Protein AF-A0A2W4RFL5-F1 (afdb_monomer)

Nearest PDB structures (foldseek):
  7nsu-assembly1_F  TM=1.219E-01  e=2.371E+00  Escherichia coli K-12

Secondary structure (DSSP, 8-state):
---HHHHHHHHHHHHHTTT-----TTSS-HHHHHHHIIIIITT--EEEEEEEE-TTS-EEEEEEEEETTEEEEEEEEEEEETTTEEEEEEEEEESS-EEHHHHHHHHSTT-TTS-TT---PEEEEEEEEEEEETTT--EEEEEEEEETTEEEEEEEEEETTEEEEEEEEEE-TT--HHHH-GGGGGGTTSEEEEEEEEEESS-EEEEEETTEEEE-BEEEEEEEEE-------SHHHHHHHHHHHHHTT-EEEEEEEEETTTTEEEEEEEE-S-EEPTT--GGG--EEEEEEEEEEETTEEEEEEEEEEE---B--SS-B--EEEEEEEEE--SSS-EEE---------EESGGG-TTEEEEEEEEEEEEE-SSS-EEEEEEEEEEEETTEEEEEEEEEEEEESSSS-EEEEEEEEES-EEHHHHHHHHT-TT----HHHHT-EEEEEEEEEESS-EE--SSTTTT-EE-SEEEEEEEEEETTEEEEEEEEEETTTEEEEEEEEPPEEEGGGTEEEE-----BTTBPTTS-EEEEETTTTEEEEE-EEEETTB-EEEEEEEETTEEEEEEE--SS-B-S-EEEEEEETTEEEEEEEEEEEEEE-PEEEETTEEEEEE-EEEEEEEEEEEEEETTEEEEEEEEEEEETTEEEEEEEE-TTT-SSGGGHHHHHHHHHHHTHHHHHHHHHTSHHHHHHHHHTT-EESPPPHHHIIIIIS---HHHHHHHHTTSPTT--------------S---TT-----TT----------------------------------------TT---------------------------------------------------------------------------------------------

Foldseek 3Di:
DDDPLSVQLVQVQVQLVVPHRDGPCPQDPPPQVVVCCCQVQNPWDWRFPDWDQDPVRWIWTWTWTQAQNDTWTKIWIWDADPPQGIKIKIKTWDQDKHWVLSVCVRNPVPAPPQPNPPPRKIWGGWIKMWMARPRVRWTKIWIWTATPQGIKIKIWTQPPNDIKIKIKGQGDQVDAPCSRPVLCVLCNQWHWARKMKMAMQDWDQQDAGPNDGTDHHHIKIKTWTAQDQDPDPDPSNLVSNQQCVFQVPFTKIWMWGQDVVVSKIKIKIWGAAWTFGPQQDDPQTFIWHRWIWIAMVVVTWIWIATKTKGQDQFDAVVTPRTDIHHFTFTFGPDDQFTFTATWDQDQDKGACGVVQFQKIFGRWTWGWGFGSDPQTKIKIKIWGAMGGHPDRFRKIWIWIWIPSHNDTHTFKTKIWHQKDAPLSNCCRRPNVPDDDDLLRRQKMWGTKIKMAGQAWDARPDDPRGRHTDHHFIWIWTFIQRLAKTKIKIWGAHPVFGIKMKIFIAWQAAQNRQWTKFFQAPADNPHDGTHWMWIDGVNVRDTDITIFTRHQNQTAWDDWDDDSQWTWTFTDDPQPFFPGTWIWIDRHSQKIKTKTWTKAFDFAWAFEDQPPFTLFTFTDGWIWTFMWIWMGGHNFIWIWTWTWIDDPNDIWIDTDTQRVPRSHVNCVNVSVRVSCNVCVCVGCVVQVLDVLSSLVCQLVVRGHDGDQPVCCCCPRNVDDPVRVVVSNVPRDQPRDRDDDDPDPDPDPPPDDPPDDPPPPVDPPPDRPPDDDDDDDDDDDDDDPDDDDDDDDDDDPDDPDDPPDDDDDDDDDDDDDDDDDDDDDDDDDDDDDDDDDDDDDDDDDDDDDDDDDDDDDDDDDDDDDDDDDDDDDDDDDDDDDDDDDYDDDDDDDDDDD

Solvent-accessible surface area (backbone atoms only — not comparable to full-atom values): 51675 Å² total; per-residue (Å²): 130,80,52,76,60,59,52,49,50,56,51,49,53,54,16,65,78,67,78,60,79,78,77,70,73,88,82,49,73,68,77,56,58,56,50,44,43,54,69,76,60,42,95,47,63,72,45,72,76,47,70,46,75,45,98,88,67,30,40,35,37,33,28,38,35,47,54,55,90,28,74,25,49,33,44,35,38,37,43,75,42,98,85,65,39,50,38,37,39,38,42,30,47,31,82,61,65,32,42,47,60,47,51,42,56,69,66,43,62,86,43,84,57,65,66,97,63,56,68,85,40,47,29,30,59,38,33,38,39,33,40,40,31,70,64,85,52,50,38,42,32,42,34,41,27,40,38,91,54,29,45,32,27,34,45,35,37,48,56,98,91,43,84,35,34,37,38,17,34,29,43,42,90,84,65,51,66,44,75,66,36,72,84,40,51,79,55,67,76,59,47,70,36,85,28,31,44,37,43,17,68,37,69,42,74,78,49,72,44,59,91,40,73,38,45,53,61,42,51,41,36,40,28,38,35,41,48,54,78,53,97,53,87,47,74,57,29,50,52,38,30,55,48,16,74,47,39,60,89,47,74,23,57,30,37,38,42,57,41,58,91,74,66,33,40,38,40,35,31,49,44,82,57,68,34,43,48,82,90,41,67,72,95,54,27,43,28,37,28,68,30,39,36,40,33,36,60,66,71,62,32,43,29,45,31,29,32,40,37,43,55,37,77,48,71,35,91,76,63,40,68,55,52,78,43,78,44,59,31,53,34,53,60,80,80,60,48,32,58,28,68,37,78,42,93,35,92,53,68,42,50,22,58,97,75,40,51,36,35,30,40,29,52,43,26,42,36,37,42,39,41,65,54,102,65,62,35,44,33,41,34,40,28,30,35,34,27,53,50,89,48,85,47,97,22,40,38,40,37,31,31,34,34,83,56,104,51,84,40,77,40,32,40,37,39,42,34,74,69,47,39,51,44,54,54,43,32,18,56,75,42,70,85,64,76,61,58,74,47,54,44,58,32,37,28,38,43,30,41,41,35,38,22,70,53,72,46,53,40,82,65,64,100,59,42,70,44,77,42,58,43,25,39,41,39,39,28,10,33,39,59,60,68,34,46,23,21,39,38,39,36,43,22,94,88,66,39,41,39,35,40,38,23,30,40,49,38,66,33,64,94,60,39,31,32,36,25,32,74,13,77,40,40,71,89,25,46,57,41,0,29,24,39,38,37,29,58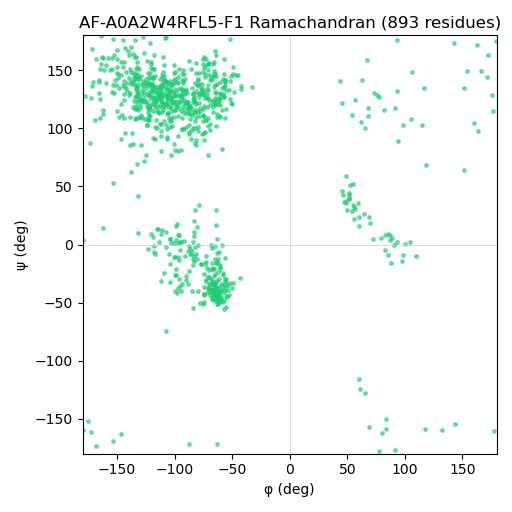,72,75,74,41,74,50,74,34,74,48,48,31,58,29,78,38,63,48,7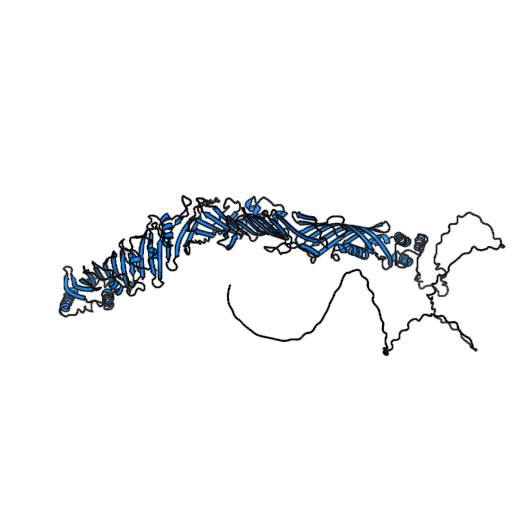4,77,50,79,48,78,57,69,58,32,49,34,36,35,28,44,66,86,78,82,33,50,78,52,69,36,53,36,37,28,61,27,65,50,30,40,36,35,60,41,50,34,47,39,76,42,80,40,68,32,60,35,54,47,90,94,36,41,70,14,30,35,76,42,79,38,53,35,44,35,36,39,39,40,39,34,56,59,81,46,54,43,32,35,39,42,33,37,34,59,56,95,94,38,82,42,68,48,79,47,74,42,26,94,76,58,71,33,60,83,48,44,59,60,52,52,41,52,48,50,39,75,44,23,44,72,63,43,36,74,58,56,68,36,66,68,53,42,47,50,38,49,52,70,65,51,44,43,91,41,51,48,64,67,58,40,41,45,67,56,69,62,45,52,72,74,53,47,55,61,56,61,70,68,47,56,88,86,64,82,86,78,76,82,86,83,79,82,78,82,76,67,99,80,72,69,99,82,76,78,81,76,81,76,85,69,81,69,81,81,77,81,77,84,78,91,74,89,88,79,91,79,91,80,83,94,77,94,82,74,91,77,81,75,77,89,78,86,75,88,78,76,91,72,65,96,88,69,87,89,88,84,90,79,90,89,86,83,92,84,86,88,81,86,88,81,88,81,81,85,88,89,85,84,89,82,93,81,86,84,79,87,80,84,90,77,93,76,93,75,92,83,80,92,81,90,78,85,87,89,83,89,83,88,88,85,86,83,86,84,90,88,87,86,88,85,93,91,87,91,89,87,89,88,86,90,83,84,88,83,92,86,82,91,83,88,83,89,89,134

Sequence (895 aa):
MSTPLEILESQLQSAITGGSITLPNSLVTEANLTGFINKVIGNQDLTVTGVSLSGDGALVLNGNINLFSVSLALAWTFNYDSTDGITWTFEASTGQSGVLGNVITHYLSSITGVPSVIPNLTLTNIQLSASLDLHSKNYNLSLTADSDWGDVTLLVDFDNGAWGAALGIALNSSVNLTDIWSGLQPFAVLTFSNSVVVIANFTDPTVQIAGVTGVIKGVMFLSTLTLTETTGSSSVAQIANALAEGLSGTEIDATIDINTAQNDITLTATIPGPFAFPGSTGPKALTFSDVDFTFETNPVSASLAGNLIIPTTIPGNPGVSQITVTGATSFSYNDGTGNIEATLSSTTQIAEPFKITGFTLLDIGFGMDISFGALTGVGLLFAGGFMLGQNTLTEQFALAIDFDDDFPNPSLLYLNSSSLSLQVIFNAVIDPSIHLPRGLSGLLFSPLVLYWCDKSQTVPVGPLSGSACQPGVGFNAGINLWGFDAYAALMINQGSGITGNLDIDPISLWNGNITVTGNGTGGNGVQPGGASFDFDTSSESFTGSLNANILGLTTQNSVAFSSGSLALTMSDNTGFLLESVNVSFSGKDNMSFTSTLNVNLNVSPTITIGNYKLGTIQIKDSLDGSLSVSVNGTSLSAKVNGTFSWNNHGFSVSVDLGGNLNNLKDLPEAIAAAIVKDANTIFGNYFSDVTKYLQALGAGLLSDGDFVLDVLAHAYNEEVDSIISLLAQLQAGVHIDGNPDFHIDVSQCIPAHSFHADLGQIINYHFDHHIFTHEDAHGDVDAGTNFSTPQFTVSLLDINPNQHFDLAMPPQVHADASSPHLDISPHIDIGIAGGSVEVGGNAGVNAKISLSNPSFTAQLSVNEHADAHADVSIRKLHIINKHGDTGQRHQDIPF

Mean predicted aligned error: 19.66 Å

Structure (mmCIF, N/CA/C/O backbone):
data_AF-A0A2W4RFL5-F1
#
_entry.id   AF-A0A2W4RFL5-F1
#
loop_
_atom_site.group_PDB
_atom_site.id
_atom_site.type_symbol
_atom_site.label_atom_id
_atom_site.label_alt_id
_atom_site.label_comp_id
_atom_site.label_asym_id
_atom_site.label_entity_id
_atom_site.label_seq_id
_atom_site.pdbx_PDB_ins_code
_atom_site.Cartn_x
_atom_site.Cartn_y
_atom_site.Cartn_z
_atom_site.occupancy
_atom_site.B_iso_or_equiv
_atom_site.auth_seq_id
_atom_site.auth_comp_id
_atom_site.auth_asym_id
_atom_site.auth_atom_id
_atom_site.pdbx_PDB_model_num
ATOM 1 N N . MET A 1 1 ? -36.877 -41.957 86.905 1.00 54.47 1 MET A N 1
ATOM 2 C CA . MET A 1 1 ? -35.506 -41.596 86.499 1.00 54.47 1 MET A CA 1
ATOM 3 C C . MET A 1 1 ? -35.614 -40.188 85.984 1.00 54.47 1 MET A C 1
ATOM 5 O O . MET A 1 1 ? -36.496 -39.971 85.165 1.00 54.47 1 MET A O 1
ATOM 9 N N . SER A 1 2 ? -34.835 -39.260 86.529 1.00 57.72 2 SER A N 1
ATOM 10 C CA . SER A 1 2 ? -34.845 -37.883 86.043 1.00 57.72 2 SER A CA 1
ATOM 11 C C . SER A 1 2 ? -34.423 -37.859 84.579 1.00 57.72 2 SER A C 1
ATOM 13 O O . SER A 1 2 ? -33.532 -38.626 84.196 1.00 57.72 2 SER A O 1
ATOM 15 N N . THR A 1 3 ? -35.068 -37.039 83.756 1.00 69.62 3 THR A N 1
ATOM 16 C CA . THR A 1 3 ? -34.612 -36.858 82.372 1.00 69.62 3 THR A CA 1
ATOM 17 C C . THR A 1 3 ? -33.241 -36.159 82.371 1.00 69.62 3 THR A C 1
ATOM 19 O O . THR A 1 3 ? -32.906 -35.462 83.334 1.00 69.62 3 THR A O 1
ATOM 22 N N . PRO A 1 4 ? -32.406 -36.323 81.326 1.00 68.06 4 PRO A N 1
ATOM 23 C CA . PRO A 1 4 ? -31.134 -35.601 81.221 1.00 68.06 4 PRO A CA 1
ATOM 24 C C . PRO A 1 4 ? -31.272 -34.077 81.404 1.00 68.06 4 PRO A C 1
ATOM 26 O O . PRO A 1 4 ? -30.398 -33.454 82.003 1.00 68.06 4 PRO A O 1
ATOM 29 N N . LEU A 1 5 ? -32.396 -33.497 80.965 1.00 69.00 5 LEU A N 1
ATOM 30 C CA . LEU A 1 5 ? -32.732 -32.079 81.131 1.00 69.00 5 LEU A CA 1
ATOM 31 C C . LEU A 1 5 ? -33.050 -31.696 82.581 1.00 69.00 5 LEU A C 1
ATOM 33 O O . LEU A 1 5 ? -32.577 -30.662 83.035 1.00 69.00 5 LEU A O 1
ATOM 37 N N . GLU A 1 6 ? -33.777 -32.527 83.332 1.00 72.56 6 GLU A N 1
ATOM 38 C CA . GLU A 1 6 ? -34.048 -32.287 84.762 1.00 72.56 6 GLU A CA 1
ATOM 39 C C . GLU A 1 6 ? -32.758 -32.326 85.604 1.00 72.56 6 GLU A C 1
ATOM 41 O O . GLU A 1 6 ? -32.603 -31.578 86.571 1.00 72.56 6 GLU A O 1
ATOM 46 N N . ILE A 1 7 ? -31.800 -33.186 85.232 1.00 72.56 7 ILE A N 1
ATOM 47 C CA . ILE A 1 7 ? -30.473 -33.231 85.869 1.00 72.56 7 ILE A CA 1
ATOM 48 C C . ILE A 1 7 ? -29.694 -31.948 85.554 1.00 72.56 7 ILE A C 1
ATOM 50 O O . ILE A 1 7 ? -29.104 -31.350 86.456 1.00 72.56 7 ILE A O 1
ATOM 54 N N . LEU A 1 8 ? -29.715 -31.517 84.290 1.00 69.81 8 LEU A N 1
ATOM 55 C CA . LEU A 1 8 ? -29.043 -30.305 83.832 1.00 69.81 8 LEU A CA 1
ATOM 56 C C . LEU A 1 8 ? -29.646 -29.039 84.468 1.00 69.81 8 LEU A C 1
ATOM 58 O O . LEU A 1 8 ? -28.894 -28.181 84.927 1.00 69.81 8 LEU A O 1
ATOM 62 N N . GLU A 1 9 ? -30.976 -28.948 84.572 1.00 72.94 9 GLU A N 1
ATOM 63 C CA . GLU A 1 9 ? -31.689 -27.863 85.260 1.00 72.94 9 GLU A CA 1
ATOM 64 C C . GLU A 1 9 ? -31.212 -27.725 86.705 1.00 72.94 9 GLU A C 1
ATOM 66 O O . GLU A 1 9 ? -30.764 -26.654 87.116 1.00 72.94 9 GLU A O 1
ATOM 71 N N . SER A 1 10 ? -31.240 -28.827 87.461 1.00 71.25 10 SER A N 1
ATOM 72 C CA . SER A 1 10 ? -30.831 -28.846 88.866 1.00 71.25 10 SER A CA 1
ATOM 73 C C . SER A 1 10 ? -29.367 -28.429 89.051 1.00 71.25 10 SER A C 1
ATOM 75 O O . SER A 1 10 ? -29.044 -27.673 89.974 1.00 71.25 10 SER A O 1
ATOM 77 N N . GLN A 1 11 ? -28.480 -28.876 88.158 1.00 69.38 11 GLN A N 1
ATOM 78 C CA . GLN A 1 11 ? -27.064 -28.508 88.177 1.00 69.38 11 GLN A CA 1
ATOM 79 C C . GLN A 1 11 ? -26.850 -27.022 87.872 1.00 69.38 11 GLN A C 1
ATOM 81 O O . GLN A 1 11 ? -26.095 -26.354 88.582 1.00 69.38 11 GLN A O 1
ATOM 86 N N . LEU A 1 12 ? -27.540 -26.483 86.866 1.00 67.62 12 LEU A N 1
ATOM 87 C CA . LEU A 1 12 ? -27.429 -25.076 86.485 1.00 67.62 12 LEU A CA 1
ATOM 88 C C . LEU A 1 12 ? -28.022 -24.148 87.546 1.00 67.62 12 LEU A C 1
ATOM 90 O O . LEU A 1 12 ? -27.420 -23.129 87.877 1.00 67.62 12 LEU A O 1
ATOM 94 N N . GLN A 1 13 ? -29.145 -24.525 88.154 1.00 70.88 13 GLN A N 1
ATOM 95 C CA . GLN A 1 13 ? -29.773 -23.744 89.217 1.00 70.88 13 GLN A CA 1
ATOM 96 C C . GLN A 1 13 ? -28.887 -23.677 90.473 1.00 70.88 13 GLN A C 1
ATOM 98 O O . GLN A 1 13 ? -28.761 -22.613 91.080 1.00 70.88 13 GLN A O 1
ATOM 103 N N . SER A 1 14 ? -28.188 -24.770 90.810 1.00 66.88 14 SER A N 1
ATOM 104 C CA . SER A 1 14 ? -27.175 -24.783 91.877 1.00 66.88 14 SER A CA 1
ATOM 105 C C . SER A 1 14 ? -25.939 -23.939 91.536 1.00 66.88 14 SER A C 1
ATOM 107 O O . SER A 1 14 ? -25.328 -23.344 92.428 1.00 66.88 14 SER A O 1
ATOM 109 N N . ALA A 1 15 ? -25.553 -23.889 90.262 1.00 63.31 15 ALA A N 1
ATOM 110 C CA . ALA A 1 15 ? -24.391 -23.145 89.790 1.00 63.31 15 ALA A CA 1
ATOM 111 C C . ALA A 1 15 ? -24.618 -21.622 89.761 1.00 63.31 15 ALA A C 1
ATOM 113 O O . ALA A 1 15 ? -23.717 -20.871 90.143 1.00 63.31 15 ALA A O 1
ATOM 114 N N . ILE A 1 16 ? -25.830 -21.157 89.423 1.00 64.00 16 ILE A N 1
ATOM 115 C CA . ILE A 1 16 ? -26.214 -19.733 89.513 1.00 64.00 16 ILE A CA 1
ATOM 116 C C . ILE A 1 16 ? -26.014 -19.195 90.935 1.00 64.00 16 ILE A C 1
ATOM 118 O O . ILE A 1 16 ? -25.523 -18.085 91.121 1.00 64.00 16 ILE A O 1
ATOM 122 N N . THR A 1 17 ? -26.331 -19.993 91.957 1.00 60.12 17 THR A N 1
ATOM 123 C CA . THR A 1 17 ? -26.128 -19.613 93.364 1.00 60.12 17 THR A CA 1
ATOM 124 C C . THR A 1 17 ? -24.673 -19.713 93.842 1.00 60.12 17 THR A C 1
ATOM 126 O O . THR A 1 17 ? -24.342 -19.150 94.884 1.00 60.12 17 THR A O 1
ATOM 129 N N . GLY A 1 18 ? -23.807 -20.429 93.111 1.00 54.47 18 GLY A N 1
ATOM 130 C CA . GLY A 1 18 ? -22.428 -20.755 93.506 1.00 54.47 18 GLY A CA 1
ATOM 131 C C . GLY A 1 18 ? -21.325 -19.958 92.799 1.00 54.47 18 GLY A C 1
ATOM 132 O O . GLY A 1 18 ? -20.169 -20.050 93.205 1.00 54.47 18 GLY A O 1
ATOM 133 N N . GLY A 1 19 ? -21.658 -19.166 91.775 1.00 46.31 19 GLY A N 1
ATOM 134 C CA . GLY A 1 19 ? -20.723 -18.249 91.111 1.00 46.31 19 GLY A CA 1
ATOM 135 C C . GLY A 1 19 ? -19.890 -18.835 89.962 1.00 46.31 19 GLY A C 1
ATOM 136 O O . GLY A 1 19 ? -19.073 -18.111 89.400 1.00 46.31 19 GLY A O 1
ATOM 137 N N . SER A 1 20 ? -20.090 -20.095 89.558 1.00 49.06 20 SER A N 1
ATOM 138 C CA . SER A 1 20 ? -19.606 -20.589 88.261 1.00 49.06 20 SER A CA 1
ATOM 139 C C . SER A 1 20 ? -20.449 -21.754 87.743 1.00 49.06 20 SER A C 1
ATOM 141 O O . SER A 1 20 ? -20.825 -22.658 88.489 1.00 49.06 20 SER A O 1
ATOM 143 N N . ILE A 1 21 ? -20.748 -21.722 86.444 1.00 48.09 21 ILE A N 1
ATOM 144 C CA . ILE A 1 21 ? -21.430 -22.793 85.718 1.00 48.09 21 ILE A CA 1
ATOM 145 C C . ILE A 1 21 ? -20.370 -23.601 84.967 1.00 48.09 21 ILE A C 1
ATOM 147 O O . ILE A 1 21 ? -19.739 -23.086 84.049 1.00 48.09 21 ILE A O 1
ATOM 151 N N . THR A 1 22 ? -20.199 -24.872 85.331 1.00 48.03 22 THR A N 1
ATOM 152 C CA . THR A 1 22 ? -19.463 -25.850 84.517 1.00 48.03 22 THR A CA 1
ATOM 153 C C . THR A 1 22 ? -20.487 -26.782 83.884 1.00 48.03 22 THR A C 1
ATOM 155 O O . THR A 1 22 ? -21.178 -27.514 84.594 1.00 48.03 22 THR A O 1
ATOM 158 N N . LEU A 1 23 ? -20.622 -26.735 82.558 1.00 50.88 23 LEU A N 1
ATOM 159 C CA . LEU A 1 23 ? -21.527 -27.621 81.827 1.00 50.88 23 LEU A CA 1
ATOM 160 C C . LEU A 1 23 ? -21.068 -29.086 81.975 1.00 50.88 23 LEU A C 1
ATOM 162 O O . LEU A 1 23 ? -19.863 -29.340 82.024 1.00 50.88 23 LEU A O 1
ATOM 166 N N . PRO A 1 24 ? -21.977 -30.074 82.048 1.00 49.31 24 PRO A N 1
ATOM 167 C CA . PRO A 1 24 ? -21.587 -31.477 82.168 1.00 49.31 24 PRO A CA 1
ATOM 168 C C . PRO A 1 24 ? -20.799 -31.945 80.934 1.00 49.31 24 PRO A C 1
ATOM 170 O O . PRO A 1 24 ? -21.367 -32.137 79.859 1.00 49.31 24 PRO A O 1
ATOM 173 N N . ASN A 1 25 ? -19.494 -32.190 81.105 1.00 44.53 25 ASN A N 1
ATOM 174 C CA . ASN A 1 25 ? -18.560 -32.624 80.050 1.00 44.53 25 ASN A CA 1
ATOM 175 C C . ASN A 1 25 ? -18.968 -33.913 79.302 1.00 44.53 25 ASN A C 1
ATOM 177 O O . ASN A 1 25 ? -18.361 -34.252 78.291 1.00 44.53 25 ASN A O 1
ATOM 181 N N . SER A 1 26 ? -19.963 -34.668 79.778 1.00 48.19 26 SER A N 1
ATOM 182 C CA . SER A 1 26 ? -20.354 -35.951 79.182 1.00 48.19 26 SER A CA 1
ATOM 183 C C . SER A 1 26 ? -21.315 -35.848 77.992 1.00 48.19 26 SER A C 1
ATOM 185 O O . SER A 1 26 ? -21.520 -36.857 77.323 1.00 48.19 26 SER A O 1
ATOM 187 N N . LEU A 1 27 ? -21.928 -34.685 77.737 1.00 48.56 27 LEU A N 1
ATOM 188 C CA . LEU A 1 27 ? -22.949 -34.519 76.684 1.00 48.56 27 LEU A CA 1
ATOM 189 C C . LEU A 1 27 ? -22.560 -33.528 75.579 1.00 48.56 27 LEU A C 1
ATOM 191 O O . LEU A 1 27 ? -23.264 -33.422 74.580 1.00 48.56 27 LEU A O 1
ATOM 195 N N . VAL A 1 28 ? -21.433 -32.832 75.728 1.00 48.91 28 VAL A N 1
ATOM 196 C CA . VAL A 1 28 ? -20.937 -31.862 74.750 1.00 48.91 28 VAL A CA 1
ATOM 197 C C . VAL A 1 28 ? -19.466 -32.162 74.506 1.00 48.91 28 VAL A C 1
ATOM 199 O O . VAL A 1 28 ? -18.649 -32.054 75.416 1.00 48.91 28 VAL A O 1
ATOM 202 N N . THR A 1 29 ? -19.099 -32.561 73.289 1.00 49.47 29 THR A N 1
ATOM 203 C CA . THR A 1 29 ? -17.681 -32.666 72.931 1.00 49.47 29 THR A CA 1
ATOM 204 C C . THR A 1 29 ? -17.074 -31.259 72.927 1.00 49.47 29 THR A C 1
ATOM 206 O O . THR A 1 29 ? -17.453 -30.437 72.091 1.00 49.47 29 THR A O 1
ATOM 209 N N . GLU A 1 30 ? -16.144 -30.998 73.854 1.00 49.22 30 GLU A N 1
ATOM 210 C CA . GLU A 1 30 ? -15.487 -29.704 74.157 1.00 49.22 30 GLU A CA 1
ATOM 211 C C . GLU A 1 30 ? -15.048 -28.882 72.927 1.00 49.22 30 GLU A C 1
ATOM 213 O O . GLU A 1 30 ? -15.031 -27.655 72.976 1.00 49.22 30 GLU A O 1
ATOM 218 N N . ALA A 1 31 ? -14.720 -29.527 71.806 1.00 49.59 31 ALA A N 1
ATOM 219 C CA . ALA A 1 31 ? -14.096 -28.864 70.663 1.00 49.59 31 ALA A CA 1
ATOM 220 C C . ALA A 1 31 ? -14.994 -27.845 69.921 1.00 49.59 31 ALA A C 1
ATOM 222 O O . ALA A 1 31 ? -14.467 -26.855 69.419 1.00 49.59 31 ALA A O 1
ATOM 223 N N . ASN A 1 32 ? -16.321 -28.036 69.864 1.00 55.41 32 ASN A N 1
ATOM 224 C CA . ASN A 1 32 ? -17.202 -27.173 69.052 1.00 55.41 32 ASN A CA 1
ATOM 225 C C . ASN A 1 32 ? -17.886 -26.057 69.855 1.00 55.41 32 ASN A C 1
ATOM 227 O O . ASN A 1 32 ? -17.980 -24.931 69.371 1.00 55.41 32 ASN A O 1
ATOM 231 N N . LEU A 1 33 ? -18.304 -26.323 71.098 1.00 57.50 33 LEU A N 1
ATOM 232 C CA . LEU A 1 33 ? -18.988 -25.323 71.928 1.00 57.50 33 LEU A CA 1
ATOM 233 C C . LEU A 1 33 ? -18.036 -24.211 72.391 1.00 57.50 33 LEU A C 1
ATOM 235 O O . LEU A 1 33 ? -18.393 -23.039 72.358 1.00 57.50 33 LEU A O 1
ATOM 239 N N . THR A 1 34 ? -16.805 -24.551 72.780 1.00 59.53 34 THR A N 1
ATOM 240 C CA . THR A 1 34 ? -15.796 -23.544 73.138 1.00 59.53 34 THR A CA 1
ATOM 241 C C . THR A 1 34 ? -15.408 -22.692 71.929 1.00 59.53 34 THR A C 1
ATOM 243 O O . THR A 1 34 ? -15.200 -21.490 72.072 1.00 59.53 34 THR A O 1
ATOM 246 N N . GLY A 1 35 ? -15.367 -23.285 70.729 1.00 60.66 35 GLY A N 1
ATOM 247 C CA . GLY A 1 35 ? -15.189 -22.554 69.474 1.00 60.66 35 GLY A CA 1
ATOM 248 C C . GLY A 1 35 ? -16.332 -21.572 69.209 1.00 60.66 35 GLY A C 1
ATOM 249 O O . GLY A 1 35 ? -16.062 -20.401 68.958 1.00 60.66 35 GLY A O 1
ATOM 250 N N . PHE A 1 36 ? -17.581 -22.030 69.348 1.00 63.78 36 PHE A N 1
ATOM 251 C CA . PHE A 1 36 ? -18.783 -21.200 69.242 1.00 63.78 36 PHE A CA 1
ATOM 252 C C . PHE A 1 36 ? -18.753 -20.043 70.242 1.00 63.78 36 PHE A C 1
ATOM 254 O O . PHE A 1 36 ? -18.783 -18.891 69.842 1.00 63.78 36 PHE A O 1
ATOM 261 N N . ILE A 1 37 ? -18.597 -20.314 71.539 1.00 66.75 37 ILE A N 1
ATOM 262 C CA . ILE A 1 37 ? -18.599 -19.272 72.576 1.00 66.75 37 ILE A CA 1
ATOM 263 C C . ILE A 1 37 ? -17.477 -18.256 72.326 1.00 66.75 37 ILE A C 1
ATOM 265 O O . ILE A 1 37 ? -17.734 -17.057 72.301 1.00 66.75 37 ILE A O 1
ATOM 269 N N . ASN A 1 38 ? -16.252 -18.705 72.046 1.00 66.94 38 ASN A N 1
ATOM 270 C CA . ASN A 1 38 ? -15.127 -17.790 71.842 1.00 66.94 38 ASN A CA 1
ATOM 271 C C . ASN A 1 38 ? -15.238 -16.950 70.559 1.00 66.94 38 ASN A C 1
ATOM 273 O O . ASN A 1 38 ? -14.686 -15.852 70.519 1.00 66.94 38 ASN A O 1
ATOM 277 N N . LYS A 1 39 ? -15.896 -17.455 69.506 1.00 66.69 39 LYS A N 1
ATOM 278 C CA . LYS A 1 39 ? -16.044 -16.747 68.221 1.00 66.69 39 LYS A CA 1
ATOM 279 C C . LYS A 1 39 ? -17.323 -15.932 68.105 1.00 66.69 39 LYS A C 1
ATOM 281 O O . LYS A 1 39 ? -17.302 -14.891 67.461 1.00 66.69 39 LYS A O 1
ATOM 286 N N . VAL A 1 40 ? -18.406 -16.410 68.703 1.00 66.06 40 VAL A N 1
ATOM 287 C CA . VAL A 1 40 ? -19.751 -15.843 68.587 1.00 66.06 40 VAL A CA 1
ATOM 288 C C . VAL A 1 40 ? -20.038 -14.882 69.737 1.00 66.06 40 VAL A C 1
ATOM 290 O O . VAL A 1 40 ? -20.605 -13.822 69.514 1.00 66.06 40 VAL A O 1
ATOM 293 N N . ILE A 1 41 ? -19.618 -15.219 70.957 1.00 68.38 41 ILE A N 1
ATOM 294 C CA . ILE A 1 41 ? -19.854 -14.408 72.162 1.00 68.38 41 ILE A CA 1
ATOM 295 C C . ILE A 1 41 ? -18.582 -13.654 72.586 1.00 68.38 41 ILE A C 1
ATOM 297 O O . ILE A 1 41 ? -18.653 -12.543 73.112 1.00 68.38 41 ILE A O 1
ATOM 301 N N . GLY A 1 42 ? -17.404 -14.232 72.344 1.00 68.56 42 GLY A N 1
ATOM 302 C CA . GLY A 1 42 ? -16.126 -13.705 72.818 1.00 68.56 42 GLY A CA 1
ATOM 303 C C . GLY A 1 42 ? -15.973 -13.804 74.340 1.00 68.56 42 GLY A C 1
ATOM 304 O O . GLY A 1 42 ? -16.634 -14.600 75.000 1.00 68.56 42 GLY A O 1
ATOM 305 N N . ASN A 1 43 ? -15.103 -12.969 74.919 1.00 64.81 43 ASN A N 1
ATOM 306 C CA . ASN A 1 43 ? -14.877 -12.892 76.373 1.00 64.81 43 ASN A CA 1
ATOM 307 C C . ASN A 1 43 ? -15.919 -12.013 77.099 1.00 64.81 43 ASN A C 1
ATOM 309 O O . ASN A 1 43 ? -15.579 -11.340 78.069 1.00 64.81 43 ASN A O 1
ATOM 313 N N . GLN A 1 44 ? -17.144 -11.922 76.586 1.00 68.25 44 GLN A N 1
ATOM 314 C CA . GLN A 1 44 ? -18.141 -10.993 77.116 1.00 68.25 44 GLN A CA 1
ATOM 315 C C . GLN A 1 44 ? -18.795 -11.521 78.395 1.00 68.25 44 GLN A C 1
ATOM 317 O O . GLN A 1 44 ? -18.994 -12.726 78.561 1.00 68.25 44 GLN A O 1
ATOM 322 N N . ASP A 1 45 ? -19.159 -10.601 79.292 1.00 67.50 45 ASP A N 1
ATOM 323 C CA . ASP A 1 45 ? -19.791 -10.931 80.568 1.00 67.50 45 ASP A CA 1
ATOM 324 C C . ASP A 1 45 ? -21.217 -11.457 80.342 1.00 67.50 45 ASP A C 1
ATOM 326 O O . ASP A 1 45 ? -22.157 -10.697 80.083 1.00 67.50 45 ASP A O 1
ATOM 330 N N . LEU A 1 46 ? -21.380 -12.774 80.462 1.00 68.50 46 LEU A N 1
ATOM 331 C CA . LEU A 1 46 ? -22.676 -13.436 80.544 1.00 68.50 46 LEU A CA 1
ATOM 332 C C . LEU A 1 46 ? -23.126 -13.497 82.006 1.00 68.50 46 LEU A C 1
ATOM 334 O O . LEU A 1 46 ? -22.508 -14.170 82.830 1.00 68.50 46 LEU A O 1
ATOM 338 N N . THR A 1 47 ? -24.246 -12.854 82.324 1.00 73.94 47 THR A N 1
ATOM 339 C CA . THR A 1 47 ? -24.876 -12.944 83.646 1.00 73.94 47 THR A CA 1
ATOM 340 C C . THR A 1 47 ? -26.162 -13.752 83.547 1.00 73.94 47 THR A C 1
ATOM 342 O O . THR A 1 47 ? -27.168 -13.252 83.053 1.00 73.94 47 THR A O 1
ATOM 345 N N . VAL A 1 48 ? -26.164 -14.992 84.036 1.00 73.44 48 VAL A N 1
ATOM 346 C CA . VAL A 1 48 ? -27.385 -15.811 84.100 1.00 73.44 48 VAL A CA 1
ATOM 347 C C . VAL A 1 48 ? -28.182 -15.427 85.349 1.00 73.44 48 VAL A C 1
ATOM 349 O O . VAL A 1 48 ? -27.666 -15.478 86.463 1.00 73.44 48 VAL A O 1
ATOM 352 N N . THR A 1 49 ? -29.436 -15.020 85.169 1.00 78.44 49 THR A N 1
ATOM 353 C CA . THR A 1 49 ? -30.326 -14.527 86.231 1.00 78.44 49 THR A CA 1
ATOM 354 C C . THR A 1 49 ? -31.382 -15.551 86.647 1.00 78.44 49 THR A C 1
ATOM 356 O O . THR A 1 49 ? -31.942 -15.428 87.736 1.00 78.44 49 THR A O 1
ATOM 359 N N . GLY A 1 50 ? -31.632 -16.588 85.839 1.00 79.56 50 GLY A N 1
ATOM 360 C CA . GLY A 1 50 ? -32.546 -17.673 86.195 1.00 79.56 50 GLY A CA 1
ATOM 361 C C . GLY A 1 50 ? -32.479 -18.886 85.266 1.00 79.56 50 GLY A C 1
ATOM 362 O O . GLY A 1 50 ? -32.038 -18.782 84.127 1.00 79.56 50 GLY A O 1
ATOM 363 N N . VAL A 1 51 ? -32.946 -20.032 85.768 1.00 79.19 51 VAL A N 1
ATOM 364 C CA . VAL A 1 51 ? -33.131 -21.294 85.028 1.00 79.19 51 VAL A CA 1
ATOM 365 C C . VAL A 1 51 ? -34.556 -21.787 85.268 1.00 79.19 51 VAL A C 1
ATOM 367 O O . VAL A 1 51 ? -35.018 -21.739 86.412 1.00 79.19 51 VAL A O 1
ATOM 370 N N . SER A 1 52 ? -35.228 -22.275 84.228 1.00 82.31 52 SER A N 1
ATOM 371 C CA . SER A 1 52 ? -36.547 -22.910 84.327 1.00 82.31 52 SER A CA 1
ATOM 372 C C . SER A 1 52 ? -36.771 -23.947 83.230 1.00 82.31 52 SER A C 1
ATOM 374 O O . SER A 1 52 ? -36.444 -23.671 82.081 1.00 82.31 52 SER A O 1
ATOM 376 N N . LEU A 1 53 ? -37.412 -25.075 83.531 1.00 81.19 53 LEU A N 1
ATOM 377 C CA . LEU A 1 53 ? -38.000 -25.953 82.514 1.00 81.19 53 LEU A CA 1
ATOM 378 C C . LEU A 1 53 ? -39.323 -25.380 81.965 1.00 81.19 53 LEU A C 1
ATOM 380 O O . LEU A 1 53 ? -40.220 -25.002 82.722 1.00 81.19 53 LEU A O 1
ATOM 384 N N . SER A 1 54 ? -39.456 -25.326 80.640 1.00 81.62 54 SER A N 1
ATOM 385 C CA . SER A 1 54 ? -40.688 -24.970 79.937 1.00 81.62 54 SER A CA 1
ATOM 386 C C . SER A 1 54 ? -41.691 -26.129 79.974 1.00 81.62 54 SER A C 1
ATOM 388 O O . SER A 1 54 ? -41.329 -27.290 80.180 1.00 81.62 54 SER A O 1
ATOM 390 N N . GLY A 1 55 ? -42.973 -25.824 79.748 1.00 75.88 55 GLY A N 1
ATOM 391 C CA . GLY A 1 55 ? -44.044 -26.830 79.721 1.00 75.88 55 GLY A CA 1
ATOM 392 C C . GLY A 1 55 ? -43.870 -27.913 78.649 1.00 75.88 55 GLY A C 1
ATOM 393 O O . GLY A 1 55 ? -44.425 -28.999 78.802 1.00 75.88 55 GLY A O 1
ATOM 394 N N . ASP A 1 56 ? -43.054 -27.642 77.627 1.00 77.62 56 ASP A N 1
ATOM 395 C CA . ASP A 1 56 ? -42.775 -28.547 76.507 1.00 77.62 56 ASP A CA 1
ATOM 396 C C . ASP A 1 56 ? -41.479 -29.353 76.708 1.00 77.62 56 ASP A C 1
ATOM 398 O O . ASP A 1 56 ? -41.029 -30.062 75.812 1.00 77.62 56 ASP A O 1
ATOM 402 N N . GLY A 1 57 ? -40.870 -29.266 77.896 1.00 78.75 57 GLY A N 1
ATOM 403 C CA . GLY A 1 57 ? -39.654 -30.003 78.238 1.00 78.75 57 GLY A CA 1
ATOM 404 C C . GLY A 1 57 ? -38.356 -29.318 77.811 1.00 78.75 57 GLY A C 1
ATOM 405 O O . GLY A 1 57 ? -37.300 -29.927 77.937 1.00 78.75 57 GLY A O 1
ATOM 406 N N . ALA A 1 58 ? -38.395 -28.069 77.344 1.00 81.50 58 ALA A N 1
ATOM 407 C CA . ALA A 1 58 ? -37.189 -27.309 77.028 1.00 81.50 58 ALA A CA 1
ATOM 408 C C . ALA A 1 58 ? -36.605 -26.671 78.291 1.00 81.50 58 ALA A C 1
ATOM 410 O O . ALA A 1 58 ? -37.339 -26.123 79.108 1.00 81.50 58 ALA A O 1
ATOM 411 N N . LEU A 1 59 ? -35.290 -26.672 78.459 1.00 81.62 59 LEU A N 1
ATOM 412 C CA . LEU A 1 59 ? -34.661 -25.903 79.530 1.00 81.62 59 LEU A CA 1
ATOM 413 C C . LEU A 1 59 ? -34.464 -24.459 79.060 1.00 81.62 59 LEU A C 1
ATOM 415 O O . LEU A 1 59 ? -33.904 -24.254 77.996 1.00 81.62 59 LEU A O 1
ATOM 419 N N . VAL A 1 60 ? -34.876 -23.461 79.835 1.00 82.81 60 VAL A N 1
ATOM 420 C CA . VAL A 1 60 ? -34.725 -22.035 79.506 1.00 82.81 60 VAL A CA 1
ATOM 421 C C . VAL A 1 60 ? -33.828 -21.352 80.538 1.00 82.81 60 VAL A C 1
ATOM 423 O O . VAL A 1 60 ? -34.113 -21.390 81.737 1.00 82.81 60 VAL A O 1
ATOM 426 N N . LEU A 1 61 ? -32.752 -20.706 80.089 1.00 82.44 61 LEU A N 1
ATOM 427 C CA . LEU A 1 61 ? -31.905 -19.829 80.896 1.00 82.44 61 LEU A CA 1
ATOM 428 C C . LEU A 1 61 ? -32.227 -18.379 80.568 1.00 82.44 61 LEU A C 1
ATOM 430 O O . LEU A 1 61 ? -32.133 -17.963 79.419 1.00 82.44 61 LEU A O 1
ATOM 434 N N . ASN A 1 62 ? -32.558 -17.602 81.590 1.00 81.69 62 ASN A N 1
ATOM 435 C CA . ASN A 1 62 ? -32.725 -16.163 81.466 1.00 81.69 62 ASN A CA 1
ATOM 436 C C . ASN A 1 62 ? -31.466 -15.470 81.980 1.00 81.69 62 ASN A C 1
ATOM 438 O O . ASN A 1 62 ? -30.876 -15.901 82.975 1.00 81.69 62 ASN A O 1
ATOM 442 N N . GLY A 1 63 ? -31.046 -14.400 81.318 1.00 83.31 63 GLY A N 1
ATOM 443 C CA . GLY A 1 63 ? -29.833 -13.683 81.686 1.00 83.31 63 GLY A CA 1
ATOM 444 C C . GLY A 1 63 ? -29.697 -12.341 80.994 1.00 83.31 63 GLY A C 1
ATOM 445 O O . GLY A 1 63 ? -30.605 -11.895 80.304 1.00 83.31 63 GLY A O 1
ATOM 446 N N . ASN A 1 64 ? -28.545 -11.709 81.178 1.00 79.25 64 ASN A N 1
ATOM 447 C CA . ASN A 1 64 ? -28.105 -10.584 80.372 1.00 79.25 64 ASN A CA 1
ATOM 448 C C . ASN A 1 64 ? -26.733 -10.903 79.782 1.00 79.25 64 ASN A C 1
ATOM 450 O O . ASN A 1 64 ? -25.888 -11.487 80.464 1.00 79.25 64 ASN A O 1
ATOM 454 N N . ILE A 1 65 ? -26.498 -10.493 78.541 1.00 80.00 65 ILE A N 1
ATOM 455 C CA . ILE A 1 65 ? -25.166 -10.485 77.936 1.00 80.00 65 ILE A CA 1
ATOM 456 C C . ILE A 1 65 ? -24.807 -9.061 77.556 1.00 80.00 65 ILE A C 1
ATOM 458 O O . ILE A 1 65 ? -25.645 -8.318 77.048 1.00 80.00 65 ILE A O 1
ATOM 462 N N . ASN A 1 66 ? -23.560 -8.678 77.792 1.00 78.62 66 ASN A N 1
ATOM 463 C CA . ASN A 1 66 ? -23.053 -7.408 77.302 1.00 78.62 66 ASN A CA 1
ATOM 464 C C . ASN A 1 66 ? -22.373 -7.636 75.950 1.00 78.62 66 ASN A C 1
ATOM 466 O O . ASN A 1 66 ? -21.230 -8.072 75.901 1.00 78.62 66 ASN A O 1
ATOM 470 N N . LEU A 1 67 ? -23.064 -7.354 74.846 1.00 75.06 67 LEU A N 1
ATOM 471 C CA . LEU A 1 67 ? -22.477 -7.407 73.504 1.00 75.06 67 LEU A CA 1
ATOM 472 C C . LEU A 1 67 ? -22.416 -6.001 72.920 1.00 75.06 67 LEU A C 1
ATOM 474 O O . LEU A 1 67 ? -23.354 -5.222 73.041 1.00 75.06 67 LEU A O 1
ATOM 478 N N . PHE A 1 68 ? -21.286 -5.664 72.296 1.00 76.12 68 PHE A N 1
ATOM 479 C CA . PHE A 1 68 ? -21.080 -4.381 71.602 1.00 76.12 68 PHE A CA 1
ATOM 480 C C . PHE A 1 68 ? -21.322 -3.141 72.479 1.00 76.12 68 PHE A C 1
ATOM 482 O O . PHE A 1 68 ? -21.731 -2.095 71.976 1.00 76.12 68 PHE A O 1
ATOM 489 N N . SER A 1 69 ? -21.029 -3.261 73.781 1.00 78.00 69 SER A N 1
ATOM 490 C CA . SER A 1 69 ? -21.291 -2.246 74.817 1.00 78.00 69 SER A CA 1
ATOM 491 C C . SER A 1 69 ? -22.773 -2.028 75.148 1.00 78.00 69 SER A C 1
ATOM 493 O O . SER A 1 69 ? -23.116 -1.021 75.762 1.00 78.00 69 SER A O 1
ATOM 495 N N . VAL A 1 70 ? -23.634 -2.986 74.798 1.00 78.62 70 VAL A N 1
ATOM 496 C CA . VAL A 1 70 ? -25.070 -2.973 75.088 1.00 78.62 70 VAL A CA 1
ATOM 497 C C . VAL A 1 70 ? -25.443 -4.184 75.930 1.00 78.62 70 VAL A C 1
ATOM 499 O O . VAL A 1 70 ? -24.984 -5.293 75.661 1.00 78.62 70 VAL A O 1
ATOM 502 N N . SER A 1 71 ? -26.290 -3.981 76.940 1.00 82.19 71 SER A N 1
ATOM 503 C CA . SER A 1 71 ? -26.847 -5.086 77.718 1.00 82.19 71 SER A CA 1
ATOM 504 C C . SER A 1 71 ? -28.104 -5.622 77.030 1.00 82.19 71 SER A C 1
ATOM 506 O O . SER A 1 71 ? -29.077 -4.891 76.826 1.00 82.19 71 SER A O 1
ATOM 508 N N . LEU A 1 72 ? -28.063 -6.894 76.646 1.00 82.00 72 LEU A N 1
ATOM 509 C CA . LEU A 1 72 ? -29.138 -7.621 75.979 1.00 82.00 72 LEU A CA 1
ATOM 510 C C . LEU A 1 72 ? -29.774 -8.590 76.972 1.00 82.00 72 LEU A C 1
ATOM 512 O O . LEU A 1 72 ? -29.068 -9.426 77.538 1.00 82.00 72 LEU A O 1
ATOM 516 N N . ALA A 1 73 ? -31.092 -8.500 77.153 1.00 81.81 73 ALA A N 1
ATOM 517 C CA . ALA A 1 73 ? -31.839 -9.505 77.899 1.00 81.81 73 ALA A CA 1
ATOM 518 C C . ALA A 1 73 ? -31.906 -10.791 77.068 1.00 81.81 73 ALA A C 1
ATOM 520 O O . ALA A 1 73 ? -32.303 -10.760 75.904 1.00 81.81 73 ALA A O 1
ATOM 521 N N . LEU A 1 74 ? -31.491 -11.901 77.668 1.00 78.62 74 LEU A N 1
ATOM 522 C CA . LEU A 1 74 ? -31.332 -13.199 77.028 1.00 78.62 74 LEU A CA 1
ATOM 523 C C . LEU A 1 74 ? -32.393 -14.188 77.486 1.00 78.62 74 LEU A C 1
ATOM 525 O O . LEU A 1 74 ? -32.624 -14.317 78.691 1.00 78.62 74 LEU A O 1
ATOM 529 N N . ALA A 1 75 ? -32.890 -14.976 76.537 1.00 83.62 75 ALA A N 1
ATOM 530 C CA . ALA A 1 75 ? -33.511 -16.270 76.781 1.00 83.62 75 ALA A CA 1
ATOM 531 C C . ALA A 1 75 ? -32.759 -17.343 75.975 1.00 83.62 75 ALA A C 1
ATOM 533 O O . ALA A 1 75 ? -32.692 -17.284 74.748 1.00 83.62 75 ALA A O 1
ATOM 534 N N . TRP A 1 76 ? -32.150 -18.314 76.656 1.00 81.25 76 TRP A N 1
ATOM 535 C CA . TRP A 1 76 ? -31.476 -19.453 76.026 1.00 81.25 76 TRP A CA 1
ATOM 536 C C . TRP A 1 76 ? -32.296 -20.702 76.246 1.00 81.25 76 TRP A C 1
ATOM 538 O O . TRP A 1 76 ? -32.471 -21.122 77.384 1.00 81.25 76 TRP A O 1
ATOM 548 N N . THR A 1 77 ? -32.762 -21.313 75.172 1.00 84.56 77 THR A N 1
ATOM 549 C CA . THR A 1 77 ? -33.570 -22.523 75.223 1.00 84.56 77 THR A CA 1
ATOM 550 C C . THR A 1 77 ? -32.735 -23.722 74.790 1.00 84.56 77 THR A C 1
ATOM 552 O O . THR A 1 77 ? -32.044 -23.687 73.775 1.00 84.56 77 THR A O 1
ATOM 555 N N . PHE A 1 78 ? -32.801 -24.801 75.560 1.00 82.38 78 PHE A N 1
ATOM 556 C CA . PHE A 1 78 ? -32.158 -26.073 75.272 1.00 82.38 78 PHE A CA 1
ATOM 557 C C . PHE A 1 78 ? -33.248 -27.104 75.044 1.00 82.38 78 PHE A C 1
ATOM 559 O O . PHE A 1 78 ? -34.023 -27.419 75.951 1.00 82.38 78 PHE A O 1
ATOM 566 N N . ASN A 1 79 ? -33.263 -27.656 73.841 1.00 81.75 79 ASN A N 1
ATOM 567 C CA . ASN A 1 79 ? -34.124 -28.764 73.477 1.00 81.75 79 ASN A CA 1
ATOM 568 C C . ASN A 1 79 ? -33.262 -30.018 73.365 1.00 81.75 79 ASN A C 1
ATOM 570 O O . ASN A 1 79 ? -32.227 -30.010 72.699 1.00 81.75 79 ASN A O 1
ATOM 574 N N . TYR A 1 80 ? -33.673 -31.085 74.045 1.00 79.31 80 TYR A N 1
ATOM 575 C CA . TYR A 1 80 ? -33.049 -32.394 73.906 1.00 79.31 80 TYR A CA 1
ATOM 576 C C . TYR A 1 80 ? -34.014 -33.326 73.193 1.00 79.31 80 TYR A C 1
ATOM 578 O O . TYR A 1 80 ? -35.067 -33.660 73.738 1.00 79.31 80 TYR A O 1
ATOM 586 N N . ASP A 1 81 ? -33.619 -33.770 72.007 1.00 75.00 81 ASP A N 1
ATOM 587 C CA . ASP A 1 81 ? -34.250 -34.889 71.334 1.00 75.00 81 ASP A CA 1
ATOM 588 C C . ASP A 1 81 ? -33.360 -36.131 71.476 1.00 75.00 81 ASP A C 1
ATOM 590 O O . ASP A 1 81 ? -32.150 -36.121 71.245 1.00 75.00 81 ASP A O 1
ATOM 594 N N . SER A 1 82 ? -33.988 -37.238 71.860 1.00 71.56 82 SER A N 1
ATOM 595 C CA . SER A 1 82 ? -33.367 -38.556 71.905 1.00 71.56 82 SER A CA 1
ATOM 596 C C . SER A 1 82 ? -32.791 -39.027 70.562 1.00 71.56 82 SER A C 1
ATOM 598 O O . SER A 1 82 ? -31.864 -39.839 70.576 1.00 71.56 82 SER A O 1
ATOM 600 N N . THR A 1 83 ? -33.319 -38.546 69.429 1.00 69.75 83 THR A N 1
ATOM 601 C CA . THR A 1 83 ? -32.846 -38.886 68.075 1.00 69.75 83 THR A CA 1
ATOM 602 C C . THR A 1 83 ? -31.899 -37.846 67.485 1.00 69.75 83 THR A C 1
ATOM 604 O O . THR A 1 83 ? -30.862 -38.230 66.943 1.00 69.75 83 THR A O 1
ATOM 607 N N . ASP A 1 84 ? -32.204 -36.560 67.664 1.00 62.75 84 ASP A N 1
ATOM 608 C CA . ASP A 1 84 ? -31.532 -35.459 66.956 1.00 62.75 84 ASP A CA 1
ATOM 609 C C . ASP A 1 84 ? -30.518 -34.695 67.830 1.00 62.75 84 ASP A C 1
ATOM 611 O O . ASP A 1 84 ? -29.885 -33.741 67.390 1.00 62.75 84 ASP A O 1
ATOM 615 N N . GLY A 1 85 ? -30.285 -35.141 69.069 1.00 72.94 85 GLY A N 1
ATOM 616 C CA . GLY A 1 85 ? -29.272 -34.564 69.951 1.00 72.94 85 GLY A CA 1
ATOM 617 C C . GLY A 1 85 ? -29.756 -33.322 70.705 1.00 72.94 85 GLY A C 1
ATOM 618 O O . GLY A 1 85 ? -30.915 -33.228 71.100 1.00 72.94 85 GLY A O 1
ATOM 619 N N . ILE A 1 86 ? -28.835 -32.401 71.011 1.00 72.19 86 ILE A N 1
ATOM 620 C CA . ILE A 1 86 ? -29.148 -31.169 71.751 1.00 72.19 86 ILE A CA 1
ATOM 621 C C . ILE A 1 86 ? -29.109 -29.992 70.776 1.00 72.19 86 ILE A C 1
ATOM 623 O O . ILE A 1 86 ? -28.047 -29.695 70.220 1.00 72.19 86 ILE A O 1
ATOM 627 N N . THR A 1 87 ? -30.234 -29.292 70.643 1.00 78.31 87 THR A N 1
ATOM 628 C CA . THR A 1 87 ? -30.334 -28.018 69.924 1.00 78.31 87 THR A CA 1
ATOM 629 C C . THR A 1 87 ? -30.416 -26.876 70.923 1.00 78.31 87 THR A C 1
ATOM 631 O O . THR A 1 87 ? -31.190 -26.924 71.884 1.00 78.31 87 THR A O 1
ATOM 634 N N . TRP A 1 88 ? -29.604 -25.850 70.703 1.00 79.25 88 TRP A N 1
ATOM 635 C CA . TRP A 1 88 ? -29.563 -24.661 71.539 1.00 79.25 88 TRP A CA 1
ATOM 636 C C . TRP A 1 88 ? -30.092 -23.514 70.707 1.00 79.25 88 TRP A C 1
ATOM 638 O O . TRP A 1 88 ? -29.579 -23.278 69.617 1.00 79.25 88 TRP A O 1
ATOM 648 N N . THR A 1 89 ? -31.077 -22.794 71.221 1.00 82.81 89 THR A N 1
ATOM 649 C CA . THR A 1 89 ? -31.523 -21.542 70.622 1.00 82.81 89 THR A CA 1
ATOM 650 C C . THR A 1 89 ? -31.311 -20.404 71.604 1.00 82.81 89 THR A C 1
ATOM 652 O O . THR A 1 89 ? -31.585 -20.496 72.798 1.00 82.81 89 THR A O 1
ATOM 655 N N . PHE A 1 90 ? -30.755 -19.327 71.089 1.00 78.62 90 PHE A N 1
ATOM 656 C CA . PHE A 1 90 ? -30.446 -18.095 71.779 1.00 78.62 90 PHE A CA 1
ATOM 657 C C . PHE A 1 90 ? -31.347 -17.037 71.165 1.00 78.62 90 PHE A C 1
ATOM 659 O O . PHE A 1 90 ? -31.342 -16.886 69.947 1.00 78.62 90 PHE A O 1
ATOM 666 N N . GLU A 1 91 ? -32.077 -16.292 71.984 1.00 84.06 91 GLU A N 1
ATOM 667 C CA . GLU A 1 91 ? -32.780 -15.094 71.537 1.00 84.06 91 GLU A CA 1
ATOM 668 C C . GLU A 1 91 ? -32.530 -13.955 72.520 1.00 84.06 91 GLU A C 1
ATOM 670 O O . GLU A 1 91 ? -32.577 -14.128 73.743 1.00 84.06 91 GLU A O 1
ATOM 675 N N . ALA A 1 92 ? -32.243 -12.777 71.980 1.00 82.44 92 ALA A N 1
ATOM 676 C CA . ALA A 1 92 ? -32.035 -11.571 72.751 1.00 82.44 92 ALA A CA 1
ATOM 677 C C . ALA A 1 92 ? -32.529 -10.347 71.998 1.00 82.44 92 ALA A C 1
ATOM 679 O O . ALA A 1 92 ? -32.402 -10.260 70.780 1.00 82.44 92 ALA A O 1
ATOM 680 N N . SER A 1 93 ? -33.049 -9.368 72.729 1.00 82.06 93 SER A N 1
ATOM 681 C CA . SER A 1 93 ? -33.375 -8.068 72.151 1.00 82.06 93 SER A CA 1
ATOM 682 C C . SER A 1 93 ? -33.127 -6.936 73.138 1.00 82.06 93 SER A C 1
ATOM 684 O O . SER A 1 93 ? -33.156 -7.124 74.358 1.00 82.06 93 SER A O 1
ATOM 686 N N . THR A 1 94 ? -32.842 -5.745 72.617 1.00 81.94 94 THR A N 1
ATOM 687 C CA . THR A 1 94 ? -32.701 -4.528 73.421 1.00 81.94 94 THR A CA 1
ATOM 688 C C . THR A 1 94 ? -33.122 -3.297 72.629 1.00 81.94 94 THR A C 1
ATOM 690 O O . THR A 1 94 ? -32.873 -3.186 71.431 1.00 81.94 94 THR A O 1
ATOM 693 N N . GLY A 1 95 ? -33.752 -2.347 73.323 1.00 79.62 95 GLY A N 1
ATOM 694 C CA . GLY A 1 95 ? -34.010 -1.005 72.794 1.00 79.62 95 GLY A CA 1
ATOM 695 C C . GLY A 1 95 ? -32.852 -0.031 73.035 1.00 79.62 95 GLY A C 1
ATOM 696 O O . GLY A 1 95 ? -32.954 1.138 72.675 1.00 79.62 95 GLY A O 1
ATOM 697 N N . GLN A 1 96 ? -31.777 -0.471 73.696 1.00 82.50 96 GLN A N 1
ATOM 698 C CA . GLN A 1 96 ? -30.589 0.354 73.897 1.00 82.50 96 GLN A CA 1
ATOM 699 C C . GLN A 1 96 ? -29.781 0.479 72.607 1.00 82.50 96 GLN A C 1
ATOM 701 O O . GLN A 1 96 ? -29.790 -0.417 71.763 1.00 82.50 96 GLN A O 1
ATOM 706 N N . SER A 1 97 ? -29.065 1.595 72.474 1.00 82.62 97 SER A N 1
ATOM 707 C CA . SER A 1 97 ? -28.230 1.842 71.312 1.00 82.62 97 SER A CA 1
ATOM 708 C C . SER A 1 97 ? -26.843 1.213 71.441 1.00 82.62 97 SER A C 1
ATOM 710 O O . SER A 1 97 ? -26.181 1.341 72.470 1.00 82.62 97 SER A O 1
ATOM 712 N N . GLY A 1 98 ? -26.398 0.558 70.372 1.00 80.25 98 GLY A N 1
ATOM 713 C CA . GLY A 1 98 ? -25.035 0.059 70.199 1.00 80.25 98 GLY A CA 1
ATOM 714 C C . GLY A 1 98 ? -24.255 0.856 69.160 1.00 80.25 98 GLY A C 1
ATOM 715 O O . GLY A 1 98 ? -24.787 1.762 68.523 1.00 80.25 98 GLY A O 1
ATOM 716 N N . VAL A 1 99 ? -22.984 0.498 68.969 1.00 81.75 99 VAL A N 1
ATOM 717 C CA . VAL A 1 99 ? -22.119 1.096 67.939 1.00 81.75 99 VAL A CA 1
ATOM 718 C C . VAL A 1 99 ? -21.711 0.016 66.941 1.00 81.75 99 VAL A C 1
ATOM 720 O O . VAL A 1 99 ? -21.061 -0.958 67.324 1.00 81.75 99 VAL A O 1
ATOM 723 N N . LEU A 1 100 ? -22.046 0.192 65.659 1.00 80.50 100 LEU A N 1
ATOM 724 C CA . LEU A 1 100 ? -21.751 -0.791 64.606 1.00 80.50 100 LEU A CA 1
ATOM 725 C C . LEU A 1 100 ? -20.251 -1.082 64.468 1.00 80.50 100 LEU A C 1
ATOM 727 O O . LEU A 1 100 ? -19.856 -2.223 64.237 1.00 80.50 100 LEU A O 1
ATOM 731 N N . GLY A 1 101 ? -19.398 -0.077 64.688 1.00 76.06 101 GLY A N 1
ATOM 732 C CA . GLY A 1 101 ? -17.944 -0.254 64.673 1.00 76.06 101 GLY A CA 1
ATOM 733 C C . GLY A 1 101 ? -17.454 -1.333 65.648 1.00 76.06 101 GLY A C 1
ATOM 734 O O . GLY A 1 101 ? -16.486 -2.031 65.345 1.00 76.06 101 GLY A O 1
ATOM 735 N N . ASN A 1 102 ? -18.155 -1.563 66.765 1.00 80.38 102 ASN A N 1
ATOM 736 C CA . ASN A 1 102 ? -17.823 -2.650 67.689 1.00 80.38 102 ASN A CA 1
ATOM 737 C C . ASN A 1 102 ? -18.158 -4.027 67.097 1.00 80.38 102 ASN A C 1
ATOM 739 O O . ASN A 1 102 ? -17.393 -4.967 67.295 1.00 80.38 102 ASN A O 1
ATOM 743 N N . VAL A 1 103 ? -19.264 -4.147 66.355 1.00 78.88 103 VAL A N 1
ATOM 744 C CA . VAL A 1 103 ? -19.677 -5.386 65.669 1.00 78.88 103 VAL A CA 1
ATOM 745 C C . VAL A 1 103 ? -18.659 -5.761 64.594 1.00 78.88 103 VAL A C 1
ATOM 747 O O . VAL A 1 103 ? -18.167 -6.888 64.563 1.00 78.88 103 VAL A O 1
ATOM 750 N N . ILE A 1 104 ? -18.283 -4.786 63.762 1.00 79.25 104 ILE A N 1
ATOM 751 C CA . ILE A 1 104 ? -17.271 -4.949 62.712 1.00 79.25 104 ILE A CA 1
ATOM 752 C C . ILE A 1 104 ? -15.926 -5.348 63.322 1.00 79.25 104 ILE A C 1
ATOM 754 O O . ILE A 1 104 ? -15.323 -6.332 62.899 1.00 79.25 104 ILE A O 1
ATOM 758 N N . THR A 1 105 ? -15.477 -4.638 64.361 1.00 79.88 105 THR A N 1
ATOM 759 C CA . THR A 1 105 ? -14.227 -4.968 65.065 1.00 79.88 105 THR A CA 1
ATOM 760 C C . THR A 1 105 ? -14.253 -6.390 65.633 1.00 79.88 105 THR A C 1
ATOM 762 O O . THR A 1 105 ? -13.237 -7.087 65.621 1.00 79.88 105 THR A O 1
ATOM 765 N N . HIS A 1 106 ? -15.410 -6.847 66.114 1.00 80.00 106 HIS A N 1
ATOM 766 C CA . HIS A 1 106 ? -15.534 -8.155 66.740 1.00 80.00 106 HIS A CA 1
ATOM 767 C C . HIS A 1 106 ? -15.517 -9.311 65.727 1.00 80.00 106 HIS A C 1
ATOM 769 O O . HIS A 1 106 ? -14.718 -10.233 65.882 1.00 80.00 106 HIS A O 1
ATOM 775 N N . TYR A 1 107 ? -16.347 -9.257 64.680 1.00 81.75 107 TYR A N 1
ATOM 776 C CA . TYR A 1 107 ? -16.525 -10.388 63.754 1.00 81.75 107 TYR A CA 1
ATOM 777 C C . TYR A 1 107 ? -15.737 -10.277 62.447 1.00 81.75 107 TYR A C 1
ATOM 779 O O . TYR A 1 107 ? -15.414 -11.291 61.828 1.00 81.75 107 TYR A O 1
ATOM 787 N N . LEU A 1 108 ? -15.421 -9.057 62.015 1.00 81.50 108 LEU A N 1
ATOM 788 C CA . LEU A 1 108 ? -14.931 -8.765 60.664 1.00 81.50 108 LEU A CA 1
ATOM 789 C C . LEU A 1 108 ? -13.542 -8.108 60.664 1.00 81.50 108 LEU A C 1
ATOM 791 O O . LEU A 1 108 ? -13.048 -7.720 59.609 1.00 81.50 108 LEU A O 1
ATOM 795 N N . SER A 1 109 ? -12.859 -8.047 61.814 1.00 76.69 109 SER A N 1
ATOM 796 C CA . SER A 1 109 ? -11.518 -7.445 61.950 1.00 76.69 109 SER A CA 1
ATOM 797 C C . SER A 1 109 ? -10.429 -8.095 61.096 1.00 76.69 109 SER A C 1
ATOM 799 O O . SER A 1 109 ? -9.381 -7.491 60.878 1.00 76.69 109 SER A O 1
ATOM 801 N N . SER A 1 110 ? -10.651 -9.315 60.599 1.00 71.75 110 SER A N 1
ATOM 802 C CA . SER A 1 110 ? -9.732 -10.001 59.687 1.00 71.75 110 SER A CA 1
ATOM 803 C C . SER A 1 110 ? -9.859 -9.564 58.224 1.00 71.75 110 SER A C 1
ATOM 805 O O . SER A 1 110 ? -9.059 -10.009 57.401 1.00 71.75 110 SER A O 1
ATOM 807 N N . ILE A 1 111 ? -10.865 -8.761 57.869 1.00 70.00 111 ILE A N 1
ATOM 808 C CA . ILE A 1 111 ? -11.040 -8.267 56.501 1.00 70.00 111 ILE A CA 1
ATOM 809 C C . ILE A 1 111 ? -10.188 -7.015 56.325 1.00 70.00 111 ILE A C 1
ATOM 811 O O . ILE A 1 111 ? -10.462 -5.954 56.884 1.00 70.00 111 ILE A O 1
ATOM 815 N N . THR A 1 112 ? -9.145 -7.139 55.514 1.00 61.25 112 THR A N 1
ATOM 816 C CA . THR A 1 112 ? -8.386 -5.993 55.020 1.00 61.25 112 THR A CA 1
ATOM 817 C C . THR A 1 112 ? -9.270 -5.177 54.085 1.00 61.25 112 THR A C 1
ATOM 819 O O . THR A 1 112 ? -9.763 -5.719 53.100 1.00 61.25 112 THR A O 1
ATOM 822 N N . GLY A 1 113 ? -9.454 -3.893 54.387 1.00 57.38 113 GLY A N 1
ATOM 823 C CA . GLY A 1 113 ? -10.171 -2.961 53.516 1.00 57.38 113 GLY A CA 1
ATOM 824 C C . GLY A 1 113 ? -11.576 -2.570 53.934 1.00 57.38 113 GLY A C 1
ATOM 825 O O . GLY A 1 113 ? -12.199 -1.743 53.276 1.00 57.38 113 GLY A O 1
ATOM 826 N N . VAL A 1 114 ? -12.050 -3.058 55.081 1.00 62.44 114 VAL A N 1
ATOM 827 C CA . VAL A 1 114 ? -13.147 -2.368 55.763 1.00 62.44 114 VAL A CA 1
ATOM 828 C C . VAL A 1 114 ? -12.644 -0.968 56.122 1.00 62.44 114 VAL A C 1
ATOM 830 O O . VAL A 1 114 ? -11.603 -0.875 56.786 1.00 62.44 114 VAL A O 1
ATOM 833 N N . PRO A 1 115 ? -13.311 0.119 55.687 1.00 58.28 115 PRO A N 1
ATOM 834 C CA . PRO A 1 115 ? -12.882 1.463 56.033 1.00 58.28 115 PRO A CA 1
ATOM 835 C C . PRO A 1 115 ? -12.724 1.548 57.549 1.00 58.28 115 PRO A C 1
ATOM 837 O O . PRO A 1 115 ? -13.658 1.263 58.297 1.00 58.28 115 PRO A O 1
ATOM 840 N N . SER A 1 116 ? -11.546 1.958 58.027 1.00 52.72 116 SER A N 1
ATOM 841 C CA . SER A 1 116 ? -11.286 2.120 59.467 1.00 52.72 116 SER A CA 1
ATOM 842 C C . SER A 1 116 ? -12.193 3.172 60.122 1.00 52.72 116 SER A C 1
ATOM 844 O O . SER A 1 116 ? -12.150 3.365 61.334 1.00 52.72 116 SER A O 1
ATOM 846 N N . VAL A 1 117 ? -12.978 3.876 59.303 1.00 52.59 117 VAL A N 1
ATOM 847 C CA . VAL A 1 117 ? -13.944 4.905 59.659 1.00 52.59 117 VAL A CA 1
ATOM 848 C C . VAL A 1 117 ? -15.210 4.695 58.818 1.00 52.59 117 VAL A C 1
ATOM 850 O O . VAL A 1 117 ? -15.580 5.557 58.030 1.00 52.59 117 VAL A O 1
ATOM 853 N N . ILE A 1 118 ? -15.897 3.556 58.956 1.00 64.31 118 ILE A N 1
ATOM 854 C CA . ILE A 1 118 ? -17.358 3.635 58.799 1.00 64.31 118 ILE A CA 1
ATOM 855 C C . ILE A 1 118 ? -17.797 4.572 59.935 1.00 64.31 118 ILE A C 1
ATOM 857 O O . ILE A 1 118 ? -17.436 4.292 61.086 1.00 64.31 118 ILE A O 1
ATOM 861 N N . PRO A 1 119 ? -18.448 5.719 59.651 1.00 64.50 119 PRO A N 1
ATOM 862 C CA . PRO A 1 119 ? -18.877 6.661 60.684 1.00 64.50 119 PRO A CA 1
ATOM 863 C C . PRO A 1 119 ? -19.570 5.906 61.820 1.00 64.50 119 PRO A C 1
ATOM 865 O O . PRO A 1 119 ? -20.199 4.890 61.551 1.00 64.50 119 PRO A O 1
ATOM 868 N N . ASN A 1 120 ? -19.427 6.345 63.077 1.00 65.31 120 ASN A N 1
ATOM 869 C CA . ASN A 1 120 ? -19.979 5.651 64.252 1.00 65.31 120 ASN A CA 1
ATOM 870 C C . ASN A 1 120 ? -21.510 5.511 64.158 1.00 65.31 120 ASN A C 1
ATOM 872 O O . ASN A 1 120 ? -22.245 6.307 64.738 1.00 65.31 120 ASN A O 1
ATOM 876 N N . LEU A 1 121 ? -21.971 4.500 63.425 1.00 77.56 121 LEU A N 1
ATOM 877 C CA . LEU A 1 121 ? -23.375 4.241 63.182 1.00 77.56 121 LEU A CA 1
ATOM 878 C C . LEU A 1 121 ? -23.983 3.692 64.452 1.00 77.56 121 LEU A C 1
ATOM 880 O O . LEU A 1 121 ? -23.493 2.715 65.037 1.00 77.56 121 LEU A O 1
ATOM 884 N N . THR A 1 122 ? -25.049 4.358 64.870 1.00 84.12 122 THR A N 1
ATOM 885 C CA . THR A 1 122 ? -25.821 3.952 66.029 1.00 84.12 122 THR A CA 1
ATOM 886 C C . THR A 1 122 ? -26.717 2.798 65.609 1.00 84.12 122 THR A C 1
ATOM 888 O O . THR A 1 122 ? -27.510 2.940 64.685 1.00 84.12 122 THR A O 1
ATOM 891 N N . LEU A 1 123 ? -26.583 1.657 66.281 1.00 86.19 123 LEU A N 1
ATOM 892 C CA . LEU A 1 123 ? -27.503 0.534 66.134 1.00 86.19 123 LEU A CA 1
ATOM 893 C C . LEU A 1 123 ? -28.622 0.683 67.151 1.00 86.19 123 LEU A C 1
ATOM 895 O O . LEU A 1 123 ? -28.343 0.893 68.326 1.00 86.19 123 LEU A O 1
ATOM 899 N N . THR A 1 124 ? -29.867 0.540 66.729 1.00 87.44 124 THR A N 1
ATOM 900 C CA . THR A 1 124 ? -31.046 0.522 67.601 1.00 87.44 124 THR A CA 1
ATOM 901 C C . THR A 1 124 ? -31.866 -0.734 67.330 1.00 87.44 124 THR A C 1
ATOM 903 O O . THR A 1 124 ? -31.621 -1.426 66.347 1.00 87.44 124 THR A O 1
ATOM 906 N N . ASN A 1 125 ? -32.791 -1.077 68.231 1.00 88.06 125 ASN A N 1
ATOM 907 C CA . ASN A 1 125 ? -33.651 -2.260 68.093 1.00 88.06 125 ASN A CA 1
ATOM 908 C C . ASN A 1 125 ? -32.873 -3.558 67.813 1.00 88.06 125 ASN A C 1
ATOM 910 O O . ASN A 1 125 ? -33.300 -4.388 67.015 1.00 88.06 125 ASN A O 1
ATOM 914 N N . ILE A 1 126 ? -31.721 -3.731 68.470 1.00 86.81 126 ILE A N 1
ATOM 915 C CA . ILE A 1 126 ? -30.842 -4.880 68.242 1.00 86.81 126 ILE A CA 1
ATOM 916 C C . ILE A 1 126 ? -31.578 -6.146 68.680 1.00 86.81 126 ILE A C 1
ATOM 918 O O . ILE A 1 126 ? -31.930 -6.293 69.853 1.00 86.81 126 ILE A O 1
ATOM 922 N N . GLN A 1 127 ? -31.771 -7.061 67.739 1.00 87.88 127 GLN A N 1
ATOM 923 C CA . GLN A 1 127 ? -32.273 -8.411 67.934 1.00 87.88 127 GLN A CA 1
ATOM 924 C C . GLN A 1 127 ? -31.172 -9.389 67.548 1.00 87.88 127 GLN A C 1
ATOM 926 O O . GLN A 1 127 ? -30.493 -9.221 66.539 1.00 87.88 127 GLN A O 1
ATOM 931 N N . LEU A 1 128 ? -30.976 -10.406 68.369 1.00 86.75 128 LEU A N 1
ATOM 932 C CA . LEU A 1 128 ? -29.934 -11.397 68.198 1.00 86.75 128 LEU A CA 1
ATOM 933 C C . LEU A 1 128 ? -30.561 -12.771 68.383 1.00 86.75 128 LEU A C 1
ATOM 935 O O . LEU A 1 128 ? -31.133 -13.054 69.433 1.00 86.75 128 LEU A O 1
ATOM 939 N N . SER A 1 129 ? -30.437 -13.616 67.375 1.00 87.06 129 SER A N 1
ATOM 940 C CA . SER A 1 129 ? -30.828 -15.015 67.413 1.00 87.06 129 SER A CA 1
ATOM 941 C C . SER A 1 129 ? -29.606 -15.871 67.110 1.00 87.06 129 SER A C 1
ATOM 943 O O . SER A 1 129 ? -28.815 -15.524 66.241 1.00 87.06 129 SER A O 1
ATOM 945 N N . ALA A 1 130 ? -29.408 -16.973 67.816 1.00 83.62 130 ALA A N 1
ATOM 946 C CA . ALA A 1 130 ? -28.391 -17.945 67.439 1.00 83.62 130 ALA A CA 1
ATOM 947 C C . ALA A 1 130 ? -28.922 -19.358 67.632 1.00 83.62 130 ALA A C 1
ATOM 949 O O . ALA A 1 130 ? -29.650 -19.621 68.586 1.00 83.62 130 ALA A O 1
ATOM 950 N N . SER A 1 131 ? -28.556 -20.268 66.740 1.00 84.00 131 SER A N 1
ATOM 951 C CA . SER A 1 131 ? -28.916 -21.675 66.829 1.00 84.00 131 SER A CA 1
ATOM 952 C C . SER A 1 131 ? -27.667 -22.538 66.739 1.00 84.00 131 SER A C 1
ATOM 954 O O . SER A 1 131 ? -26.842 -22.375 65.842 1.00 84.00 131 SER A O 1
ATOM 956 N N . LEU A 1 132 ? -27.540 -23.484 67.664 1.00 80.69 132 LEU A N 1
ATOM 957 C CA . LEU A 1 132 ? -26.475 -24.477 67.694 1.00 80.69 132 LEU A CA 1
ATOM 958 C C . LEU A 1 132 ? -27.110 -25.866 67.675 1.00 80.69 132 LEU A C 1
ATOM 960 O O . LEU A 1 132 ? -27.650 -26.317 68.686 1.00 80.69 132 LEU A O 1
ATOM 964 N N . ASP A 1 133 ? -27.022 -26.561 66.548 1.00 81.44 133 ASP A N 1
ATOM 965 C CA . ASP A 1 133 ? -27.393 -27.970 66.456 1.00 81.44 133 ASP A CA 1
ATOM 966 C C . ASP A 1 133 ? -26.126 -28.829 66.435 1.00 81.44 133 ASP A C 1
ATOM 968 O O . ASP A 1 133 ? -25.360 -28.848 65.470 1.00 81.44 133 ASP A O 1
ATOM 972 N N . LEU A 1 134 ? -25.889 -29.544 67.535 1.00 74.50 134 LEU A N 1
ATOM 973 C CA . LEU A 1 134 ? -24.701 -30.379 67.698 1.00 74.50 134 LEU A CA 1
ATOM 974 C C . LEU A 1 134 ? -24.702 -31.625 66.798 1.00 74.50 134 LEU A C 1
ATOM 976 O O . LEU A 1 134 ? -23.629 -32.190 66.566 1.00 74.50 134 LEU A O 1
ATOM 980 N N . HIS A 1 135 ? -25.865 -32.075 66.320 1.00 76.81 135 HIS A N 1
ATOM 981 C CA . HIS A 1 135 ? -25.984 -33.261 65.477 1.00 76.81 135 HIS A CA 1
ATOM 982 C C . HIS A 1 135 ? -25.714 -32.925 64.012 1.00 76.81 135 HIS A C 1
ATOM 984 O O . HIS A 1 135 ? -24.818 -33.516 63.401 1.00 76.81 135 HIS A O 1
ATOM 990 N N . SER A 1 136 ? -26.445 -31.947 63.468 1.00 79.00 136 SER A N 1
ATOM 991 C CA . SER A 1 136 ? -26.252 -31.489 62.085 1.00 79.00 136 SER A CA 1
ATOM 992 C C . SER A 1 136 ? -24.985 -30.651 61.907 1.00 79.00 136 SER A C 1
ATOM 994 O O . SER A 1 136 ? -24.495 -30.521 60.789 1.00 79.00 136 SER A O 1
ATOM 996 N N . LYS A 1 137 ? -24.413 -30.149 63.014 1.00 77.88 137 LYS A N 1
ATOM 997 C CA . LYS A 1 137 ? -23.312 -29.174 63.051 1.00 77.88 137 LYS A CA 1
ATOM 998 C C . LYS A 1 137 ? -23.660 -27.846 62.378 1.00 77.88 137 LYS A C 1
ATOM 1000 O O . LYS A 1 137 ? -22.755 -27.119 61.980 1.00 77.88 137 LYS A O 1
ATOM 1005 N N . ASN A 1 138 ? -24.949 -27.532 62.284 1.00 78.88 138 ASN A N 1
ATOM 1006 C CA . ASN A 1 138 ? -25.422 -26.243 61.806 1.00 78.88 138 ASN A CA 1
ATOM 1007 C C . ASN A 1 138 ? -25.338 -25.243 62.964 1.00 78.88 138 ASN A C 1
ATOM 1009 O O . ASN A 1 138 ? -26.075 -25.361 63.952 1.00 78.88 138 ASN A O 1
ATOM 1013 N N . TYR A 1 139 ? -24.411 -24.290 62.864 1.00 84.25 139 TYR A N 1
ATOM 1014 C CA . TYR A 1 139 ? -24.162 -23.297 63.905 1.00 84.25 139 TYR A CA 1
ATOM 1015 C C . TYR A 1 139 ? -24.286 -21.896 63.324 1.00 84.25 139 TYR A C 1
ATOM 1017 O O . TYR A 1 139 ? -23.348 -21.404 62.707 1.00 84.25 139 TYR A O 1
ATOM 1025 N N . ASN A 1 140 ? -25.407 -21.234 63.585 1.00 84.50 140 ASN A N 1
ATOM 1026 C CA . ASN A 1 140 ? -25.663 -19.900 63.065 1.00 84.50 140 ASN A CA 1
ATOM 1027 C C . ASN A 1 140 ? -25.894 -18.886 64.187 1.00 84.50 140 ASN A C 1
ATOM 1029 O O . ASN A 1 140 ? -26.367 -19.206 65.277 1.00 84.50 140 ASN A O 1
ATOM 1033 N N . LEU A 1 141 ? -25.555 -17.638 63.902 1.00 86.38 141 LEU A N 1
ATOM 1034 C CA . LEU A 1 141 ? -25.969 -16.459 64.637 1.00 86.38 141 LEU A CA 1
ATOM 1035 C C . LEU A 1 141 ? -26.444 -15.423 63.625 1.00 86.38 141 LEU A C 1
ATOM 1037 O O . LEU A 1 141 ? -25.735 -15.097 62.681 1.00 86.38 141 LEU A O 1
ATOM 1041 N N . SER A 1 142 ? -27.640 -14.902 63.846 1.00 88.81 142 SER A N 1
ATOM 1042 C CA . SER A 1 142 ? -28.245 -13.816 63.096 1.00 88.81 142 SER A CA 1
ATOM 1043 C C . SER A 1 142 ? -28.487 -12.640 64.033 1.00 88.81 142 SER A C 1
ATOM 1045 O O . SER A 1 142 ? -29.133 -12.777 65.068 1.00 88.81 142 SER A O 1
ATOM 1047 N N . LEU A 1 143 ? -28.003 -11.466 63.665 1.00 89.75 143 LEU A N 1
ATOM 1048 C CA . LEU A 1 143 ? -28.313 -10.201 64.315 1.00 89.75 143 LEU A CA 1
ATOM 1049 C C . LEU A 1 143 ? -29.077 -9.336 63.322 1.00 89.75 143 LEU A C 1
ATOM 1051 O O . LEU A 1 143 ? -28.634 -9.178 62.190 1.00 89.75 143 LEU A O 1
ATOM 1055 N N . THR A 1 144 ? -30.179 -8.738 63.754 1.00 90.44 144 THR A N 1
ATOM 1056 C CA . THR A 1 144 ? -30.884 -7.689 63.011 1.00 90.44 144 THR A CA 1
ATOM 1057 C C . THR A 1 144 ? -30.972 -6.432 63.867 1.00 90.44 144 THR A C 1
ATOM 1059 O O . THR A 1 144 ? -31.208 -6.520 65.070 1.00 90.44 144 THR A O 1
ATOM 1062 N N . ALA A 1 145 ? -30.752 -5.259 63.289 1.00 90.38 145 ALA A N 1
ATOM 1063 C CA . ALA A 1 145 ? -30.825 -3.979 63.988 1.00 90.38 145 ALA A CA 1
ATOM 1064 C C . ALA A 1 145 ? -31.188 -2.861 63.006 1.00 90.38 145 ALA A C 1
ATOM 1066 O O . ALA A 1 145 ? -30.983 -3.012 61.809 1.00 90.38 145 ALA A O 1
ATOM 1067 N N . ASP A 1 146 ? -31.636 -1.720 63.514 1.00 89.38 146 ASP A N 1
ATOM 1068 C CA . ASP A 1 146 ? -31.859 -0.519 62.708 1.00 89.38 146 ASP A CA 1
ATOM 1069 C C . ASP A 1 146 ? -30.672 0.437 62.868 1.00 89.38 146 ASP A C 1
ATOM 1071 O O . ASP A 1 146 ? -30.072 0.521 63.945 1.00 89.38 146 ASP A O 1
ATOM 1075 N N . SER A 1 147 ? -30.347 1.204 61.830 1.00 89.44 147 SER A N 1
ATOM 1076 C CA . SER A 1 147 ? -29.324 2.253 61.883 1.00 89.44 147 SER A CA 1
ATOM 1077 C C . SER A 1 147 ? -29.757 3.521 61.152 1.00 89.44 147 SER A C 1
ATOM 1079 O O . SER A 1 147 ? -30.721 3.514 60.388 1.00 89.44 147 SER A O 1
ATOM 1081 N N . ASP A 1 148 ? -28.994 4.602 61.324 1.00 84.94 148 ASP A N 1
ATOM 1082 C CA . ASP A 1 148 ? -29.195 5.849 60.569 1.00 84.94 148 ASP A CA 1
ATOM 1083 C C . ASP A 1 148 ? -29.043 5.651 59.048 1.00 84.94 148 ASP A C 1
ATOM 1085 O O . ASP A 1 148 ? -29.553 6.445 58.255 1.00 84.94 148 ASP A O 1
ATOM 1089 N N . TRP A 1 149 ? -28.354 4.586 58.627 1.00 87.06 149 TRP A N 1
ATOM 1090 C CA . TRP A 1 149 ? -28.237 4.209 57.222 1.00 87.06 149 TRP A CA 1
ATOM 1091 C C . TRP A 1 149 ? -29.369 3.305 56.748 1.00 87.06 149 TRP A C 1
ATOM 1093 O O . TRP A 1 149 ? -29.660 3.320 55.562 1.00 87.06 149 TRP A O 1
ATOM 1103 N N . GLY A 1 150 ? -30.039 2.582 57.641 1.00 90.00 150 GLY A N 1
ATOM 1104 C CA . GLY A 1 150 ? -31.095 1.617 57.333 1.00 90.00 150 GLY A CA 1
ATOM 1105 C C . GLY A 1 150 ? -30.890 0.286 58.059 1.00 90.00 150 GLY A C 1
ATOM 1106 O O . GLY A 1 150 ? -30.192 0.240 59.079 1.00 90.00 150 GLY A O 1
ATOM 1107 N N . ASP A 1 151 ? -31.517 -0.776 57.561 1.00 90.88 151 ASP A N 1
ATOM 1108 C CA . ASP A 1 151 ? -31.615 -2.055 58.266 1.00 90.88 151 ASP A CA 1
ATOM 1109 C C . ASP A 1 151 ? -30.288 -2.819 58.200 1.00 90.88 151 ASP A C 1
ATOM 1111 O O . ASP A 1 151 ? -29.697 -3.022 57.139 1.00 90.88 151 ASP A O 1
ATOM 1115 N N . VAL A 1 152 ? -29.814 -3.274 59.353 1.00 91.38 152 VAL A N 1
ATOM 1116 C CA . VAL A 1 152 ? -28.556 -3.995 59.531 1.00 91.38 152 VAL A CA 1
ATOM 1117 C C . VAL A 1 152 ? -28.860 -5.460 59.795 1.00 91.38 152 VAL A C 1
ATOM 1119 O O . VAL A 1 152 ? -29.611 -5.790 60.706 1.00 91.38 152 VAL A O 1
ATOM 1122 N N . THR A 1 153 ? -28.230 -6.349 59.034 1.00 92.81 153 THR A N 1
ATOM 1123 C CA . THR A 1 153 ? -28.251 -7.797 59.254 1.00 92.81 153 THR A CA 1
ATOM 1124 C C . THR A 1 153 ? -26.819 -8.295 59.394 1.00 92.81 153 THR A C 1
ATOM 1126 O O . THR A 1 153 ? -25.990 -7.994 58.549 1.00 92.81 153 THR A O 1
ATOM 1129 N N . LEU A 1 154 ? -26.498 -9.076 60.416 1.00 91.00 154 LEU A N 1
ATOM 1130 C CA . LEU A 1 154 ? -25.233 -9.801 60.521 1.00 91.00 154 LEU A CA 1
ATOM 1131 C C . LEU A 1 154 ? -25.540 -11.289 60.627 1.00 91.00 154 LEU A C 1
ATOM 1133 O O . LEU A 1 154 ? -26.298 -11.699 61.495 1.00 91.00 154 LEU A O 1
ATOM 1137 N N . LEU A 1 155 ? -24.896 -12.084 59.784 1.00 91.12 155 LEU A N 1
ATOM 1138 C CA . LEU A 1 155 ? -24.887 -13.533 59.847 1.00 91.12 155 LEU A CA 1
ATOM 1139 C C . LEU A 1 155 ? -23.484 -14.007 60.230 1.00 91.12 155 LEU A C 1
ATOM 1141 O O . LEU A 1 155 ? -22.500 -13.601 59.619 1.00 91.12 155 LEU A O 1
ATOM 1145 N N . VAL A 1 156 ? -23.388 -14.886 61.217 1.00 88.25 156 VAL A N 1
ATOM 1146 C CA . VAL A 1 156 ? -22.175 -15.633 61.552 1.00 88.25 156 VAL A CA 1
ATOM 1147 C C . VAL A 1 156 ? -22.531 -17.105 61.461 1.00 88.25 156 VAL A C 1
ATOM 1149 O O . VAL A 1 156 ? -23.419 -17.557 62.175 1.00 88.25 156 VAL A O 1
ATOM 1152 N N . ASP A 1 157 ? -21.867 -17.843 60.585 1.00 85.88 157 ASP A N 1
ATOM 1153 C CA . ASP A 1 157 ? -22.186 -19.245 60.318 1.00 85.88 157 ASP A CA 1
ATOM 1154 C C . ASP A 1 157 ? -20.917 -20.099 60.323 1.00 85.88 157 ASP A C 1
ATOM 1156 O O . ASP A 1 157 ? -19.809 -19.612 60.067 1.00 85.88 157 ASP A O 1
ATOM 1160 N N . PHE A 1 158 ? -21.069 -21.375 60.652 1.00 81.69 158 PHE A N 1
ATOM 1161 C CA . PHE A 1 158 ? -20.000 -22.359 60.578 1.00 81.69 158 PHE A CA 1
ATOM 1162 C C . PHE A 1 158 ? -20.240 -23.287 59.395 1.00 81.69 158 PHE A C 1
ATOM 1164 O O . PHE A 1 158 ? -20.881 -24.330 59.525 1.00 81.69 158 PHE A O 1
ATOM 1171 N N . ASP A 1 159 ? -19.660 -22.930 58.255 1.00 73.88 159 ASP A N 1
ATOM 1172 C CA . ASP A 1 159 ? -19.735 -23.729 57.038 1.00 73.88 159 ASP A CA 1
ATOM 1173 C C . ASP A 1 159 ? -18.369 -24.344 56.690 1.00 73.88 159 ASP A C 1
ATOM 1175 O O . ASP A 1 159 ? -17.304 -23.761 56.917 1.00 73.88 159 ASP A O 1
ATOM 1179 N N . ASN A 1 160 ? -18.388 -25.574 56.172 1.00 74.00 160 ASN A N 1
ATOM 1180 C CA . ASN A 1 160 ? -17.211 -26.299 55.676 1.00 74.00 160 ASN A CA 1
ATOM 1181 C C . ASN A 1 160 ? -15.994 -26.346 56.630 1.00 74.00 160 ASN A C 1
ATOM 1183 O O . ASN A 1 160 ? -14.842 -26.458 56.205 1.00 74.00 160 ASN A O 1
ATOM 1187 N N . GLY A 1 161 ? -16.236 -26.320 57.944 1.00 76.62 161 GLY A N 1
ATOM 1188 C CA . GLY A 1 161 ? -15.190 -26.429 58.964 1.00 76.62 161 GLY A CA 1
ATOM 1189 C C . GLY A 1 161 ? -14.535 -25.104 59.370 1.00 76.62 161 GLY A C 1
ATOM 1190 O O . GLY A 1 161 ? -13.559 -25.133 60.126 1.00 76.62 161 GLY A O 1
ATOM 1191 N N . ALA A 1 162 ? -15.050 -23.961 58.912 1.00 81.19 162 ALA A N 1
ATOM 1192 C CA . ALA A 1 162 ? -14.562 -22.636 59.277 1.00 81.19 162 ALA A CA 1
ATOM 1193 C C . ALA A 1 162 ? -15.707 -21.703 59.698 1.00 81.19 162 ALA A C 1
ATOM 1195 O O . ALA A 1 162 ? -16.836 -21.820 59.244 1.00 81.19 162 ALA A O 1
ATOM 1196 N N . TRP A 1 163 ? -15.393 -20.753 60.580 1.00 82.56 163 TRP A N 1
ATOM 1197 C CA . TRP A 1 163 ? -16.320 -19.687 60.958 1.00 82.56 163 TRP A CA 1
ATOM 1198 C C . TRP A 1 163 ? -16.279 -18.562 59.924 1.00 82.56 163 TRP A C 1
ATOM 1200 O O . TRP A 1 163 ? -15.214 -17.976 59.708 1.00 82.56 163 TRP A O 1
ATOM 1210 N N . GLY A 1 164 ? -17.434 -18.251 59.345 1.00 87.81 164 GLY A N 1
ATOM 1211 C CA . GLY A 1 164 ? -17.674 -17.108 58.474 1.00 87.81 164 GLY A CA 1
ATOM 1212 C C . GLY A 1 164 ? -18.562 -16.068 59.157 1.00 87.81 164 GLY A C 1
ATOM 1213 O O . GLY A 1 164 ? -19.399 -16.403 59.987 1.00 87.81 164 GLY A O 1
ATOM 1214 N N . ALA A 1 165 ? -18.368 -14.795 58.832 1.00 90.69 165 ALA A N 1
ATOM 1215 C CA . ALA A 1 165 ? -19.243 -13.698 59.220 1.00 90.69 165 ALA A CA 1
ATOM 1216 C C . ALA A 1 165 ? -19.500 -12.790 58.014 1.00 90.69 165 ALA A C 1
ATOM 1218 O O . ALA A 1 165 ? -18.570 -12.487 57.263 1.00 90.69 165 ALA A O 1
ATOM 1219 N N . ALA A 1 166 ? -20.751 -12.374 57.840 1.00 91.75 166 ALA A N 1
ATOM 1220 C CA . ALA A 1 166 ? -21.226 -11.452 56.822 1.00 91.75 166 ALA A CA 1
ATOM 1221 C C . ALA A 1 166 ? -22.128 -10.407 57.485 1.00 91.75 166 ALA A C 1
ATOM 1223 O O . ALA A 1 166 ? -22.978 -10.752 58.296 1.00 91.75 166 ALA A O 1
ATOM 1224 N N . LEU A 1 167 ? -21.950 -9.136 57.151 1.00 92.06 167 LEU A N 1
ATOM 1225 C CA . LEU A 1 167 ? -22.740 -8.002 57.625 1.00 92.06 167 LEU A CA 1
ATOM 1226 C C . LEU A 1 167 ? -23.329 -7.288 56.410 1.00 92.06 167 LEU A C 1
ATOM 1228 O O . LEU A 1 167 ? -22.573 -6.784 55.592 1.00 92.06 167 LEU A O 1
ATOM 1232 N N . GLY A 1 168 ? -24.649 -7.234 56.302 1.00 92.00 168 GLY A N 1
ATOM 1233 C CA . GLY A 1 168 ? -25.395 -6.482 55.302 1.00 92.00 168 GLY A CA 1
ATOM 1234 C C . GLY A 1 168 ? -26.036 -5.240 55.916 1.00 92.00 168 GLY A C 1
ATOM 1235 O O . GLY A 1 168 ? -26.578 -5.307 57.017 1.00 92.00 168 GLY A O 1
ATOM 1236 N N . ILE A 1 169 ? -25.998 -4.118 55.206 1.00 91.81 169 ILE A N 1
ATOM 1237 C CA . ILE A 1 169 ? -26.687 -2.876 55.565 1.00 91.81 169 ILE A CA 1
ATOM 1238 C C . ILE A 1 169 ? -27.543 -2.475 54.369 1.00 91.81 169 ILE A C 1
ATOM 1240 O O . ILE A 1 169 ? -26.996 -2.053 53.351 1.00 91.81 169 ILE A O 1
ATOM 1244 N N . ALA A 1 170 ? -28.862 -2.616 54.480 1.00 91.44 170 ALA A N 1
ATOM 1245 C CA . ALA A 1 170 ? -29.805 -2.104 53.495 1.00 91.44 170 ALA A CA 1
ATOM 1246 C C . ALA A 1 170 ? -29.919 -0.588 53.669 1.00 91.44 170 ALA A C 1
ATOM 1248 O O . ALA A 1 170 ? -30.416 -0.107 54.686 1.00 91.44 170 ALA A O 1
ATOM 1249 N N . LEU A 1 171 ? -29.413 0.168 52.701 1.00 89.31 171 LEU A N 1
ATOM 1250 C CA . LEU A 1 171 ? -29.344 1.618 52.775 1.00 89.31 171 LEU A CA 1
ATOM 1251 C C . LEU A 1 171 ? -30.693 2.251 52.434 1.00 89.31 171 LEU A C 1
ATOM 1253 O O . LEU A 1 171 ? -31.351 1.901 51.453 1.00 89.31 171 LEU A O 1
ATOM 1257 N N . ASN A 1 172 ? -31.078 3.253 53.213 1.00 86.19 172 ASN A N 1
ATOM 1258 C CA . ASN A 1 172 ? -32.199 4.119 52.903 1.00 86.19 172 ASN A CA 1
ATOM 1259 C C . ASN A 1 172 ? -31.841 5.073 51.747 1.00 86.19 172 ASN A C 1
ATOM 1261 O O . ASN A 1 172 ? -30.676 5.370 51.484 1.00 86.19 172 ASN A O 1
ATOM 1265 N N . SER A 1 173 ? -32.860 5.616 51.079 1.00 79.50 173 SER A N 1
ATOM 1266 C CA . SER A 1 173 ? -32.687 6.491 49.909 1.00 79.50 173 SER A CA 1
ATOM 1267 C C . SER A 1 173 ? -32.035 7.850 50.208 1.00 79.50 173 SER A C 1
ATOM 1269 O O . SER A 1 173 ? -31.873 8.651 49.294 1.00 79.50 173 SER A O 1
ATOM 1271 N N . SER A 1 174 ? -31.743 8.163 51.476 1.00 78.88 174 SER A N 1
ATOM 1272 C CA . SER A 1 174 ? -31.104 9.424 51.877 1.00 78.88 174 SER A CA 1
ATOM 1273 C C . SER A 1 174 ? -29.589 9.315 52.062 1.00 78.88 174 SER A C 1
ATOM 1275 O O . SER A 1 174 ? -28.931 10.346 52.183 1.00 78.88 174 SER A O 1
ATOM 1277 N N . VAL A 1 175 ? -29.037 8.095 52.061 1.00 81.31 175 VAL A N 1
ATOM 1278 C CA . VAL A 1 175 ? -27.591 7.852 52.139 1.00 81.31 175 VAL A CA 1
ATOM 1279 C C . VAL A 1 175 ? -26.967 8.021 50.757 1.00 81.31 175 VAL A C 1
ATOM 1281 O O . VAL A 1 175 ? -27.299 7.290 49.824 1.00 81.31 175 VAL A O 1
ATOM 1284 N N . ASN A 1 176 ? -26.020 8.948 50.626 1.00 78.69 176 ASN A N 1
ATOM 1285 C CA . ASN A 1 176 ? -25.206 9.076 49.420 1.00 78.69 176 ASN A CA 1
ATOM 1286 C C . ASN A 1 176 ? -24.000 8.133 49.503 1.00 78.69 176 ASN A C 1
ATOM 1288 O O . ASN A 1 176 ? -23.457 7.895 50.581 1.00 78.69 176 ASN A O 1
ATOM 1292 N N . LEU A 1 177 ? -23.488 7.662 48.362 1.00 77.56 177 LEU A N 1
ATOM 1293 C CA . LEU A 1 177 ? -22.262 6.845 48.324 1.00 77.56 177 LEU A CA 1
ATOM 1294 C C . LEU A 1 177 ? -21.076 7.505 49.038 1.00 77.56 177 LEU A C 1
ATOM 1296 O O . LEU A 1 177 ? -20.264 6.844 49.682 1.00 77.56 177 LEU A O 1
ATOM 1300 N N . THR A 1 178 ? -20.991 8.829 48.951 1.00 76.38 178 THR A N 1
ATOM 1301 C CA . THR A 1 178 ? -19.935 9.612 49.591 1.00 76.38 178 THR A CA 1
ATOM 1302 C C . THR A 1 178 ? -20.016 9.608 51.115 1.00 76.38 178 THR A C 1
ATOM 1304 O O . THR A 1 178 ? -19.003 9.870 51.762 1.00 76.38 178 THR A O 1
ATOM 1307 N N . ASP A 1 179 ? -21.190 9.305 51.679 1.00 77.19 179 ASP A N 1
ATOM 1308 C CA . ASP A 1 179 ? -21.390 9.141 53.122 1.00 77.19 179 ASP A CA 1
ATOM 1309 C C . ASP A 1 179 ? -20.800 7.808 53.616 1.00 77.19 179 ASP A C 1
ATOM 1311 O O . ASP A 1 179 ? -20.396 7.701 54.774 1.00 77.19 179 ASP A O 1
ATOM 1315 N N . ILE A 1 180 ? -20.691 6.813 52.724 1.00 74.69 180 ILE A N 1
ATOM 1316 C CA . ILE A 1 180 ? -20.070 5.509 52.989 1.00 74.69 180 ILE A CA 1
ATOM 1317 C C . ILE A 1 180 ? -18.547 5.637 52.943 1.00 74.69 180 ILE A C 1
ATOM 1319 O O . ILE A 1 180 ? -17.846 5.207 53.861 1.00 74.69 180 ILE A O 1
ATOM 1323 N N . TRP A 1 181 ? -18.028 6.247 51.875 1.00 75.06 181 TRP A N 1
ATOM 1324 C CA . TRP A 1 181 ? -16.602 6.496 51.713 1.00 75.06 181 TRP A CA 1
ATOM 1325 C C . TRP A 1 181 ? -16.341 7.694 50.797 1.00 75.06 181 TRP A C 1
ATOM 1327 O O . TRP A 1 181 ? -16.837 7.771 49.674 1.00 75.06 181 TRP A O 1
ATOM 1337 N N . SER A 1 182 ? -15.479 8.611 51.240 1.00 73.94 182 SER A N 1
ATOM 1338 C CA . SER A 1 182 ? -15.096 9.791 50.457 1.00 73.94 182 SER A CA 1
ATOM 1339 C C . SER A 1 182 ? -14.346 9.463 49.160 1.00 73.94 182 SER A C 1
ATOM 1341 O O . SER A 1 182 ? -14.271 10.319 48.284 1.00 73.94 182 SER A O 1
ATOM 1343 N N . GLY A 1 183 ? -13.816 8.246 48.997 1.00 70.12 183 GLY A N 1
ATOM 1344 C CA . GLY A 1 183 ? -13.244 7.785 47.727 1.00 70.12 183 GLY A CA 1
ATOM 1345 C C . GLY A 1 183 ? -14.282 7.623 46.610 1.00 70.12 183 GLY A C 1
ATOM 1346 O O . GLY A 1 183 ? -13.926 7.705 45.442 1.00 70.12 183 GLY A O 1
ATOM 1347 N N . LEU A 1 184 ? -15.571 7.489 46.950 1.00 75.69 184 LEU A N 1
ATOM 1348 C CA . LEU A 1 184 ? -16.674 7.315 45.993 1.00 75.69 184 LEU A CA 1
ATOM 1349 C C . LEU A 1 184 ? -17.190 8.635 45.394 1.00 75.69 184 LEU A C 1
ATOM 1351 O O . LEU A 1 184 ? -18.181 8.635 44.668 1.00 75.69 184 LEU A O 1
ATOM 1355 N N . GLN A 1 185 ? -16.520 9.763 45.656 1.00 78.81 185 GLN A N 1
ATOM 1356 C CA . GLN A 1 185 ? -16.854 11.075 45.079 1.00 78.81 185 GLN A CA 1
ATOM 1357 C C . GLN A 1 185 ? -17.026 11.082 43.549 1.00 78.81 185 GLN A C 1
ATOM 1359 O O . GLN A 1 185 ? -17.941 11.764 43.087 1.00 78.81 185 GLN A O 1
ATOM 1364 N N . PRO A 1 186 ? -16.247 10.325 42.744 1.00 74.44 186 PRO A N 1
ATOM 1365 C CA . PRO A 1 186 ? -16.480 10.251 41.301 1.00 74.44 186 PRO A CA 1
ATOM 1366 C C . PRO A 1 186 ? -17.899 9.800 40.922 1.00 74.44 186 PRO A C 1
ATOM 1368 O O . PRO A 1 186 ? -18.420 10.245 39.903 1.00 74.44 186 PRO A O 1
ATOM 1371 N N . PHE A 1 187 ? -18.550 8.987 41.759 1.00 76.31 187 PHE A N 1
ATOM 1372 C CA . PHE A 1 187 ? -19.901 8.467 41.536 1.00 76.31 187 PHE A CA 1
ATOM 1373 C C . PHE A 1 187 ? -21.009 9.336 42.144 1.00 76.31 187 PHE A C 1
ATOM 1375 O O . PHE A 1 187 ? -22.176 8.978 42.043 1.00 76.31 187 PHE A O 1
ATOM 1382 N N . ALA A 1 188 ? -20.686 10.485 42.753 1.00 78.38 188 ALA A N 1
ATOM 1383 C CA . ALA A 1 188 ? -21.674 11.351 43.412 1.00 78.38 188 ALA A CA 1
ATOM 1384 C C . ALA A 1 188 ? -22.728 11.940 42.454 1.00 78.38 188 ALA A C 1
ATOM 1386 O O . ALA A 1 188 ? -23.752 12.451 42.896 1.00 78.38 188 ALA A O 1
ATOM 1387 N N . VAL A 1 189 ? -22.466 11.891 41.146 1.00 75.00 189 VAL A N 1
ATOM 1388 C CA . VAL A 1 189 ? -23.398 12.321 40.094 1.00 75.00 189 VAL A CA 1
ATOM 1389 C C . VAL A 1 189 ? -24.425 11.243 39.727 1.00 75.00 189 VAL A C 1
ATOM 1391 O O . VAL A 1 189 ? -25.407 11.548 39.063 1.00 75.00 189 VAL A O 1
ATOM 1394 N N . LEU A 1 190 ? -24.215 9.992 40.143 1.00 78.69 190 LEU A N 1
ATOM 1395 C CA . LEU A 1 190 ? -25.091 8.868 39.823 1.00 78.69 190 LEU A CA 1
ATOM 1396 C C . LEU A 1 190 ? -26.166 8.687 40.902 1.00 78.69 190 LEU A C 1
ATOM 1398 O O . LEU A 1 190 ? -25.924 8.923 42.086 1.00 78.69 190 LEU A O 1
ATOM 1402 N N . THR A 1 191 ? -27.354 8.237 40.492 1.00 81.44 191 THR A N 1
ATOM 1403 C CA . THR A 1 191 ? -28.468 7.982 41.415 1.00 81.44 191 THR A CA 1
ATOM 1404 C C . THR A 1 191 ? -28.576 6.488 41.698 1.00 81.44 191 THR A C 1
ATOM 1406 O O . THR A 1 191 ? -28.775 5.691 40.785 1.00 81.44 191 THR A O 1
ATOM 1409 N N . PHE A 1 192 ? -28.473 6.112 42.969 1.00 82.56 192 PHE A N 1
ATOM 1410 C CA . PHE A 1 192 ? -28.520 4.725 43.431 1.00 82.56 192 PHE A CA 1
ATOM 1411 C C . PHE A 1 192 ? -29.784 4.478 44.256 1.00 82.56 192 PHE A C 1
ATOM 1413 O O . PHE A 1 192 ? -30.211 5.336 45.030 1.00 82.56 192 PHE A O 1
ATOM 1420 N N . SER A 1 193 ? -30.380 3.300 44.101 1.00 84.12 193 SER A N 1
ATOM 1421 C CA . SER A 1 193 ? -31.570 2.856 44.832 1.00 84.12 193 SER A CA 1
ATOM 1422 C C . SER A 1 193 ? -31.437 1.385 45.231 1.00 84.12 193 SER A C 1
ATOM 1424 O O . SER A 1 193 ? -30.567 0.687 44.718 1.00 84.12 193 SER A O 1
ATOM 1426 N N . ASN A 1 194 ? -32.255 0.919 46.184 1.00 84.94 194 ASN A N 1
ATOM 1427 C CA . ASN A 1 194 ? -32.200 -0.457 46.710 1.00 84.94 194 ASN A CA 1
ATOM 1428 C C . ASN A 1 194 ? -30.777 -0.901 47.104 1.00 84.94 194 ASN A C 1
ATOM 1430 O O . ASN A 1 194 ? -30.375 -2.040 46.879 1.00 84.94 194 ASN A O 1
ATOM 1434 N N . SER A 1 195 ? -29.992 0.033 47.638 1.00 88.25 195 SER A N 1
ATOM 1435 C CA . SER A 1 195 ? -28.564 -0.161 47.851 1.00 88.25 195 SER A CA 1
ATOM 1436 C C . SER A 1 195 ? -28.298 -0.992 49.101 1.00 88.25 195 SER A C 1
ATOM 1438 O O . SER A 1 195 ? -28.899 -0.754 50.145 1.00 88.25 195 SER A O 1
ATOM 1440 N N . VAL A 1 196 ? -27.357 -1.926 49.029 1.00 89.69 196 VAL A N 1
ATOM 1441 C CA . VAL A 1 196 ? -26.931 -2.774 50.142 1.00 89.69 196 VAL A CA 1
ATOM 1442 C C . VAL A 1 196 ? -25.408 -2.779 50.222 1.00 89.69 196 VAL A C 1
ATOM 1444 O O . VAL A 1 196 ? -24.722 -3.013 49.229 1.00 89.69 196 VAL A O 1
ATOM 1447 N N . VAL A 1 197 ? -24.864 -2.555 51.418 1.00 89.00 197 VAL A N 1
ATOM 1448 C CA . VAL A 1 197 ? -23.438 -2.768 51.712 1.00 89.00 197 VAL A CA 1
ATOM 1449 C C . VAL A 1 197 ? -23.286 -4.122 52.384 1.00 89.00 197 VAL A C 1
ATOM 1451 O O . VAL A 1 197 ? -23.847 -4.325 53.455 1.00 89.00 197 VAL A O 1
ATOM 1454 N N . VAL A 1 198 ? -22.506 -5.028 51.801 1.00 89.06 198 VAL A N 1
ATOM 1455 C CA . VAL A 1 198 ? -22.181 -6.340 52.368 1.00 89.06 198 VAL A CA 1
ATOM 1456 C C . VAL A 1 198 ? -20.695 -6.402 52.715 1.00 89.06 198 VAL A C 1
ATOM 1458 O O . VAL A 1 198 ? -19.838 -6.126 51.884 1.00 89.06 198 VAL A O 1
ATOM 1461 N N . ILE A 1 199 ? -20.370 -6.793 53.942 1.00 88.88 199 ILE A N 1
ATOM 1462 C CA . ILE A 1 199 ? -19.005 -6.997 54.428 1.00 88.88 199 ILE A CA 1
ATOM 1463 C C . ILE A 1 199 ? -18.893 -8.438 54.912 1.00 88.88 199 ILE A C 1
ATOM 1465 O O . ILE A 1 199 ? -19.491 -8.777 55.931 1.00 88.88 199 ILE A O 1
ATOM 1469 N N . ALA A 1 200 ? -18.128 -9.286 54.226 1.00 89.75 200 ALA A N 1
ATOM 1470 C CA . ALA A 1 200 ? -18.017 -10.702 54.579 1.00 89.75 200 ALA A CA 1
ATOM 1471 C C . ALA A 1 200 ? -16.571 -11.202 54.600 1.00 89.75 200 ALA A C 1
ATOM 1473 O O . ALA A 1 200 ? -15.741 -10.806 53.788 1.00 89.75 200 ALA A O 1
ATOM 1474 N N . ASN A 1 201 ? -16.233 -12.081 55.547 1.00 89.19 201 ASN A N 1
ATOM 1475 C CA . ASN A 1 201 ? -14.882 -12.658 55.653 1.00 89.19 201 ASN A CA 1
ATOM 1476 C C . ASN A 1 201 ? -14.750 -14.014 54.930 1.00 89.19 201 ASN A C 1
ATOM 1478 O O . ASN A 1 201 ? -13.670 -14.617 54.938 1.00 89.19 201 ASN A O 1
ATOM 1482 N N . PHE A 1 202 ? -15.829 -14.450 54.282 1.00 88.31 202 PHE A N 1
ATOM 1483 C CA . PHE A 1 202 ? -15.980 -15.697 53.548 1.00 88.31 202 PHE A CA 1
ATOM 1484 C C . PHE A 1 202 ? -16.783 -15.457 52.263 1.00 88.31 202 PHE A C 1
ATOM 1486 O O . PHE A 1 202 ? -17.384 -14.397 52.094 1.00 88.31 202 PHE A O 1
ATOM 1493 N N . THR A 1 203 ? -16.769 -16.440 51.365 1.00 87.31 203 THR A N 1
ATOM 1494 C CA . THR A 1 203 ? -17.561 -16.433 50.132 1.00 87.31 203 THR A CA 1
ATOM 1495 C C . THR A 1 203 ? -18.551 -17.587 50.193 1.00 87.31 203 THR A C 1
ATOM 1497 O O . THR A 1 203 ? -18.123 -18.728 50.353 1.00 87.31 203 THR A O 1
ATOM 1500 N N . ASP A 1 204 ? -19.839 -17.296 50.039 1.00 86.50 204 ASP A N 1
ATOM 1501 C CA . ASP A 1 204 ? -20.907 -18.294 49.983 1.00 86.50 204 ASP A CA 1
ATOM 1502 C C . ASP A 1 204 ? -22.053 -17.779 49.095 1.00 86.50 204 ASP A C 1
ATOM 1504 O O . ASP A 1 204 ? -22.694 -16.788 49.448 1.00 86.50 204 ASP A O 1
ATOM 1508 N N . PRO A 1 205 ? -22.336 -18.421 47.947 1.00 86.56 205 PRO A N 1
ATOM 1509 C CA . PRO A 1 205 ? -23.383 -17.984 47.024 1.00 86.56 205 PRO A CA 1
ATOM 1510 C C . PRO A 1 205 ? -24.812 -18.239 47.535 1.00 86.56 205 PRO A C 1
ATOM 1512 O O . PRO A 1 205 ? -25.764 -17.783 46.908 1.00 86.56 205 PRO A O 1
ATOM 1515 N N . THR A 1 206 ? -24.988 -18.987 48.627 1.00 86.94 206 THR A N 1
ATOM 1516 C CA . THR A 1 206 ? -26.301 -19.397 49.151 1.00 86.94 206 THR A CA 1
ATOM 1517 C C . THR A 1 206 ? -26.797 -18.534 50.309 1.00 86.94 206 THR A C 1
ATOM 1519 O O . THR A 1 206 ? -28.003 -18.480 50.556 1.00 86.94 206 THR A O 1
ATOM 1522 N N . VAL A 1 207 ? -25.893 -17.829 50.994 1.00 86.25 207 VAL A N 1
ATOM 1523 C CA . VAL A 1 207 ? -26.228 -16.962 52.130 1.00 86.25 207 VAL A CA 1
ATOM 1524 C C . VAL A 1 207 ? -27.115 -15.808 51.685 1.00 86.25 207 VAL A C 1
ATOM 1526 O O . VAL A 1 207 ? -26.783 -15.092 50.744 1.00 86.25 207 VAL A O 1
ATOM 1529 N N . GLN A 1 208 ? -28.217 -15.590 52.401 1.00 89.00 208 GLN A N 1
ATOM 1530 C CA . GLN A 1 208 ? -29.052 -14.408 52.225 1.00 89.00 208 GLN A CA 1
ATOM 1531 C C . GLN A 1 208 ? -28.789 -13.392 53.330 1.00 89.00 208 GLN A C 1
ATOM 1533 O O . GLN A 1 208 ? -28.928 -13.709 54.511 1.00 89.00 208 GLN A O 1
ATOM 1538 N N . ILE A 1 209 ? -28.427 -12.165 52.957 1.00 89.25 209 ILE A N 1
ATOM 1539 C CA . ILE A 1 209 ? -28.163 -11.088 53.909 1.00 89.25 209 ILE A CA 1
ATOM 1540 C C . ILE A 1 209 ? -28.725 -9.765 53.400 1.00 89.25 209 ILE A C 1
ATOM 1542 O O . ILE A 1 209 ? -28.494 -9.389 52.256 1.00 89.25 209 ILE A O 1
ATOM 1546 N N . ALA A 1 210 ? -29.507 -9.075 54.237 1.00 86.00 210 ALA A N 1
ATOM 1547 C CA . ALA A 1 210 ? -30.169 -7.816 53.876 1.00 86.00 210 ALA A CA 1
ATOM 1548 C C . ALA A 1 210 ? -30.928 -7.871 52.522 1.00 86.00 210 ALA A C 1
ATOM 1550 O O . ALA A 1 210 ? -30.915 -6.917 51.752 1.00 86.00 210 ALA A O 1
ATOM 1551 N N . GLY A 1 211 ? -31.567 -9.009 52.213 1.00 82.44 211 GLY A N 1
ATOM 1552 C CA . GLY A 1 211 ? -32.326 -9.222 50.969 1.00 82.44 211 GLY A CA 1
ATOM 1553 C C . GLY A 1 211 ? -31.493 -9.626 49.743 1.00 82.44 211 GLY A C 1
ATOM 1554 O O . GLY A 1 211 ? -32.066 -9.958 48.709 1.00 82.44 211 GLY A O 1
ATOM 1555 N N . VAL A 1 212 ? -30.165 -9.662 49.858 1.00 82.50 212 VAL A N 1
ATOM 1556 C CA . VAL A 1 212 ? -29.241 -10.103 48.805 1.00 82.50 212 VAL A CA 1
ATOM 1557 C C . VAL A 1 212 ? -28.942 -11.589 48.965 1.00 82.50 212 VAL A C 1
ATOM 1559 O O . VAL A 1 212 ? -28.728 -12.046 50.083 1.00 82.50 212 VAL A O 1
ATOM 1562 N N . THR A 1 213 ? -28.886 -12.338 47.860 1.00 87.69 213 THR A N 1
ATOM 1563 C CA . THR A 1 213 ? -28.408 -13.732 47.847 1.00 87.69 213 THR A CA 1
ATOM 1564 C C . THR A 1 213 ? -26.959 -13.790 47.367 1.00 87.69 213 THR A C 1
ATOM 1566 O O . THR A 1 213 ? -26.644 -13.277 46.297 1.00 87.69 213 THR A O 1
ATOM 1569 N N . GLY A 1 214 ? -26.105 -14.453 48.139 1.00 84.81 214 GLY A N 1
ATOM 1570 C CA . GLY A 1 214 ? -24.682 -14.613 47.880 1.00 84.81 214 GLY A CA 1
ATOM 1571 C C . GLY A 1 214 ? -23.825 -13.542 48.554 1.00 84.81 214 GLY A C 1
ATOM 1572 O O . GLY A 1 214 ? -24.094 -12.347 48.460 1.00 84.81 214 GLY A O 1
ATOM 1573 N N . VAL A 1 215 ? -22.757 -13.973 49.224 1.00 86.19 215 VAL A N 1
ATOM 1574 C CA . VAL A 1 215 ? -21.735 -13.101 49.818 1.00 86.19 215 VAL A CA 1
ATOM 1575 C C . VAL A 1 215 ? -20.361 -13.443 49.254 1.00 86.19 215 VAL A C 1
ATOM 1577 O O . VAL A 1 215 ? -20.052 -14.609 49.004 1.00 86.19 215 VAL A O 1
ATOM 1580 N N . ILE A 1 216 ? -19.520 -12.427 49.066 1.00 84.69 216 ILE A N 1
ATOM 1581 C CA . ILE A 1 216 ? -18.119 -12.572 48.656 1.00 84.69 216 ILE A CA 1
ATOM 1582 C C . ILE A 1 216 ? -17.203 -12.045 49.755 1.00 84.69 216 ILE A C 1
ATOM 1584 O O . ILE A 1 216 ? -17.522 -11.063 50.426 1.00 84.69 216 ILE A O 1
ATOM 1588 N N . LYS A 1 217 ? -16.043 -12.681 49.930 1.00 86.62 217 LYS A N 1
ATOM 1589 C CA . LYS A 1 217 ? -15.047 -12.232 50.901 1.00 86.62 217 LYS A CA 1
ATOM 1590 C C . LYS A 1 217 ? -14.526 -10.835 50.531 1.00 86.62 217 LYS A C 1
ATOM 1592 O O . LYS A 1 217 ? -13.782 -10.711 49.565 1.00 86.62 217 LYS A O 1
ATOM 1597 N N . GLY A 1 218 ? -14.839 -9.819 51.334 1.00 84.50 218 GLY A N 1
ATOM 1598 C CA . GLY A 1 218 ? -14.466 -8.422 51.100 1.00 84.50 218 GLY A CA 1
ATOM 1599 C C . GLY A 1 218 ? -15.554 -7.435 51.529 1.00 84.50 218 GLY A C 1
ATOM 1600 O O . GLY A 1 218 ? -16.358 -7.734 52.414 1.00 84.50 218 GLY A O 1
ATOM 1601 N N . VAL A 1 219 ? -15.547 -6.253 50.905 1.00 81.94 219 VAL A N 1
ATOM 1602 C CA . VAL A 1 219 ? -16.620 -5.252 50.978 1.00 81.94 219 VAL A CA 1
ATOM 1603 C C . VAL A 1 219 ? -17.249 -5.162 49.592 1.00 81.94 219 VAL A C 1
ATOM 1605 O O . VAL A 1 219 ? -16.564 -4.830 48.633 1.00 81.94 219 VAL A O 1
ATOM 1608 N N . MET A 1 220 ? -18.540 -5.450 49.496 1.00 82.19 220 MET A N 1
ATOM 1609 C CA . MET A 1 220 ? -19.316 -5.410 48.263 1.00 82.19 220 MET A CA 1
ATOM 1610 C C . MET A 1 220 ? -20.455 -4.412 48.433 1.00 82.19 220 MET A C 1
ATOM 1612 O O . MET A 1 220 ? -21.177 -4.456 49.429 1.00 82.19 220 MET A O 1
ATOM 1616 N N . PHE A 1 221 ? -20.637 -3.523 47.466 1.00 83.44 221 PHE A N 1
ATOM 1617 C CA . PHE A 1 221 ? -21.803 -2.652 47.404 1.00 83.44 221 PHE A CA 1
ATOM 1618 C C . PHE A 1 221 ? -22.670 -3.064 46.219 1.00 83.44 221 PHE A C 1
ATOM 1620 O O . PHE A 1 221 ? -22.203 -3.092 45.085 1.00 83.44 221 PHE A O 1
ATOM 1627 N N . LEU A 1 222 ? -23.927 -3.388 46.490 1.00 84.81 222 LEU A N 1
ATOM 1628 C CA . LEU A 1 222 ? -24.920 -3.760 45.489 1.00 84.81 222 LEU A CA 1
ATOM 1629 C C . LEU A 1 222 ? -25.968 -2.666 45.424 1.00 84.81 222 LEU A C 1
ATOM 1631 O O . LEU A 1 222 ? -26.399 -2.175 46.463 1.00 84.81 222 LEU A O 1
ATOM 1635 N N . SER A 1 223 ? -26.384 -2.268 44.232 1.00 85.12 223 SER A N 1
ATOM 1636 C CA . SER A 1 223 ? -27.411 -1.244 44.083 1.00 85.12 223 SER A CA 1
ATOM 1637 C C . SER A 1 223 ? -28.072 -1.306 42.719 1.00 85.12 223 SER A C 1
ATOM 1639 O O . SER A 1 223 ? -27.467 -1.728 41.737 1.00 85.12 223 SER A O 1
ATOM 1641 N N . THR A 1 224 ? -29.304 -0.816 42.653 1.00 83.00 224 THR A N 1
ATOM 1642 C CA . THR A 1 224 ? -29.969 -0.485 41.401 1.00 83.00 224 THR A CA 1
ATOM 1643 C C . THR A 1 224 ? -29.592 0.946 41.008 1.00 83.00 224 THR A C 1
ATOM 1645 O O . THR A 1 224 ? -30.028 1.924 41.628 1.00 83.00 224 THR A O 1
ATOM 1648 N N . LEU A 1 225 ? -28.770 1.071 39.971 1.00 82.75 225 LEU A N 1
ATOM 1649 C CA . LEU A 1 225 ? -28.345 2.328 39.369 1.00 82.75 225 LEU A CA 1
ATOM 1650 C C . LEU A 1 225 ? -29.437 2.857 38.432 1.00 82.75 225 LEU A C 1
ATOM 1652 O O . LEU A 1 225 ? -29.908 2.156 37.538 1.00 82.75 225 LEU A O 1
ATOM 1656 N N . THR A 1 226 ? -29.808 4.124 38.613 1.00 79.19 226 THR A N 1
ATOM 1657 C CA . THR A 1 226 ? -30.622 4.882 37.658 1.00 79.19 226 THR A CA 1
ATOM 1658 C C . THR A 1 226 ? -29.770 5.976 37.033 1.00 79.19 226 THR A C 1
ATOM 1660 O O . THR A 1 226 ? -29.212 6.828 37.730 1.00 79.19 226 THR A O 1
ATOM 1663 N N . LEU A 1 227 ? -29.687 5.968 35.705 1.00 73.88 227 LEU A N 1
ATOM 1664 C CA . LEU A 1 227 ? -28.986 6.994 34.944 1.00 73.88 227 LEU A CA 1
ATOM 1665 C C . LEU A 1 227 ? -29.945 8.145 34.637 1.00 73.88 227 LEU A C 1
ATOM 1667 O O . LEU A 1 227 ? -30.960 7.971 33.962 1.00 73.88 227 LEU A O 1
ATOM 1671 N N . THR A 1 228 ? -29.628 9.325 35.159 1.00 73.75 228 THR A N 1
ATOM 1672 C CA . THR A 1 228 ? -30.345 10.574 34.891 1.00 73.75 228 THR A CA 1
ATOM 1673 C C . THR A 1 228 ? -29.379 11.590 34.302 1.00 73.75 228 THR A C 1
ATOM 1675 O O . THR A 1 228 ? -28.193 11.581 34.626 1.00 73.75 228 THR A O 1
ATOM 1678 N N . GLU A 1 229 ? -29.873 12.465 33.425 1.00 73.94 229 GLU A N 1
ATOM 1679 C CA . GLU A 1 229 ? -29.072 13.588 32.942 1.00 73.94 229 GLU A CA 1
ATOM 1680 C C . GLU A 1 229 ? -28.658 14.480 34.119 1.00 73.94 229 GLU A C 1
ATOM 1682 O O . GLU A 1 229 ? -29.476 14.915 34.935 1.00 73.94 229 GLU A O 1
ATOM 1687 N N . THR A 1 230 ? -27.367 14.777 34.189 1.00 72.06 230 THR A N 1
ATOM 1688 C CA . THR A 1 230 ? -26.743 15.594 35.223 1.00 72.06 230 THR A CA 1
ATOM 1689 C C . THR A 1 230 ? -26.122 16.839 34.598 1.00 72.06 230 THR A C 1
ATOM 1691 O O . THR A 1 230 ? -25.653 16.835 33.462 1.00 72.06 230 THR A O 1
ATOM 1694 N N . THR A 1 231 ? -26.041 17.932 35.355 1.00 74.38 231 THR A N 1
ATOM 1695 C CA . THR A 1 231 ? -25.367 19.161 34.900 1.00 74.38 231 THR A CA 1
ATOM 1696 C C . THR A 1 231 ? -23.844 19.122 35.099 1.00 74.38 231 THR A C 1
ATOM 1698 O O . THR A 1 231 ? -23.193 20.165 35.038 1.00 74.38 231 THR A O 1
ATOM 1701 N N . GLY A 1 232 ? -23.270 17.961 35.435 1.00 67.69 232 GLY A N 1
ATOM 1702 C CA . GLY A 1 232 ? -21.845 17.819 35.728 1.00 67.69 232 GLY A CA 1
ATOM 1703 C C . GLY A 1 232 ? -20.980 17.845 34.466 1.00 67.69 232 GLY A C 1
ATOM 1704 O O . GLY A 1 232 ? -21.389 17.376 33.411 1.00 67.69 232 GLY A O 1
ATOM 1705 N N . SER A 1 233 ? -19.756 18.366 34.580 1.00 68.19 233 SER A N 1
ATOM 1706 C CA . SER A 1 233 ? -18.754 18.351 33.500 1.00 68.19 233 SER A CA 1
ATOM 1707 C C . SER A 1 233 ? -17.612 17.362 33.754 1.00 68.19 233 SER A C 1
ATOM 1709 O O . SER A 1 233 ? -16.574 17.450 33.105 1.00 68.19 233 SER A O 1
ATOM 1711 N N . SER A 1 234 ? -17.735 16.490 34.760 1.00 69.81 234 SER A N 1
ATOM 1712 C CA . SER A 1 234 ? -16.764 15.416 34.968 1.00 69.81 234 SER A CA 1
ATOM 1713 C C . SER A 1 234 ? -16.904 14.369 33.863 1.00 69.81 234 SER A C 1
ATOM 1715 O O . SER A 1 234 ? -17.985 14.204 33.298 1.00 69.81 234 SER A O 1
ATOM 1717 N N . SER A 1 235 ? -15.842 13.609 33.600 1.00 67.88 235 SER A N 1
ATOM 1718 C CA . SER A 1 235 ? -15.877 12.487 32.653 1.00 67.88 235 SER A CA 1
ATOM 1719 C C . SER A 1 235 ? -17.008 11.504 32.976 1.00 67.88 235 SER A C 1
ATOM 1721 O O . SER A 1 235 ? -17.713 11.044 32.086 1.00 67.88 235 SER A O 1
ATOM 1723 N N . VAL A 1 236 ? -17.240 11.255 34.272 1.00 68.69 236 VAL A N 1
ATOM 1724 C CA . VAL A 1 236 ? -18.348 10.418 34.757 1.00 68.69 236 VAL A CA 1
ATOM 1725 C C . VAL A 1 236 ? -19.699 11.024 34.399 1.00 68.69 236 VAL A C 1
ATOM 1727 O O . VAL A 1 236 ? -20.571 10.306 33.928 1.00 68.69 236 VAL A O 1
ATOM 1730 N N . ALA A 1 237 ? -19.875 12.335 34.579 1.00 71.75 237 ALA A N 1
ATOM 1731 C CA . ALA A 1 237 ? -21.119 13.012 34.232 1.00 71.75 237 ALA A CA 1
ATOM 1732 C C . ALA A 1 237 ? -21.382 12.987 32.720 1.00 71.75 237 ALA A C 1
ATOM 1734 O O . ALA A 1 237 ? -22.511 12.764 32.307 1.00 71.75 237 ALA A O 1
ATOM 1735 N N . GLN A 1 238 ? -20.352 13.152 31.887 1.00 71.81 238 GLN A N 1
ATOM 1736 C CA . GLN A 1 238 ? -20.496 13.095 30.429 1.00 71.81 238 GLN A CA 1
ATOM 1737 C C . GLN A 1 238 ? -20.873 11.690 29.940 1.00 71.81 238 GLN A C 1
ATOM 1739 O O . GLN A 1 238 ? -21.800 11.560 29.143 1.00 71.81 238 GLN A O 1
ATOM 1744 N N . ILE A 1 239 ? -20.221 10.644 30.464 1.00 70.38 239 ILE A N 1
ATOM 1745 C CA . ILE A 1 239 ? -20.571 9.246 30.165 1.00 70.38 239 ILE A CA 1
ATOM 1746 C C . ILE A 1 239 ? -21.985 8.931 30.668 1.00 70.38 239 ILE A C 1
ATOM 1748 O O . ILE A 1 239 ? -22.791 8.377 29.926 1.00 70.38 239 ILE A O 1
ATOM 1752 N N . ALA A 1 240 ? -22.314 9.321 31.903 1.00 71.56 240 ALA A N 1
ATOM 1753 C CA . ALA A 1 240 ? -23.636 9.105 32.484 1.00 71.56 240 ALA A CA 1
ATOM 1754 C C . ALA A 1 240 ? -24.738 9.814 31.689 1.00 71.56 240 ALA A C 1
ATOM 1756 O O . ALA A 1 240 ? -25.785 9.218 31.472 1.00 71.56 240 ALA A O 1
ATOM 1757 N N . ASN A 1 241 ? -24.497 11.037 31.208 1.00 74.44 241 ASN A N 1
ATOM 1758 C CA . ASN A 1 241 ? -25.442 11.772 30.368 1.00 74.44 241 ASN A CA 1
ATOM 1759 C C . ASN A 1 241 ? -25.657 11.070 29.020 1.00 74.44 241 ASN A C 1
ATOM 1761 O O . ASN A 1 241 ? -26.800 10.855 28.632 1.00 74.44 241 ASN A O 1
ATOM 1765 N N . ALA A 1 242 ? -24.580 10.644 28.350 1.00 69.81 242 ALA A N 1
ATOM 1766 C CA . ALA A 1 242 ? -24.675 9.914 27.084 1.00 69.81 242 ALA A CA 1
ATOM 1767 C C . ALA A 1 242 ? -25.420 8.576 27.237 1.00 69.81 242 ALA A C 1
ATOM 1769 O O . ALA A 1 242 ? -26.228 8.207 26.388 1.00 69.81 242 ALA A O 1
ATOM 1770 N N . LEU A 1 243 ? -25.185 7.857 28.340 1.00 71.06 243 LEU A N 1
ATOM 1771 C CA . LEU A 1 243 ? -25.920 6.634 28.652 1.00 71.06 243 LEU A CA 1
ATOM 1772 C C . LEU A 1 243 ? -27.379 6.927 29.046 1.00 71.06 243 LEU A C 1
ATOM 1774 O O . LEU A 1 243 ? -28.269 6.174 28.656 1.00 71.06 243 LEU A O 1
ATOM 1778 N N . ALA A 1 244 ? -27.652 8.017 29.771 1.00 74.31 244 ALA A N 1
ATOM 1779 C CA . ALA A 1 244 ? -29.000 8.410 30.184 1.00 74.31 244 ALA A CA 1
ATOM 1780 C C . ALA A 1 244 ? -29.908 8.758 28.993 1.00 74.31 244 ALA A C 1
ATOM 1782 O O . ALA A 1 244 ? -31.105 8.485 29.064 1.00 74.31 244 ALA A O 1
ATOM 1783 N N . GLU A 1 245 ? -29.362 9.287 27.892 1.00 71.81 245 GLU A N 1
ATOM 1784 C CA . GLU A 1 245 ? -30.119 9.524 26.652 1.00 71.81 245 GLU A CA 1
ATOM 1785 C C . GLU A 1 245 ? -30.703 8.223 26.070 1.00 71.81 245 GLU A C 1
ATOM 1787 O O . GLU A 1 245 ? -31.853 8.200 25.628 1.00 71.81 245 GLU A O 1
ATOM 1792 N N . GLY A 1 246 ? -29.932 7.129 26.094 1.00 65.88 246 GLY A N 1
ATOM 1793 C CA . GLY A 1 246 ? -30.338 5.828 25.547 1.00 65.88 246 GLY A CA 1
ATOM 1794 C C . GLY A 1 246 ? -31.056 4.910 26.542 1.00 65.88 246 GLY A C 1
ATOM 1795 O O . GLY A 1 246 ? -31.859 4.074 26.134 1.00 65.88 246 GLY A O 1
ATOM 1796 N N . LEU A 1 247 ? -30.777 5.062 27.840 1.00 70.50 247 LEU A N 1
ATOM 1797 C CA . LEU A 1 247 ? -31.226 4.164 28.913 1.00 70.50 247 LEU A CA 1
ATOM 1798 C C . LEU A 1 247 ? -32.194 4.826 29.895 1.00 70.50 247 LEU A C 1
ATOM 1800 O O . LEU A 1 247 ? -32.454 4.268 30.960 1.00 70.50 247 LEU A O 1
ATOM 1804 N N . SER A 1 248 ? -32.740 5.997 29.561 1.00 70.56 248 SER A N 1
ATOM 1805 C CA . SER A 1 248 ? -33.670 6.722 30.431 1.00 70.56 248 SER A CA 1
ATOM 1806 C C . SER A 1 248 ? -34.798 5.814 30.938 1.00 70.56 248 SER A C 1
ATOM 1808 O O . SER A 1 248 ? -35.555 5.236 30.157 1.00 70.56 248 SER A O 1
ATOM 1810 N N . GLY A 1 249 ? -34.902 5.676 32.263 1.00 69.12 249 GLY A N 1
ATOM 1811 C CA . GLY A 1 249 ? -35.910 4.834 32.916 1.00 69.12 249 GLY A CA 1
ATOM 1812 C C . GLY A 1 249 ? -35.602 3.333 32.946 1.00 69.12 249 GLY A C 1
ATOM 1813 O O . GLY A 1 249 ? -36.451 2.565 33.393 1.00 69.12 249 GLY A O 1
ATOM 1814 N N . THR A 1 250 ? -34.417 2.910 32.501 1.00 75.31 250 THR A N 1
ATOM 1815 C CA . THR A 1 250 ? -33.938 1.529 32.636 1.00 75.31 250 THR A CA 1
ATOM 1816 C C . THR A 1 250 ? -33.201 1.378 33.962 1.00 75.31 250 THR A C 1
ATOM 1818 O O . THR A 1 250 ? -32.241 2.100 34.231 1.00 75.31 250 THR A O 1
ATOM 1821 N N . GLU A 1 251 ? -33.658 0.452 34.800 1.00 79.50 251 GLU A N 1
ATOM 1822 C CA . GLU A 1 251 ? -32.980 0.081 36.043 1.00 79.50 251 GLU A CA 1
ATOM 1823 C C . GLU A 1 251 ? -31.809 -0.858 35.727 1.00 79.50 251 GLU A C 1
ATOM 1825 O O . GLU A 1 251 ? -31.971 -1.828 34.985 1.00 79.50 251 GLU A O 1
ATOM 1830 N N . ILE A 1 252 ? -30.626 -0.546 36.261 1.00 82.12 252 ILE A N 1
ATOM 1831 C CA . ILE A 1 252 ? -29.391 -1.291 35.999 1.00 82.12 252 ILE A CA 1
ATOM 1832 C C . ILE A 1 252 ? -28.883 -1.861 37.321 1.00 82.12 252 ILE A C 1
ATOM 1834 O O . ILE A 1 252 ? -28.620 -1.108 38.260 1.00 82.12 252 ILE A O 1
ATOM 1838 N N . ASP A 1 253 ? -28.699 -3.176 37.391 1.00 81.56 253 ASP A N 1
ATOM 1839 C CA . ASP A 1 253 ? -28.065 -3.801 38.549 1.00 81.56 253 ASP A CA 1
ATOM 1840 C C . ASP A 1 253 ? -26.557 -3.535 38.499 1.00 81.56 253 ASP A C 1
ATOM 1842 O O . ASP A 1 253 ? -25.865 -3.946 37.563 1.00 81.56 253 ASP A O 1
ATOM 1846 N N . ALA A 1 254 ? -26.056 -2.812 39.500 1.00 84.00 254 ALA A N 1
ATOM 1847 C CA . ALA A 1 254 ? -24.665 -2.405 39.609 1.00 84.00 254 ALA A CA 1
ATOM 1848 C C . ALA A 1 254 ? -24.023 -2.966 40.886 1.00 84.00 254 ALA A C 1
ATOM 1850 O O . ALA A 1 254 ? -24.588 -2.917 41.981 1.00 84.00 254 ALA A O 1
ATOM 1851 N N . THR A 1 255 ? -22.797 -3.456 40.741 1.00 83.94 255 THR A N 1
ATOM 1852 C CA . THR A 1 255 ? -21.927 -3.908 41.824 1.00 83.94 255 THR A CA 1
ATOM 1853 C C . THR A 1 255 ? -20.700 -3.011 41.876 1.00 83.94 255 THR A C 1
ATOM 1855 O O . THR A 1 255 ? -19.966 -2.908 40.897 1.00 83.94 255 THR A O 1
ATOM 1858 N N . ILE A 1 256 ? -20.450 -2.376 43.016 1.00 81.81 256 ILE A N 1
ATOM 1859 C CA . ILE A 1 256 ? -19.216 -1.633 43.270 1.00 81.81 256 ILE A CA 1
ATOM 1860 C C . ILE A 1 256 ? -18.321 -2.499 44.159 1.00 81.81 256 ILE A C 1
ATOM 1862 O O . ILE A 1 256 ? -18.661 -2.782 45.311 1.00 81.81 256 ILE A O 1
ATOM 1866 N N . ASP A 1 257 ? -17.181 -2.908 43.611 1.00 78.62 257 ASP A N 1
ATOM 1867 C CA . ASP A 1 257 ? -16.093 -3.549 44.343 1.00 78.62 257 ASP A CA 1
ATOM 1868 C C . ASP A 1 257 ? -15.102 -2.479 44.820 1.00 78.62 257 ASP A C 1
ATOM 1870 O O . ASP A 1 257 ? -14.671 -1.604 44.061 1.00 78.62 257 ASP A O 1
ATOM 1874 N N . ILE A 1 258 ? -14.770 -2.523 46.109 1.00 73.88 258 ILE A N 1
ATOM 1875 C CA . ILE A 1 258 ? -13.887 -1.558 46.759 1.00 73.88 258 ILE A CA 1
ATOM 1876 C C . ILE A 1 258 ? -12.591 -2.272 47.135 1.00 73.88 258 ILE A C 1
ATOM 1878 O O . ILE A 1 258 ? -12.468 -2.872 48.207 1.00 73.88 258 ILE A O 1
ATOM 1882 N N . ASN A 1 259 ? -11.573 -2.135 46.288 1.00 72.56 259 ASN A N 1
ATOM 1883 C CA . ASN A 1 259 ? -10.247 -2.663 46.562 1.00 72.56 259 ASN A CA 1
ATOM 1884 C C . ASN A 1 259 ? -9.361 -1.593 47.206 1.00 72.56 259 ASN A C 1
ATOM 1886 O O . ASN A 1 259 ? -8.497 -0.957 46.592 1.00 72.56 259 ASN A O 1
ATOM 1890 N N . THR A 1 260 ? -9.534 -1.418 48.514 1.00 65.94 260 THR A N 1
ATOM 1891 C CA . THR A 1 260 ? -8.758 -0.432 49.279 1.00 65.94 260 THR A CA 1
ATOM 1892 C C . THR A 1 260 ? -7.251 -0.703 49.282 1.00 65.94 260 THR A C 1
ATOM 1894 O O . THR A 1 260 ? -6.475 0.209 49.546 1.00 65.94 260 THR A O 1
ATOM 1897 N N . ALA A 1 261 ? -6.817 -1.951 49.053 1.00 67.50 261 ALA A N 1
ATOM 1898 C CA . ALA A 1 261 ? -5.394 -2.300 49.058 1.00 67.50 261 ALA A CA 1
ATOM 1899 C C . ALA A 1 261 ? -4.657 -1.703 47.849 1.00 67.50 261 ALA A C 1
ATOM 1901 O O . ALA A 1 261 ? -3.463 -1.421 47.938 1.00 67.50 261 ALA A O 1
ATOM 1902 N N . GLN A 1 262 ? -5.378 -1.496 46.745 1.00 67.50 262 GLN A N 1
ATOM 1903 C CA . GLN A 1 262 ? -4.866 -0.930 45.495 1.00 67.50 262 GLN A CA 1
ATOM 1904 C C . GLN A 1 262 ? -5.348 0.509 45.254 1.00 67.50 262 GLN A C 1
ATOM 1906 O O . GLN A 1 262 ? -4.917 1.142 44.292 1.00 67.50 262 GLN A O 1
ATOM 1911 N N . ASN A 1 263 ? -6.178 1.051 46.157 1.00 70.12 263 ASN A N 1
ATOM 1912 C CA . ASN A 1 263 ? -6.865 2.332 45.981 1.00 70.12 263 ASN A CA 1
ATOM 1913 C C . ASN A 1 263 ? -7.602 2.383 44.632 1.00 70.12 263 ASN A C 1
ATOM 1915 O O . ASN A 1 263 ? -7.511 3.372 43.905 1.00 70.12 263 ASN A O 1
ATOM 1919 N N . ASP A 1 264 ? -8.264 1.274 44.309 1.00 75.69 264 ASP A N 1
ATOM 1920 C CA . ASP A 1 264 ? -9.040 1.090 43.094 1.00 75.69 264 ASP A CA 1
ATOM 1921 C C . ASP A 1 264 ? -10.490 0.766 43.459 1.00 75.69 264 ASP A C 1
ATOM 1923 O O . ASP A 1 264 ? -10.777 0.121 44.474 1.00 75.69 264 ASP A O 1
ATOM 1927 N N . ILE A 1 265 ? -11.398 1.287 42.648 1.00 77.62 265 ILE A N 1
ATOM 1928 C CA . ILE A 1 265 ? -12.839 1.155 42.810 1.00 77.62 265 ILE A CA 1
ATOM 1929 C C . ILE A 1 265 ? -13.380 0.776 41.456 1.00 77.62 265 ILE A C 1
ATOM 1931 O O . ILE A 1 265 ? -13.254 1.563 40.513 1.00 77.62 265 ILE A O 1
ATOM 1935 N N . THR A 1 266 ? -14.001 -0.393 41.400 1.00 81.81 266 THR A N 1
ATOM 1936 C CA . THR A 1 266 ? -14.548 -0.943 40.172 1.00 81.81 266 THR A CA 1
ATOM 1937 C C . THR A 1 266 ? -16.062 -0.998 40.295 1.00 81.81 266 THR A C 1
ATOM 1939 O O . THR A 1 266 ? -16.595 -1.747 41.108 1.00 81.81 266 THR A O 1
ATOM 1942 N N . LEU A 1 267 ? -16.776 -0.202 39.504 1.00 84.88 267 LEU A N 1
ATOM 1943 C CA . LEU A 1 267 ? -18.219 -0.341 39.329 1.00 84.88 267 LEU A CA 1
ATOM 1944 C C . LEU A 1 267 ? -18.450 -1.243 38.120 1.00 84.88 267 LEU A C 1
ATOM 1946 O O . LEU A 1 267 ? -18.045 -0.905 37.018 1.00 84.88 267 LEU A O 1
ATOM 1950 N N . THR A 1 268 ? -19.099 -2.379 38.328 1.00 86.75 268 THR A N 1
ATOM 1951 C CA . THR A 1 268 ? -19.565 -3.280 37.271 1.00 86.75 268 THR A CA 1
ATOM 1952 C C . THR A 1 268 ? -21.083 -3.223 37.201 1.00 86.75 268 THR A C 1
ATOM 1954 O O . THR A 1 268 ? -21.735 -3.131 38.236 1.00 86.75 268 THR A O 1
ATOM 1957 N N . ALA A 1 269 ? -21.672 -3.232 36.015 1.00 84.19 269 ALA A N 1
ATOM 1958 C CA . ALA A 1 269 ? -23.119 -3.231 35.855 1.00 84.19 269 ALA A CA 1
ATOM 1959 C C . ALA A 1 269 ? -23.513 -3.953 34.567 1.00 84.19 269 ALA A C 1
ATOM 1961 O O . ALA A 1 269 ? -22.785 -3.873 33.584 1.00 84.19 269 ALA A O 1
ATOM 1962 N N . THR A 1 270 ? -24.667 -4.614 34.541 1.00 82.75 270 THR A N 1
ATOM 1963 C CA . THR A 1 270 ? -25.194 -5.218 33.307 1.00 82.75 270 THR A CA 1
ATOM 1964 C C . THR A 1 270 ? -26.414 -4.432 32.857 1.00 82.75 270 THR A C 1
ATOM 1966 O O . THR A 1 270 ? -27.387 -4.295 33.595 1.00 82.75 270 THR A O 1
ATOM 1969 N N . ILE A 1 271 ? -26.363 -3.897 31.640 1.00 79.25 271 ILE A N 1
ATOM 1970 C CA . ILE A 1 271 ? -27.417 -3.058 31.074 1.00 79.25 271 ILE A CA 1
ATOM 1971 C C . ILE A 1 271 ? -28.448 -3.961 30.382 1.00 79.25 271 ILE A C 1
ATOM 1973 O O . ILE A 1 271 ? -28.106 -4.660 29.420 1.00 79.25 271 ILE A O 1
ATOM 1977 N N . PRO A 1 272 ? -29.716 -3.972 30.830 1.00 70.44 272 PRO A N 1
ATOM 1978 C CA . PRO A 1 272 ? -30.722 -4.838 30.237 1.00 70.44 272 PRO A CA 1
ATOM 1979 C C . PRO A 1 272 ? -31.238 -4.264 28.908 1.00 70.44 272 PRO A C 1
ATOM 1981 O O . PRO A 1 272 ? -31.886 -3.221 28.865 1.00 70.44 272 PRO A O 1
ATOM 1984 N N . GLY A 1 273 ? -31.013 -5.006 27.821 1.00 72.62 273 GLY A N 1
ATOM 1985 C CA . GLY A 1 273 ? -31.557 -4.711 26.492 1.00 72.62 273 GLY A CA 1
ATOM 1986 C C . GLY A 1 273 ? -30.641 -3.875 25.587 1.00 72.62 273 GLY A C 1
ATOM 1987 O O . GLY A 1 273 ? -29.545 -3.488 25.986 1.00 72.62 273 GLY A O 1
ATOM 1988 N N . PRO A 1 274 ? -31.052 -3.652 24.325 1.00 72.94 274 PRO A N 1
ATOM 1989 C CA . PRO A 1 274 ? -30.257 -2.897 23.372 1.00 72.94 274 PRO A CA 1
ATOM 1990 C C . PRO A 1 274 ? -30.295 -1.387 23.663 1.00 72.94 274 PRO A C 1
ATOM 1992 O O . PRO A 1 274 ? -31.383 -0.819 23.740 1.00 72.94 274 PRO A O 1
ATOM 1995 N N . PHE A 1 275 ? -29.138 -0.724 23.745 1.00 73.25 275 PHE A N 1
ATOM 1996 C CA . PHE A 1 275 ? -29.036 0.741 23.822 1.00 73.25 275 PHE A CA 1
ATOM 1997 C C . PHE A 1 275 ? -28.496 1.316 22.507 1.00 73.25 275 PHE A C 1
ATOM 1999 O O . PHE A 1 275 ? -27.621 0.717 21.886 1.00 73.25 275 PHE A O 1
ATOM 2006 N N . ALA A 1 276 ? -29.026 2.455 22.056 1.00 72.19 276 ALA A N 1
ATOM 2007 C CA . ALA A 1 276 ? -28.569 3.134 20.841 1.00 72.19 276 ALA A CA 1
ATOM 2008 C C . ALA A 1 276 ? -27.575 4.256 21.170 1.00 72.19 276 ALA A C 1
ATOM 2010 O O . ALA A 1 276 ? -27.749 4.948 22.173 1.00 72.19 276 ALA A O 1
ATOM 2011 N N . PHE A 1 277 ? -26.565 4.471 20.321 1.00 66.81 277 PHE A N 1
ATOM 2012 C CA . PHE A 1 277 ? -25.652 5.606 20.497 1.00 66.81 277 PHE A CA 1
ATOM 2013 C C . PHE A 1 277 ? -26.346 6.953 20.236 1.00 66.81 277 PHE A C 1
ATOM 2015 O O . PHE A 1 277 ? -27.135 7.044 19.281 1.00 66.81 277 PHE A O 1
ATOM 2022 N N . PRO A 1 278 ? -26.003 8.005 21.012 1.00 56.25 278 PRO A N 1
ATOM 2023 C CA . PRO A 1 278 ? -26.420 9.380 20.746 1.00 56.25 278 PRO A CA 1
ATOM 2024 C C . PRO A 1 278 ? -26.180 9.773 19.284 1.00 56.25 278 PRO A C 1
ATOM 2026 O O . PRO A 1 278 ? -25.109 9.523 18.736 1.00 56.25 278 PRO A O 1
ATOM 2029 N N . GLY A 1 279 ? -27.189 10.361 18.638 1.00 56.91 279 GLY A N 1
ATOM 2030 C CA . GLY A 1 279 ? -27.137 10.761 17.223 1.00 56.91 279 GLY A CA 1
ATOM 2031 C C . GLY A 1 279 ? -27.554 9.682 16.215 1.00 56.91 279 GLY A C 1
ATOM 2032 O O . GLY A 1 279 ? -27.902 10.017 15.087 1.00 56.91 279 GLY A O 1
ATOM 2033 N N . SER A 1 280 ? -27.630 8.403 16.603 1.00 59.34 280 SER A N 1
ATOM 2034 C CA . SER A 1 280 ? -28.135 7.341 15.722 1.00 59.34 280 SER A CA 1
ATOM 2035 C C . SER A 1 280 ? -29.642 7.121 15.948 1.00 59.34 280 SER A C 1
ATOM 2037 O O . SER A 1 280 ? -30.057 6.485 16.914 1.00 59.34 280 SER A O 1
ATOM 2039 N N . THR A 1 281 ? -30.503 7.684 15.090 1.00 58.66 281 THR A N 1
ATOM 2040 C CA . THR A 1 281 ? -31.969 7.564 15.242 1.00 58.66 281 THR A CA 1
ATOM 2041 C C . THR A 1 281 ? -32.621 6.669 14.180 1.00 58.66 281 THR A C 1
ATOM 2043 O O . THR A 1 281 ? -32.118 6.476 13.073 1.00 58.66 281 THR A O 1
ATOM 2046 N N . GLY A 1 282 ? -33.776 6.084 14.520 1.00 66.06 282 GLY A N 1
ATOM 2047 C CA . GLY A 1 282 ? -34.607 5.317 13.587 1.00 66.06 282 GLY A CA 1
ATOM 2048 C C . GLY A 1 282 ? -34.147 3.868 13.336 1.00 66.06 282 GLY A C 1
ATOM 2049 O O . GLY A 1 282 ? -33.377 3.309 14.111 1.00 66.06 282 GLY A O 1
ATOM 2050 N N . PRO A 1 283 ? -34.616 3.214 12.252 1.00 59.34 283 PRO A N 1
ATOM 2051 C CA . PRO A 1 283 ? -34.326 1.801 11.958 1.00 59.34 283 PRO A CA 1
ATOM 2052 C C . PRO A 1 283 ? -32.855 1.523 11.596 1.00 59.34 283 PRO A C 1
ATOM 2054 O O . PRO A 1 283 ? -32.506 0.384 11.297 1.00 59.34 283 PRO A O 1
ATOM 2057 N N . LYS A 1 284 ? -32.015 2.563 11.579 1.00 60.56 284 LYS A N 1
ATOM 2058 C CA . LYS A 1 284 ? -30.578 2.502 11.305 1.00 60.56 284 LYS A CA 1
ATOM 2059 C C . LYS A 1 284 ? -29.721 2.828 12.537 1.00 60.56 284 LYS A C 1
ATOM 2061 O O . LYS A 1 284 ? -28.516 3.003 12.393 1.00 60.56 284 LYS A O 1
ATOM 2066 N N . ALA A 1 285 ? -30.332 2.935 13.718 1.00 68.25 285 ALA A N 1
ATOM 2067 C CA . ALA A 1 285 ? -29.612 3.201 14.955 1.00 68.25 285 ALA A CA 1
ATOM 2068 C C . ALA A 1 285 ? -28.561 2.113 15.224 1.00 68.25 285 ALA A C 1
ATOM 2070 O O . ALA A 1 285 ? -28.845 0.922 15.088 1.00 68.25 285 ALA A O 1
ATOM 2071 N N . LEU A 1 286 ? -27.352 2.523 15.604 1.00 69.56 286 LEU A N 1
ATOM 2072 C CA . LEU A 1 286 ? -26.306 1.604 16.040 1.00 69.56 286 LEU A CA 1
ATOM 2073 C C . LEU A 1 286 ? -26.664 1.156 17.455 1.00 69.56 286 LEU A C 1
ATOM 2075 O O . LEU A 1 286 ? -26.642 1.976 18.372 1.00 69.56 286 LEU A O 1
ATOM 2079 N N . THR A 1 287 ? -27.032 -0.115 17.624 1.00 72.44 287 THR A N 1
ATOM 2080 C CA . THR A 1 287 ? -27.513 -0.634 18.913 1.00 72.44 287 THR A CA 1
ATOM 2081 C C . THR A 1 287 ? -26.535 -1.623 19.526 1.00 72.44 287 THR A C 1
ATOM 2083 O O . THR A 1 287 ? -26.118 -2.561 18.852 1.00 72.44 287 THR A O 1
ATOM 2086 N N . PHE A 1 288 ? -26.238 -1.467 20.810 1.00 74.88 288 PHE A N 1
ATOM 2087 C CA . PHE A 1 288 ? -25.459 -2.397 21.621 1.00 74.88 288 PHE A CA 1
ATOM 2088 C C . PHE A 1 288 ? -26.382 -3.256 22.483 1.00 74.88 288 PHE A C 1
ATOM 2090 O O . PHE A 1 288 ? -27.136 -2.689 23.263 1.00 74.88 288 PHE A O 1
ATOM 2097 N N . SER A 1 289 ? -26.325 -4.586 22.383 1.00 74.50 289 SER A N 1
ATOM 2098 C CA . SER A 1 289 ? -27.047 -5.515 23.269 1.00 74.50 289 SER A CA 1
ATOM 2099 C C . SER A 1 289 ? -26.102 -6.278 24.197 1.00 74.50 289 SER A C 1
ATOM 2101 O O . SER A 1 289 ? -24.910 -6.380 23.914 1.00 74.50 289 SER A O 1
ATOM 2103 N N . ASP A 1 290 ? -26.649 -6.840 25.281 1.00 74.19 290 ASP A N 1
ATOM 2104 C CA . ASP A 1 290 ? -25.923 -7.684 26.248 1.00 74.19 290 ASP A CA 1
ATOM 2105 C C . ASP A 1 290 ? -24.687 -6.980 26.826 1.00 74.19 290 ASP A C 1
ATOM 2107 O O . ASP A 1 290 ? -23.568 -7.475 26.720 1.00 74.19 290 ASP A O 1
ATOM 2111 N N . VAL A 1 291 ? -24.890 -5.768 27.348 1.00 75.56 291 VAL A N 1
ATOM 2112 C CA . VAL A 1 291 ? -23.789 -4.853 27.650 1.00 75.56 291 VAL A CA 1
ATOM 2113 C C . VAL A 1 291 ? -23.373 -4.952 29.108 1.00 75.56 291 VAL A C 1
ATOM 2115 O O . VAL A 1 291 ? -24.135 -4.580 30.001 1.00 75.56 291 VAL A O 1
ATOM 2118 N N . ASP A 1 292 ? -22.134 -5.366 29.328 1.00 81.69 292 ASP A N 1
ATOM 2119 C CA . ASP A 1 292 ? -21.443 -5.265 30.604 1.00 81.69 292 ASP A CA 1
ATOM 2120 C C . ASP A 1 292 ? -20.673 -3.945 30.663 1.00 81.69 292 ASP A C 1
ATOM 2122 O O . ASP A 1 292 ? -19.812 -3.655 29.835 1.00 81.69 292 ASP A O 1
ATOM 2126 N N . PHE A 1 293 ? -20.989 -3.129 31.655 1.00 80.25 293 PHE A N 1
ATOM 2127 C CA . PHE A 1 293 ? -20.324 -1.879 31.970 1.00 80.25 293 PHE A CA 1
ATOM 2128 C C . PHE A 1 293 ? -19.330 -2.099 33.104 1.00 80.25 293 PHE A C 1
ATOM 2130 O O . PHE A 1 293 ? -19.695 -2.639 34.144 1.00 80.25 293 PHE A O 1
ATOM 2137 N N . THR A 1 294 ? -18.101 -1.628 32.933 1.00 82.88 294 THR A N 1
ATOM 2138 C CA . THR A 1 294 ? -17.083 -1.583 33.987 1.00 82.88 294 THR A CA 1
ATOM 2139 C C . THR A 1 294 ? -16.540 -0.168 34.085 1.00 82.88 294 THR A C 1
ATOM 2141 O O . THR A 1 294 ? -16.247 0.447 33.069 1.00 82.88 294 THR A O 1
ATOM 2144 N N . PHE A 1 295 ? -16.362 0.360 35.285 1.00 77.56 295 PHE A N 1
ATOM 2145 C CA . PHE A 1 295 ? -15.744 1.655 35.525 1.00 77.56 295 PHE A CA 1
ATOM 2146 C C . PHE A 1 295 ? -14.696 1.517 36.617 1.00 77.56 295 PHE A C 1
ATOM 2148 O O . PHE A 1 295 ? -15.021 1.089 37.719 1.00 77.56 295 PHE A O 1
ATOM 2155 N N . GLU A 1 296 ? -13.468 1.916 36.322 1.00 80.19 296 GLU A N 1
ATOM 2156 C CA . GLU A 1 296 ? -12.336 1.892 37.246 1.00 80.19 296 GLU A CA 1
ATOM 2157 C C . GLU A 1 296 ? -11.956 3.326 37.610 1.00 80.19 296 GLU A C 1
ATOM 2159 O O . GLU A 1 296 ? -12.089 4.245 36.802 1.00 80.19 296 GLU A O 1
ATOM 2164 N N . THR A 1 297 ? -11.497 3.548 38.840 1.00 72.88 297 THR A N 1
ATOM 2165 C CA . THR A 1 297 ? -11.123 4.897 39.314 1.00 72.88 297 THR A CA 1
ATOM 2166 C C . THR A 1 297 ? -9.620 5.149 39.291 1.00 72.88 297 THR A C 1
ATOM 2168 O O . THR A 1 297 ? -9.203 6.299 39.455 1.00 72.88 297 THR A O 1
ATOM 2171 N N . ASN A 1 298 ? -8.796 4.119 39.074 1.00 69.88 298 ASN A N 1
ATOM 2172 C CA . ASN A 1 298 ? -7.345 4.251 39.096 1.00 69.88 298 ASN A CA 1
ATOM 2173 C C . ASN A 1 298 ? -6.635 3.306 38.095 1.00 69.88 298 ASN A C 1
ATOM 2175 O O . ASN A 1 298 ? -6.240 2.205 38.480 1.00 69.88 298 ASN A O 1
ATOM 2179 N N . PRO A 1 299 ? -6.379 3.748 36.845 1.00 68.25 299 PRO A N 1
ATOM 2180 C CA . PRO A 1 299 ? -6.748 5.046 36.271 1.00 68.25 299 PRO A CA 1
ATOM 2181 C C . PRO A 1 299 ? -8.257 5.159 36.025 1.00 68.25 299 PRO A C 1
ATOM 2183 O O . PRO A 1 299 ? -8.934 4.153 35.843 1.00 68.25 299 PRO A O 1
ATOM 2186 N N . VAL A 1 300 ? -8.781 6.390 35.999 1.00 66.69 300 VAL A N 1
ATOM 2187 C CA . VAL A 1 300 ? -10.194 6.629 35.671 1.00 66.69 300 VAL A CA 1
ATOM 2188 C C . VAL A 1 300 ? -10.470 6.118 34.255 1.00 66.69 300 VAL A C 1
ATOM 2190 O O . VAL A 1 300 ? -9.986 6.701 33.287 1.00 66.69 300 VAL A O 1
ATOM 2193 N N . SER A 1 301 ? -11.221 5.028 34.129 1.00 69.94 301 SER A N 1
ATOM 2194 C CA . SER A 1 301 ? -11.558 4.410 32.846 1.00 69.94 301 SER A CA 1
ATOM 2195 C C . SER A 1 301 ? -12.957 3.796 32.881 1.00 69.94 301 SER A C 1
ATOM 2197 O O . SER A 1 301 ? -13.498 3.526 33.951 1.00 69.94 301 SER A O 1
ATOM 2199 N N . ALA A 1 302 ? -13.577 3.622 31.714 1.00 69.00 302 ALA A N 1
ATOM 2200 C CA . ALA A 1 302 ? -14.915 3.058 31.581 1.00 69.00 302 ALA A CA 1
ATOM 2201 C C . ALA A 1 302 ? -14.944 2.102 30.386 1.00 69.00 302 ALA A C 1
ATOM 2203 O O . ALA A 1 302 ? -14.528 2.463 29.302 1.00 69.00 302 ALA A O 1
ATOM 2204 N N . SER A 1 303 ? -15.451 0.891 30.519 1.00 73.06 303 SER A N 1
ATOM 2205 C CA . SER A 1 303 ? -15.503 -0.102 29.449 1.00 73.06 303 SER A CA 1
ATOM 2206 C C . SER A 1 303 ? -16.937 -0.584 29.268 1.00 73.06 303 SER A C 1
ATOM 2208 O O . SER A 1 303 ? -17.625 -0.807 30.259 1.00 73.06 303 SER A O 1
ATOM 2210 N N . LEU A 1 304 ? -17.383 -0.765 28.022 1.00 71.62 304 LEU A N 1
ATOM 2211 C CA . LEU A 1 304 ? -18.647 -1.432 27.697 1.00 71.62 304 LEU A CA 1
ATOM 2212 C C . LEU A 1 304 ? -18.334 -2.677 26.862 1.00 71.62 304 LEU A C 1
ATOM 2214 O O . LEU A 1 304 ? -17.857 -2.574 25.739 1.00 71.62 304 LEU A O 1
ATOM 2218 N N . ALA A 1 305 ? -18.597 -3.874 27.356 1.00 72.44 305 ALA A N 1
ATOM 2219 C CA . ALA A 1 305 ? -18.453 -5.097 26.575 1.00 72.44 305 ALA A CA 1
ATOM 2220 C C . ALA A 1 305 ? -19.832 -5.592 26.139 1.00 72.44 305 ALA A C 1
ATOM 2222 O O . ALA A 1 305 ? -20.696 -5.752 26.985 1.00 72.44 305 ALA A O 1
ATOM 2223 N N . GLY A 1 306 ? -20.061 -5.836 24.846 1.00 70.44 306 GLY A N 1
ATOM 2224 C CA . GLY A 1 306 ? -21.364 -6.322 24.383 1.00 70.44 306 GLY A CA 1
ATOM 2225 C C . GLY A 1 306 ? -21.396 -6.711 22.907 1.00 70.44 306 GLY A C 1
ATOM 2226 O O . GLY A 1 306 ? -20.372 -6.958 22.275 1.00 70.44 306 GLY A O 1
ATOM 2227 N N . ASN A 1 307 ? -22.595 -6.785 22.340 1.00 69.25 307 ASN A N 1
ATOM 2228 C CA . ASN A 1 307 ? -22.823 -7.045 20.921 1.00 69.25 307 ASN A CA 1
ATOM 2229 C C . ASN A 1 307 ? -23.248 -5.753 20.217 1.00 69.25 307 ASN A C 1
ATOM 2231 O O . ASN A 1 307 ? -24.348 -5.260 20.453 1.00 69.25 307 ASN A O 1
ATOM 2235 N N . LEU A 1 308 ? -22.421 -5.229 19.314 1.00 70.19 308 LEU A N 1
ATOM 2236 C CA . LEU A 1 308 ? -22.785 -4.114 18.444 1.00 70.19 308 LEU A CA 1
ATOM 2237 C C . LEU A 1 308 ? -23.543 -4.632 17.214 1.00 70.19 308 LEU A C 1
ATOM 2239 O O . LEU A 1 308 ? -23.054 -5.431 16.415 1.00 70.19 308 LEU A O 1
ATOM 2243 N N . ILE A 1 309 ? -24.753 -4.138 17.008 1.00 66.19 309 ILE A N 1
ATOM 2244 C CA . ILE A 1 309 ? -25.557 -4.440 15.829 1.00 66.19 309 ILE A CA 1
ATOM 2245 C C . ILE A 1 309 ? -25.498 -3.230 14.904 1.00 66.19 309 ILE A C 1
ATOM 2247 O O . ILE A 1 309 ? -25.960 -2.144 15.255 1.00 66.19 309 ILE A O 1
ATOM 2251 N N . ILE A 1 310 ? -24.945 -3.436 13.706 1.00 64.94 310 ILE A N 1
ATOM 2252 C CA . ILE A 1 310 ? -24.884 -2.419 12.658 1.00 64.94 310 ILE A CA 1
ATOM 2253 C C . ILE A 1 310 ? -25.983 -2.733 11.638 1.00 64.94 310 ILE A C 1
ATOM 2255 O O . ILE A 1 310 ? -25.822 -3.641 10.806 1.00 64.94 310 ILE A O 1
ATOM 2259 N N . PRO A 1 311 ? -27.121 -2.018 11.674 1.00 57.75 311 PRO A N 1
ATOM 2260 C CA . PRO A 1 311 ? -28.157 -2.166 10.665 1.00 57.75 311 PRO A CA 1
ATOM 2261 C C . PRO A 1 311 ? -27.651 -1.595 9.340 1.00 57.75 311 PRO A C 1
ATOM 2263 O O . PRO A 1 311 ? -27.695 -0.395 9.079 1.00 57.75 311 PRO A O 1
ATOM 2266 N N . THR A 1 312 ? -27.170 -2.474 8.469 1.00 55.31 312 THR A N 1
ATOM 2267 C CA . THR A 1 312 ? -26.785 -2.116 7.108 1.00 55.31 312 THR A CA 1
ATOM 2268 C C . THR A 1 312 ? -27.527 -2.988 6.113 1.00 55.31 312 THR A C 1
ATOM 2270 O O . THR A 1 312 ? -27.646 -4.197 6.281 1.00 55.31 312 THR A O 1
ATOM 2273 N N . THR A 1 313 ? -28.057 -2.361 5.067 1.00 50.66 313 THR A N 1
ATOM 2274 C CA . THR A 1 313 ? -28.552 -3.072 3.890 1.00 50.66 313 THR A CA 1
ATOM 2275 C C . THR A 1 313 ? -27.470 -2.964 2.832 1.00 50.66 313 THR A C 1
ATOM 2277 O O . THR A 1 313 ? -27.482 -2.033 2.025 1.00 50.66 313 THR A O 1
ATOM 2280 N N . ILE A 1 314 ? -26.509 -3.886 2.855 1.00 52.25 314 ILE A N 1
ATOM 2281 C CA . ILE A 1 314 ? -25.522 -3.957 1.781 1.00 52.25 314 ILE A CA 1
ATOM 2282 C C . ILE A 1 314 ? -26.149 -4.802 0.672 1.00 52.25 314 ILE A C 1
ATOM 2284 O O . ILE A 1 314 ? -26.473 -5.972 0.907 1.00 52.25 314 ILE A O 1
ATOM 2288 N N . PRO A 1 315 ? -26.383 -4.237 -0.526 1.00 44.94 315 PRO A N 1
ATOM 2289 C CA . PRO A 1 315 ? -26.819 -5.037 -1.658 1.00 44.94 315 PRO A CA 1
ATOM 2290 C C . PRO A 1 315 ? -25.762 -6.117 -1.918 1.00 44.94 315 PRO A C 1
ATOM 2292 O O . PRO A 1 315 ? -24.623 -5.803 -2.228 1.00 44.94 315 PRO A O 1
ATOM 2295 N N . GLY A 1 316 ? -26.150 -7.379 -1.747 1.00 47.69 316 GLY A N 1
ATOM 2296 C CA . GLY A 1 316 ? -25.321 -8.564 -1.956 1.00 47.69 316 GLY A CA 1
ATOM 2297 C C . GLY A 1 316 ? -26.203 -9.734 -2.391 1.00 47.69 316 GLY A C 1
ATOM 2298 O O . GLY A 1 316 ? -27.433 -9.645 -2.322 1.00 47.69 316 GLY A O 1
ATOM 2299 N N . ASN A 1 317 ? -25.609 -10.827 -2.868 1.00 44.41 317 ASN A N 1
ATOM 2300 C CA . ASN A 1 317 ? -26.333 -12.059 -3.183 1.00 44.41 317 ASN A CA 1
ATOM 2301 C C . ASN A 1 317 ? -25.727 -13.242 -2.399 1.00 44.41 317 ASN A C 1
ATOM 2303 O O . ASN A 1 317 ? -24.676 -13.741 -2.804 1.00 44.41 317 ASN A O 1
ATOM 2307 N N . PRO A 1 318 ? -26.368 -13.703 -1.308 1.00 46.88 318 PRO A N 1
ATOM 2308 C CA . PRO A 1 318 ? -27.627 -13.200 -0.748 1.00 46.88 318 PRO A CA 1
ATOM 2309 C C . PRO A 1 318 ? -27.462 -11.819 -0.089 1.00 46.88 318 PRO A C 1
ATOM 2311 O O . PRO A 1 318 ? -26.366 -11.438 0.315 1.00 46.88 318 PRO A O 1
ATOM 2314 N N . GLY A 1 319 ? -28.554 -11.051 -0.005 1.00 51.31 319 GLY A N 1
ATOM 2315 C CA . GLY A 1 319 ? -28.532 -9.706 0.576 1.00 51.31 319 GLY A CA 1
ATOM 2316 C C . GLY A 1 319 ? -28.083 -9.746 2.031 1.00 51.31 319 GLY A C 1
ATOM 2317 O O . GLY A 1 319 ? -28.674 -10.468 2.833 1.00 51.31 319 GLY A O 1
ATOM 2318 N N . VAL A 1 320 ? -27.058 -8.968 2.376 1.00 52.03 320 VAL A N 1
ATOM 2319 C CA . VAL A 1 320 ? -26.622 -8.808 3.765 1.00 52.03 320 VAL A CA 1
ATOM 2320 C C . VAL A 1 320 ? -27.495 -7.713 4.374 1.00 52.03 320 VAL A C 1
ATOM 2322 O O . VAL A 1 320 ? -27.285 -6.527 4.129 1.00 52.03 320 VAL A O 1
ATOM 2325 N N . SER A 1 321 ? -28.539 -8.116 5.101 1.00 49.03 321 SER A N 1
ATOM 2326 C CA . SER A 1 321 ? -29.494 -7.195 5.738 1.00 49.03 321 SER A CA 1
ATOM 2327 C C . SER A 1 321 ? -29.050 -6.698 7.117 1.00 49.03 321 SER A C 1
ATOM 2329 O O . SER A 1 321 ? -29.720 -5.846 7.694 1.00 49.03 321 SER A O 1
ATOM 2331 N N . GLN A 1 322 ? -27.970 -7.262 7.662 1.00 53.69 322 GLN A N 1
ATOM 2332 C CA . GLN A 1 322 ? -27.369 -6.875 8.936 1.00 53.69 322 GLN A CA 1
ATOM 2333 C C . GLN A 1 322 ? -25.914 -7.358 8.990 1.00 53.69 322 GLN A C 1
ATOM 2335 O O . GLN A 1 322 ? -25.627 -8.482 8.574 1.00 53.69 322 GLN A O 1
ATOM 2340 N N . ILE A 1 323 ? -25.010 -6.530 9.518 1.00 53.75 323 ILE A N 1
ATOM 2341 C CA . ILE A 1 323 ? -23.697 -6.982 9.987 1.00 53.75 323 ILE A CA 1
ATOM 2342 C C . ILE A 1 323 ? -23.784 -6.991 11.513 1.00 53.75 323 ILE A C 1
ATOM 2344 O O . ILE A 1 323 ? -23.877 -5.941 12.147 1.00 53.75 323 ILE A O 1
ATOM 2348 N N . THR A 1 324 ? -23.809 -8.186 12.100 1.00 50.16 324 THR A N 1
ATOM 2349 C CA . THR A 1 324 ? -23.735 -8.348 13.555 1.00 50.16 324 THR A CA 1
ATOM 2350 C C . THR A 1 324 ? -22.267 -8.385 13.958 1.00 50.16 324 THR A C 1
ATOM 2352 O O . THR A 1 324 ? -21.519 -9.253 13.510 1.00 50.16 324 THR A O 1
ATOM 2355 N N . VAL A 1 325 ? -21.860 -7.425 14.781 1.00 51.44 325 VAL A N 1
ATOM 2356 C CA . VAL A 1 325 ? -20.502 -7.254 15.290 1.00 51.44 325 VAL A CA 1
ATOM 2357 C C . VAL A 1 325 ? -20.494 -7.641 16.772 1.00 51.44 325 VAL A C 1
ATOM 2359 O O . VAL A 1 325 ? -20.944 -6.890 17.626 1.00 51.44 325 VAL A O 1
ATOM 2362 N N . THR A 1 326 ? -19.987 -8.824 17.108 1.00 43.97 326 THR A N 1
ATOM 2363 C CA . THR A 1 326 ? -19.806 -9.234 18.514 1.00 43.97 326 THR A CA 1
ATOM 2364 C C . THR A 1 326 ? -18.406 -8.840 18.972 1.00 43.97 326 THR A C 1
ATOM 2366 O O . THR A 1 326 ? -17.433 -9.391 18.459 1.00 43.97 326 THR A O 1
ATOM 2369 N N . GLY A 1 327 ? -18.274 -7.901 19.914 1.00 47.31 327 GLY A N 1
ATOM 2370 C CA . GLY A 1 327 ? -16.962 -7.446 20.380 1.00 47.31 327 GLY A CA 1
ATOM 2371 C C . GLY A 1 327 ? -17.016 -6.646 21.681 1.00 47.31 327 GLY A C 1
ATOM 2372 O O . GLY A 1 327 ? -17.911 -5.837 21.890 1.00 47.31 327 GLY A O 1
ATOM 2373 N N . ALA A 1 328 ? -16.030 -6.847 22.556 1.00 47.91 328 ALA A N 1
ATOM 2374 C CA . ALA A 1 328 ? -15.865 -6.007 23.737 1.00 47.91 328 ALA A CA 1
ATOM 2375 C C . ALA A 1 328 ? -15.288 -4.641 23.331 1.00 47.91 328 ALA A C 1
ATOM 2377 O O . ALA A 1 328 ? -14.303 -4.591 22.597 1.00 47.91 328 ALA A O 1
ATOM 2378 N N . THR A 1 329 ? -15.888 -3.546 23.800 1.00 49.66 329 THR A N 1
ATOM 2379 C CA . THR A 1 329 ? -15.452 -2.176 23.500 1.00 49.66 329 THR A CA 1
ATOM 2380 C C . THR A 1 329 ? -14.976 -1.467 24.765 1.00 49.66 329 THR A C 1
ATOM 2382 O O . THR A 1 329 ? -15.758 -0.984 25.578 1.00 49.66 329 THR A O 1
ATOM 2385 N N . SER A 1 330 ? -13.665 -1.389 24.968 1.00 49.44 330 SER A N 1
ATOM 2386 C CA . SER A 1 330 ? -13.112 -0.626 26.089 1.00 49.44 330 SER A CA 1
ATOM 2387 C C . SER A 1 330 ? -12.991 0.847 25.722 1.00 49.44 330 SER A C 1
ATOM 2389 O O . SER A 1 330 ? -12.389 1.160 24.697 1.00 49.44 330 SER A O 1
ATOM 2391 N N . PHE A 1 331 ? -13.498 1.745 26.566 1.00 50.97 331 PHE A N 1
ATOM 2392 C CA . PHE A 1 331 ? -13.298 3.180 26.411 1.00 50.97 331 PHE A CA 1
ATOM 2393 C C . PHE A 1 331 ? -12.174 3.601 27.367 1.00 50.97 331 PHE A C 1
ATOM 2395 O O . PHE A 1 331 ? -12.129 3.241 28.543 1.00 50.97 331 PHE A O 1
ATOM 2402 N N . SER A 1 332 ? -11.229 4.393 26.881 1.00 49.47 332 SER A N 1
ATOM 2403 C CA . SER A 1 332 ? -10.285 5.084 27.758 1.00 49.47 332 SER A CA 1
ATOM 2404 C C . SER A 1 332 ? -10.519 6.571 27.580 1.00 49.47 332 SER A C 1
ATOM 2406 O O . SER A 1 332 ? -10.136 7.147 26.569 1.00 49.47 332 SER A O 1
ATOM 2408 N N . TYR A 1 333 ? -11.231 7.181 28.526 1.00 49.94 333 TYR A N 1
ATOM 2409 C CA . TYR A 1 333 ? -11.523 8.608 28.476 1.00 49.94 333 TYR A CA 1
ATOM 2410 C C . TYR A 1 333 ? -10.364 9.379 29.104 1.00 49.94 333 TYR A C 1
ATOM 2412 O O . TYR A 1 333 ? -10.338 9.592 30.316 1.00 49.94 333 TYR A O 1
ATOM 2420 N N . ASN A 1 334 ? -9.394 9.770 28.279 1.00 47.19 334 ASN A N 1
ATOM 2421 C CA . ASN A 1 334 ? -8.166 10.414 28.746 1.00 47.19 334 ASN A CA 1
ATOM 2422 C C . ASN A 1 334 ? -7.995 11.867 28.269 1.00 47.19 334 ASN A C 1
ATOM 2424 O O . ASN A 1 334 ? -6.906 12.394 28.417 1.00 47.19 334 ASN A O 1
ATOM 2428 N N . ASP A 1 335 ? -9.024 12.534 27.728 1.00 45.06 335 ASP A N 1
ATOM 2429 C CA . ASP A 1 335 ? -8.948 13.957 27.307 1.00 45.06 335 ASP A CA 1
ATOM 2430 C C . ASP A 1 335 ? -10.241 14.568 26.713 1.00 45.06 335 ASP A C 1
ATOM 2432 O O . ASP A 1 335 ? -10.216 15.722 26.284 1.00 45.06 335 ASP A O 1
ATOM 2436 N N . GLY A 1 336 ? -11.375 13.860 26.670 1.00 44.56 336 GLY A N 1
ATOM 2437 C CA . GLY A 1 336 ? -12.523 14.293 25.855 1.00 44.56 336 GLY A CA 1
ATOM 2438 C C . GLY A 1 336 ? -12.784 13.424 24.632 1.00 44.56 336 GLY A C 1
ATOM 2439 O O . GLY A 1 336 ? -13.827 13.567 24.001 1.00 44.56 336 GLY A O 1
ATOM 2440 N N . THR A 1 337 ? -11.869 12.515 24.297 1.00 45.47 337 THR A N 1
ATOM 2441 C CA . THR A 1 337 ? -12.039 11.555 23.205 1.00 45.47 337 THR A CA 1
ATOM 2442 C C . THR A 1 337 ? -12.034 10.131 23.755 1.00 45.47 337 THR A C 1
ATOM 2444 O O . THR A 1 337 ? -11.275 9.803 24.667 1.00 45.47 337 THR A O 1
ATOM 2447 N N . GLY A 1 338 ? -12.967 9.302 23.282 1.00 46.62 338 GLY A N 1
ATOM 2448 C CA . GLY A 1 338 ? -13.077 7.901 23.670 1.00 46.62 338 GLY A CA 1
ATOM 2449 C C . GLY A 1 338 ? -12.904 7.026 22.441 1.00 46.62 338 GLY A C 1
ATOM 2450 O O . GLY A 1 338 ? -13.883 6.726 21.776 1.00 46.62 338 GLY A O 1
ATOM 2451 N N . ASN A 1 339 ? -11.680 6.601 22.137 1.00 47.44 339 ASN A N 1
ATOM 2452 C CA . ASN A 1 339 ? -11.455 5.722 20.988 1.00 47.44 339 ASN A CA 1
ATOM 2453 C C . ASN A 1 339 ? -11.997 4.320 21.292 1.00 47.44 339 ASN A C 1
ATOM 2455 O O . ASN A 1 339 ? -11.661 3.740 22.329 1.00 47.44 339 ASN A O 1
ATOM 2459 N N . ILE A 1 340 ? -12.810 3.767 20.386 1.00 49.84 340 ILE A N 1
ATOM 2460 C CA . ILE A 1 340 ? -13.357 2.411 20.505 1.00 49.84 340 ILE A CA 1
ATOM 2461 C C . ILE A 1 340 ? -12.659 1.468 19.521 1.00 49.84 340 ILE A C 1
ATOM 2463 O O . ILE A 1 340 ? -13.085 1.214 18.397 1.00 49.84 340 ILE A O 1
ATOM 2467 N N . GLU A 1 341 ? -11.583 0.833 19.958 1.00 47.88 341 GLU A N 1
ATOM 2468 C CA . GLU A 1 341 ? -10.962 -0.204 19.135 1.00 47.88 341 GLU A CA 1
ATOM 2469 C C . GLU A 1 341 ? -11.697 -1.536 19.315 1.00 47.88 341 GLU A C 1
ATOM 2471 O O . GLU A 1 341 ? -11.343 -2.377 20.136 1.00 47.88 341 GLU A O 1
ATOM 2476 N N . ALA A 1 342 ? -12.746 -1.746 18.520 1.00 46.47 342 ALA A N 1
ATOM 2477 C CA . ALA A 1 342 ? -13.178 -3.099 18.202 1.00 46.47 342 ALA A CA 1
ATOM 2478 C C . ALA A 1 342 ? -12.168 -3.702 17.208 1.00 46.47 342 ALA A C 1
ATOM 2480 O O . ALA A 1 342 ? -11.619 -3.002 16.365 1.00 46.47 342 ALA A O 1
ATOM 2481 N N . THR A 1 343 ? -11.879 -4.997 17.306 1.00 44.03 343 THR A N 1
ATOM 2482 C CA . THR A 1 343 ? -11.196 -5.747 16.244 1.00 44.03 343 THR A CA 1
ATOM 2483 C C . THR A 1 343 ? -11.950 -7.050 16.068 1.00 44.03 343 THR A C 1
ATOM 2485 O O . THR A 1 343 ? -12.027 -7.863 16.986 1.00 44.03 343 THR A O 1
ATOM 2488 N N . LEU A 1 344 ? -12.531 -7.249 14.889 1.00 49.66 344 LEU A N 1
ATOM 2489 C CA . LEU A 1 344 ? -13.242 -8.475 14.545 1.00 49.66 344 LEU A CA 1
ATOM 2490 C C . LEU A 1 344 ? -12.393 -9.317 13.605 1.00 49.66 344 LEU A C 1
ATOM 2492 O O . LEU A 1 344 ? -11.986 -8.843 12.549 1.00 49.66 344 LEU A O 1
ATOM 2496 N N . SER A 1 345 ? -12.201 -10.593 13.931 1.00 43.72 345 SER A N 1
ATOM 2497 C CA . SER A 1 345 ? -11.847 -11.589 12.922 1.00 43.72 345 SER A CA 1
ATOM 2498 C C . SER A 1 345 ? -13.145 -12.132 12.329 1.00 43.72 345 SER A C 1
ATOM 2500 O O . SER A 1 345 ? -13.773 -13.019 12.913 1.00 43.72 345 SER A O 1
ATOM 2502 N N . SER A 1 346 ? -13.594 -11.585 11.203 1.00 50.06 346 SER A N 1
ATOM 2503 C CA . SER A 1 346 ? -14.754 -12.125 10.494 1.00 50.06 346 SER A CA 1
ATOM 2504 C C . SER A 1 346 ? -14.302 -12.934 9.275 1.00 50.06 346 SER A C 1
ATOM 2506 O O . SER A 1 346 ? -13.424 -12.509 8.536 1.00 50.06 346 SER A O 1
ATOM 2508 N N . THR A 1 347 ? -14.919 -14.097 9.042 1.00 54.41 347 THR A N 1
ATOM 2509 C CA . THR A 1 347 ? -14.850 -14.816 7.748 1.00 54.41 347 THR A CA 1
ATOM 2510 C C . THR A 1 347 ? -15.832 -14.219 6.730 1.00 54.41 347 THR A C 1
ATOM 2512 O O . THR A 1 347 ? -16.179 -14.848 5.728 1.00 54.41 347 THR A O 1
ATOM 2515 N N . THR A 1 348 ? -16.339 -13.015 7.010 1.00 60.41 348 THR A N 1
ATOM 2516 C CA . THR A 1 348 ? -17.394 -12.365 6.245 1.00 60.41 348 THR A CA 1
ATOM 2517 C C . THR A 1 348 ? -16.847 -11.917 4.902 1.00 60.41 348 THR A C 1
ATOM 2519 O O . THR A 1 348 ? -15.868 -11.176 4.829 1.00 60.41 348 THR A O 1
ATOM 2522 N N . GLN A 1 349 ? -17.521 -12.346 3.838 1.00 67.69 349 GLN A N 1
ATOM 2523 C CA . GLN A 1 349 ? -17.280 -11.860 2.488 1.00 67.69 349 GLN A CA 1
ATOM 2524 C C . GLN A 1 349 ? -18.408 -10.913 2.088 1.00 67.69 349 GLN A C 1
ATOM 2526 O O . GLN A 1 349 ? -19.583 -11.257 2.230 1.00 67.69 349 GLN A O 1
ATOM 2531 N N . ILE A 1 350 ? -18.065 -9.732 1.575 1.00 69.38 350 ILE A N 1
ATOM 2532 C CA . ILE A 1 350 ? -19.042 -8.790 1.017 1.00 69.38 350 ILE A CA 1
ATOM 2533 C C . ILE A 1 350 ? -18.809 -8.717 -0.485 1.00 69.38 350 ILE A C 1
ATOM 2535 O O . ILE A 1 350 ? -17.853 -8.088 -0.935 1.00 69.38 350 ILE A O 1
ATOM 2539 N N . ALA A 1 351 ? -19.675 -9.376 -1.252 1.00 71.00 351 ALA A N 1
ATOM 2540 C CA . ALA A 1 351 ? -19.653 -9.313 -2.707 1.00 71.00 351 ALA A CA 1
ATOM 2541 C C . ALA A 1 351 ? -20.262 -7.993 -3.202 1.00 71.00 351 ALA A C 1
ATOM 2543 O O . ALA A 1 351 ? -21.323 -7.583 -2.735 1.00 71.00 351 ALA A O 1
ATOM 2544 N N . GLU A 1 352 ? -19.590 -7.366 -4.164 1.00 71.06 352 GLU A N 1
ATOM 2545 C CA . GLU A 1 352 ? -19.988 -6.134 -4.852 1.00 71.06 352 GLU A CA 1
ATOM 2546 C C . GLU A 1 352 ? -20.347 -4.971 -3.907 1.00 71.06 352 GLU A C 1
ATOM 2548 O O . GLU A 1 352 ? -21.412 -4.351 -4.049 1.00 71.06 352 GLU A O 1
ATOM 2553 N N . PRO A 1 353 ? -19.474 -4.632 -2.932 1.00 66.31 353 PRO A N 1
ATOM 2554 C CA . PRO A 1 353 ? -19.729 -3.516 -2.031 1.00 66.31 353 PRO A CA 1
ATOM 2555 C C . PRO A 1 353 ? -19.952 -2.237 -2.847 1.00 66.31 353 PRO A C 1
ATOM 2557 O O . PRO A 1 353 ? -19.320 -2.013 -3.881 1.00 66.31 353 PRO A O 1
ATOM 2560 N N . PHE A 1 354 ? -20.896 -1.403 -2.408 1.00 64.69 354 PHE A N 1
ATOM 2561 C CA . PHE A 1 354 ? -21.257 -0.151 -3.093 1.00 64.69 354 PHE A CA 1
ATOM 2562 C C . PHE A 1 354 ? -21.676 -0.327 -4.564 1.00 64.69 354 PHE A C 1
ATOM 2564 O O . PHE A 1 354 ? -21.649 0.637 -5.326 1.00 64.69 354 PHE A O 1
ATOM 2571 N N . LYS A 1 355 ? -22.114 -1.536 -4.960 1.00 63.75 355 LYS A N 1
ATOM 2572 C CA . LYS A 1 355 ? -22.466 -1.908 -6.344 1.00 63.75 355 LYS A CA 1
ATOM 2573 C C . LYS A 1 355 ? -21.282 -1.863 -7.316 1.00 63.75 355 LYS A C 1
ATOM 2575 O O . LYS A 1 355 ? -21.478 -1.664 -8.514 1.00 63.75 355 LYS A O 1
ATOM 2580 N N . ILE A 1 356 ? -20.062 -2.044 -6.814 1.00 63.00 356 ILE A N 1
ATOM 2581 C CA . ILE A 1 356 ? -18.871 -2.189 -7.651 1.00 63.00 356 ILE A CA 1
ATOM 2582 C C . ILE A 1 356 ? -18.775 -3.657 -8.081 1.00 63.00 356 ILE A C 1
ATOM 2584 O O . ILE A 1 356 ? -18.346 -4.515 -7.309 1.00 63.00 356 ILE A O 1
ATOM 2588 N N . THR A 1 357 ? -19.209 -3.952 -9.308 1.00 71.06 357 THR A N 1
ATOM 2589 C CA . THR A 1 357 ? -19.176 -5.305 -9.884 1.00 71.06 357 THR A CA 1
ATOM 2590 C C . THR A 1 357 ? -17.763 -5.890 -9.861 1.00 71.06 357 THR A C 1
ATOM 2592 O O . THR A 1 357 ? -16.782 -5.197 -10.130 1.00 71.06 357 THR A O 1
ATOM 2595 N N . GLY A 1 358 ? -17.668 -7.173 -9.496 1.00 72.62 358 GLY A N 1
ATOM 2596 C CA . GLY A 1 358 ? -16.407 -7.914 -9.430 1.00 72.62 358 GLY A CA 1
ATOM 2597 C C . GLY A 1 358 ? -15.474 -7.537 -8.279 1.00 72.62 358 GLY A C 1
ATOM 2598 O O . GLY A 1 358 ? -14.379 -8.084 -8.214 1.00 72.62 358 GLY A O 1
ATOM 2599 N N . PHE A 1 359 ? -15.873 -6.660 -7.359 1.00 75.56 359 PHE A N 1
ATOM 2600 C CA . PHE A 1 359 ? -15.135 -6.406 -6.119 1.00 75.56 359 PHE A CA 1
ATOM 2601 C C . PHE A 1 359 ? -15.705 -7.280 -4.997 1.00 75.56 359 PHE A C 1
ATOM 2603 O O . PHE A 1 359 ? -16.920 -7.387 -4.866 1.00 75.56 359 PHE A O 1
ATOM 2610 N N . THR A 1 360 ? -14.876 -7.936 -4.188 1.00 78.50 360 THR A N 1
ATOM 2611 C CA . THR A 1 360 ? -15.343 -8.678 -2.999 1.00 78.50 360 THR A CA 1
ATOM 2612 C C . THR A 1 360 ? -14.439 -8.376 -1.818 1.00 78.50 360 THR A C 1
ATOM 2614 O O . THR A 1 360 ? -13.239 -8.593 -1.908 1.00 78.50 360 THR A O 1
ATOM 2617 N N . LEU A 1 361 ? -14.989 -7.886 -0.710 1.00 76.31 361 LEU A N 1
ATOM 2618 C CA . LEU A 1 361 ? -14.226 -7.690 0.527 1.00 76.31 361 LEU A CA 1
ATOM 2619 C C . LEU A 1 361 ? -14.107 -9.024 1.264 1.00 76.31 361 LEU A C 1
ATOM 2621 O O . LEU A 1 361 ? -15.094 -9.754 1.353 1.00 76.31 361 LEU A O 1
ATOM 2625 N N . LEU A 1 362 ? -12.924 -9.319 1.791 1.00 73.81 362 LEU A N 1
ATOM 2626 C CA . LEU A 1 362 ? -12.577 -10.507 2.569 1.00 73.81 362 LEU A CA 1
ATOM 2627 C C . LEU A 1 362 ? -11.997 -10.101 3.923 1.00 73.81 362 LEU A C 1
ATOM 2629 O O . LEU A 1 362 ? -11.443 -9.011 4.048 1.00 73.81 362 LEU A O 1
ATOM 2633 N N . ASP A 1 363 ? -12.057 -11.006 4.903 1.00 70.12 363 ASP A N 1
ATOM 2634 C CA . ASP A 1 363 ? -11.352 -10.885 6.188 1.00 70.12 363 ASP A CA 1
ATOM 2635 C C . ASP A 1 363 ? -11.495 -9.488 6.809 1.00 70.12 363 ASP A C 1
ATOM 2637 O O . ASP A 1 363 ? -10.521 -8.840 7.195 1.00 70.12 363 ASP A O 1
ATOM 2641 N N . ILE A 1 364 ? -12.732 -8.984 6.810 1.00 68.38 364 ILE A N 1
ATOM 2642 C CA . ILE A 1 364 ? -13.029 -7.600 7.163 1.00 68.38 364 ILE A CA 1
ATOM 2643 C C . ILE A 1 364 ? -12.858 -7.451 8.671 1.00 68.38 364 ILE A C 1
ATOM 2645 O O . ILE A 1 364 ? -13.683 -7.933 9.455 1.00 68.38 364 ILE A O 1
ATOM 2649 N N . GLY A 1 365 ? -11.778 -6.778 9.047 1.00 65.44 365 GLY A N 1
ATOM 2650 C CA . GLY A 1 365 ? -11.599 -6.128 10.328 1.00 65.44 365 GLY A CA 1
ATOM 2651 C C . GLY A 1 365 ? -12.435 -4.855 10.396 1.00 65.44 365 GLY A C 1
ATOM 2652 O O . GLY A 1 365 ? -12.672 -4.167 9.400 1.00 65.44 365 GLY A O 1
ATOM 2653 N N . PHE A 1 366 ? -12.904 -4.563 11.596 1.00 65.06 366 PHE A N 1
ATOM 2654 C CA . PHE A 1 366 ? -13.789 -3.449 11.889 1.00 65.06 366 PHE A CA 1
ATOM 2655 C C . PHE A 1 366 ? -13.199 -2.681 13.059 1.00 65.06 366 PHE A C 1
ATOM 2657 O O . PHE A 1 366 ? -12.973 -3.305 14.088 1.00 65.06 366 PHE A O 1
ATOM 2664 N N . GLY A 1 367 ? -12.974 -1.382 12.888 1.00 65.75 367 GLY A N 1
ATOM 2665 C CA . GLY A 1 367 ? -12.697 -0.421 13.951 1.00 65.75 367 GLY A CA 1
ATOM 2666 C C . GLY A 1 367 ? -13.790 0.645 13.975 1.00 65.75 367 GLY A C 1
ATOM 2667 O O . GLY A 1 367 ? -14.400 0.933 12.944 1.00 65.75 367 GLY A O 1
ATOM 2668 N N . MET A 1 368 ? -14.063 1.221 15.140 1.00 64.81 368 MET A N 1
ATOM 2669 C CA . MET A 1 368 ? -15.100 2.235 15.301 1.00 64.81 368 MET A CA 1
ATOM 2670 C C . MET A 1 368 ? -14.548 3.394 16.120 1.00 64.81 368 MET A C 1
ATOM 2672 O O . MET A 1 368 ? -14.208 3.227 17.274 1.00 64.81 368 MET A O 1
ATOM 2676 N N . ASP A 1 369 ? -14.468 4.589 15.566 1.00 60.41 369 ASP A N 1
ATOM 2677 C CA . ASP A 1 369 ? -14.124 5.760 16.364 1.00 60.41 369 ASP A CA 1
ATOM 2678 C C . ASP A 1 369 ? -15.410 6.450 16.833 1.00 60.41 369 ASP A C 1
ATOM 2680 O O . ASP A 1 369 ? -16.305 6.699 16.024 1.00 60.41 369 ASP A O 1
ATOM 2684 N N . ILE A 1 370 ? -15.538 6.728 18.132 1.00 56.03 370 ILE A N 1
ATOM 2685 C CA . ILE A 1 370 ? -16.676 7.481 18.673 1.00 56.03 370 ILE A CA 1
ATOM 2686 C C . ILE A 1 370 ? -16.145 8.696 19.418 1.00 56.03 370 ILE A C 1
ATOM 2688 O O . ILE A 1 370 ? -15.522 8.595 20.472 1.00 56.03 370 ILE A O 1
ATOM 2692 N N . SER A 1 371 ? -16.450 9.881 18.898 1.00 55.03 371 SER A N 1
ATOM 2693 C CA . SER A 1 371 ? -16.084 11.127 19.562 1.00 55.03 371 SER A CA 1
ATOM 2694 C C . SER A 1 371 ? -17.244 11.640 20.412 1.00 55.03 371 SER A C 1
ATOM 2696 O O . SER A 1 371 ? -18.335 11.900 19.903 1.00 55.03 371 SER A O 1
ATOM 2698 N N . PHE A 1 372 ? -17.002 11.822 21.713 1.00 46.56 372 PHE A N 1
ATOM 2699 C CA . PHE A 1 372 ? -17.940 12.455 22.640 1.00 46.56 372 PHE A CA 1
ATOM 2700 C C . PHE A 1 372 ? -17.525 13.918 22.860 1.00 46.56 372 PHE A C 1
ATOM 2702 O O . PHE A 1 372 ? -16.861 14.255 23.836 1.00 46.56 372 PHE A O 1
ATOM 2709 N N . GLY A 1 373 ? -17.892 14.802 21.926 1.00 47.75 373 GLY A N 1
ATOM 2710 C CA . GLY A 1 373 ? -17.530 16.225 21.956 1.00 47.75 373 GLY A CA 1
ATOM 2711 C C . GLY A 1 373 ? -18.607 17.143 21.371 1.00 47.75 373 GLY A C 1
ATOM 2712 O O . GLY A 1 373 ? -19.751 16.745 21.194 1.00 47.75 373 GLY A O 1
ATOM 2713 N N . ALA A 1 374 ? -18.244 18.390 21.042 1.00 38.47 374 ALA A N 1
ATOM 2714 C CA . ALA A 1 374 ? -19.160 19.375 20.437 1.00 38.47 374 ALA A CA 1
ATOM 2715 C C . ALA A 1 374 ? -19.717 18.954 19.057 1.00 38.47 374 ALA A C 1
ATOM 2717 O O . ALA A 1 374 ? -20.649 19.579 18.556 1.00 38.47 374 ALA A O 1
ATOM 2718 N N . LEU A 1 375 ? -19.133 17.914 18.459 1.00 47.59 375 LEU A N 1
ATOM 2719 C CA . LEU A 1 375 ? -19.610 17.212 17.276 1.00 47.59 375 LEU A CA 1
ATOM 2720 C C . LEU A 1 375 ? -19.609 15.717 17.622 1.00 47.59 375 LEU A C 1
ATOM 2722 O O . LEU A 1 375 ? -18.607 15.036 17.414 1.00 47.59 375 LEU A O 1
ATOM 2726 N N . THR A 1 376 ? -20.682 15.227 18.242 1.00 52.81 376 THR A N 1
ATOM 2727 C CA . THR A 1 376 ? -20.892 13.789 18.442 1.00 52.81 376 THR A CA 1
ATOM 2728 C C . THR A 1 376 ? -20.987 13.119 17.075 1.00 52.81 376 THR A C 1
ATOM 2730 O O . THR A 1 376 ? -21.810 13.516 16.255 1.00 52.81 376 THR A O 1
ATOM 2733 N N . GLY A 1 377 ? -20.144 12.122 16.818 1.00 56.97 377 GLY A N 1
ATOM 2734 C CA . GLY A 1 377 ? -20.124 11.401 15.548 1.00 56.97 377 GLY A CA 1
ATOM 2735 C C . GLY A 1 377 ? -19.519 10.014 15.709 1.00 56.97 377 GLY A C 1
ATOM 2736 O O . GLY A 1 377 ? -18.669 9.795 16.578 1.00 56.97 377 GLY A O 1
ATOM 2737 N N . VAL A 1 378 ? -19.977 9.080 14.873 1.00 62.00 378 VAL A N 1
ATOM 2738 C CA . VAL A 1 378 ? -19.433 7.720 14.789 1.00 62.00 378 VAL A CA 1
ATOM 2739 C C . VAL A 1 378 ? -18.701 7.580 13.459 1.00 62.00 378 VAL A C 1
ATOM 2741 O O . VAL A 1 378 ? -19.302 7.754 12.403 1.00 62.00 378 VAL A O 1
ATOM 2744 N N . GLY A 1 379 ? -17.409 7.269 13.504 1.00 69.19 379 GLY A N 1
ATOM 2745 C CA . GLY A 1 379 ? -16.620 6.863 12.346 1.00 69.19 379 GLY A CA 1
ATOM 2746 C C . GLY A 1 379 ? -16.497 5.344 12.315 1.00 69.19 379 GLY A C 1
ATOM 2747 O O . GLY A 1 379 ? -16.029 4.736 13.272 1.00 69.19 379 GLY A O 1
ATOM 2748 N N . LEU A 1 380 ? -16.910 4.701 11.228 1.00 72.12 380 LEU A N 1
ATOM 2749 C CA . LEU A 1 380 ? -16.691 3.274 11.004 1.00 72.12 380 LEU A CA 1
ATOM 2750 C C . LEU A 1 380 ? -15.510 3.082 10.068 1.00 72.12 380 LEU A C 1
ATOM 2752 O O . LEU A 1 380 ? -15.500 3.623 8.968 1.00 72.12 380 LEU A O 1
ATOM 2756 N N . LEU A 1 381 ? -14.551 2.258 10.469 1.00 74.88 381 LEU A N 1
ATOM 2757 C CA . LEU A 1 381 ? -13.394 1.900 9.665 1.00 74.88 381 LEU A CA 1
ATOM 2758 C C . LEU A 1 381 ? -13.411 0.404 9.367 1.00 74.88 381 LEU A C 1
ATOM 2760 O O . LEU A 1 381 ? -13.327 -0.436 10.258 1.00 74.88 381 LEU A O 1
ATOM 2764 N N . PHE A 1 382 ? -13.480 0.068 8.089 1.00 75.69 382 PHE A N 1
ATOM 2765 C CA . PHE A 1 382 ? -13.381 -1.296 7.590 1.00 75.69 382 PHE A CA 1
ATOM 2766 C C . PHE A 1 382 ? -11.989 -1.485 7.007 1.00 75.69 382 PHE A C 1
ATOM 2768 O O . PHE A 1 382 ? -11.590 -0.713 6.141 1.00 75.69 382 PHE A O 1
ATOM 2775 N N . ALA A 1 383 ? -11.254 -2.501 7.444 1.00 77.31 383 ALA A N 1
ATOM 2776 C CA . ALA A 1 383 ? -9.956 -2.832 6.866 1.00 77.31 383 ALA A CA 1
ATOM 2777 C C . ALA A 1 383 ? -9.829 -4.342 6.708 1.00 77.31 383 ALA A C 1
ATOM 2779 O O . ALA A 1 383 ? -10.221 -5.088 7.597 1.00 77.31 383 ALA A O 1
ATOM 2780 N N . GLY A 1 384 ? -9.286 -4.817 5.597 1.00 76.50 384 GLY A N 1
ATOM 2781 C CA . GLY A 1 384 ? -9.214 -6.255 5.351 1.00 76.50 384 GLY A CA 1
ATOM 2782 C C . GLY A 1 384 ? -8.618 -6.599 4.001 1.00 76.50 384 GLY A C 1
ATOM 2783 O O . GLY A 1 384 ? -7.938 -5.779 3.381 1.00 76.50 384 GLY A O 1
ATOM 2784 N N . GLY A 1 385 ? -8.891 -7.825 3.563 1.00 78.00 385 GLY A N 1
ATOM 2785 C CA . GLY A 1 385 ? -8.553 -8.318 2.235 1.00 78.00 385 GLY A CA 1
ATOM 2786 C C . GLY A 1 385 ? -9.565 -7.872 1.174 1.00 78.00 385 GLY A C 1
ATOM 2787 O O . GLY A 1 385 ? -10.731 -7.640 1.486 1.00 78.00 385 GLY A O 1
ATOM 2788 N N . PHE A 1 386 ? -9.193 -7.813 -0.103 1.00 79.00 386 PHE A N 1
ATOM 2789 C CA . PHE A 1 386 ? -10.186 -7.763 -1.182 1.00 79.00 386 PHE A CA 1
ATOM 2790 C C . PHE A 1 386 ? -9.811 -8.643 -2.377 1.00 79.00 386 PHE A C 1
ATOM 2792 O O . PHE A 1 386 ? -8.644 -8.874 -2.674 1.00 79.00 386 PHE A O 1
ATOM 2799 N N . MET A 1 387 ? -10.828 -9.127 -3.087 1.00 77.81 387 MET A N 1
ATOM 2800 C CA . MET A 1 387 ? -10.711 -9.841 -4.355 1.00 77.81 387 MET A CA 1
ATOM 2801 C C . MET A 1 387 ? -11.230 -8.983 -5.502 1.00 77.81 387 MET A C 1
ATOM 2803 O O . MET A 1 387 ? -12.237 -8.282 -5.373 1.00 77.81 387 MET A O 1
ATOM 2807 N N . LEU A 1 388 ? -10.577 -9.130 -6.652 1.00 77.81 388 LEU A N 1
ATOM 2808 C CA . LEU A 1 388 ? -11.037 -8.624 -7.940 1.00 77.81 388 LEU A CA 1
ATOM 2809 C C . LEU A 1 388 ? -11.354 -9.810 -8.862 1.00 77.81 388 LEU A C 1
ATOM 2811 O O . LEU A 1 388 ? -10.476 -10.582 -9.258 1.00 77.81 388 LEU A O 1
ATOM 2815 N N . GLY A 1 389 ? -12.629 -9.959 -9.209 1.00 75.88 389 GLY A N 1
ATOM 2816 C CA . GLY A 1 389 ? -13.160 -11.081 -9.971 1.00 75.88 389 GLY A CA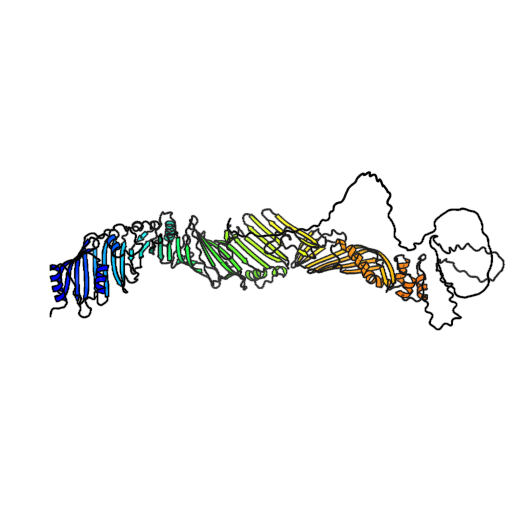 1
ATOM 2817 C C . GLY A 1 389 ? -13.057 -12.395 -9.192 1.00 75.88 389 GLY A C 1
ATOM 2818 O O . GLY A 1 389 ? -13.517 -12.501 -8.061 1.00 75.88 389 GLY A O 1
ATOM 2819 N N . GLN A 1 390 ? -12.465 -13.413 -9.817 1.00 69.62 390 GLN A N 1
ATOM 2820 C CA . GLN A 1 390 ? -12.235 -14.736 -9.212 1.00 69.62 390 GLN A CA 1
ATOM 2821 C C . GLN A 1 390 ? -10.829 -14.880 -8.606 1.00 69.62 390 GLN A C 1
ATOM 2823 O O . GLN A 1 390 ? -10.520 -15.914 -8.018 1.00 69.62 390 GLN A O 1
ATOM 2828 N N . ASN A 1 391 ? -9.959 -13.880 -8.771 1.00 65.31 391 ASN A N 1
ATOM 2829 C CA . ASN A 1 391 ? -8.596 -13.954 -8.262 1.00 65.31 391 ASN A CA 1
ATOM 2830 C C . ASN A 1 391 ? -8.605 -13.592 -6.777 1.00 65.31 391 ASN A C 1
ATOM 2832 O O . ASN A 1 391 ? -8.942 -12.465 -6.410 1.00 65.31 391 ASN A O 1
ATOM 2836 N N . THR A 1 392 ? -8.245 -14.549 -5.922 1.00 58.06 392 THR A N 1
ATOM 2837 C CA . THR A 1 392 ? -7.957 -14.278 -4.513 1.00 58.06 392 THR A CA 1
ATOM 2838 C C . THR A 1 392 ? -6.643 -13.530 -4.466 1.00 58.06 392 THR A C 1
ATOM 2840 O O . THR A 1 392 ? -5.578 -14.113 -4.672 1.00 58.06 392 THR A O 1
ATOM 2843 N N . LEU A 1 393 ? -6.731 -12.224 -4.278 1.00 62.50 393 LEU A N 1
ATOM 2844 C CA . LEU A 1 393 ? -5.571 -11.374 -4.159 1.00 62.50 393 LEU A CA 1
ATOM 2845 C C . LEU A 1 393 ? -5.323 -11.109 -2.657 1.00 62.50 393 LEU A C 1
ATOM 2847 O O . LEU A 1 393 ? -6.271 -11.025 -1.877 1.00 62.50 393 LEU A O 1
ATOM 2851 N N . THR A 1 394 ? -4.064 -11.055 -2.217 1.00 64.00 394 THR A N 1
ATOM 2852 C CA . THR A 1 394 ? -3.658 -10.769 -0.816 1.00 64.00 394 THR A CA 1
ATOM 2853 C C . THR A 1 394 ? -3.728 -9.271 -0.491 1.00 64.00 394 THR A C 1
ATOM 2855 O O . THR A 1 394 ? -2.898 -8.716 0.230 1.00 64.00 394 THR A O 1
ATOM 2858 N N . GLU A 1 395 ? -4.692 -8.605 -1.100 1.00 74.44 395 GLU A N 1
ATOM 2859 C CA . GLU A 1 395 ? -4.728 -7.174 -1.327 1.00 74.44 395 GLU A CA 1
ATOM 2860 C C . GLU A 1 395 ? -5.416 -6.494 -0.165 1.00 74.44 395 GLU A C 1
ATOM 2862 O O . GLU A 1 395 ? -6.396 -7.018 0.351 1.00 74.44 395 GLU A O 1
ATOM 2867 N N . GLN A 1 396 ? -4.940 -5.323 0.239 1.00 81.62 396 GLN A N 1
ATOM 2868 C CA . GLN A 1 396 ? -5.425 -4.673 1.449 1.00 81.62 396 GLN A CA 1
ATOM 2869 C C . GLN A 1 396 ? -6.288 -3.471 1.103 1.00 81.62 396 GLN A C 1
ATOM 2871 O O . GLN A 1 396 ? -5.914 -2.654 0.261 1.00 81.62 396 GLN A O 1
ATOM 2876 N N . PHE A 1 397 ? -7.422 -3.337 1.784 1.00 83.94 397 PHE A N 1
ATOM 2877 C CA . PHE A 1 397 ? -8.228 -2.125 1.732 1.00 83.94 397 PHE A CA 1
ATOM 2878 C C . PHE A 1 397 ? -8.395 -1.508 3.118 1.00 83.94 397 PHE A C 1
ATOM 2880 O O . PHE A 1 397 ? -8.334 -2.205 4.132 1.00 83.94 397 PHE A O 1
ATOM 2887 N N . ALA A 1 398 ? -8.650 -0.204 3.133 1.00 82.56 398 ALA A N 1
ATOM 2888 C CA . ALA A 1 398 ? -9.252 0.504 4.249 1.00 82.56 398 ALA A CA 1
ATOM 2889 C C . ALA A 1 398 ? -10.388 1.391 3.719 1.00 82.56 398 ALA A C 1
ATOM 2891 O O . ALA A 1 398 ? -10.256 2.019 2.672 1.00 82.56 398 ALA A O 1
ATOM 2892 N N . LEU A 1 399 ? -11.511 1.438 4.420 1.00 82.69 399 LEU A N 1
ATOM 2893 C CA . LEU A 1 399 ? -12.658 2.273 4.098 1.00 82.69 399 LEU A CA 1
ATOM 2894 C C . LEU A 1 399 ? -13.159 2.917 5.385 1.00 82.69 399 LEU A C 1
ATOM 2896 O O . LEU A 1 399 ? -13.593 2.195 6.277 1.00 82.69 399 LEU A O 1
ATOM 2900 N N . ALA A 1 400 ? -13.133 4.243 5.463 1.00 80.44 400 ALA A N 1
ATOM 2901 C CA . ALA A 1 400 ? -13.760 4.979 6.553 1.00 80.44 400 ALA A CA 1
ATOM 2902 C C . ALA A 1 400 ? -15.110 5.547 6.100 1.00 80.44 400 ALA A C 1
ATOM 2904 O O . ALA A 1 400 ? -15.249 6.017 4.966 1.00 80.44 400 ALA A O 1
ATOM 2905 N N . ILE A 1 401 ? -16.101 5.467 6.980 1.00 77.69 401 ILE A N 1
ATOM 2906 C CA . ILE A 1 401 ? -17.446 6.006 6.809 1.00 77.69 401 ILE A CA 1
ATOM 2907 C C . ILE A 1 401 ? -17.775 6.807 8.060 1.00 77.69 401 ILE A C 1
ATOM 2909 O O . ILE A 1 401 ? -17.877 6.237 9.142 1.00 77.69 401 ILE A O 1
ATOM 2913 N N . ASP A 1 402 ? -17.996 8.100 7.897 1.00 74.38 402 ASP A N 1
ATOM 2914 C CA . ASP A 1 402 ? -18.411 8.985 8.973 1.00 74.38 402 ASP A CA 1
ATOM 2915 C C . ASP A 1 402 ? -19.948 9.075 8.985 1.00 74.38 402 ASP A C 1
ATOM 2917 O O . ASP A 1 402 ? -20.604 9.082 7.938 1.00 74.38 402 ASP A O 1
ATOM 2921 N N . PHE A 1 403 ? -20.531 9.100 10.181 1.00 69.25 403 PHE A N 1
ATOM 2922 C CA . PHE A 1 403 ? -21.952 9.344 10.421 1.00 69.25 403 PHE A CA 1
ATOM 2923 C C . PHE A 1 403 ? -22.078 10.698 11.122 1.00 69.25 403 PHE A C 1
ATOM 2925 O O . PHE A 1 403 ? -22.157 10.773 12.348 1.00 69.25 403 PHE A O 1
ATOM 2932 N N . ASP A 1 404 ? -22.009 11.767 10.335 1.00 61.88 404 ASP A N 1
ATOM 2933 C CA . ASP A 1 404 ? -22.173 13.159 10.758 1.00 61.88 404 ASP A CA 1
ATOM 2934 C C . ASP A 1 404 ? -23.636 13.651 10.669 1.00 61.88 404 ASP A C 1
ATOM 2936 O O . ASP A 1 404 ? -23.952 14.700 11.223 1.00 61.88 404 ASP A O 1
ATOM 2940 N N . ASP A 1 405 ? -24.528 12.865 10.046 1.00 60.16 405 ASP A N 1
ATOM 2941 C CA . ASP A 1 405 ? -25.980 13.084 9.894 1.00 60.16 405 ASP A CA 1
ATOM 2942 C C . ASP A 1 405 ? -26.728 11.724 9.731 1.00 60.16 405 ASP A C 1
ATOM 2944 O O . ASP A 1 405 ? -26.145 10.649 9.879 1.00 60.16 405 ASP A O 1
ATOM 2948 N N . ASP A 1 406 ? -28.020 11.726 9.358 1.00 55.19 406 ASP A N 1
ATOM 2949 C CA . ASP A 1 406 ? -28.849 10.525 9.076 1.00 55.19 406 ASP A CA 1
ATOM 2950 C C . ASP A 1 406 ? -28.319 9.605 7.936 1.00 55.19 406 ASP A C 1
ATOM 2952 O O . ASP A 1 406 ? -28.944 8.585 7.592 1.00 55.19 406 ASP A O 1
ATOM 2956 N N . PHE A 1 407 ? -27.193 9.953 7.301 1.00 56.88 407 PHE A N 1
ATOM 2957 C CA . PHE A 1 407 ? -26.630 9.244 6.154 1.00 56.88 407 PHE A CA 1
ATOM 2958 C C . PHE A 1 407 ? -25.148 8.889 6.354 1.00 56.88 407 PHE A C 1
ATOM 2960 O O . PHE A 1 407 ? -24.363 9.763 6.698 1.00 56.88 407 PHE A O 1
ATOM 2967 N N . PRO A 1 408 ? -24.737 7.637 6.063 1.00 65.50 408 PRO A N 1
ATOM 2968 C CA . PRO A 1 408 ? -23.326 7.266 6.037 1.00 65.50 408 PRO A CA 1
ATOM 2969 C C . PRO A 1 408 ? -22.604 8.015 4.915 1.00 65.50 408 PRO A C 1
ATOM 2971 O O . PRO A 1 408 ? -22.973 7.875 3.743 1.00 65.50 408 PRO A O 1
ATOM 2974 N N . ASN A 1 409 ? -21.562 8.759 5.267 1.00 71.81 409 ASN A N 1
ATOM 2975 C CA . ASN A 1 409 ? -20.729 9.495 4.331 1.00 71.81 409 ASN A CA 1
ATOM 2976 C C . ASN A 1 409 ? -19.336 8.844 4.268 1.00 71.81 409 ASN A C 1
ATOM 2978 O O . ASN A 1 409 ? -18.633 8.821 5.276 1.00 71.81 409 ASN A O 1
ATOM 2982 N N . PRO A 1 410 ? -18.909 8.255 3.135 1.00 78.75 410 PRO A N 1
ATOM 2983 C CA . PRO A 1 410 ? -17.549 7.736 3.034 1.00 78.75 410 PRO A CA 1
ATOM 2984 C C . PRO A 1 410 ? -16.556 8.889 3.225 1.00 78.75 410 PRO A C 1
ATOM 2986 O O . PRO A 1 410 ? -16.675 9.910 2.556 1.00 78.75 410 PRO A O 1
ATOM 2989 N N . SER A 1 411 ? -15.570 8.716 4.101 1.00 83.44 411 SER A N 1
ATOM 2990 C CA . SER A 1 411 ? -14.506 9.696 4.366 1.00 83.44 411 SER A CA 1
ATOM 2991 C C . SER A 1 411 ? -13.143 9.225 3.834 1.00 83.44 411 SER A C 1
ATOM 2993 O O . SER A 1 411 ? -12.285 10.027 3.465 1.00 83.44 411 SER A O 1
ATOM 2995 N N . LEU A 1 412 ? -12.947 7.910 3.686 1.00 86.00 412 LEU A N 1
ATOM 2996 C CA . LEU A 1 412 ? -11.724 7.321 3.136 1.00 86.00 412 LEU A CA 1
ATOM 2997 C C . LEU A 1 412 ? -12.042 6.072 2.325 1.00 86.00 412 LEU A C 1
ATOM 2999 O O . LEU A 1 412 ? -12.759 5.204 2.796 1.00 86.00 412 LEU A O 1
ATOM 3003 N N . LEU A 1 413 ? -11.410 5.920 1.170 1.00 86.69 413 LEU A N 1
ATOM 3004 C CA . LEU A 1 413 ? -11.204 4.639 0.507 1.00 86.69 413 LEU A CA 1
ATOM 3005 C C . LEU A 1 413 ? -9.714 4.522 0.220 1.00 86.69 413 LEU A C 1
ATOM 3007 O O . LEU A 1 413 ? -9.158 5.390 -0.433 1.00 86.69 413 LEU A O 1
ATOM 3011 N N . TYR A 1 414 ? -9.070 3.456 0.662 1.00 87.38 414 TYR A N 1
ATOM 3012 C CA . TYR A 1 414 ? -7.658 3.196 0.433 1.00 87.38 414 TYR A CA 1
ATOM 3013 C C . TYR A 1 414 ? -7.490 1.757 -0.022 1.00 87.38 414 TYR A C 1
ATOM 3015 O O . TYR A 1 414 ? -8.047 0.840 0.572 1.00 87.38 414 TYR A O 1
ATOM 3023 N N . LEU A 1 415 ? -6.704 1.559 -1.066 1.00 85.38 415 LEU A N 1
ATOM 3024 C CA . LEU A 1 415 ? -6.407 0.277 -1.673 1.00 85.38 415 LEU A CA 1
ATOM 3025 C C . LEU A 1 415 ? -4.895 0.165 -1.828 1.00 85.38 415 LEU A C 1
ATOM 3027 O O . LEU A 1 415 ? -4.255 1.060 -2.379 1.00 85.38 415 LEU A O 1
ATOM 3031 N N . ASN A 1 416 ? -4.337 -0.946 -1.361 1.00 85.25 416 ASN A N 1
ATOM 3032 C CA . ASN A 1 416 ? -2.938 -1.296 -1.548 1.00 85.25 416 ASN A CA 1
ATOM 3033 C C . ASN A 1 416 ? -2.837 -2.696 -2.153 1.00 85.25 416 ASN A C 1
ATOM 3035 O O . ASN A 1 416 ? -3.334 -3.672 -1.586 1.00 85.25 416 ASN A O 1
ATOM 3039 N N . SER A 1 417 ? -2.173 -2.789 -3.298 1.00 85.31 417 SER A N 1
ATOM 3040 C CA . SER A 1 417 ? -1.864 -4.044 -3.969 1.00 85.31 417 SER A CA 1
ATOM 3041 C C . SER A 1 417 ? -0.367 -4.161 -4.193 1.00 85.31 417 SER A C 1
ATOM 3043 O O . SER A 1 417 ? 0.304 -3.219 -4.608 1.00 85.31 417 SER A O 1
ATOM 3045 N N . SER A 1 418 ? 0.166 -5.353 -3.945 1.00 84.19 418 SER A N 1
ATOM 3046 C CA . SER A 1 418 ? 1.551 -5.674 -4.278 1.00 84.19 418 SER A CA 1
ATOM 3047 C C . SER A 1 418 ? 1.744 -5.843 -5.784 1.00 84.19 418 SER A C 1
ATOM 3049 O O . SER A 1 418 ? 2.826 -5.552 -6.285 1.00 84.19 418 SER A O 1
ATOM 3051 N N . SER A 1 419 ? 0.715 -6.299 -6.508 1.00 85.19 419 SER A N 1
ATOM 3052 C CA . SER A 1 419 ? 0.768 -6.509 -7.949 1.00 85.19 419 SER A CA 1
ATOM 3053 C C . SER A 1 419 ? -0.632 -6.614 -8.557 1.00 85.19 419 SER A C 1
ATOM 3055 O O . SER A 1 419 ? -1.352 -7.579 -8.310 1.00 85.19 419 SER A O 1
ATOM 3057 N N . LEU A 1 420 ? -1.005 -5.665 -9.416 1.00 84.75 420 LEU A N 1
ATOM 3058 C CA . LEU A 1 420 ? -2.296 -5.669 -10.098 1.00 84.75 420 LEU A CA 1
ATOM 3059 C C . LEU A 1 420 ? -2.119 -5.370 -11.583 1.00 84.75 420 LEU A C 1
ATOM 3061 O O . LEU A 1 420 ? -1.491 -4.384 -11.950 1.00 84.75 420 LEU A O 1
ATOM 3065 N N . SER A 1 421 ? -2.669 -6.204 -12.467 1.00 86.62 421 SER A N 1
ATOM 3066 C CA . SER A 1 421 ? -2.627 -5.929 -13.912 1.00 86.62 421 SER A CA 1
ATOM 3067 C C . SER A 1 421 ? -3.882 -5.201 -14.380 1.00 86.62 421 SER A C 1
ATOM 3069 O O . SER A 1 421 ? -4.986 -5.466 -13.897 1.00 86.62 421 SER A O 1
ATOM 3071 N N . LEU A 1 422 ? -3.740 -4.330 -15.382 1.00 84.94 422 LEU A N 1
ATOM 3072 C CA . LEU A 1 422 ? -4.878 -3.603 -15.950 1.00 84.94 422 LEU A CA 1
ATOM 3073 C C . LEU A 1 422 ? -5.942 -4.552 -16.528 1.00 84.94 422 LEU A C 1
ATOM 3075 O O . LEU A 1 422 ? -7.138 -4.294 -16.410 1.00 84.94 422 LEU A O 1
ATOM 3079 N N . GLN A 1 423 ? -5.518 -5.684 -17.098 1.00 85.25 423 GLN A N 1
ATOM 3080 C CA . GLN A 1 423 ? -6.433 -6.714 -17.593 1.00 85.25 423 GLN A CA 1
ATOM 3081 C C . GLN A 1 423 ? -7.272 -7.328 -16.463 1.00 85.25 423 GLN A C 1
ATOM 3083 O O . GLN A 1 423 ? -8.460 -7.564 -16.664 1.00 85.25 423 GLN A O 1
ATOM 3088 N N . VAL A 1 424 ? -6.690 -7.567 -15.280 1.00 84.31 424 VAL A N 1
ATOM 3089 C CA . VAL A 1 424 ? -7.440 -8.075 -14.116 1.00 84.31 424 VAL A CA 1
ATOM 3090 C C . VAL A 1 424 ? -8.491 -7.061 -13.667 1.00 84.31 424 VAL A C 1
ATOM 3092 O O . VAL A 1 424 ? -9.631 -7.456 -13.435 1.00 84.31 424 VAL A O 1
ATOM 3095 N N . ILE A 1 425 ? -8.151 -5.768 -13.629 1.00 83.31 425 ILE A N 1
ATOM 3096 C CA . ILE A 1 425 ? -9.104 -4.697 -13.289 1.00 83.31 425 ILE A CA 1
ATOM 3097 C C . ILE A 1 425 ? -10.269 -4.673 -14.288 1.00 83.31 425 ILE A C 1
ATOM 3099 O O . ILE A 1 425 ? -11.428 -4.688 -13.883 1.00 83.31 425 ILE A O 1
ATOM 3103 N N . PHE A 1 426 ? -9.980 -4.689 -15.594 1.00 83.38 426 PHE A N 1
ATOM 3104 C CA . PHE A 1 426 ? -11.012 -4.670 -16.639 1.00 83.38 426 PHE A CA 1
ATOM 3105 C C . PHE A 1 426 ? -11.911 -5.910 -16.607 1.00 83.38 426 PHE A C 1
ATOM 3107 O O . PHE A 1 426 ? -13.132 -5.781 -16.707 1.00 83.38 426 PHE A O 1
ATOM 3114 N N . ASN A 1 427 ? -11.319 -7.093 -16.426 1.00 83.25 427 ASN A N 1
ATOM 3115 C CA . ASN A 1 427 ? -12.064 -8.347 -16.322 1.00 83.25 427 ASN A CA 1
ATOM 3116 C C . ASN A 1 427 ? -12.990 -8.367 -15.104 1.00 83.25 427 ASN A C 1
ATOM 3118 O O . ASN A 1 427 ? -14.063 -8.961 -15.172 1.00 83.25 427 ASN A O 1
ATOM 3122 N N . ALA A 1 428 ? -12.553 -7.769 -13.993 1.00 77.94 428 ALA A N 1
ATOM 3123 C CA . ALA A 1 428 ? -13.332 -7.712 -12.766 1.00 77.94 428 ALA A CA 1
ATOM 3124 C C . ALA A 1 428 ? -14.477 -6.694 -12.865 1.00 77.94 428 ALA A C 1
ATOM 3126 O O . ALA A 1 428 ? -15.612 -7.032 -12.556 1.00 77.94 428 ALA A O 1
ATOM 3127 N N . VAL A 1 429 ? -14.191 -5.467 -13.313 1.00 78.50 429 VAL A N 1
ATOM 3128 C CA . VAL A 1 429 ? -15.131 -4.338 -13.196 1.00 78.50 429 VAL A CA 1
ATOM 3129 C C . VAL A 1 429 ? -16.074 -4.203 -14.394 1.00 78.50 429 VAL A C 1
ATOM 3131 O O . VAL A 1 429 ? -17.192 -3.721 -14.230 1.00 78.50 429 VAL A O 1
ATOM 3134 N N . ILE A 1 430 ? -15.643 -4.591 -15.601 1.00 79.81 430 ILE A N 1
ATOM 3135 C CA . ILE A 1 430 ? -16.414 -4.357 -16.832 1.00 79.81 430 ILE A CA 1
ATOM 3136 C C . ILE A 1 430 ? -17.012 -5.657 -17.364 1.00 79.81 430 ILE A C 1
ATOM 3138 O O . ILE A 1 430 ? -18.220 -5.860 -17.280 1.00 79.81 430 ILE A O 1
ATOM 3142 N N . ASP A 1 431 ? -16.180 -6.510 -17.960 1.00 74.94 431 ASP A N 1
ATOM 3143 C CA . ASP A 1 431 ? -16.608 -7.769 -18.567 1.00 74.94 431 ASP A CA 1
ATOM 3144 C C . ASP A 1 431 ? -15.373 -8.663 -18.802 1.00 74.94 431 ASP A C 1
ATOM 3146 O O . ASP A 1 431 ? -14.433 -8.237 -19.484 1.00 74.94 431 ASP A O 1
ATOM 3150 N N . PRO A 1 432 ? -15.350 -9.906 -18.288 1.00 76.69 432 PRO A N 1
ATOM 3151 C CA . PRO A 1 432 ? -14.230 -10.831 -18.473 1.00 76.69 432 PRO A CA 1
ATOM 3152 C C . PRO A 1 432 ? -13.998 -11.265 -19.931 1.00 76.69 432 PRO A C 1
ATOM 3154 O O . PRO A 1 432 ? -12.964 -11.863 -20.229 1.00 76.69 432 PRO A O 1
ATOM 3157 N N . SER A 1 433 ? -14.933 -10.990 -20.845 1.00 79.19 433 SER A N 1
ATOM 3158 C CA . SER A 1 433 ? -14.786 -11.234 -22.285 1.00 79.19 433 SER A CA 1
ATOM 3159 C C . SER A 1 433 ? -14.041 -10.120 -23.033 1.00 79.19 433 SER A C 1
ATOM 3161 O O . SER A 1 433 ? -13.669 -10.305 -24.196 1.00 79.19 433 SER A O 1
ATOM 3163 N N . ILE A 1 434 ? -13.780 -8.973 -22.392 1.00 77.69 434 ILE A N 1
ATOM 3164 C CA . ILE A 1 434 ? -13.032 -7.871 -23.006 1.00 77.69 434 ILE A CA 1
ATOM 3165 C C . ILE A 1 434 ? -11.534 -8.178 -22.965 1.00 77.69 434 ILE A C 1
ATOM 3167 O O . ILE A 1 434 ? -10.875 -8.117 -21.928 1.00 77.69 434 ILE A O 1
ATOM 3171 N N . HIS A 1 435 ? -10.956 -8.434 -24.135 1.00 80.69 435 HIS A N 1
ATOM 3172 C CA . HIS A 1 435 ? -9.509 -8.509 -24.295 1.00 80.69 435 HIS A CA 1
ATOM 3173 C C . HIS A 1 435 ? -8.943 -7.120 -24.570 1.00 80.69 435 HIS A C 1
ATOM 3175 O O . HIS A 1 435 ? -9.227 -6.520 -25.611 1.00 80.69 435 HIS A O 1
ATOM 3181 N N . LEU A 1 436 ? -8.123 -6.611 -23.648 1.00 80.00 436 LEU A N 1
ATOM 3182 C CA . LEU A 1 436 ? -7.396 -5.378 -23.902 1.00 80.00 436 LEU A CA 1
ATOM 3183 C C . LEU A 1 436 ? -6.393 -5.602 -25.046 1.00 80.00 436 LEU A C 1
ATOM 3185 O O . LEU A 1 436 ? -5.831 -6.694 -25.181 1.00 80.00 436 LEU A O 1
ATOM 3189 N N . PRO A 1 437 ? -6.122 -4.575 -25.870 1.00 80.94 437 PRO A N 1
ATOM 3190 C CA . PRO A 1 437 ? -5.014 -4.613 -26.813 1.00 80.94 437 PRO A CA 1
ATOM 3191 C C . PRO A 1 437 ? -3.716 -5.019 -26.109 1.00 80.94 437 PRO A C 1
ATOM 3193 O O . PRO A 1 437 ? -3.475 -4.608 -24.975 1.00 80.94 437 PRO A O 1
ATOM 3196 N N . ARG A 1 438 ? -2.846 -5.761 -26.805 1.00 73.88 438 ARG A N 1
ATOM 3197 C CA . ARG A 1 438 ? -1.617 -6.352 -26.237 1.00 73.88 438 ARG A CA 1
ATOM 3198 C C . ARG A 1 438 ? -0.746 -5.363 -25.445 1.00 73.88 438 ARG A C 1
ATOM 3200 O O . ARG A 1 438 ? -0.112 -5.758 -24.473 1.00 73.88 438 ARG A O 1
ATOM 3207 N N . GLY A 1 439 ? -0.721 -4.093 -25.857 1.00 68.19 439 GLY A N 1
ATOM 3208 C CA . GLY A 1 439 ? 0.021 -3.039 -25.160 1.00 68.19 439 GLY A CA 1
ATOM 3209 C C . GLY A 1 439 ? -0.566 -2.654 -23.798 1.00 68.19 439 GLY A C 1
ATOM 3210 O O . GLY A 1 439 ? 0.192 -2.357 -22.887 1.00 68.19 439 GLY A O 1
ATOM 3211 N N . LEU A 1 440 ? -1.891 -2.705 -23.641 1.00 77.75 440 LEU A N 1
ATOM 3212 C CA . LEU A 1 440 ? -2.590 -2.391 -22.390 1.00 77.75 440 LEU A CA 1
ATOM 3213 C C . LEU A 1 440 ? -2.733 -3.621 -21.487 1.00 77.75 440 LEU A C 1
ATOM 3215 O O . LEU A 1 440 ? -2.659 -3.500 -20.269 1.00 77.75 440 LEU A O 1
ATOM 3219 N N . SER A 1 441 ? -2.894 -4.814 -22.069 1.00 80.19 441 SER A N 1
ATOM 3220 C CA . SER A 1 441 ? -3.004 -6.062 -21.302 1.00 80.19 441 SER A CA 1
ATOM 3221 C C . SER A 1 441 ? -1.715 -6.428 -20.557 1.00 80.19 441 SER A C 1
ATOM 3223 O O . SER A 1 441 ? -1.759 -7.223 -19.625 1.00 80.19 441 SER A O 1
ATOM 3225 N N . GLY A 1 442 ? -0.568 -5.891 -20.991 1.00 75.56 442 GLY A N 1
ATOM 3226 C CA . GLY A 1 442 ? 0.737 -6.093 -20.356 1.00 75.56 442 GLY A CA 1
ATOM 3227 C C . GLY A 1 442 ? 1.056 -5.116 -19.222 1.00 75.56 442 GLY A C 1
ATOM 3228 O O . GLY A 1 442 ? 2.102 -5.268 -18.601 1.00 75.56 442 GLY A O 1
ATOM 3229 N N . LEU A 1 443 ? 0.193 -4.128 -18.954 1.00 83.69 443 LEU A N 1
ATOM 3230 C CA . LEU A 1 443 ? 0.421 -3.150 -17.892 1.00 83.69 443 LEU A CA 1
ATOM 3231 C C . LEU A 1 443 ? 0.230 -3.798 -16.521 1.00 83.69 443 LEU A C 1
ATOM 3233 O O . LEU A 1 443 ? -0.866 -4.263 -16.186 1.00 83.69 443 LEU A O 1
ATOM 3237 N N . LEU A 1 444 ? 1.309 -3.802 -15.743 1.00 87.00 444 LEU A N 1
ATOM 3238 C CA . LEU A 1 444 ? 1.358 -4.298 -14.376 1.00 87.00 444 LEU A CA 1
ATOM 3239 C C . LEU A 1 444 ? 1.698 -3.148 -13.430 1.00 87.00 444 LEU A C 1
ATOM 3241 O O . LEU A 1 444 ? 2.718 -2.488 -13.620 1.00 87.00 444 LEU A O 1
ATOM 3245 N N . PHE A 1 445 ? 0.858 -2.946 -12.420 1.00 88.44 445 PHE A N 1
ATOM 3246 C CA . PHE A 1 445 ? 1.068 -2.009 -11.324 1.00 88.44 445 PHE A CA 1
ATOM 3247 C C . PHE A 1 445 ? 1.670 -2.763 -10.133 1.00 88.44 445 PHE A C 1
ATOM 3249 O O . PHE A 1 445 ? 1.084 -3.750 -9.695 1.00 88.44 445 PHE A O 1
ATOM 3256 N N . SER A 1 446 ? 2.839 -2.365 -9.633 1.00 88.19 446 SER A N 1
ATOM 3257 C CA . SER A 1 446 ? 3.568 -3.092 -8.586 1.00 88.19 446 SER A CA 1
ATOM 3258 C C . SER A 1 446 ? 4.635 -2.226 -7.897 1.00 88.19 446 SER A C 1
ATOM 3260 O O . SER A 1 446 ? 5.663 -1.953 -8.519 1.00 88.19 446 SER A O 1
ATOM 3262 N N . PRO A 1 447 ? 4.474 -1.878 -6.606 1.00 87.94 447 PRO A N 1
ATOM 3263 C CA . PRO A 1 447 ? 3.217 -1.862 -5.850 1.00 87.94 447 PRO A CA 1
ATOM 3264 C C . PRO A 1 447 ? 2.239 -0.824 -6.420 1.00 87.94 447 PRO A C 1
ATOM 3266 O O . PRO A 1 447 ? 2.645 0.063 -7.168 1.00 87.94 447 PRO A O 1
ATOM 3269 N N . LEU A 1 448 ? 0.961 -0.934 -6.059 1.00 87.56 448 LEU A N 1
ATOM 3270 C CA . LEU A 1 448 ? -0.113 0.001 -6.385 1.00 87.56 448 LEU A CA 1
ATOM 3271 C C . LEU A 1 448 ? -0.781 0.486 -5.102 1.00 87.56 448 LEU A C 1
ATOM 3273 O O . LEU A 1 448 ? -1.363 -0.304 -4.364 1.00 87.56 448 LEU A O 1
ATOM 3277 N N . VAL A 1 449 ? -0.792 1.797 -4.912 1.00 88.94 449 VAL A N 1
ATOM 3278 C CA . VAL A 1 449 ? -1.609 2.491 -3.926 1.00 88.94 449 VAL A CA 1
ATOM 3279 C C . VAL A 1 449 ? -2.620 3.358 -4.662 1.00 88.94 449 VAL A C 1
ATOM 3281 O O . VAL A 1 449 ? -2.264 4.159 -5.527 1.00 88.94 449 VAL A O 1
ATOM 3284 N N . LEU A 1 450 ? -3.887 3.214 -4.301 1.00 88.62 450 LEU A N 1
ATOM 3285 C CA . LEU A 1 450 ? -4.976 4.055 -4.777 1.00 88.62 450 LEU A CA 1
ATOM 3286 C C . LEU A 1 450 ? -5.809 4.471 -3.577 1.00 88.62 450 LEU A C 1
ATOM 3288 O O . LEU A 1 450 ? -6.205 3.624 -2.784 1.00 88.62 450 LEU A O 1
ATOM 3292 N N . TYR A 1 451 ? -6.118 5.753 -3.454 1.00 90.19 451 TYR A N 1
ATOM 3293 C CA . TYR A 1 451 ? -7.019 6.214 -2.417 1.00 90.19 451 TYR A CA 1
ATOM 3294 C C . TYR A 1 451 ? -7.908 7.361 -2.875 1.00 90.19 451 TYR A C 1
ATOM 3296 O O . TYR A 1 451 ? -7.579 8.108 -3.794 1.00 90.19 451 TYR A O 1
ATOM 3304 N N . TRP A 1 452 ? -9.034 7.508 -2.194 1.00 90.62 452 TRP A N 1
ATOM 3305 C CA . TRP A 1 452 ? -9.851 8.705 -2.159 1.00 90.62 452 TRP A CA 1
ATOM 3306 C C . TRP A 1 452 ? -10.041 9.121 -0.702 1.00 90.62 452 TRP A C 1
ATOM 3308 O O . TRP A 1 452 ? -10.233 8.267 0.160 1.00 90.62 452 TRP A O 1
ATOM 3318 N N . CYS A 1 453 ? -9.973 10.414 -0.421 1.00 88.50 453 CYS A N 1
ATOM 3319 C CA . CYS A 1 453 ? -10.047 10.943 0.930 1.00 88.50 453 CYS A CA 1
ATOM 3320 C C . CYS A 1 453 ? -10.805 12.272 0.937 1.00 88.50 453 CYS A C 1
ATOM 3322 O O . CYS A 1 453 ? -10.555 13.125 0.085 1.00 88.50 453 CYS A O 1
ATOM 3324 N N . ASP A 1 454 ? -11.711 12.475 1.887 1.00 84.88 454 ASP A N 1
ATOM 3325 C CA . ASP A 1 454 ? -12.487 13.715 2.007 1.00 84.88 454 ASP A CA 1
ATOM 3326 C C . ASP A 1 454 ? -11.690 14.845 2.690 1.00 84.88 454 ASP A C 1
ATOM 3328 O O . ASP A 1 454 ? -11.715 15.997 2.254 1.00 84.88 454 ASP A O 1
ATOM 3332 N N . LYS A 1 455 ? -10.925 14.497 3.728 1.00 84.50 455 LYS A N 1
ATOM 3333 C CA . LYS A 1 455 ? -10.097 15.375 4.558 1.00 84.50 455 LYS A CA 1
ATOM 3334 C C . LYS A 1 455 ? -8.711 14.773 4.752 1.00 84.50 455 LYS A C 1
ATOM 3336 O O . LYS A 1 455 ? -8.506 13.584 4.547 1.00 84.50 455 LYS A O 1
ATOM 3341 N N . SER A 1 456 ? -7.733 15.586 5.146 1.00 84.75 456 SER A N 1
ATOM 3342 C CA . SER A 1 456 ? -6.411 15.046 5.472 1.00 84.75 456 SER A CA 1
ATOM 3343 C C . SER A 1 456 ? -6.524 14.162 6.710 1.00 84.75 456 SER A C 1
ATOM 3345 O O . SER A 1 456 ? -6.964 14.630 7.757 1.00 84.75 456 SER A O 1
ATOM 3347 N N . GLN A 1 457 ? -6.090 12.913 6.601 1.00 81.62 457 GLN A N 1
ATOM 3348 C CA . GLN A 1 457 ? -6.096 11.955 7.705 1.00 81.62 457 GLN A CA 1
ATOM 3349 C C . GLN A 1 457 ? -5.018 10.894 7.499 1.00 81.62 457 GLN A C 1
ATOM 3351 O O . GLN A 1 457 ? -4.511 10.699 6.395 1.00 81.62 457 GLN A O 1
ATOM 3356 N N . THR A 1 458 ? -4.647 10.211 8.571 1.00 81.00 458 THR A N 1
ATOM 3357 C CA . THR A 1 458 ? -3.820 9.004 8.507 1.00 81.00 458 THR A CA 1
ATOM 3358 C C . THR A 1 458 ? -4.721 7.789 8.573 1.00 81.00 458 THR A C 1
ATOM 3360 O O . THR A 1 458 ? -5.651 7.788 9.375 1.00 81.00 458 THR A O 1
ATOM 3363 N N . VAL A 1 459 ? -4.435 6.752 7.783 1.00 72.94 459 VAL A N 1
ATOM 3364 C CA . VAL A 1 459 ? -5.138 5.469 7.893 1.00 72.94 459 VAL A CA 1
ATOM 3365 C C . VAL A 1 459 ? -5.004 4.980 9.346 1.00 72.94 459 VAL A C 1
ATOM 3367 O O . VAL A 1 459 ? -3.871 4.782 9.792 1.00 72.94 459 VAL A O 1
ATOM 3370 N N . PRO A 1 460 ? -6.103 4.842 10.111 1.00 57.69 460 PRO A N 1
ATOM 3371 C CA . PRO A 1 460 ? -6.005 4.631 11.557 1.00 57.69 460 PRO A CA 1
ATOM 3372 C C . PRO A 1 460 ? -5.564 3.213 11.936 1.00 57.69 460 PRO A C 1
ATOM 3374 O O . PRO A 1 460 ? -4.694 3.043 12.786 1.00 57.69 460 PRO A O 1
ATOM 3377 N N . VAL A 1 461 ? -6.105 2.182 11.273 1.00 58.12 461 VAL A N 1
ATOM 3378 C CA . VAL A 1 461 ? -5.899 0.775 11.664 1.00 58.12 461 VAL A CA 1
ATOM 3379 C C . VAL A 1 461 ? -5.576 -0.141 10.484 1.00 58.12 461 VAL A C 1
ATOM 3381 O O . VAL A 1 461 ? -5.846 0.172 9.325 1.00 58.12 461 VAL A O 1
ATOM 3384 N N . GLY A 1 462 ? -5.003 -1.302 10.802 1.00 58.62 462 GLY A N 1
ATOM 3385 C CA . GLY A 1 462 ? -4.657 -2.343 9.840 1.00 58.62 462 GLY A CA 1
ATOM 3386 C C . GLY A 1 462 ? -3.230 -2.228 9.289 1.00 58.62 462 GLY A C 1
ATOM 3387 O O . GLY A 1 462 ? -2.464 -1.352 9.687 1.00 58.62 462 GLY A O 1
ATOM 3388 N N . PRO A 1 463 ? -2.844 -3.109 8.354 1.00 55.91 463 PRO A N 1
ATOM 3389 C CA . PRO A 1 463 ? -1.496 -3.149 7.770 1.00 55.91 463 PRO A CA 1
ATOM 3390 C C . PRO A 1 463 ? -1.104 -1.886 6.977 1.00 55.91 463 PRO A C 1
ATOM 3392 O O . PRO A 1 463 ? 0.048 -1.740 6.580 1.00 55.91 463 PRO A O 1
ATOM 3395 N N . LEU A 1 464 ? -2.052 -0.967 6.782 1.00 63.81 464 LEU A N 1
ATOM 3396 C CA . LEU A 1 464 ? -1.877 0.325 6.122 1.00 63.81 464 LEU A CA 1
ATOM 3397 C C . LEU A 1 464 ? -1.803 1.500 7.113 1.00 63.81 464 LEU A C 1
ATOM 3399 O O . LEU A 1 464 ? -1.685 2.648 6.678 1.00 63.81 464 LEU A O 1
ATOM 3403 N N . SER A 1 465 ? -1.878 1.224 8.422 1.00 70.69 465 SER A N 1
ATOM 3404 C CA . SER A 1 465 ? -1.915 2.231 9.484 1.00 70.69 465 SER A CA 1
ATOM 3405 C C . SER A 1 465 ? -0.716 3.189 9.426 1.00 70.69 465 SER A C 1
ATOM 3407 O O . SER A 1 465 ? 0.409 2.790 9.119 1.00 70.69 465 SER A O 1
ATOM 3409 N N . GLY A 1 466 ? -0.971 4.475 9.677 1.00 75.69 466 GLY A N 1
ATOM 3410 C CA . GLY A 1 466 ? 0.017 5.557 9.602 1.00 75.69 466 GLY A CA 1
ATOM 3411 C C . GLY A 1 466 ? 0.212 6.158 8.204 1.00 75.69 466 GLY A C 1
ATOM 3412 O O . GLY A 1 466 ? 0.844 7.207 8.078 1.00 75.69 466 GLY A O 1
ATOM 3413 N N . SER A 1 467 ? -0.363 5.560 7.155 1.00 79.12 467 SER A N 1
ATOM 3414 C CA . SER A 1 467 ? -0.315 6.127 5.802 1.00 79.12 467 SER A CA 1
ATOM 3415 C C . SER A 1 467 ? -1.114 7.429 5.739 1.00 79.12 467 SER A C 1
ATOM 3417 O O . SER A 1 467 ? -2.321 7.433 5.975 1.00 79.12 467 SER A O 1
ATOM 3419 N N . ALA A 1 468 ? -0.459 8.544 5.420 1.00 82.38 468 ALA A N 1
ATOM 3420 C CA . ALA A 1 468 ? -1.134 9.827 5.2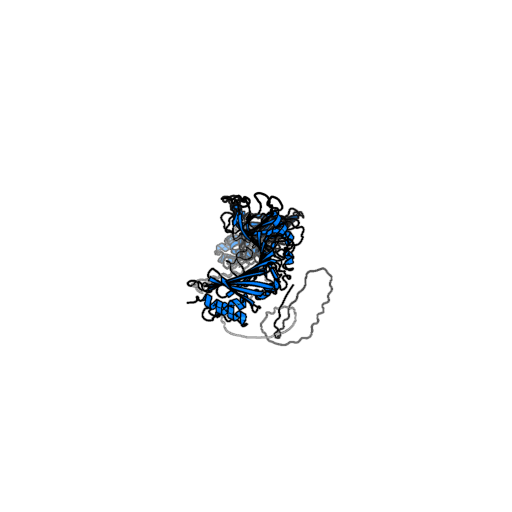62 1.00 82.38 468 ALA A CA 1
ATOM 3421 C C . ALA A 1 468 ? -1.891 9.892 3.928 1.00 82.38 468 ALA A C 1
ATOM 3423 O O . ALA A 1 468 ? -1.344 9.575 2.871 1.00 82.38 468 ALA A O 1
ATOM 3424 N N . CYS A 1 469 ? -3.132 10.361 3.983 1.00 84.56 469 CYS A N 1
ATOM 3425 C CA . CYS A 1 469 ? -3.975 10.646 2.832 1.00 84.56 469 CYS A CA 1
ATOM 3426 C C . CYS A 1 469 ? -4.303 12.137 2.829 1.00 84.56 469 CYS A C 1
ATOM 3428 O O . CYS A 1 469 ? -4.598 12.720 3.873 1.00 84.56 469 CYS A O 1
ATOM 3430 N N . GLN A 1 470 ? -4.223 12.761 1.658 1.00 88.69 470 GLN A N 1
ATOM 3431 C CA . GLN A 1 470 ? -4.632 14.150 1.461 1.00 88.69 470 GLN A CA 1
ATOM 3432 C C . GLN A 1 470 ? -6.021 14.200 0.818 1.00 88.69 470 GLN A C 1
ATOM 3434 O O . GLN A 1 470 ? -6.383 13.251 0.123 1.00 88.69 470 GLN A O 1
ATOM 3439 N N . PRO A 1 471 ? -6.795 15.286 1.004 1.00 90.50 471 PRO A N 1
ATOM 3440 C CA . PRO A 1 471 ? -8.095 15.428 0.356 1.00 90.50 471 PRO A CA 1
ATOM 3441 C C . PRO A 1 471 ? -7.993 15.221 -1.162 1.00 90.50 471 PRO A C 1
ATOM 3443 O O . PRO A 1 471 ? -7.123 15.814 -1.805 1.00 90.50 471 PRO A O 1
ATOM 3446 N N . GLY A 1 472 ? -8.887 14.420 -1.743 1.00 89.25 472 GLY A N 1
ATOM 3447 C CA . GLY A 1 472 ? -8.904 14.115 -3.173 1.00 89.25 472 GLY A CA 1
ATOM 3448 C C . GLY A 1 472 ? -8.690 12.642 -3.518 1.00 89.25 472 GLY A C 1
ATOM 3449 O O . GLY A 1 472 ? -8.944 11.763 -2.703 1.00 89.25 472 GLY A O 1
ATOM 3450 N N . VAL A 1 473 ? -8.265 12.373 -4.756 1.00 90.44 473 VAL A N 1
ATOM 3451 C CA . VAL A 1 473 ? -7.898 11.036 -5.256 1.00 90.44 473 VAL A CA 1
ATOM 3452 C C . VAL A 1 473 ? -6.385 10.968 -5.419 1.00 90.44 473 VAL A C 1
ATOM 3454 O O . VAL A 1 473 ? -5.826 11.742 -6.193 1.00 90.44 473 VAL A O 1
ATOM 3457 N N . GLY A 1 474 ? -5.733 10.032 -4.738 1.00 89.50 474 GLY A N 1
ATOM 3458 C CA . GLY A 1 474 ? -4.308 9.755 -4.876 1.00 89.50 474 GLY A CA 1
ATOM 3459 C C . GLY A 1 474 ? -4.060 8.410 -5.545 1.00 89.50 474 GLY A C 1
ATOM 3460 O O . GLY A 1 474 ? -4.698 7.416 -5.219 1.00 89.50 474 GLY A O 1
ATOM 3461 N N . PHE A 1 475 ? -3.106 8.365 -6.460 1.00 90.25 475 PHE A N 1
ATOM 3462 C CA . PHE A 1 475 ? -2.629 7.160 -7.121 1.00 90.25 475 PHE A CA 1
ATOM 3463 C C . PHE A 1 475 ? -1.106 7.165 -7.102 1.00 90.25 475 PHE A C 1
ATOM 3465 O O . PHE A 1 475 ? -0.473 8.184 -7.372 1.00 90.25 475 PHE A O 1
ATOM 3472 N N . ASN A 1 476 ? -0.519 6.023 -6.779 1.00 91.00 476 ASN A N 1
ATOM 3473 C CA . ASN A 1 476 ? 0.915 5.829 -6.789 1.00 91.00 476 ASN A CA 1
ATOM 3474 C C . ASN A 1 476 ? 1.206 4.381 -7.186 1.00 91.00 476 ASN A C 1
ATOM 3476 O O . ASN A 1 476 ? 0.750 3.458 -6.514 1.00 91.00 476 ASN A O 1
ATOM 3480 N N . ALA A 1 477 ? 1.942 4.172 -8.273 1.00 91.69 477 ALA A N 1
ATOM 3481 C CA . ALA A 1 477 ? 2.279 2.836 -8.726 1.00 91.69 477 ALA A CA 1
ATOM 3482 C C . ALA A 1 477 ? 3.679 2.746 -9.326 1.00 91.69 477 ALA A C 1
ATOM 3484 O O . ALA A 1 477 ? 4.089 3.608 -10.101 1.00 91.69 477 ALA A O 1
ATOM 3485 N N . GLY A 1 478 ? 4.377 1.647 -9.037 1.00 92.12 478 GLY A N 1
ATOM 3486 C CA . GLY A 1 478 ? 5.379 1.137 -9.974 1.00 92.12 478 GLY A CA 1
ATOM 3487 C C . GLY A 1 478 ? 4.662 0.545 -11.191 1.00 92.12 478 GLY A C 1
ATOM 3488 O O . GLY A 1 478 ? 3.643 -0.118 -11.037 1.00 92.12 478 GLY A O 1
ATOM 3489 N N . ILE A 1 479 ? 5.140 0.802 -12.399 1.00 90.69 479 ILE A N 1
ATOM 3490 C CA . ILE A 1 479 ? 4.558 0.361 -13.665 1.00 90.69 479 ILE A CA 1
ATOM 3491 C C . ILE A 1 479 ? 5.664 -0.283 -14.487 1.00 90.69 479 ILE A C 1
ATOM 3493 O O . ILE A 1 479 ? 6.668 0.357 -14.770 1.00 90.69 479 ILE A O 1
ATOM 3497 N N . ASN A 1 480 ? 5.470 -1.518 -14.944 1.00 85.50 480 ASN A N 1
ATOM 3498 C CA . ASN A 1 480 ? 6.360 -2.087 -15.953 1.00 85.50 480 ASN A CA 1
ATOM 3499 C C . ASN A 1 480 ? 5.786 -1.843 -17.358 1.00 85.50 480 ASN A C 1
ATOM 3501 O O . ASN A 1 480 ? 4.775 -2.433 -17.748 1.00 85.50 480 ASN A O 1
ATOM 3505 N N . LEU A 1 481 ? 6.427 -0.957 -18.118 1.00 77.88 481 LEU A N 1
ATOM 3506 C CA . LEU A 1 481 ? 6.098 -0.644 -19.506 1.00 77.88 481 LEU A CA 1
ATOM 3507 C C . LEU A 1 481 ? 7.018 -1.448 -20.427 1.00 77.88 481 LEU A C 1
ATOM 3509 O O . LEU A 1 481 ? 8.122 -1.018 -20.722 1.00 77.88 481 LEU A O 1
ATOM 3513 N N . TRP A 1 482 ? 6.599 -2.627 -20.890 1.00 73.50 482 TRP A N 1
ATOM 3514 C CA . TRP A 1 482 ? 7.370 -3.428 -21.866 1.00 73.50 482 TRP A CA 1
ATOM 3515 C C . TRP A 1 482 ? 8.818 -3.744 -21.430 1.00 73.50 482 TRP A C 1
ATOM 3517 O O . TRP A 1 482 ? 9.727 -3.816 -22.257 1.00 73.50 482 TRP A O 1
ATOM 3527 N N . GLY A 1 483 ? 9.045 -3.935 -20.129 1.00 78.12 483 GLY A N 1
ATOM 3528 C CA . GLY A 1 483 ? 10.369 -4.168 -19.552 1.00 78.12 483 GLY A CA 1
ATOM 3529 C C . GLY A 1 483 ? 11.115 -2.905 -19.109 1.00 78.12 483 GLY A C 1
ATOM 3530 O O . GLY A 1 483 ? 12.224 -3.046 -18.601 1.00 78.12 483 GLY A O 1
ATOM 3531 N N . PHE A 1 484 ? 10.539 -1.711 -19.286 1.00 84.88 484 PHE A N 1
ATOM 3532 C CA . PHE A 1 484 ? 10.976 -0.487 -18.610 1.00 84.88 484 PHE A CA 1
ATOM 3533 C C . PHE A 1 484 ? 10.250 -0.367 -17.277 1.00 84.88 484 PHE A C 1
ATOM 3535 O O . PHE A 1 484 ? 9.018 -0.350 -17.252 1.00 84.88 484 PHE A O 1
ATOM 3542 N N . ASP A 1 485 ? 10.998 -0.272 -16.186 1.00 90.94 485 ASP A N 1
ATOM 3543 C CA . ASP A 1 485 ? 10.417 0.043 -14.890 1.00 90.94 485 ASP A CA 1
ATOM 3544 C C . ASP A 1 485 ? 10.155 1.556 -14.834 1.00 90.94 485 ASP A C 1
ATOM 3546 O O . ASP A 1 485 ? 11.013 2.375 -15.166 1.00 90.94 485 ASP A O 1
ATOM 3550 N N . ALA A 1 486 ? 8.924 1.919 -14.504 1.00 91.81 486 ALA A N 1
ATOM 3551 C CA . ALA A 1 486 ? 8.441 3.285 -14.409 1.00 91.81 486 ALA A CA 1
ATOM 3552 C C . ALA A 1 486 ? 7.669 3.476 -13.101 1.00 91.81 486 ALA A C 1
ATOM 3554 O O . ALA A 1 486 ? 7.208 2.525 -12.481 1.00 91.81 486 ALA A O 1
ATOM 3555 N N . TYR A 1 487 ? 7.570 4.709 -12.642 1.00 93.94 487 TYR A N 1
ATOM 3556 C CA . TYR A 1 487 ? 6.912 5.111 -11.416 1.00 93.94 487 TYR A CA 1
ATOM 3557 C C . TYR A 1 487 ? 5.956 6.224 -11.783 1.00 93.94 487 TYR A C 1
ATOM 3559 O O . TYR A 1 487 ? 6.365 7.217 -12.373 1.00 93.94 487 TYR A O 1
ATOM 3567 N N . ALA A 1 488 ? 4.683 6.044 -11.463 1.00 92.94 488 ALA A N 1
ATOM 3568 C CA . ALA A 1 488 ? 3.664 7.035 -11.728 1.00 92.94 488 ALA A CA 1
ATOM 3569 C C . ALA A 1 488 ? 2.974 7.425 -10.428 1.00 92.94 488 ALA A C 1
ATOM 3571 O O . ALA A 1 488 ? 2.465 6.569 -9.703 1.00 92.94 488 ALA A O 1
ATOM 3572 N N . ALA A 1 489 ? 2.898 8.724 -10.179 1.00 92.56 489 ALA A N 1
ATOM 3573 C CA . ALA A 1 489 ? 2.110 9.304 -9.110 1.00 92.56 489 ALA A CA 1
ATOM 3574 C C . ALA A 1 489 ? 1.124 10.319 -9.689 1.00 92.56 489 ALA A C 1
ATOM 3576 O O . ALA A 1 489 ? 1.451 11.078 -10.597 1.00 92.56 489 ALA A O 1
ATOM 3577 N N . LEU A 1 490 ? -0.092 10.330 -9.163 1.00 92.56 490 LEU A N 1
ATOM 3578 C CA . LEU A 1 490 ? -1.157 11.239 -9.556 1.00 92.56 490 LEU A CA 1
ATOM 3579 C C . LEU A 1 490 ? -1.942 11.644 -8.310 1.00 92.56 490 LEU A C 1
ATOM 3581 O O . LEU A 1 490 ? -2.318 10.800 -7.503 1.00 92.56 490 LEU A O 1
ATOM 3585 N N . MET A 1 491 ? -2.232 12.928 -8.180 1.00 91.69 491 MET A N 1
ATOM 3586 C CA . MET A 1 491 ? -3.073 13.497 -7.142 1.00 91.69 491 MET A CA 1
ATOM 3587 C C . MET A 1 491 ? -4.108 14.408 -7.788 1.00 91.69 491 MET A C 1
ATOM 3589 O O . MET A 1 491 ? -3.753 15.338 -8.501 1.00 91.69 491 MET A O 1
ATOM 3593 N N . ILE A 1 492 ? -5.387 14.165 -7.523 1.00 90.19 492 ILE A N 1
ATOM 3594 C CA . ILE A 1 492 ? -6.499 15.033 -7.912 1.00 90.19 492 ILE A CA 1
ATOM 3595 C C . ILE A 1 492 ? -7.089 15.607 -6.630 1.00 90.19 492 ILE A C 1
ATOM 3597 O O . ILE A 1 492 ? -7.835 14.921 -5.938 1.00 90.19 492 ILE A O 1
ATOM 3601 N N . ASN A 1 493 ? -6.800 16.866 -6.328 1.00 89.19 493 ASN A N 1
ATOM 3602 C CA . ASN A 1 493 ? -7.313 17.566 -5.158 1.00 89.19 493 ASN A CA 1
ATOM 3603 C C . ASN A 1 493 ? -8.273 18.685 -5.598 1.00 89.19 493 ASN A C 1
ATOM 3605 O O . ASN A 1 493 ? -7.947 19.505 -6.453 1.00 89.19 493 ASN A O 1
ATOM 3609 N N . GLN A 1 494 ? -9.472 18.742 -5.010 1.00 78.69 494 GLN A N 1
ATOM 3610 C CA . GLN A 1 494 ? -10.497 19.719 -5.411 1.00 78.69 494 GLN A CA 1
ATOM 3611 C C . GLN A 1 494 ? -10.102 21.181 -5.131 1.00 78.69 494 GLN A C 1
ATOM 3613 O O . GLN A 1 494 ? -10.605 22.080 -5.800 1.00 78.69 494 GLN A O 1
ATOM 3618 N N . GLY A 1 495 ? -9.214 21.424 -4.163 1.00 82.81 495 GLY A N 1
ATOM 3619 C CA . GLY A 1 495 ? -8.733 22.755 -3.789 1.00 82.81 495 GLY A CA 1
ATOM 3620 C C . GLY A 1 495 ? -7.408 23.161 -4.440 1.00 82.81 495 GLY A C 1
ATOM 3621 O O . GLY A 1 495 ? -7.195 24.350 -4.662 1.00 82.81 495 GLY A O 1
ATOM 3622 N N . SER A 1 496 ? -6.527 22.205 -4.757 1.00 84.12 496 SER A N 1
ATOM 3623 C CA . SER A 1 496 ? -5.195 22.477 -5.326 1.00 84.12 496 SER A CA 1
ATOM 3624 C C . SER A 1 496 ? -4.995 21.981 -6.763 1.00 84.12 496 SER A C 1
ATOM 3626 O O . SER A 1 496 ? -3.911 22.152 -7.309 1.00 84.12 496 SER A O 1
ATOM 3628 N N . GLY A 1 497 ? -6.013 21.393 -7.395 1.00 88.81 497 GLY A N 1
ATOM 3629 C CA . GLY A 1 497 ? -5.948 20.899 -8.770 1.00 88.81 497 GLY A CA 1
ATOM 3630 C C . GLY A 1 497 ? -5.350 19.495 -8.890 1.00 88.81 497 GLY A C 1
ATOM 3631 O O . GLY A 1 497 ? -5.362 18.704 -7.948 1.00 88.81 497 GLY A O 1
ATOM 3632 N N . ILE A 1 498 ? -4.868 19.170 -10.087 1.00 89.44 498 ILE A N 1
ATOM 3633 C CA . ILE A 1 498 ? -4.278 17.879 -10.432 1.00 89.44 498 ILE A CA 1
ATOM 3634 C C . ILE A 1 498 ? -2.763 18.023 -10.555 1.00 89.44 498 ILE A C 1
ATOM 3636 O O . ILE A 1 498 ? -2.290 18.855 -11.332 1.00 89.44 498 ILE A O 1
ATOM 3640 N N . THR A 1 499 ? -2.020 17.189 -9.836 1.00 92.19 499 THR A N 1
ATOM 3641 C CA . THR A 1 499 ? -0.571 17.040 -9.981 1.00 92.19 499 THR A CA 1
ATOM 3642 C C . THR A 1 499 ? -0.223 15.595 -10.288 1.00 92.19 499 THR A C 1
ATOM 3644 O O . THR A 1 499 ? -0.889 14.673 -9.825 1.00 92.19 499 THR A O 1
ATOM 3647 N N . GLY A 1 500 ? 0.825 15.364 -11.061 1.00 92.00 500 GLY A N 1
ATOM 3648 C CA . GLY A 1 500 ? 1.330 14.022 -11.272 1.00 92.00 500 GLY A CA 1
ATOM 3649 C C . GLY A 1 500 ? 2.735 14.009 -11.834 1.00 92.00 500 GLY A C 1
ATOM 3650 O O . GLY A 1 500 ? 3.222 15.003 -12.365 1.00 92.00 500 GLY A O 1
ATOM 3651 N N . ASN A 1 501 ? 3.368 12.859 -11.687 1.00 93.19 501 ASN A N 1
ATOM 3652 C CA . ASN A 1 501 ? 4.727 12.581 -12.104 1.00 93.19 501 ASN A CA 1
ATOM 3653 C C . ASN A 1 501 ? 4.760 11.187 -12.739 1.00 93.19 501 ASN A C 1
ATOM 3655 O O . ASN A 1 501 ? 4.089 10.267 -12.266 1.00 93.19 501 ASN A O 1
ATOM 3659 N N . LEU A 1 502 ? 5.534 11.048 -13.808 1.00 92.56 502 LEU A N 1
ATOM 3660 C CA . LEU A 1 502 ? 5.920 9.776 -14.395 1.00 92.56 502 LEU A CA 1
ATOM 3661 C C . LEU A 1 502 ? 7.439 9.757 -14.549 1.00 92.56 502 LEU A C 1
ATOM 3663 O O . LEU A 1 502 ? 7.971 10.421 -15.437 1.00 92.56 502 LEU A O 1
ATOM 3667 N N . ASP A 1 503 ? 8.107 8.953 -13.736 1.00 93.88 503 ASP A N 1
ATOM 3668 C CA . ASP A 1 503 ? 9.539 8.695 -13.816 1.00 93.88 503 ASP A CA 1
ATOM 3669 C C . ASP A 1 503 ? 9.786 7.330 -14.467 1.00 93.88 503 ASP A C 1
ATOM 3671 O O . ASP A 1 503 ? 9.090 6.361 -14.186 1.00 93.88 503 ASP A O 1
ATOM 3675 N N . ILE A 1 504 ? 10.772 7.230 -15.350 1.00 91.44 504 ILE A N 1
ATOM 3676 C CA . ILE A 1 504 ? 11.169 5.981 -16.015 1.00 91.44 504 ILE A CA 1
ATOM 3677 C C . ILE A 1 504 ? 12.616 5.693 -15.639 1.00 91.44 504 ILE A C 1
ATOM 3679 O O . ILE A 1 504 ? 13.406 6.629 -15.548 1.00 91.44 504 ILE A O 1
ATOM 3683 N N . ASP A 1 505 ? 12.983 4.423 -15.471 1.00 93.31 505 ASP A N 1
ATOM 3684 C CA . ASP A 1 505 ? 14.368 4.014 -15.251 1.00 93.31 505 ASP A CA 1
ATOM 3685 C C . ASP A 1 505 ? 15.314 4.600 -16.318 1.00 93.31 505 ASP A C 1
ATOM 3687 O O . ASP A 1 505 ? 14.972 4.637 -17.509 1.00 93.31 505 ASP A O 1
ATOM 3691 N N . PRO A 1 506 ? 16.534 5.028 -15.937 1.00 93.00 506 PRO A N 1
ATOM 3692 C CA . PRO A 1 506 ? 17.533 5.429 -16.910 1.00 93.00 506 PRO A CA 1
ATOM 3693 C C . PRO A 1 506 ? 17.891 4.233 -17.793 1.00 93.00 506 PRO A C 1
ATOM 3695 O O . PRO A 1 506 ? 18.305 3.174 -17.318 1.00 93.00 506 PRO A O 1
ATOM 3698 N N . ILE A 1 507 ? 17.787 4.416 -19.106 1.00 92.06 507 ILE A N 1
ATOM 3699 C CA . ILE A 1 507 ? 18.236 3.409 -20.065 1.00 92.06 507 ILE A CA 1
ATOM 3700 C C . ILE A 1 507 ? 19.733 3.625 -20.255 1.00 92.06 507 ILE A C 1
ATOM 3702 O O . ILE A 1 507 ? 20.160 4.726 -20.599 1.00 92.06 507 ILE A O 1
ATOM 3706 N N . SER A 1 508 ? 20.533 2.583 -20.042 1.00 92.06 508 SER A N 1
ATOM 3707 C CA . SER A 1 508 ? 21.970 2.599 -20.315 1.00 92.06 508 SER A CA 1
ATOM 3708 C C . SER A 1 508 ? 22.380 1.282 -20.954 1.00 92.06 508 SER A C 1
ATOM 3710 O O . SER A 1 508 ? 22.377 0.230 -20.318 1.00 92.06 508 SER A O 1
ATOM 3712 N N . LEU A 1 509 ? 22.713 1.349 -22.237 1.00 91.69 509 LEU A N 1
ATOM 3713 C CA . LEU A 1 509 ? 23.098 0.218 -23.064 1.00 91.69 509 LEU A CA 1
ATOM 3714 C C . LEU A 1 509 ? 24.501 0.404 -23.617 1.00 91.69 509 LEU A C 1
ATOM 3716 O O . LEU A 1 509 ? 25.010 1.521 -23.736 1.00 91.69 509 LEU A O 1
ATOM 3720 N N . TRP A 1 510 ? 25.121 -0.727 -23.960 1.00 90.88 510 TRP A N 1
ATOM 3721 C CA . TRP A 1 510 ? 26.432 -0.777 -24.605 1.00 90.88 510 TRP A CA 1
ATOM 3722 C C . TRP A 1 510 ? 27.476 0.103 -23.894 1.00 90.88 510 TRP A C 1
ATOM 3724 O O . TRP A 1 510 ? 28.028 1.045 -24.463 1.00 90.88 510 TRP A O 1
ATOM 3734 N N . ASN A 1 511 ? 27.707 -0.189 -22.609 1.00 87.44 511 ASN A N 1
ATOM 3735 C CA . ASN A 1 511 ? 28.655 0.525 -21.743 1.00 87.44 511 ASN A CA 1
ATOM 3736 C C . ASN A 1 511 ? 28.396 2.043 -21.632 1.00 87.44 511 ASN A C 1
ATOM 3738 O O . ASN A 1 511 ? 29.334 2.815 -21.450 1.00 87.44 511 ASN A O 1
ATOM 3742 N N . GLY A 1 512 ? 27.134 2.476 -21.740 1.00 89.00 512 GLY A N 1
ATOM 3743 C CA . GLY A 1 512 ? 26.739 3.883 -21.611 1.00 89.00 512 GLY A CA 1
ATOM 3744 C C . GLY A 1 512 ? 26.905 4.715 -22.885 1.00 89.00 512 GLY A C 1
ATOM 3745 O O . GLY A 1 512 ? 26.727 5.929 -22.847 1.00 89.00 512 GLY A O 1
ATOM 3746 N N . ASN A 1 513 ? 27.213 4.088 -24.024 1.00 90.12 513 ASN A N 1
ATOM 3747 C CA . ASN A 1 513 ? 27.231 4.775 -25.321 1.00 90.12 513 ASN A CA 1
ATOM 3748 C C . ASN A 1 513 ? 25.821 4.999 -25.890 1.00 90.12 513 ASN A C 1
ATOM 3750 O O . ASN A 1 513 ? 25.638 5.806 -26.803 1.00 90.12 513 ASN A O 1
ATOM 3754 N N . ILE A 1 514 ? 24.833 4.272 -25.366 1.00 93.31 514 ILE A N 1
ATOM 3755 C CA . ILE A 1 514 ? 23.416 4.469 -25.652 1.00 93.31 514 ILE A CA 1
ATOM 3756 C C . ILE A 1 514 ? 22.728 4.750 -24.326 1.00 93.31 514 ILE A C 1
ATOM 3758 O O . ILE A 1 514 ? 22.627 3.855 -23.488 1.00 93.31 514 ILE A O 1
ATOM 3762 N N . THR A 1 515 ? 22.267 5.979 -24.124 1.00 93.38 515 THR A N 1
ATOM 3763 C CA . THR A 1 515 ? 21.581 6.369 -22.895 1.00 93.38 515 THR A CA 1
ATOM 3764 C C . THR A 1 515 ? 20.302 7.142 -23.161 1.00 93.38 515 THR A C 1
ATOM 3766 O O . THR A 1 515 ? 20.201 7.903 -24.123 1.00 93.38 515 THR A O 1
ATOM 3769 N N . VAL A 1 516 ? 19.326 6.951 -22.277 1.00 91.62 516 VAL A N 1
ATOM 3770 C CA . VAL A 1 516 ? 18.153 7.814 -22.132 1.00 91.62 516 VAL A CA 1
ATOM 3771 C C . VAL A 1 516 ? 18.049 8.167 -20.654 1.00 91.62 516 VAL A C 1
ATOM 3773 O O . VAL A 1 516 ? 17.818 7.294 -19.820 1.00 91.62 516 VAL A O 1
ATOM 3776 N N . THR A 1 517 ? 18.285 9.434 -20.332 1.00 93.62 517 THR A N 1
ATOM 3777 C CA . THR A 1 517 ? 18.344 9.972 -18.968 1.00 93.62 517 THR A CA 1
ATOM 3778 C C . THR A 1 517 ? 17.418 11.176 -18.817 1.00 93.62 517 THR A C 1
ATOM 3780 O O . THR A 1 517 ? 16.768 11.600 -19.770 1.00 93.62 517 THR A O 1
ATOM 3783 N N . GLY A 1 518 ? 17.345 11.741 -17.618 1.00 92.25 518 GLY A N 1
ATOM 3784 C CA . GLY A 1 518 ? 16.539 12.917 -17.314 1.00 92.25 518 GLY A CA 1
ATOM 3785 C C . GLY A 1 518 ? 16.679 13.319 -15.850 1.00 92.25 518 GLY A C 1
ATOM 3786 O O . GLY A 1 518 ? 17.647 12.954 -15.182 1.00 92.25 518 GLY A O 1
ATOM 3787 N N . ASN A 1 519 ? 15.706 14.084 -15.360 1.00 93.56 519 ASN A N 1
ATOM 3788 C CA . ASN A 1 519 ? 15.663 14.560 -13.975 1.00 93.56 519 ASN A CA 1
ATOM 3789 C C . ASN A 1 519 ? 14.759 13.703 -13.074 1.00 93.56 519 ASN A C 1
ATOM 3791 O O . ASN A 1 519 ? 14.373 14.176 -12.009 1.00 93.56 519 ASN A O 1
ATOM 3795 N N . GLY A 1 520 ? 14.413 12.478 -13.490 1.00 91.56 520 GLY A N 1
ATOM 3796 C CA . GLY A 1 520 ? 13.561 11.590 -12.702 1.00 91.56 520 GLY A CA 1
ATOM 3797 C C . GLY A 1 520 ? 14.126 11.373 -11.306 1.00 91.56 520 GLY A C 1
ATOM 3798 O O . GLY A 1 520 ? 15.319 11.113 -11.130 1.00 91.56 520 GLY A O 1
ATOM 3799 N N . THR A 1 521 ? 13.263 11.500 -10.310 1.00 92.88 521 THR A N 1
ATOM 3800 C CA . THR A 1 521 ? 13.602 11.308 -8.897 1.00 92.88 521 THR A CA 1
ATOM 3801 C C . THR A 1 521 ? 13.550 9.840 -8.481 1.00 92.88 521 THR A C 1
ATOM 3803 O O . THR A 1 521 ? 14.176 9.465 -7.489 1.00 92.88 521 THR A O 1
ATOM 3806 N N . GLY A 1 522 ? 12.878 9.005 -9.279 1.00 89.56 522 GLY A N 1
ATOM 3807 C CA . GLY A 1 522 ? 12.677 7.588 -9.010 1.00 89.56 522 GLY A CA 1
ATOM 3808 C C . GLY A 1 522 ? 11.580 7.349 -7.970 1.00 89.56 522 GLY A C 1
ATOM 3809 O O . GLY A 1 522 ? 10.930 8.271 -7.482 1.00 89.56 522 GLY A O 1
ATOM 3810 N N . GLY A 1 523 ? 11.363 6.084 -7.619 1.00 87.25 523 GLY A N 1
ATOM 3811 C CA . GLY A 1 523 ? 10.290 5.683 -6.706 1.00 87.25 523 GLY A CA 1
ATOM 3812 C C . GLY A 1 523 ? 9.846 4.243 -6.939 1.00 87.25 523 GLY A C 1
ATOM 3813 O O . GLY A 1 523 ? 9.933 3.738 -8.050 1.00 87.25 523 GLY A O 1
ATOM 3814 N N . ASN A 1 524 ? 9.396 3.551 -5.887 1.00 83.94 524 ASN A N 1
ATOM 3815 C CA . ASN A 1 524 ? 8.867 2.177 -5.966 1.00 83.94 524 ASN A CA 1
ATOM 3816 C C . ASN A 1 524 ? 9.708 1.188 -6.806 1.00 83.94 524 ASN A C 1
ATOM 3818 O O . ASN A 1 524 ? 9.166 0.391 -7.566 1.00 83.94 524 ASN A O 1
ATOM 3822 N N . GLY A 1 525 ? 11.035 1.227 -6.668 1.00 83.81 525 GLY A N 1
ATOM 3823 C CA . GLY A 1 525 ? 11.956 0.355 -7.410 1.00 83.81 525 GLY A CA 1
ATOM 3824 C C . GLY A 1 525 ? 12.583 0.989 -8.656 1.00 83.81 525 GLY A C 1
ATOM 3825 O O . GLY A 1 525 ? 13.612 0.492 -9.107 1.00 83.81 525 GLY A O 1
ATOM 3826 N N . VAL A 1 526 ? 12.049 2.117 -9.133 1.00 90.88 526 VAL A N 1
ATOM 3827 C CA . VAL A 1 526 ? 12.635 2.924 -10.214 1.00 90.88 526 VAL A CA 1
ATOM 3828 C C . VAL A 1 526 ? 13.819 3.733 -9.704 1.00 90.88 526 VAL A C 1
ATOM 3830 O O . VAL A 1 526 ? 13.745 4.379 -8.654 1.00 90.88 526 VAL A O 1
ATOM 3833 N N . GLN A 1 527 ? 14.911 3.700 -10.457 1.00 92.50 527 GLN A N 1
ATOM 3834 C CA . GLN A 1 527 ? 16.151 4.407 -10.184 1.00 92.50 527 GLN A CA 1
ATOM 3835 C C . GLN A 1 527 ? 16.057 5.887 -10.590 1.00 92.50 527 GLN A C 1
ATOM 3837 O O . GLN A 1 527 ? 15.490 6.217 -11.634 1.00 92.50 527 GLN A O 1
ATOM 3842 N N . PRO A 1 528 ? 16.668 6.798 -9.814 1.00 93.69 528 PRO A N 1
ATOM 3843 C CA . PRO A 1 528 ? 16.768 8.202 -10.195 1.00 93.69 528 PRO A CA 1
ATOM 3844 C C . PRO A 1 528 ? 17.642 8.403 -11.444 1.00 93.69 528 PRO A C 1
ATOM 3846 O O . PRO A 1 528 ? 18.545 7.616 -11.736 1.00 93.69 528 PRO A O 1
ATOM 3849 N N . GLY A 1 529 ? 17.425 9.520 -12.143 1.00 92.31 529 GLY A N 1
ATOM 3850 C CA . GLY A 1 529 ? 18.231 9.970 -13.285 1.00 92.31 529 GLY A CA 1
ATOM 3851 C C . GLY A 1 529 ? 17.720 9.538 -14.661 1.00 92.31 529 GLY A C 1
ATOM 3852 O O . GLY A 1 529 ? 18.367 9.832 -15.671 1.00 92.31 529 GLY A O 1
ATOM 3853 N N . GLY A 1 530 ? 16.583 8.847 -14.730 1.00 92.12 530 GLY A N 1
ATOM 3854 C CA . GLY A 1 530 ? 15.903 8.554 -15.988 1.00 92.12 530 GLY A CA 1
ATOM 3855 C C . GLY A 1 530 ? 14.936 9.656 -16.429 1.00 92.12 530 GLY A C 1
ATOM 3856 O O . GLY A 1 530 ? 14.936 10.764 -15.881 1.00 92.12 530 GLY A O 1
ATOM 3857 N N . ALA A 1 531 ? 14.157 9.376 -17.474 1.00 91.00 531 ALA A N 1
ATOM 3858 C CA . ALA A 1 531 ? 13.210 10.343 -18.026 1.00 91.00 531 ALA A CA 1
ATOM 3859 C C . ALA A 1 531 ? 12.094 10.659 -17.021 1.00 91.00 531 ALA A C 1
ATOM 3861 O O . ALA A 1 531 ? 11.658 9.773 -16.291 1.00 91.00 531 ALA A O 1
ATOM 3862 N N . SER A 1 532 ? 11.624 11.904 -17.013 1.00 92.06 532 SER A N 1
ATOM 3863 C CA . SER A 1 532 ? 10.576 12.367 -16.101 1.00 92.06 532 SER A CA 1
ATOM 3864 C C . SER A 1 532 ? 9.547 13.217 -16.829 1.00 92.06 532 SER A C 1
ATOM 3866 O O . SER A 1 532 ? 9.912 14.018 -17.693 1.00 92.06 532 SER A O 1
ATOM 3868 N N . PHE A 1 533 ? 8.277 13.045 -16.485 1.00 90.44 533 PHE A N 1
ATOM 3869 C CA . PHE A 1 533 ? 7.174 13.861 -16.970 1.00 90.44 533 PHE A CA 1
ATOM 3870 C C . PHE A 1 533 ? 6.338 14.314 -15.784 1.00 90.44 533 PHE A C 1
ATOM 3872 O O . PHE A 1 533 ? 5.622 13.518 -15.183 1.00 90.44 533 PHE A O 1
ATOM 3879 N N . ASP A 1 534 ? 6.407 15.602 -15.491 1.00 90.88 534 ASP A N 1
ATOM 3880 C CA . ASP A 1 534 ? 5.618 16.236 -14.451 1.00 90.88 534 ASP A CA 1
ATOM 3881 C C . ASP A 1 534 ? 4.485 17.028 -15.080 1.00 90.88 534 ASP A C 1
ATOM 3883 O O . ASP A 1 534 ? 4.648 17.698 -16.106 1.00 90.88 534 ASP A O 1
ATOM 3887 N N . PHE A 1 535 ? 3.328 16.981 -14.441 1.00 91.00 535 PHE A N 1
ATOM 3888 C CA . PHE A 1 535 ? 2.220 17.838 -14.794 1.00 91.00 535 PHE A CA 1
ATOM 3889 C C . PHE A 1 535 ? 1.580 18.406 -13.537 1.00 91.00 535 PHE A C 1
ATOM 3891 O O . PHE A 1 535 ? 1.401 17.711 -12.538 1.00 91.00 535 PHE A O 1
ATOM 3898 N N . ASP A 1 536 ? 1.227 19.681 -13.594 1.00 90.19 536 ASP A N 1
ATOM 3899 C CA . ASP A 1 536 ? 0.620 20.391 -12.482 1.00 90.19 536 ASP A CA 1
ATOM 3900 C C . ASP A 1 536 ? -0.328 21.462 -13.019 1.00 90.19 536 ASP A C 1
ATOM 3902 O O . ASP A 1 536 ? 0.077 22.477 -13.589 1.00 90.19 536 ASP A O 1
ATOM 3906 N N . THR A 1 537 ? -1.626 21.240 -12.826 1.00 88.88 537 THR A N 1
ATOM 3907 C CA . THR A 1 537 ? -2.656 22.177 -13.290 1.00 88.88 537 THR A CA 1
ATOM 3908 C C . THR A 1 537 ? -2.703 23.464 -12.471 1.00 88.88 537 THR A C 1
ATOM 3910 O O . THR A 1 537 ? -3.223 24.457 -12.964 1.00 88.88 537 THR A O 1
ATOM 3913 N N . SER A 1 538 ? -2.168 23.478 -11.243 1.00 85.81 538 SER A N 1
ATOM 3914 C CA . SER A 1 538 ? -2.138 24.684 -10.404 1.00 85.81 538 SER A CA 1
ATOM 3915 C C . SER A 1 538 ? -1.150 25.725 -10.934 1.00 85.81 538 SER A C 1
ATOM 3917 O O . SER A 1 538 ? -1.361 26.927 -10.771 1.00 85.81 538 SER A O 1
ATOM 3919 N N . SER A 1 539 ? -0.106 25.258 -11.624 1.00 86.12 539 SER A N 1
ATOM 3920 C CA . SER A 1 539 ? 0.889 26.074 -12.320 1.00 86.12 539 SER A CA 1
ATOM 3921 C C . SER A 1 539 ? 0.707 26.089 -13.843 1.00 86.12 539 SER A C 1
ATOM 3923 O O . SER A 1 539 ? 1.533 26.677 -14.541 1.00 86.12 539 SER A O 1
ATOM 3925 N N . GLU A 1 540 ? -0.358 25.457 -14.359 1.00 85.69 540 GLU A N 1
ATOM 3926 C CA . GLU A 1 540 ? -0.599 25.214 -15.792 1.00 85.69 540 GLU A CA 1
ATOM 3927 C C . GLU A 1 540 ? 0.639 24.649 -16.517 1.00 85.69 540 GLU A C 1
ATOM 3929 O O . GLU A 1 540 ? 0.922 24.984 -17.670 1.00 85.69 540 GLU A O 1
ATOM 3934 N N . SER A 1 541 ? 1.404 23.795 -15.832 1.00 84.44 541 SER A N 1
ATOM 3935 C CA . SER A 1 541 ? 2.679 23.290 -16.328 1.00 84.44 541 SER A CA 1
ATOM 3936 C C . SER A 1 541 ? 2.602 21.819 -16.734 1.00 84.44 541 SER A C 1
ATOM 3938 O O . SER A 1 541 ? 1.945 20.986 -16.107 1.00 84.44 541 SER A O 1
ATOM 3940 N N . PHE A 1 542 ? 3.295 21.508 -17.827 1.00 87.69 542 PHE A N 1
ATOM 3941 C CA . PHE A 1 542 ? 3.644 20.155 -18.234 1.00 87.69 542 PHE A CA 1
ATOM 3942 C C . PHE A 1 542 ? 5.120 20.180 -18.620 1.00 87.69 542 PHE A C 1
ATOM 3944 O O . PHE A 1 542 ? 5.491 20.798 -19.623 1.00 87.69 542 PHE A O 1
ATOM 3951 N N . THR A 1 543 ? 5.971 19.570 -17.803 1.00 85.50 543 THR A N 1
ATOM 3952 C CA . THR A 1 543 ? 7.422 19.575 -17.998 1.00 85.50 543 THR A CA 1
ATOM 3953 C C . THR A 1 543 ? 7.925 18.158 -18.190 1.00 85.50 543 THR A C 1
ATOM 3955 O O . THR A 1 543 ? 7.761 17.307 -17.326 1.00 85.50 543 THR A O 1
ATOM 3958 N N . GLY A 1 544 ? 8.564 17.909 -19.332 1.00 86.94 544 GLY A N 1
ATOM 3959 C CA . GLY A 1 544 ? 9.296 16.674 -19.591 1.00 86.94 544 GLY A CA 1
ATOM 3960 C C . GLY A 1 544 ? 10.799 16.911 -19.485 1.00 86.94 544 GLY A C 1
ATOM 3961 O O . GLY A 1 544 ? 11.310 17.878 -20.052 1.00 86.94 544 GLY A O 1
ATOM 3962 N N . SER A 1 545 ? 11.515 16.023 -18.803 1.00 88.69 545 SER A N 1
ATOM 3963 C CA . SER A 1 545 ? 12.975 15.961 -18.807 1.00 88.69 545 SER A CA 1
ATOM 3964 C C . SER A 1 545 ? 13.415 14.639 -19.415 1.00 88.69 545 SER A C 1
ATOM 3966 O O . SER A 1 545 ? 13.260 13.580 -18.807 1.00 88.69 545 SER A O 1
ATOM 3968 N N . LEU A 1 546 ? 13.942 14.702 -20.636 1.00 90.12 546 LEU A N 1
ATOM 3969 C CA . LEU A 1 546 ? 14.473 13.552 -21.354 1.00 90.12 546 LEU A CA 1
ATOM 3970 C C . LEU A 1 546 ? 15.696 13.994 -22.158 1.00 90.12 546 LEU A C 1
ATOM 3972 O O . LEU A 1 546 ? 15.617 14.919 -22.962 1.00 90.12 546 LEU A O 1
ATOM 3976 N N . ASN A 1 547 ? 16.817 13.321 -21.932 1.00 91.12 547 ASN A N 1
ATOM 3977 C CA . ASN A 1 547 ? 18.074 13.497 -22.641 1.00 91.12 547 ASN A CA 1
ATOM 3978 C C . ASN A 1 547 ? 18.482 12.147 -23.227 1.00 91.12 547 ASN A C 1
ATOM 3980 O O . ASN A 1 547 ? 18.711 11.192 -22.488 1.00 91.12 547 ASN A O 1
ATOM 3984 N N . ALA A 1 548 ? 18.594 12.059 -24.548 1.00 92.00 548 ALA A N 1
ATOM 3985 C CA . ALA A 1 548 ? 19.029 10.843 -25.222 1.00 92.00 548 ALA A CA 1
ATOM 3986 C C . ALA A 1 548 ? 20.418 11.027 -25.841 1.00 92.00 548 ALA A C 1
ATOM 3988 O O . ALA A 1 548 ? 20.686 12.040 -26.484 1.00 92.00 548 ALA A O 1
ATOM 3989 N N . ASN A 1 549 ? 21.286 10.032 -25.679 1.00 92.62 549 ASN A N 1
ATOM 3990 C CA . ASN A 1 549 ? 22.537 9.896 -26.416 1.00 92.62 549 ASN A CA 1
ATOM 3991 C C . ASN A 1 549 ? 22.534 8.540 -27.115 1.00 92.62 549 ASN A C 1
ATOM 3993 O O . ASN A 1 549 ? 22.656 7.515 -26.455 1.00 92.62 549 ASN A O 1
ATOM 3997 N N . ILE A 1 550 ? 22.402 8.522 -28.438 1.00 93.75 550 ILE A N 1
ATOM 3998 C CA . ILE A 1 550 ? 22.394 7.284 -29.223 1.00 93.75 550 ILE A CA 1
ATOM 3999 C C . ILE A 1 550 ? 23.666 7.249 -30.061 1.00 93.75 550 ILE A C 1
ATOM 4001 O O . ILE A 1 550 ? 23.710 7.825 -31.146 1.00 93.75 550 ILE A O 1
ATOM 4005 N N . LEU A 1 551 ? 24.720 6.615 -29.533 1.00 92.31 551 LEU A N 1
ATOM 4006 C CA . LEU A 1 551 ? 26.028 6.514 -30.194 1.00 92.31 551 LEU A CA 1
ATOM 4007 C C . LEU A 1 551 ? 26.573 7.887 -30.650 1.00 92.31 551 LEU A C 1
ATOM 4009 O O . LEU A 1 551 ? 27.146 8.001 -31.729 1.00 92.31 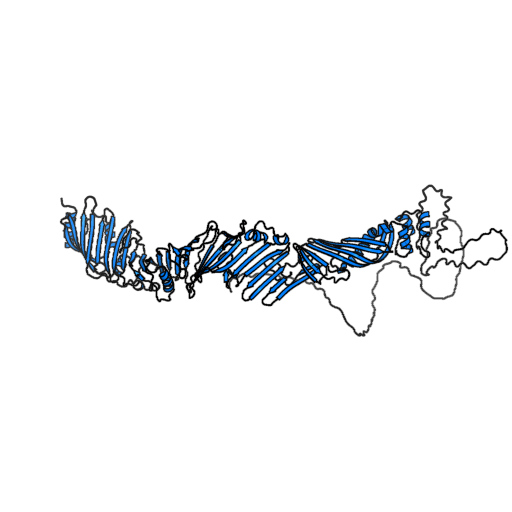551 LEU A O 1
ATOM 4013 N N . GLY A 1 552 ? 26.384 8.944 -29.854 1.00 89.44 552 GLY A N 1
ATOM 4014 C CA . GLY A 1 552 ? 26.828 10.310 -30.168 1.00 89.44 552 GLY A CA 1
ATOM 4015 C C . GLY A 1 552 ? 25.759 11.237 -30.757 1.00 89.44 552 GLY A C 1
ATOM 4016 O O . GLY A 1 552 ? 26.001 12.446 -30.843 1.00 89.44 552 GLY A O 1
ATOM 4017 N N . LEU A 1 553 ? 24.579 10.718 -31.115 1.00 89.44 553 LEU A N 1
ATOM 4018 C CA . LEU A 1 553 ? 23.418 11.543 -31.457 1.00 89.44 553 LEU A CA 1
ATOM 4019 C C . LEU A 1 553 ? 22.776 12.065 -30.173 1.00 89.44 553 LEU A C 1
ATOM 4021 O O . LEU A 1 553 ? 22.253 11.277 -29.391 1.00 89.44 553 LEU A O 1
ATOM 4025 N N . THR A 1 554 ? 22.802 13.382 -29.968 1.00 86.56 554 THR A N 1
ATOM 4026 C CA . THR A 1 554 ? 22.312 14.028 -28.734 1.00 86.56 554 THR A CA 1
ATOM 4027 C C . THR A 1 554 ? 21.135 14.973 -28.947 1.00 86.56 554 THR A C 1
ATOM 4029 O O . THR A 1 554 ? 20.564 15.479 -27.986 1.00 86.56 554 THR A O 1
ATOM 4032 N N . THR A 1 555 ? 20.777 15.260 -30.201 1.00 80.19 555 THR A N 1
ATOM 4033 C CA . THR A 1 555 ? 19.682 16.183 -30.524 1.00 80.19 555 THR A CA 1
ATOM 4034 C C . THR A 1 555 ? 18.415 15.394 -30.809 1.00 80.19 555 THR A C 1
ATOM 4036 O O . THR A 1 555 ? 18.367 14.604 -31.749 1.00 80.19 555 THR A O 1
ATOM 4039 N N . GLN A 1 556 ? 17.382 15.625 -30.009 1.00 80.12 556 GLN A N 1
ATOM 4040 C CA . GLN A 1 556 ? 16.112 14.917 -30.084 1.00 80.12 556 GLN A CA 1
ATOM 4041 C C . GLN A 1 556 ? 14.995 15.850 -30.559 1.00 80.12 556 GLN A C 1
ATOM 4043 O O . GLN A 1 556 ? 14.852 16.963 -30.060 1.00 80.12 556 GLN A O 1
ATOM 4048 N N . ASN A 1 557 ? 14.179 15.368 -31.495 1.00 75.75 557 ASN A N 1
ATOM 4049 C CA . ASN A 1 557 ? 13.078 16.119 -32.098 1.00 75.75 557 ASN A CA 1
ATOM 4050 C C . ASN A 1 557 ? 11.720 15.767 -31.484 1.00 75.75 557 ASN A C 1
ATOM 4052 O O . ASN A 1 557 ? 10.875 16.641 -31.317 1.00 75.75 557 ASN A O 1
ATOM 4056 N N . SER A 1 558 ? 11.476 14.486 -31.185 1.00 82.25 558 SER A N 1
ATOM 4057 C CA . SER A 1 558 ? 10.210 14.035 -30.597 1.00 82.25 558 SER A CA 1
ATOM 4058 C C . SER A 1 558 ? 10.342 12.693 -29.869 1.00 82.25 558 SER A C 1
ATOM 4060 O O . SER A 1 558 ? 11.292 11.941 -30.103 1.00 82.25 558 SER A O 1
ATOM 4062 N N . VAL A 1 559 ? 9.379 12.415 -28.985 1.00 82.31 559 VAL A N 1
ATOM 4063 C CA . VAL A 1 559 ? 9.180 11.130 -28.294 1.00 82.31 559 VAL A CA 1
ATOM 4064 C C . VAL A 1 559 ? 7.795 10.618 -28.649 1.00 82.31 559 VAL A C 1
ATOM 4066 O O . VAL A 1 559 ? 6.828 11.377 -28.589 1.00 82.31 559 VAL A O 1
ATOM 4069 N N . ALA A 1 560 ? 7.686 9.336 -28.968 1.00 82.62 560 ALA A N 1
ATOM 4070 C CA . ALA A 1 560 ? 6.412 8.662 -29.145 1.00 82.62 560 ALA A CA 1
ATOM 4071 C C . ALA A 1 560 ? 6.422 7.313 -28.425 1.00 82.62 560 ALA A C 1
ATOM 4073 O O . ALA A 1 560 ? 7.417 6.591 -28.433 1.00 82.62 560 ALA A O 1
ATOM 4074 N N . PHE A 1 561 ? 5.286 6.950 -27.840 1.00 75.06 561 PHE A N 1
ATOM 4075 C CA . PHE A 1 561 ? 5.063 5.632 -27.258 1.00 75.06 561 PHE A CA 1
ATOM 4076 C C . PHE A 1 561 ? 4.130 4.843 -28.182 1.00 75.06 561 PHE A C 1
ATOM 4078 O O . PHE A 1 561 ? 3.084 5.347 -28.593 1.00 75.06 561 PHE A O 1
ATOM 4085 N N . SER A 1 562 ? 4.514 3.618 -28.537 1.00 73.00 562 SER A N 1
ATOM 4086 C CA . SER A 1 562 ? 3.673 2.677 -29.287 1.00 73.00 562 SER A CA 1
ATOM 4087 C C . SER A 1 562 ? 3.185 1.554 -28.368 1.00 73.00 562 SER A C 1
ATOM 4089 O O . SER A 1 562 ? 3.560 1.493 -27.206 1.00 73.00 562 SER A O 1
ATOM 4091 N N . SER A 1 563 ? 2.380 0.612 -28.868 1.00 66.75 563 SER A N 1
ATOM 4092 C CA . SER A 1 563 ? 1.885 -0.518 -28.063 1.00 66.75 563 SER A CA 1
ATOM 4093 C C . SER A 1 563 ? 2.967 -1.497 -27.570 1.00 66.75 563 SER A C 1
ATOM 4095 O O . SER A 1 563 ? 2.619 -2.490 -26.933 1.00 66.75 563 SER A O 1
ATOM 4097 N N . GLY A 1 564 ? 4.240 -1.284 -27.908 1.00 76.50 564 GLY A N 1
ATOM 4098 C CA . GLY A 1 564 ? 5.345 -2.149 -27.492 1.00 76.50 564 GLY A CA 1
ATOM 4099 C C . GLY A 1 564 ? 6.733 -1.524 -27.602 1.00 76.50 564 GLY A C 1
ATOM 4100 O O . GLY A 1 564 ? 7.717 -2.260 -27.592 1.00 76.50 564 GLY A O 1
ATOM 4101 N N . SER A 1 565 ? 6.831 -0.204 -27.778 1.00 83.44 565 SER A N 1
ATOM 4102 C CA . SER A 1 565 ? 8.127 0.460 -27.877 1.00 83.44 565 SER A CA 1
ATOM 4103 C C . SER A 1 565 ? 8.093 1.926 -27.466 1.00 83.44 565 SER A C 1
ATOM 4105 O O . SER A 1 565 ? 7.092 2.622 -27.652 1.00 83.44 565 SER A O 1
ATOM 4107 N N . LEU A 1 566 ? 9.236 2.390 -26.966 1.00 85.75 566 LEU A N 1
ATOM 4108 C CA . LEU A 1 566 ? 9.594 3.800 -26.881 1.00 85.75 566 LEU A CA 1
ATOM 4109 C C . LEU A 1 566 ? 10.304 4.186 -28.181 1.00 85.75 566 LEU A C 1
ATOM 4111 O O . LEU A 1 566 ? 11.336 3.606 -28.511 1.00 85.75 566 LEU A O 1
ATOM 4115 N N . ALA A 1 567 ? 9.767 5.154 -28.916 1.00 89.69 567 ALA A N 1
ATOM 4116 C CA . ALA A 1 567 ? 10.363 5.673 -30.138 1.00 89.69 567 ALA A CA 1
ATOM 4117 C C . ALA A 1 567 ? 10.879 7.104 -29.927 1.00 89.69 567 ALA A C 1
ATOM 4119 O O . ALA A 1 567 ? 10.145 7.979 -29.469 1.00 89.69 567 ALA A O 1
ATOM 4120 N N . LEU A 1 568 ? 12.134 7.349 -30.296 1.00 90.38 568 LEU A N 1
ATOM 4121 C CA . LEU A 1 568 ? 12.771 8.662 -30.300 1.00 90.38 568 LEU A CA 1
ATOM 4122 C C . LEU A 1 568 ? 13.073 9.061 -31.741 1.00 90.38 568 LEU A C 1
ATOM 4124 O O . LEU A 1 568 ? 13.684 8.294 -32.481 1.00 90.38 568 LEU A O 1
ATOM 4128 N N . THR A 1 569 ? 12.685 10.270 -32.138 1.00 90.88 569 THR A N 1
ATOM 4129 C CA . THR A 1 569 ? 13.165 10.862 -33.393 1.00 90.88 569 THR A CA 1
ATOM 4130 C C . THR A 1 569 ? 14.377 11.730 -33.085 1.00 90.88 569 THR A C 1
ATOM 4132 O O . THR A 1 569 ? 14.242 12.736 -32.389 1.00 90.88 569 THR A O 1
ATOM 4135 N N . MET A 1 570 ? 15.546 11.361 -33.599 1.00 90.00 570 MET A N 1
ATOM 4136 C CA . MET A 1 570 ? 16.818 12.052 -33.374 1.00 90.00 570 MET A CA 1
ATOM 4137 C C . MET A 1 570 ? 17.227 12.833 -34.629 1.00 90.00 570 MET A C 1
ATOM 4139 O O . MET A 1 570 ? 17.108 12.322 -35.742 1.00 90.00 570 MET A O 1
ATOM 4143 N N . SER A 1 571 ? 17.725 14.058 -34.466 1.00 86.12 571 SER A N 1
ATOM 4144 C CA . SER A 1 571 ? 18.365 14.801 -35.558 1.00 86.12 571 SER A CA 1
ATOM 4145 C C . SER A 1 571 ? 19.797 14.324 -35.757 1.00 86.12 571 SER A C 1
ATOM 4147 O O . SER A 1 571 ? 20.517 14.088 -34.783 1.00 86.12 571 SER A O 1
ATOM 4149 N N . ASP A 1 572 ? 20.226 14.246 -37.015 1.00 81.25 572 ASP A N 1
ATOM 4150 C CA . ASP A 1 572 ? 21.630 14.021 -37.323 1.00 81.25 572 ASP A CA 1
ATOM 4151 C C . ASP A 1 572 ? 22.471 15.265 -37.001 1.00 81.25 572 ASP A C 1
ATOM 4153 O O . ASP A 1 572 ? 22.135 16.386 -37.381 1.00 81.25 572 ASP A O 1
ATOM 4157 N N . ASN A 1 573 ? 23.588 15.052 -36.310 1.00 76.81 573 ASN A N 1
ATOM 4158 C CA . ASN A 1 573 ? 24.624 16.055 -36.068 1.00 76.81 573 ASN A CA 1
ATOM 4159 C C . ASN A 1 573 ? 25.983 15.645 -36.668 1.00 76.81 573 ASN A C 1
ATOM 4161 O O . ASN A 1 573 ? 26.993 16.303 -36.411 1.00 76.81 573 ASN A O 1
ATOM 4165 N N . THR A 1 574 ? 26.018 14.545 -37.423 1.00 82.00 574 THR A N 1
ATOM 4166 C CA . THR A 1 574 ? 27.234 13.936 -37.965 1.00 82.00 574 THR A CA 1
ATOM 4167 C C . THR A 1 574 ? 27.489 14.317 -39.424 1.00 82.00 574 THR A C 1
ATOM 4169 O O . THR A 1 574 ? 28.647 14.385 -39.835 1.00 82.00 574 THR A O 1
ATOM 4172 N N . GLY A 1 575 ? 26.436 14.648 -40.180 1.00 81.44 575 GLY A N 1
ATOM 4173 C CA . GLY A 1 575 ? 26.515 15.167 -41.546 1.00 81.44 575 GLY A CA 1
ATOM 4174 C C . GLY A 1 575 ? 26.525 14.095 -42.636 1.00 81.44 575 GLY A C 1
ATOM 4175 O O . GLY A 1 575 ? 26.689 14.444 -43.803 1.00 81.44 575 GLY A O 1
ATOM 4176 N N . PHE A 1 576 ? 26.357 12.819 -42.279 1.00 88.94 576 PHE A N 1
ATOM 4177 C CA . PHE A 1 576 ? 26.294 11.705 -43.233 1.00 88.94 576 PHE A CA 1
ATOM 4178 C C . PHE A 1 576 ? 25.010 10.872 -43.129 1.00 88.94 576 PHE A C 1
ATOM 4180 O O . PHE A 1 576 ? 24.822 9.962 -43.937 1.00 88.94 576 PHE A O 1
ATOM 4187 N N . LEU A 1 577 ? 24.111 11.154 -42.179 1.00 88.19 577 LEU A N 1
ATOM 4188 C CA . LEU A 1 577 ? 22.765 10.577 -42.179 1.00 88.19 577 LEU A CA 1
ATOM 4189 C C . LEU A 1 577 ? 21.828 11.556 -42.890 1.00 88.19 577 LEU A C 1
ATOM 4191 O O . LEU A 1 577 ? 21.792 12.744 -42.578 1.00 88.19 577 LEU A O 1
ATOM 4195 N N . LEU A 1 578 ? 21.087 11.069 -43.885 1.00 81.69 578 LEU A N 1
ATOM 4196 C CA . LEU A 1 578 ? 20.307 11.942 -44.774 1.00 81.69 578 LEU A CA 1
ATOM 4197 C C . LEU A 1 578 ? 18.969 12.390 -44.167 1.00 81.69 578 LEU A C 1
ATOM 4199 O O . LEU A 1 578 ? 18.310 13.283 -44.699 1.00 81.69 578 LEU A O 1
ATOM 4203 N N . GLU A 1 579 ? 18.555 11.768 -43.066 1.00 83.19 579 GLU A N 1
ATOM 4204 C CA . GLU A 1 579 ? 17.249 11.960 -42.447 1.00 83.19 579 GLU A CA 1
ATOM 4205 C C . GLU A 1 579 ? 17.326 11.927 -40.917 1.00 83.19 579 GLU A C 1
ATOM 4207 O O . GLU A 1 579 ? 18.338 11.559 -40.320 1.00 83.19 579 GLU A O 1
ATOM 4212 N N . SER A 1 580 ? 16.228 12.324 -40.267 1.00 85.94 580 SER A N 1
ATOM 4213 C CA . SER A 1 580 ? 16.075 12.093 -38.831 1.00 85.94 580 SER A CA 1
ATOM 4214 C C . SER A 1 580 ? 15.995 10.596 -38.544 1.00 85.94 580 SER A C 1
ATOM 4216 O O . SER A 1 580 ? 15.278 9.857 -39.217 1.00 85.94 580 SER A O 1
ATOM 4218 N N . VAL A 1 581 ? 16.691 10.158 -37.502 1.00 90.12 581 VAL A N 1
ATOM 4219 C CA . VAL A 1 581 ? 16.777 8.750 -37.128 1.00 90.12 581 VAL A CA 1
ATOM 4220 C C . VAL A 1 581 ? 15.642 8.399 -36.178 1.00 90.12 581 VAL A C 1
ATOM 4222 O O . VAL A 1 581 ? 15.529 8.974 -35.096 1.00 90.12 581 VAL A O 1
ATOM 4225 N N . ASN A 1 582 ? 14.826 7.417 -36.555 1.00 92.00 582 ASN A N 1
ATOM 4226 C CA . ASN A 1 582 ? 13.794 6.863 -35.683 1.00 92.00 582 ASN A CA 1
ATOM 4227 C C . ASN A 1 582 ? 14.365 5.690 -34.884 1.00 92.00 582 ASN A C 1
ATOM 4229 O O . ASN A 1 582 ? 14.504 4.578 -35.394 1.00 92.00 582 ASN A O 1
ATOM 4233 N N . VAL A 1 583 ? 14.702 5.955 -33.627 1.00 92.62 583 VAL A N 1
ATOM 4234 C CA . VAL A 1 583 ? 15.240 4.975 -32.687 1.00 92.62 583 VAL A CA 1
ATOM 4235 C C . VAL A 1 583 ? 14.096 4.340 -31.921 1.00 92.62 583 VAL A C 1
ATOM 4237 O O . VAL A 1 583 ? 13.336 5.040 -31.267 1.00 92.62 583 VAL A O 1
ATOM 4240 N N . SER A 1 584 ? 13.970 3.019 -31.983 1.00 93.38 584 SER A N 1
ATOM 4241 C CA . SER A 1 584 ? 12.939 2.267 -31.271 1.00 93.38 584 SER A CA 1
ATOM 4242 C C . SER A 1 584 ? 13.570 1.382 -30.208 1.00 93.38 584 SER A C 1
ATOM 4244 O O . SER A 1 584 ? 14.404 0.532 -30.521 1.00 93.38 584 SER A O 1
ATOM 4246 N N . PHE A 1 585 ? 13.110 1.518 -28.970 1.00 91.81 585 PHE A N 1
ATOM 4247 C CA . PHE A 1 585 ? 13.422 0.615 -27.875 1.00 91.81 585 PHE A CA 1
ATOM 4248 C C . PHE A 1 585 ? 12.231 -0.303 -27.607 1.00 91.81 585 PHE A C 1
ATOM 4250 O O . PHE A 1 585 ? 11.154 0.171 -27.252 1.00 91.81 585 PHE A O 1
ATOM 4257 N N . SER A 1 586 ? 12.408 -1.613 -27.770 1.00 89.56 586 SER A N 1
ATOM 4258 C CA . SER A 1 586 ? 11.357 -2.619 -27.523 1.00 89.56 586 SER A CA 1
ATOM 4259 C C . SER A 1 586 ? 11.435 -3.249 -26.125 1.00 89.56 586 SER A C 1
ATOM 4261 O O . SER A 1 586 ? 10.783 -4.255 -25.859 1.00 89.56 586 SER A O 1
ATOM 4263 N N . GLY A 1 587 ? 12.296 -2.703 -25.269 1.00 86.00 587 GLY A N 1
ATOM 4264 C CA . GLY A 1 587 ? 12.524 -3.088 -23.879 1.00 86.00 587 GLY A CA 1
ATOM 4265 C C . GLY A 1 587 ? 13.856 -2.516 -23.396 1.00 86.00 587 GLY A C 1
ATOM 4266 O O . GLY A 1 587 ? 14.626 -1.998 -24.207 1.00 86.00 587 GLY A O 1
ATOM 4267 N N . LYS A 1 588 ? 14.150 -2.627 -22.095 1.00 85.62 588 LYS A N 1
ATOM 4268 C CA . LYS A 1 588 ? 15.342 -1.998 -21.498 1.00 85.62 588 LYS A CA 1
ATOM 4269 C C . LYS A 1 588 ? 16.659 -2.390 -22.163 1.00 85.62 588 LYS A C 1
ATOM 4271 O O . LYS A 1 588 ? 17.532 -1.547 -22.280 1.00 85.62 588 LYS A O 1
ATOM 4276 N N . ASP A 1 589 ? 16.744 -3.628 -22.653 1.00 90.25 589 ASP A N 1
ATOM 4277 C CA . ASP A 1 589 ? 17.944 -4.235 -23.238 1.00 90.25 589 ASP A CA 1
ATOM 4278 C C . ASP A 1 589 ? 17.948 -4.246 -24.776 1.00 90.25 589 ASP A C 1
ATOM 4280 O O . ASP A 1 589 ? 18.863 -4.800 -25.385 1.00 90.25 589 ASP A O 1
ATOM 4284 N N . ASN A 1 590 ? 16.915 -3.695 -25.424 1.00 92.38 590 ASN A N 1
ATOM 4285 C CA . ASN A 1 590 ? 16.722 -3.825 -26.868 1.00 92.38 590 ASN A CA 1
ATOM 4286 C C . ASN A 1 590 ? 16.476 -2.472 -27.528 1.00 92.38 590 ASN A C 1
ATOM 4288 O O . ASN A 1 590 ? 15.473 -1.813 -27.255 1.00 92.38 590 ASN A O 1
ATOM 4292 N N . MET A 1 591 ? 17.354 -2.103 -28.459 1.00 94.81 591 MET A N 1
ATOM 4293 C CA . MET A 1 591 ? 17.261 -0.873 -29.245 1.00 94.81 591 MET A CA 1
ATOM 4294 C C . MET A 1 591 ? 17.516 -1.180 -30.716 1.00 94.81 591 MET A C 1
ATOM 4296 O O . MET A 1 591 ? 18.346 -2.027 -31.036 1.00 94.81 591 MET A O 1
ATOM 4300 N N . SER A 1 592 ? 16.830 -0.494 -31.625 1.00 95.69 592 SER A N 1
ATOM 4301 C CA . SER A 1 592 ? 17.172 -0.537 -33.044 1.00 95.69 592 SER A CA 1
ATOM 4302 C C . SER A 1 592 ? 16.816 0.750 -33.772 1.00 95.69 592 SER A C 1
ATOM 4304 O O . SER A 1 592 ? 15.868 1.439 -33.394 1.00 95.69 592 SER A O 1
ATOM 4306 N N . PHE A 1 593 ? 17.542 1.040 -34.846 1.00 95.06 593 PHE A N 1
ATOM 4307 C CA . PHE A 1 593 ? 17.155 2.034 -35.836 1.00 95.06 593 PHE A CA 1
ATOM 4308 C C . PHE A 1 593 ? 17.698 1.672 -37.215 1.00 95.06 593 PHE A C 1
ATOM 4310 O O . PHE A 1 593 ? 18.677 0.935 -37.356 1.00 95.06 593 PHE A O 1
ATOM 4317 N N . THR A 1 594 ? 17.078 2.246 -38.238 1.00 94.44 594 THR A N 1
ATOM 4318 C CA . THR A 1 594 ? 17.580 2.224 -39.610 1.00 94.44 594 THR A CA 1
ATOM 4319 C C . THR A 1 594 ? 17.624 3.643 -40.147 1.00 94.44 594 THR A C 1
ATOM 4321 O O . THR A 1 594 ? 16.702 4.413 -39.886 1.00 94.44 594 THR A O 1
ATOM 4324 N N . SER A 1 595 ? 18.667 3.978 -40.896 1.00 94.31 595 SER A N 1
ATOM 4325 C CA . SER A 1 595 ? 18.808 5.280 -41.548 1.00 94.31 595 SER A CA 1
ATOM 4326 C C . SER A 1 595 ? 19.431 5.117 -42.922 1.00 94.31 595 SER A C 1
ATOM 4328 O O . SER A 1 595 ? 20.281 4.247 -43.130 1.00 94.31 595 SER A O 1
ATOM 4330 N N . THR A 1 596 ? 19.052 5.986 -43.848 1.00 93.56 596 THR A N 1
ATOM 4331 C CA . THR A 1 596 ? 19.831 6.232 -45.065 1.00 93.56 596 THR A CA 1
ATOM 4332 C C . THR A 1 596 ? 21.133 6.969 -44.734 1.00 93.56 596 THR A C 1
ATOM 4334 O O . THR A 1 596 ? 21.184 7.760 -43.785 1.00 93.56 596 THR A O 1
ATOM 4337 N N . LEU A 1 597 ? 22.203 6.675 -45.480 1.00 94.00 597 LEU A N 1
ATOM 4338 C CA . LEU A 1 597 ? 23.531 7.265 -45.283 1.00 94.00 597 LEU A CA 1
ATOM 4339 C C . LEU A 1 597 ? 24.181 7.680 -46.606 1.00 94.00 597 LEU A C 1
ATOM 4341 O O . LEU A 1 597 ? 24.005 7.007 -47.622 1.00 94.00 597 LEU A O 1
ATOM 4345 N N . ASN A 1 598 ? 24.973 8.748 -46.548 1.00 93.88 598 ASN A N 1
ATOM 4346 C CA . ASN A 1 598 ? 25.893 9.193 -47.591 1.00 93.88 598 ASN A CA 1
ATOM 4347 C C . ASN A 1 598 ? 27.233 9.536 -46.926 1.00 93.88 598 ASN A C 1
ATOM 4349 O O . ASN A 1 598 ? 27.337 10.516 -46.192 1.00 93.88 598 ASN A O 1
ATOM 4353 N N . VAL A 1 599 ? 28.249 8.699 -47.135 1.00 93.44 599 VAL A N 1
ATOM 4354 C CA . VAL A 1 599 ? 29.559 8.841 -46.484 1.00 93.44 599 VAL A CA 1
ATOM 4355 C C . VAL A 1 599 ? 30.631 9.076 -47.534 1.00 93.44 599 VAL A C 1
ATOM 4357 O O . VAL A 1 599 ? 30.815 8.252 -48.424 1.00 93.44 599 VAL A O 1
ATOM 4360 N N . ASN A 1 600 ? 31.398 10.155 -47.404 1.00 92.62 600 ASN A N 1
ATOM 4361 C CA . ASN A 1 600 ? 32.563 10.377 -48.257 1.00 92.62 600 ASN A CA 1
ATOM 4362 C C . ASN A 1 600 ? 33.668 9.366 -47.923 1.00 92.62 600 ASN A C 1
ATOM 4364 O O . ASN A 1 600 ? 34.177 9.326 -46.803 1.00 92.62 600 ASN A O 1
ATOM 4368 N N . LEU A 1 601 ? 34.058 8.570 -48.912 1.00 91.88 601 LEU A N 1
ATOM 4369 C CA . LEU A 1 601 ? 35.164 7.631 -48.854 1.00 91.88 601 LEU A CA 1
ATOM 4370 C C . LEU A 1 601 ? 36.446 8.289 -49.362 1.00 91.88 601 LEU A C 1
ATOM 4372 O O . LEU A 1 601 ? 36.485 8.895 -50.432 1.00 91.88 601 LEU A O 1
ATOM 4376 N N . ASN A 1 602 ? 37.520 8.102 -48.605 1.00 92.69 602 ASN A N 1
ATOM 4377 C CA . ASN A 1 602 ? 38.881 8.370 -49.047 1.00 92.69 602 ASN A CA 1
ATOM 4378 C C . ASN A 1 602 ? 39.775 7.235 -48.551 1.00 92.69 602 ASN A C 1
ATOM 4380 O O . ASN A 1 602 ? 40.323 7.308 -47.451 1.00 92.69 602 ASN A O 1
ATOM 4384 N N . VAL A 1 603 ? 39.844 6.151 -49.322 1.00 94.00 603 VAL A N 1
ATOM 4385 C CA . VAL A 1 603 ? 40.514 4.914 -48.900 1.00 94.00 603 VAL A CA 1
ATOM 4386 C C . VAL A 1 603 ? 41.417 4.353 -49.978 1.00 94.00 603 VAL A C 1
ATOM 4388 O O . VAL A 1 603 ? 41.148 4.517 -51.168 1.00 94.00 603 VAL A O 1
ATOM 4391 N N . SER A 1 604 ? 42.463 3.654 -49.540 1.00 94.38 604 SER A N 1
ATOM 4392 C CA . SER A 1 604 ? 43.469 3.082 -50.431 1.00 94.38 604 SER A CA 1
ATOM 4393 C C . SER A 1 604 ? 43.681 1.581 -50.190 1.00 94.38 604 SER A C 1
ATOM 4395 O O . SER A 1 604 ? 44.694 1.200 -49.598 1.00 94.38 604 SER A O 1
ATOM 4397 N N . PRO A 1 605 ? 42.725 0.708 -50.562 1.00 94.62 605 PRO A N 1
ATOM 4398 C CA . PRO A 1 605 ? 42.885 -0.731 -50.396 1.00 94.62 605 PRO A CA 1
ATOM 4399 C C . PRO A 1 605 ? 43.943 -1.304 -51.350 1.00 94.62 605 PRO A C 1
ATOM 4401 O O . PRO A 1 605 ? 44.019 -0.930 -52.521 1.00 94.62 605 PRO A O 1
ATOM 4404 N N . THR A 1 606 ? 44.734 -2.257 -50.857 1.00 93.69 606 THR A N 1
ATOM 4405 C CA . THR A 1 606 ? 45.629 -3.084 -51.677 1.00 93.69 606 THR A CA 1
ATOM 4406 C C . THR A 1 606 ? 44.883 -4.322 -52.163 1.00 93.69 606 THR A C 1
ATOM 4408 O O . THR A 1 606 ? 44.285 -5.030 -51.356 1.00 93.69 606 THR A O 1
ATOM 4411 N N . ILE A 1 607 ? 44.950 -4.600 -53.465 1.00 94.38 607 ILE A N 1
ATOM 4412 C CA . ILE A 1 607 ? 44.320 -5.765 -54.088 1.00 94.38 607 ILE A CA 1
ATOM 4413 C C . ILE A 1 607 ? 45.367 -6.835 -54.384 1.00 94.38 607 ILE A C 1
ATOM 4415 O O . ILE A 1 607 ? 46.458 -6.540 -54.877 1.00 94.38 607 ILE A O 1
ATOM 4419 N N . THR A 1 608 ? 45.015 -8.089 -54.123 1.00 92.56 608 THR A N 1
ATOM 4420 C CA . THR A 1 608 ? 45.867 -9.258 -54.355 1.00 92.56 608 THR A CA 1
ATOM 4421 C C . THR A 1 608 ? 45.090 -10.383 -55.033 1.00 92.56 608 THR A C 1
ATOM 4423 O O . THR A 1 608 ? 43.918 -10.595 -54.718 1.00 92.56 608 THR A O 1
ATOM 4426 N N . ILE A 1 609 ? 45.756 -11.160 -55.886 1.00 91.19 609 ILE A N 1
ATOM 4427 C CA . ILE A 1 609 ? 45.273 -12.458 -56.376 1.00 91.19 609 ILE A CA 1
ATOM 4428 C C . ILE A 1 609 ? 46.308 -13.513 -55.983 1.00 91.19 609 ILE A C 1
ATOM 4430 O O . ILE A 1 609 ? 47.464 -13.461 -56.401 1.00 91.19 609 ILE A O 1
ATOM 4434 N N . GLY A 1 610 ? 45.906 -14.465 -55.138 1.00 87.94 610 GLY A N 1
ATOM 4435 C CA . GLY A 1 610 ? 46.850 -15.400 -54.525 1.00 87.94 610 GLY A CA 1
ATOM 4436 C C . GLY A 1 610 ? 47.880 -14.655 -53.671 1.00 87.94 610 GLY A C 1
ATOM 4437 O O . GLY A 1 610 ? 47.507 -13.897 -52.780 1.00 87.94 610 GLY A O 1
ATOM 4438 N N . ASN A 1 611 ? 49.166 -14.861 -53.961 1.00 91.06 611 ASN A N 1
ATOM 4439 C CA . ASN A 1 611 ? 50.271 -14.175 -53.282 1.00 91.06 611 ASN A CA 1
ATOM 4440 C C . ASN A 1 611 ? 50.761 -12.922 -54.027 1.00 91.06 611 ASN A C 1
ATOM 4442 O O . ASN A 1 611 ? 51.721 -12.306 -53.574 1.00 91.06 611 ASN A O 1
ATOM 4446 N N . TYR A 1 612 ? 50.130 -12.562 -55.148 1.00 92.12 612 TYR A N 1
ATOM 4447 C CA . TYR A 1 612 ? 50.567 -11.459 -55.999 1.00 92.12 612 TYR A CA 1
ATOM 4448 C C . TYR A 1 612 ? 49.745 -10.205 -55.728 1.00 92.12 612 TYR A C 1
ATOM 4450 O O . TYR A 1 612 ? 48.510 -10.232 -55.754 1.00 92.12 612 TYR A O 1
ATOM 4458 N N . LYS A 1 613 ? 50.431 -9.093 -55.488 1.00 93.25 613 LYS A N 1
ATOM 4459 C CA . LYS A 1 613 ? 49.853 -7.766 -55.308 1.00 93.25 613 LYS A CA 1
ATOM 4460 C C . LYS A 1 613 ? 49.576 -7.143 -56.672 1.00 93.25 613 LYS A C 1
ATOM 4462 O O . LYS A 1 613 ? 50.490 -6.802 -57.407 1.00 93.25 613 LYS A O 1
ATOM 4467 N N . LEU A 1 614 ? 48.306 -6.932 -57.000 1.00 91.94 614 LEU A N 1
ATOM 4468 C CA . LEU A 1 614 ? 47.928 -6.248 -58.241 1.00 91.94 614 LEU A CA 1
ATOM 4469 C C . LEU A 1 614 ? 48.226 -4.745 -58.180 1.00 91.94 614 LEU A C 1
ATOM 4471 O O . LEU A 1 614 ? 48.503 -4.122 -59.201 1.00 91.94 614 LEU A O 1
ATOM 4475 N N . GLY A 1 615 ? 48.131 -4.171 -56.980 1.00 90.94 615 GLY A N 1
ATOM 4476 C CA . GLY A 1 615 ? 48.335 -2.753 -56.706 1.00 90.94 615 GLY A CA 1
ATOM 4477 C C . GLY A 1 615 ? 47.374 -2.221 -55.646 1.00 90.94 615 GLY A C 1
ATOM 4478 O O . GLY A 1 615 ? 46.466 -2.911 -55.181 1.00 90.94 615 GLY A O 1
ATOM 4479 N N . THR A 1 616 ? 47.592 -0.978 -55.248 1.00 93.50 616 THR A N 1
ATOM 4480 C CA . THR A 1 616 ? 46.745 -0.178 -54.373 1.00 93.50 616 THR A CA 1
ATOM 4481 C C . THR A 1 616 ? 45.864 0.709 -55.242 1.00 93.50 616 THR A C 1
ATOM 4483 O O . THR A 1 616 ? 46.370 1.426 -56.102 1.00 93.50 616 THR A O 1
ATOM 4486 N N . ILE A 1 617 ? 44.552 0.676 -55.024 1.00 93.12 617 ILE A N 1
ATOM 4487 C CA . ILE A 1 617 ? 43.615 1.598 -55.681 1.00 93.12 617 ILE A CA 1
ATOM 4488 C C . ILE A 1 617 ? 43.334 2.781 -54.762 1.00 93.12 617 ILE A C 1
ATOM 4490 O O . ILE A 1 617 ? 43.354 2.619 -53.549 1.00 93.12 617 ILE A O 1
ATOM 4494 N N . GLN A 1 618 ? 43.023 3.954 -55.316 1.00 93.94 618 GLN A N 1
ATOM 4495 C CA . GLN A 1 618 ? 42.519 5.093 -54.543 1.00 93.94 618 GLN A CA 1
ATOM 4496 C C . GLN A 1 618 ? 41.024 5.294 -54.806 1.00 93.94 618 GLN A C 1
ATOM 4498 O O . GLN A 1 618 ? 40.610 5.534 -55.940 1.00 93.94 618 GLN A O 1
ATOM 4503 N N . ILE A 1 619 ? 40.218 5.233 -53.748 1.00 93.19 619 ILE A N 1
ATOM 4504 C CA . ILE A 1 619 ? 38.770 5.452 -53.786 1.00 93.19 619 ILE A CA 1
ATOM 4505 C C . ILE A 1 619 ? 38.494 6.817 -53.162 1.00 93.19 619 ILE A C 1
ATOM 4507 O O . ILE A 1 619 ? 38.706 7.002 -51.966 1.00 93.19 619 ILE A O 1
ATOM 4511 N N . LYS A 1 620 ? 38.046 7.764 -53.990 1.00 92.56 620 LYS A N 1
ATOM 4512 C CA . LYS A 1 620 ? 37.612 9.119 -53.616 1.00 92.56 620 LYS A CA 1
ATOM 4513 C C . LYS A 1 620 ? 36.196 9.334 -54.146 1.00 92.56 620 LYS A C 1
ATOM 4515 O O . LYS A 1 620 ? 36.023 9.950 -55.193 1.00 92.56 620 LYS A O 1
ATOM 4520 N N . ASP A 1 621 ? 35.215 8.756 -53.469 1.00 92.81 621 ASP A N 1
ATOM 4521 C CA . ASP A 1 621 ? 33.807 8.779 -53.884 1.00 92.81 621 ASP A CA 1
ATOM 4522 C C . ASP A 1 621 ? 32.888 8.844 -52.657 1.00 92.81 621 ASP A C 1
ATOM 4524 O O . ASP A 1 621 ? 33.377 8.790 -51.532 1.00 92.81 621 ASP A O 1
ATOM 4528 N N . SER A 1 622 ? 31.574 8.947 -52.834 1.00 92.31 622 SER A N 1
ATOM 4529 C CA . SER A 1 622 ? 30.604 8.756 -51.756 1.00 92.31 622 SER A CA 1
ATOM 4530 C C . SER A 1 622 ? 30.035 7.340 -51.756 1.00 92.31 622 SER A C 1
ATOM 4532 O O . SER A 1 622 ? 29.699 6.784 -52.799 1.00 92.31 622 SER A O 1
ATOM 4534 N N . LEU A 1 623 ? 29.887 6.761 -50.569 1.00 95.44 623 LEU A N 1
ATOM 4535 C CA . LEU A 1 623 ? 29.105 5.556 -50.354 1.00 95.44 623 LEU A CA 1
ATOM 4536 C C . LEU A 1 623 ? 27.667 5.952 -50.028 1.00 95.44 623 LEU A C 1
ATOM 4538 O O . LEU A 1 623 ? 27.405 6.511 -48.962 1.00 95.44 623 LEU A O 1
ATOM 4542 N N . ASP A 1 624 ? 26.755 5.620 -50.936 1.00 95.50 624 ASP A N 1
ATOM 4543 C CA . ASP A 1 624 ? 25.311 5.757 -50.756 1.00 95.50 624 ASP A CA 1
ATOM 4544 C C . ASP A 1 624 ? 24.731 4.438 -50.248 1.00 95.50 624 ASP A C 1
ATOM 4546 O O . ASP A 1 624 ? 24.966 3.377 -50.834 1.00 95.50 624 ASP A O 1
ATOM 4550 N N . GLY A 1 625 ? 23.968 4.466 -49.156 1.00 94.81 625 GLY A N 1
ATOM 4551 C CA . GLY A 1 625 ? 23.454 3.227 -48.586 1.00 94.81 625 GLY A CA 1
ATOM 4552 C C . GLY A 1 625 ? 22.506 3.371 -47.405 1.00 94.81 625 GLY A C 1
ATOM 4553 O O . GLY A 1 625 ? 21.787 4.355 -47.244 1.00 94.81 625 GLY A O 1
ATOM 4554 N N . SER A 1 626 ? 22.512 2.338 -46.568 1.00 95.62 626 SER A N 1
ATOM 4555 C CA . SER A 1 626 ? 21.714 2.225 -45.354 1.00 95.62 626 SER A CA 1
ATOM 4556 C C . SER A 1 626 ? 22.544 1.694 -44.192 1.00 95.62 626 SER A C 1
ATOM 4558 O O . SER A 1 626 ? 23.416 0.836 -44.358 1.00 95.62 626 SER A O 1
ATOM 4560 N N . LEU A 1 627 ? 22.242 2.215 -43.009 1.00 95.69 627 LEU A N 1
ATOM 4561 C CA . LEU A 1 627 ? 22.793 1.802 -41.734 1.00 95.69 627 LEU A CA 1
ATOM 4562 C C . LEU A 1 627 ? 21.648 1.197 -40.933 1.00 95.69 627 LEU A C 1
ATOM 4564 O O . LEU A 1 627 ? 20.623 1.842 -40.727 1.00 95.69 627 LEU A O 1
ATOM 4568 N N . SER A 1 628 ? 21.825 -0.036 -40.476 1.00 96.19 628 SER A N 1
ATOM 4569 C CA . SER A 1 628 ? 20.928 -0.688 -39.524 1.00 96.19 628 SER A CA 1
ATOM 4570 C C . SER A 1 628 ? 21.689 -0.947 -38.236 1.00 96.19 628 SER A C 1
ATOM 4572 O O . SER A 1 628 ? 22.633 -1.737 -38.229 1.00 96.19 628 SER A O 1
ATOM 4574 N N . VAL A 1 629 ? 21.284 -0.292 -37.155 1.00 95.69 629 VAL A N 1
ATOM 4575 C CA . VAL A 1 629 ? 21.857 -0.502 -35.826 1.00 95.69 629 VAL A CA 1
ATOM 4576 C C . VAL A 1 629 ? 20.854 -1.251 -34.973 1.00 95.69 629 VAL A C 1
ATOM 4578 O O . VAL A 1 629 ? 19.676 -0.903 -34.935 1.00 95.69 629 VAL A O 1
ATOM 4581 N N . SER A 1 630 ? 21.324 -2.270 -34.266 1.00 96.12 630 SER A N 1
ATOM 4582 C CA . SER A 1 630 ? 20.544 -2.965 -33.252 1.00 96.12 630 SER A CA 1
ATOM 4583 C C . SER A 1 630 ? 21.414 -3.335 -32.062 1.00 96.12 630 SER A C 1
ATOM 4585 O O . SER A 1 630 ? 22.530 -3.823 -32.241 1.00 96.12 630 SER A O 1
ATOM 4587 N N . VAL A 1 631 ? 20.873 -3.164 -30.864 1.00 94.69 631 VAL A N 1
ATOM 4588 C CA . VAL A 1 631 ? 21.432 -3.669 -29.613 1.00 94.69 631 VAL A CA 1
ATOM 4589 C C . VAL A 1 631 ? 20.466 -4.682 -29.027 1.00 94.69 631 VAL A C 1
ATOM 4591 O O . VAL A 1 631 ? 19.271 -4.406 -28.939 1.00 94.69 631 VAL A O 1
ATOM 4594 N N . ASN A 1 632 ? 20.993 -5.840 -28.634 1.00 92.50 632 ASN A N 1
ATOM 4595 C CA . ASN A 1 632 ? 20.271 -6.854 -27.872 1.00 92.50 632 ASN A CA 1
ATOM 4596 C C . ASN A 1 632 ? 21.147 -7.299 -26.694 1.00 92.50 632 ASN A C 1
ATOM 4598 O O . ASN A 1 632 ? 22.196 -7.929 -26.882 1.00 92.50 632 ASN A O 1
ATOM 4602 N N . GLY A 1 633 ? 20.749 -6.901 -25.486 1.00 87.12 633 GLY A N 1
ATOM 4603 C CA . GLY A 1 633 ? 21.553 -7.044 -24.280 1.00 87.12 633 GLY A CA 1
ATOM 4604 C C . GLY A 1 633 ? 22.869 -6.285 -24.415 1.00 87.12 633 GLY A C 1
ATOM 4605 O O . GLY A 1 633 ? 22.901 -5.064 -24.552 1.00 87.12 633 GLY A O 1
ATOM 4606 N N . THR A 1 634 ? 23.975 -7.022 -24.405 1.00 87.50 634 THR A N 1
ATOM 4607 C CA . THR A 1 6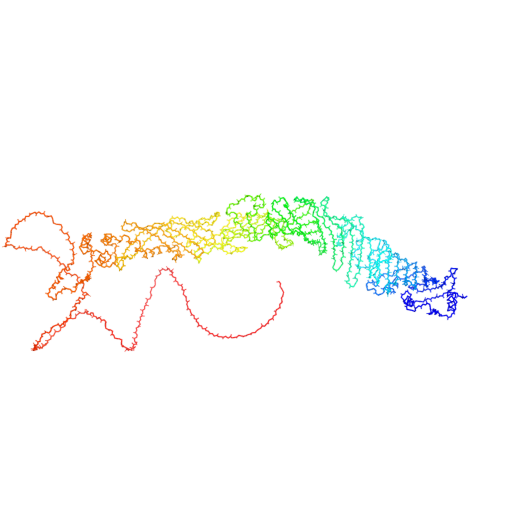34 ? 25.325 -6.463 -24.540 1.00 87.50 634 THR A CA 1
ATOM 4608 C C . THR A 1 634 ? 25.868 -6.519 -25.964 1.00 87.50 634 THR A C 1
ATOM 4610 O O . THR A 1 634 ? 27.007 -6.130 -26.171 1.00 87.50 634 THR A O 1
ATOM 4613 N N . SER A 1 635 ? 25.116 -7.015 -26.949 1.00 90.62 635 SER A N 1
ATOM 4614 C CA . SER A 1 635 ? 25.617 -7.163 -28.322 1.00 90.62 635 SER A CA 1
ATOM 4615 C C . SER A 1 635 ? 25.152 -6.013 -29.209 1.00 90.62 635 SER A C 1
ATOM 4617 O O . SER A 1 635 ? 23.950 -5.856 -29.419 1.00 90.62 635 SER A O 1
ATOM 4619 N N . LEU A 1 636 ? 26.098 -5.246 -29.758 1.00 93.62 636 LEU A N 1
ATOM 4620 C CA . LEU A 1 636 ? 25.859 -4.252 -30.807 1.00 93.62 636 LEU A CA 1
ATOM 4621 C C . LEU A 1 636 ? 26.071 -4.885 -32.192 1.00 93.62 636 LEU A C 1
ATOM 4623 O O . LEU A 1 636 ? 27.109 -5.492 -32.448 1.00 93.62 636 LEU A O 1
ATOM 4627 N N . SER A 1 637 ? 25.111 -4.700 -33.097 1.00 94.81 637 SER A N 1
ATOM 4628 C CA . SER A 1 637 ? 25.255 -4.943 -34.539 1.00 94.81 637 SER A CA 1
ATOM 4629 C C . SER A 1 637 ? 24.995 -3.633 -35.274 1.00 94.81 637 SER A C 1
ATOM 4631 O O . SER A 1 637 ? 24.024 -2.936 -34.976 1.00 94.81 637 SER A O 1
ATOM 4633 N N . ALA A 1 638 ? 25.877 -3.285 -36.207 1.00 95.50 638 ALA A N 1
ATOM 4634 C CA . ALA A 1 638 ? 25.809 -2.052 -36.983 1.00 95.50 638 ALA A CA 1
ATOM 4635 C C . ALA A 1 638 ? 26.108 -2.378 -38.446 1.00 95.50 638 ALA A C 1
ATOM 4637 O O . ALA A 1 638 ? 27.253 -2.342 -38.893 1.00 95.50 638 ALA A O 1
ATOM 4638 N N . LYS A 1 639 ? 25.070 -2.754 -39.191 1.00 96.31 639 LYS A N 1
ATOM 4639 C CA . LYS A 1 639 ? 25.195 -3.226 -40.570 1.00 96.31 639 LYS A CA 1
ATOM 4640 C C . LYS A 1 639 ? 25.120 -2.064 -41.541 1.00 96.31 639 LYS A C 1
ATOM 4642 O O . LYS A 1 639 ? 24.110 -1.363 -41.584 1.00 96.31 639 LYS A O 1
ATOM 4647 N N . VAL A 1 640 ? 26.164 -1.911 -42.342 1.00 96.25 640 VAL A N 1
ATOM 4648 C CA . VAL A 1 640 ? 26.223 -0.967 -43.455 1.00 96.25 640 VAL A CA 1
ATOM 4649 C C . VAL A 1 640 ? 26.041 -1.743 -44.747 1.00 96.25 640 VAL A C 1
ATOM 4651 O O . VAL A 1 640 ? 26.824 -2.645 -45.040 1.00 96.25 640 VAL A O 1
ATOM 4654 N N . ASN A 1 641 ? 25.021 -1.369 -45.514 1.00 96.38 641 ASN A N 1
ATOM 4655 C CA . ASN A 1 641 ? 24.803 -1.850 -46.873 1.00 96.38 641 ASN A CA 1
ATOM 4656 C C . ASN A 1 641 ? 24.776 -0.651 -47.806 1.00 96.38 641 ASN A C 1
ATOM 4658 O O . ASN A 1 641 ? 23.913 0.211 -47.649 1.00 96.38 641 ASN A O 1
ATOM 4662 N N . GLY A 1 642 ? 25.676 -0.592 -48.778 1.00 95.50 642 GLY A N 1
ATOM 4663 C CA . GLY A 1 642 ? 25.720 0.535 -49.699 1.00 95.50 642 GLY A CA 1
ATOM 4664 C C . GLY A 1 642 ? 26.523 0.254 -50.949 1.00 95.50 642 GLY A C 1
ATOM 4665 O O . GLY A 1 642 ? 27.073 -0.834 -51.132 1.00 95.50 642 GLY A O 1
ATOM 4666 N N . THR A 1 643 ? 26.573 1.257 -51.810 1.00 96.25 643 THR A N 1
ATOM 4667 C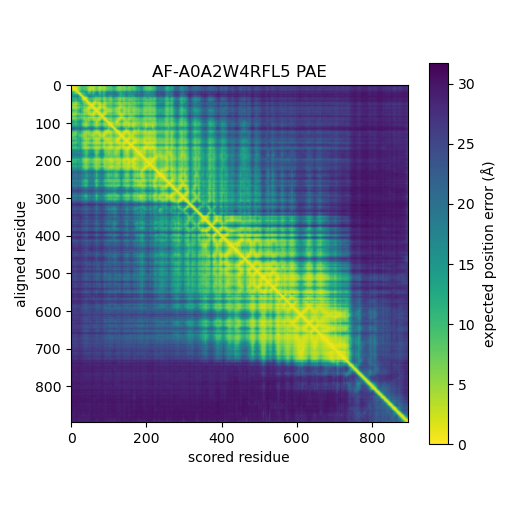 CA . THR A 1 643 ? 27.299 1.215 -53.071 1.00 96.25 643 THR A CA 1
ATOM 4668 C C . THR A 1 643 ? 28.160 2.452 -53.239 1.00 96.25 643 THR A C 1
ATOM 4670 O O . THR A 1 643 ? 27.758 3.542 -52.846 1.00 96.25 643 THR A O 1
ATOM 4673 N N . PHE A 1 644 ? 29.323 2.279 -53.852 1.00 96.19 644 PHE A N 1
ATOM 4674 C CA . PHE A 1 644 ? 30.197 3.361 -54.297 1.00 96.19 644 PHE A CA 1
ATOM 4675 C C . PHE A 1 644 ? 30.712 3.030 -55.700 1.00 96.19 644 PHE A C 1
ATOM 4677 O O . PHE A 1 644 ? 30.625 1.882 -56.142 1.00 96.19 644 PHE A O 1
ATOM 4684 N N . SER A 1 645 ? 31.249 4.013 -56.408 1.00 94.31 645 SER A N 1
ATOM 4685 C CA . SER A 1 645 ? 31.817 3.838 -57.738 1.00 94.31 645 SER A CA 1
ATOM 4686 C C . SER A 1 645 ? 33.339 3.942 -57.717 1.00 94.31 645 SER A C 1
ATOM 4688 O O . SER A 1 645 ? 33.944 4.781 -57.055 1.00 94.31 645 SER A O 1
ATOM 4690 N N . TRP A 1 646 ? 33.989 3.091 -58.502 1.00 94.25 646 TRP A N 1
ATOM 4691 C CA . TRP A 1 646 ? 35.407 3.214 -58.813 1.00 94.25 646 TRP A CA 1
ATOM 4692 C C . TRP A 1 646 ? 35.620 2.832 -60.277 1.00 94.25 646 TRP A C 1
ATOM 4694 O O . TRP A 1 646 ? 35.063 1.847 -60.755 1.00 94.25 646 TRP A O 1
ATOM 4704 N N . ASN A 1 647 ? 36.367 3.649 -61.023 1.00 91.25 647 ASN A N 1
ATOM 4705 C CA . ASN A 1 647 ? 36.577 3.470 -62.465 1.00 91.25 647 ASN A CA 1
ATOM 4706 C C . ASN A 1 647 ? 35.272 3.289 -63.285 1.00 91.25 647 ASN A C 1
ATOM 4708 O O . ASN A 1 647 ? 35.180 2.406 -64.130 1.00 91.25 647 ASN A O 1
ATOM 4712 N N . ASN A 1 648 ? 34.232 4.092 -63.020 1.00 90.12 648 ASN A N 1
ATOM 4713 C CA . ASN A 1 648 ? 32.897 3.976 -63.645 1.00 90.12 648 ASN A CA 1
ATOM 4714 C C . ASN A 1 648 ? 32.172 2.632 -63.411 1.00 90.12 648 ASN A C 1
ATOM 4716 O O . ASN A 1 648 ? 31.192 2.330 -64.094 1.00 90.12 648 ASN A O 1
ATOM 4720 N N . HIS A 1 649 ? 32.620 1.835 -62.441 1.00 92.69 649 HIS A N 1
ATOM 4721 C CA . HIS A 1 649 ? 31.964 0.605 -62.016 1.00 92.69 649 HIS A CA 1
ATOM 4722 C C . HIS A 1 649 ? 31.425 0.752 -60.596 1.00 92.69 649 HIS A C 1
ATOM 4724 O O . HIS A 1 649 ? 32.121 1.245 -59.713 1.00 92.69 649 HIS A O 1
ATOM 4730 N N . GLY A 1 650 ? 30.183 0.314 -60.383 1.00 94.06 650 GLY A N 1
ATOM 4731 C CA . GLY A 1 650 ? 29.568 0.274 -59.061 1.00 94.06 650 GLY A CA 1
ATOM 4732 C C . GLY A 1 650 ? 30.010 -0.962 -58.281 1.00 94.06 650 GLY A C 1
ATOM 4733 O O . GLY A 1 650 ? 29.949 -2.081 -58.794 1.00 94.06 650 GLY A O 1
ATOM 4734 N N . PHE A 1 651 ? 30.407 -0.756 -57.034 1.00 95.94 651 PHE A N 1
ATOM 4735 C CA . PHE A 1 651 ? 30.775 -1.787 -56.074 1.00 95.94 651 PHE A CA 1
ATOM 4736 C C . PHE A 1 651 ? 29.833 -1.723 -54.879 1.00 95.94 651 PHE A C 1
ATOM 4738 O O . PHE A 1 651 ? 29.432 -0.642 -54.456 1.00 95.94 651 PHE A O 1
ATOM 4745 N N . SER A 1 652 ? 29.481 -2.883 -54.330 1.00 94.50 652 SER A N 1
ATOM 4746 C CA . SER A 1 652 ? 28.624 -2.993 -53.150 1.00 94.50 652 SER A CA 1
ATOM 4747 C C . SER A 1 652 ? 29.426 -3.403 -51.923 1.00 94.50 652 SER A C 1
ATOM 4749 O O . SER A 1 652 ? 30.258 -4.308 -51.999 1.00 94.50 652 SER A O 1
ATOM 4751 N N . VAL A 1 653 ? 29.108 -2.802 -50.782 1.00 94.69 653 VAL A N 1
ATOM 4752 C CA . VAL A 1 653 ? 29.658 -3.145 -49.469 1.00 94.69 653 VAL A CA 1
ATOM 4753 C C . VAL A 1 653 ? 28.514 -3.589 -48.570 1.00 94.69 653 VAL A C 1
ATOM 4755 O O . VAL A 1 653 ? 27.481 -2.925 -48.511 1.00 94.69 653 VAL A O 1
ATOM 4758 N N . SER A 1 654 ? 28.707 -4.708 -47.874 1.00 95.50 654 SER A N 1
ATOM 4759 C CA . SER A 1 654 ? 27.793 -5.238 -46.859 1.00 95.50 654 SER A CA 1
ATOM 4760 C C . SER A 1 654 ? 28.624 -5.715 -45.673 1.00 95.50 654 SER A C 1
ATOM 4762 O O . SER A 1 654 ? 29.140 -6.833 -45.691 1.00 95.50 654 SER A O 1
ATOM 4764 N N . VAL A 1 655 ? 28.774 -4.869 -44.655 1.00 94.00 655 VAL A N 1
ATOM 4765 C CA . VAL A 1 655 ? 29.672 -5.113 -43.513 1.00 94.00 655 VAL A CA 1
ATOM 4766 C C . VAL A 1 655 ? 28.948 -4.879 -42.189 1.00 94.00 655 VAL A C 1
ATOM 4768 O O . VAL A 1 655 ? 28.126 -3.971 -42.082 1.00 94.00 655 VAL A O 1
ATOM 4771 N N . ASP A 1 656 ? 29.242 -5.696 -41.174 1.00 93.81 656 ASP A N 1
ATOM 4772 C CA . ASP A 1 656 ? 28.799 -5.459 -39.793 1.00 93.81 656 ASP A CA 1
ATOM 4773 C C . ASP A 1 656 ? 29.946 -4.835 -38.994 1.00 93.81 656 ASP A C 1
ATOM 4775 O O . ASP A 1 656 ? 31.002 -5.441 -38.807 1.00 93.81 656 ASP A O 1
ATOM 4779 N N . LEU A 1 657 ? 29.731 -3.603 -38.546 1.00 92.69 657 LEU A N 1
ATOM 4780 C CA . LEU A 1 657 ? 30.703 -2.774 -37.845 1.00 92.69 657 LEU A CA 1
ATOM 4781 C C . LEU A 1 657 ? 30.506 -2.798 -36.324 1.00 92.69 657 LEU A C 1
ATOM 4783 O O . LEU A 1 657 ? 31.218 -2.091 -35.617 1.00 92.69 657 LEU A O 1
ATOM 4787 N N . GLY A 1 658 ? 29.572 -3.603 -35.800 1.00 84.75 658 GLY A N 1
ATOM 4788 C CA . GLY A 1 658 ? 29.159 -3.553 -34.393 1.00 84.75 658 GLY A CA 1
ATOM 4789 C C . GLY A 1 658 ? 30.300 -3.708 -33.379 1.00 84.75 658 GLY A C 1
ATOM 4790 O O . GLY A 1 658 ? 30.318 -3.019 -32.366 1.00 84.75 658 GLY A O 1
ATOM 4791 N N . GLY A 1 659 ? 31.306 -4.539 -33.674 1.00 79.56 659 GLY A N 1
ATOM 4792 C CA . GLY A 1 659 ? 32.477 -4.713 -32.802 1.00 79.56 659 GLY A CA 1
ATOM 4793 C C . GLY A 1 659 ? 33.464 -3.538 -32.792 1.00 79.56 659 GLY A C 1
ATOM 4794 O O . GLY A 1 659 ? 34.305 -3.468 -31.901 1.00 79.56 659 GLY A O 1
ATOM 4795 N N . ASN A 1 660 ? 33.367 -2.628 -33.764 1.00 79.50 660 ASN A N 1
ATOM 4796 C CA . ASN A 1 660 ? 34.308 -1.523 -33.968 1.00 79.50 660 ASN A CA 1
ATOM 4797 C C . ASN A 1 660 ? 33.649 -0.141 -33.829 1.00 79.50 660 ASN A C 1
ATOM 4799 O O . ASN A 1 660 ? 34.334 0.868 -33.968 1.00 79.50 660 ASN A O 1
ATOM 4803 N N . LEU A 1 661 ? 32.337 -0.079 -33.582 1.00 86.50 661 LEU A N 1
ATOM 4804 C CA . LEU A 1 661 ? 31.587 1.172 -33.531 1.00 86.50 661 LEU A CA 1
ATOM 4805 C C . LEU A 1 661 ? 31.304 1.577 -32.076 1.00 86.50 661 LEU A C 1
ATOM 4807 O O . LEU A 1 661 ? 30.443 1.003 -31.409 1.00 86.50 661 LEU A O 1
ATOM 4811 N N . ASN A 1 662 ? 32.020 2.595 -31.592 1.00 86.00 662 ASN A N 1
ATOM 4812 C CA . ASN A 1 662 ? 31.760 3.218 -30.286 1.00 86.00 662 ASN A CA 1
ATOM 4813 C C . ASN A 1 662 ? 30.870 4.458 -30.422 1.00 86.00 662 ASN A C 1
ATOM 4815 O O . ASN A 1 662 ? 30.024 4.724 -29.568 1.00 86.00 662 ASN A O 1
ATOM 4819 N N . ASN A 1 663 ? 31.050 5.201 -31.513 1.00 90.50 663 ASN A N 1
ATOM 4820 C CA . ASN A 1 663 ? 30.301 6.399 -31.846 1.00 90.50 663 ASN A CA 1
ATOM 4821 C C . ASN A 1 663 ? 29.960 6.391 -33.339 1.00 90.50 663 ASN A C 1
ATOM 4823 O O . ASN A 1 663 ? 30.745 5.913 -34.154 1.00 90.50 663 ASN A O 1
ATOM 4827 N N . LEU A 1 664 ? 28.822 6.967 -33.721 1.00 92.12 664 LEU A N 1
ATOM 4828 C CA . LEU A 1 664 ? 28.471 7.128 -35.128 1.00 92.12 664 LEU A CA 1
ATOM 4829 C C . LEU A 1 664 ? 29.480 8.008 -35.864 1.00 92.12 664 LEU A C 1
ATOM 4831 O O . LEU A 1 664 ? 29.735 7.756 -37.031 1.00 92.12 664 LEU A O 1
ATOM 4835 N N . LYS A 1 665 ? 30.134 8.966 -35.198 1.00 89.81 665 LYS A N 1
ATOM 4836 C CA . LYS A 1 665 ? 31.207 9.775 -35.802 1.00 89.81 665 LYS A CA 1
ATOM 4837 C C . LYS A 1 665 ? 32.378 8.947 -36.341 1.00 89.81 665 LYS A C 1
ATOM 4839 O O . LYS A 1 665 ? 33.038 9.403 -37.269 1.00 89.81 665 LYS A O 1
ATOM 4844 N N . ASP A 1 666 ? 32.593 7.743 -35.812 1.00 91.00 666 ASP A N 1
ATOM 4845 C CA . ASP A 1 666 ? 33.656 6.831 -36.249 1.00 91.00 666 ASP A CA 1
ATOM 4846 C C . ASP A 1 666 ? 33.223 5.980 -37.460 1.00 91.00 666 ASP A C 1
ATOM 4848 O O . ASP A 1 666 ? 34.022 5.238 -38.032 1.00 91.00 666 ASP A O 1
ATOM 4852 N N . LEU A 1 667 ? 31.953 6.077 -37.875 1.00 92.19 667 LEU A N 1
ATOM 4853 C CA . LEU A 1 667 ? 31.378 5.284 -38.959 1.00 92.19 667 LEU A CA 1
ATOM 4854 C C . LEU A 1 667 ? 32.155 5.417 -40.281 1.00 92.19 667 LEU A C 1
ATOM 4856 O O . LEU A 1 667 ? 32.415 4.375 -40.886 1.00 92.19 667 LEU A O 1
ATOM 4860 N N . PRO A 1 668 ? 32.582 6.616 -40.739 1.00 92.44 668 PRO A N 1
ATOM 4861 C CA . PRO A 1 668 ? 33.363 6.732 -41.970 1.00 92.44 668 PRO A CA 1
ATOM 4862 C C . PRO A 1 668 ? 34.690 5.970 -41.916 1.00 92.44 668 PRO A C 1
ATOM 4864 O O . PRO A 1 668 ? 35.032 5.267 -42.866 1.00 92.44 668 PRO A O 1
ATOM 4867 N N . GLU A 1 669 ? 35.412 6.057 -40.797 1.00 91.88 669 GLU A N 1
ATOM 4868 C CA . GLU A 1 669 ? 36.682 5.351 -40.603 1.00 91.88 669 GLU A CA 1
ATOM 4869 C C . GLU A 1 669 ? 36.469 3.833 -40.497 1.00 91.88 669 GLU A C 1
ATOM 4871 O O . GLU A 1 669 ? 37.217 3.054 -41.089 1.00 91.88 669 GLU A O 1
ATOM 4876 N N . ALA A 1 670 ? 35.404 3.395 -39.823 1.00 93.44 670 ALA A N 1
ATOM 4877 C CA . ALA A 1 670 ? 35.057 1.982 -39.710 1.00 93.44 670 ALA A CA 1
ATOM 4878 C C . ALA A 1 670 ? 34.657 1.364 -41.065 1.00 93.44 670 ALA A C 1
ATOM 4880 O O . ALA A 1 670 ? 35.102 0.260 -41.389 1.00 93.44 670 ALA A O 1
ATOM 4881 N N . ILE A 1 671 ? 33.868 2.077 -41.884 1.00 94.31 671 ILE A N 1
ATOM 4882 C CA . ILE A 1 671 ? 33.544 1.672 -43.264 1.00 94.31 671 ILE A CA 1
ATOM 4883 C C . ILE A 1 671 ? 34.824 1.603 -44.095 1.00 94.31 671 ILE A C 1
ATOM 4885 O O . ILE A 1 671 ? 35.054 0.623 -44.803 1.00 94.31 671 ILE A O 1
ATOM 4889 N N . ALA A 1 672 ? 35.674 2.623 -43.985 1.00 93.44 672 ALA A N 1
ATOM 4890 C CA . ALA A 1 672 ? 36.934 2.689 -44.699 1.00 93.44 672 ALA A CA 1
ATOM 4891 C C . ALA A 1 672 ? 37.847 1.493 -44.391 1.00 93.44 672 ALA A C 1
ATOM 4893 O O . ALA A 1 672 ? 38.323 0.815 -45.304 1.00 93.44 672 ALA A O 1
ATOM 4894 N N . ALA A 1 673 ? 38.038 1.193 -43.107 1.00 93.12 673 ALA A N 1
ATOM 4895 C CA . ALA A 1 673 ? 38.812 0.047 -42.652 1.00 93.12 673 ALA A CA 1
ATOM 4896 C C . ALA A 1 673 ? 38.209 -1.282 -43.134 1.00 93.12 673 ALA A C 1
ATOM 4898 O O . ALA A 1 673 ? 38.953 -2.191 -43.508 1.00 93.12 673 ALA A O 1
ATOM 4899 N N . ALA A 1 674 ? 36.878 -1.396 -43.176 1.00 93.81 674 ALA A N 1
ATOM 4900 C CA . ALA A 1 674 ? 36.201 -2.582 -43.690 1.00 93.81 674 ALA A CA 1
ATOM 4901 C C . ALA A 1 674 ? 36.416 -2.766 -45.203 1.00 93.81 674 ALA A C 1
ATOM 4903 O O . ALA A 1 674 ? 36.727 -3.873 -45.632 1.00 93.81 674 ALA A O 1
ATOM 4904 N N . ILE A 1 675 ? 36.355 -1.692 -46.001 1.00 94.88 675 ILE A N 1
ATOM 4905 C CA . ILE A 1 675 ? 36.679 -1.741 -47.439 1.00 94.88 675 ILE A CA 1
ATOM 4906 C C . ILE A 1 675 ? 38.132 -2.173 -47.658 1.00 94.88 675 ILE A C 1
ATOM 4908 O O . ILE A 1 675 ? 38.399 -2.972 -48.550 1.00 94.88 675 ILE A O 1
ATOM 4912 N N . VAL A 1 676 ? 39.071 -1.684 -46.839 1.00 94.31 676 VAL A N 1
ATOM 4913 C CA . VAL A 1 676 ? 40.485 -2.096 -46.904 1.00 94.31 676 VAL A CA 1
ATOM 4914 C C . VAL A 1 676 ? 40.663 -3.567 -46.557 1.00 94.31 676 VAL A C 1
ATOM 4916 O O . VAL A 1 676 ? 41.349 -4.291 -47.276 1.00 94.31 676 VAL A O 1
ATOM 4919 N N . LYS A 1 677 ? 40.025 -4.023 -45.482 1.00 93.88 677 LYS A N 1
ATOM 4920 C CA . LYS A 1 677 ? 40.098 -5.411 -45.027 1.00 93.88 677 LYS A CA 1
ATOM 4921 C C . LYS A 1 677 ? 39.484 -6.387 -46.036 1.00 93.88 677 LYS A C 1
ATOM 4923 O O . LYS A 1 677 ? 40.075 -7.429 -46.309 1.00 93.88 677 LYS A O 1
ATOM 4928 N N . ASP A 1 678 ? 38.328 -6.040 -46.595 1.00 94.00 678 ASP A N 1
ATOM 4929 C CA . ASP A 1 678 ? 37.542 -6.912 -47.474 1.00 94.00 678 ASP A CA 1
ATOM 4930 C C . ASP A 1 678 ? 37.770 -6.600 -48.963 1.00 94.00 678 ASP A C 1
ATOM 4932 O O . ASP A 1 678 ? 37.011 -7.040 -49.829 1.00 94.00 678 ASP A O 1
ATOM 4936 N N . ALA A 1 679 ? 38.841 -5.868 -49.280 1.00 94.38 679 ALA A N 1
ATOM 4937 C CA . ALA A 1 679 ? 39.133 -5.377 -50.619 1.00 94.38 679 ALA A CA 1
ATOM 4938 C C . ALA A 1 679 ? 39.151 -6.490 -51.675 1.00 94.38 679 ALA A C 1
ATOM 4940 O O . ALA A 1 679 ? 38.523 -6.370 -52.724 1.00 94.38 679 ALA A O 1
ATOM 4941 N N . ASN A 1 680 ? 39.799 -7.617 -51.379 1.00 92.69 680 ASN A N 1
ATOM 4942 C CA . ASN A 1 680 ? 39.841 -8.761 -52.292 1.00 92.69 680 ASN A CA 1
ATOM 4943 C C . ASN A 1 680 ? 38.457 -9.363 -52.556 1.00 92.69 680 ASN A C 1
ATOM 4945 O O . ASN A 1 680 ? 38.202 -9.851 -53.649 1.00 92.69 680 ASN A O 1
ATOM 4949 N N . THR A 1 681 ? 37.543 -9.307 -51.589 1.00 94.50 681 THR A N 1
ATOM 4950 C CA . THR A 1 681 ? 36.166 -9.780 -51.771 1.00 94.50 681 THR A CA 1
ATOM 4951 C C . THR A 1 681 ? 35.359 -8.798 -52.619 1.00 94.50 681 THR A C 1
ATOM 4953 O O . THR A 1 681 ? 34.639 -9.213 -53.524 1.00 94.50 681 THR A O 1
ATOM 4956 N N . ILE A 1 682 ? 35.502 -7.495 -52.356 1.00 94.62 682 ILE A N 1
ATOM 4957 C CA . ILE A 1 682 ? 34.768 -6.427 -53.053 1.00 94.62 682 ILE A CA 1
ATOM 4958 C C . ILE A 1 682 ? 35.210 -6.329 -54.518 1.00 94.62 682 ILE A C 1
ATOM 4960 O O . ILE A 1 682 ? 34.379 -6.271 -55.425 1.00 94.62 682 ILE A O 1
ATOM 4964 N N . PHE A 1 683 ? 36.522 -6.336 -54.754 1.00 95.06 683 PHE A N 1
ATOM 4965 C CA . PHE A 1 683 ? 37.113 -6.111 -56.071 1.00 95.06 683 PHE A CA 1
ATOM 4966 C C . PHE A 1 683 ? 37.527 -7.398 -56.791 1.00 95.06 683 PHE A C 1
ATOM 4968 O O . PHE A 1 683 ? 37.821 -7.347 -57.983 1.00 95.06 683 PHE A O 1
ATOM 4975 N N . GLY A 1 684 ? 37.527 -8.553 -56.120 1.00 92.12 684 GLY A N 1
ATOM 4976 C CA . GLY A 1 684 ? 38.043 -9.810 -56.673 1.00 92.12 684 GLY A CA 1
ATOM 4977 C C . GLY A 1 684 ? 37.370 -10.224 -57.975 1.00 92.12 684 GLY A C 1
ATOM 4978 O O . GLY A 1 684 ? 38.051 -10.597 -58.920 1.00 92.12 684 GLY A O 1
ATOM 4979 N N . ASN A 1 685 ? 36.049 -10.062 -58.088 1.00 93.19 685 ASN A N 1
ATOM 4980 C CA . ASN A 1 685 ? 35.344 -10.337 -59.345 1.00 93.19 685 ASN A CA 1
ATOM 4981 C C . ASN A 1 685 ? 35.742 -9.361 -60.463 1.00 93.19 685 ASN A C 1
ATOM 4983 O O . ASN A 1 685 ? 35.838 -9.761 -61.621 1.00 93.19 685 ASN A O 1
ATOM 4987 N N . TYR A 1 686 ? 35.979 -8.087 -60.136 1.00 94.69 686 TYR A N 1
ATOM 4988 C CA . TYR A 1 686 ? 36.425 -7.094 -61.113 1.00 94.69 686 TYR A CA 1
ATOM 4989 C C . TYR A 1 686 ? 37.830 -7.424 -61.620 1.00 94.69 686 TYR A C 1
ATOM 4991 O O . TYR A 1 686 ? 38.039 -7.476 -62.828 1.00 94.69 686 TYR A O 1
ATOM 4999 N N . PHE A 1 687 ? 38.758 -7.712 -60.709 1.00 95.31 687 PHE A N 1
ATOM 5000 C CA . PHE A 1 687 ? 40.129 -8.069 -61.060 1.00 95.31 687 PHE A CA 1
ATOM 5001 C C . PHE A 1 687 ? 40.306 -9.538 -61.449 1.00 95.31 687 PHE A C 1
ATOM 5003 O O . PHE A 1 687 ? 41.387 -9.908 -61.851 1.00 95.31 687 PHE A O 1
ATOM 5010 N N . SER A 1 688 ? 39.282 -10.390 -61.414 1.00 93.38 688 SER A N 1
ATOM 5011 C CA . SER A 1 688 ? 39.389 -11.738 -62.004 1.00 93.38 688 SER A CA 1
ATOM 5012 C C . SER A 1 688 ? 39.513 -11.710 -63.534 1.00 93.38 688 SER A C 1
ATOM 5014 O O . SER A 1 688 ? 39.910 -12.695 -64.148 1.00 93.38 688 SER A O 1
ATOM 5016 N N . ASP A 1 689 ? 39.184 -10.571 -64.146 1.00 94.56 689 ASP A N 1
ATOM 5017 C CA . ASP A 1 689 ? 39.294 -10.314 -65.574 1.00 94.56 689 ASP A CA 1
ATOM 5018 C C . ASP A 1 689 ? 40.603 -9.565 -65.865 1.00 94.56 689 ASP A C 1
ATOM 5020 O O . ASP A 1 689 ? 40.756 -8.383 -65.536 1.00 94.56 689 ASP A O 1
ATOM 5024 N N . VAL A 1 690 ? 41.543 -10.256 -66.515 1.00 94.00 690 VAL A N 1
ATOM 5025 C CA . VAL A 1 690 ? 42.865 -9.718 -66.870 1.00 94.00 690 VAL A CA 1
ATOM 5026 C C . VAL A 1 690 ? 42.777 -8.435 -67.703 1.00 94.00 690 VAL A C 1
ATOM 5028 O O . VAL A 1 690 ? 43.597 -7.529 -67.547 1.00 94.00 690 VAL A O 1
ATOM 5031 N N . THR A 1 691 ? 41.735 -8.293 -68.530 1.00 92.62 691 THR A N 1
ATOM 5032 C CA . THR A 1 691 ? 41.537 -7.092 -69.350 1.00 92.62 691 THR A CA 1
ATOM 5033 C C . THR A 1 691 ? 41.172 -5.897 -68.472 1.00 92.62 691 THR A C 1
ATOM 5035 O O . THR A 1 691 ? 41.680 -4.798 -68.684 1.00 92.62 691 THR A O 1
ATOM 5038 N N . LYS A 1 692 ? 40.357 -6.096 -67.429 1.00 92.94 692 LYS A N 1
ATOM 5039 C CA . LYS A 1 692 ? 40.005 -5.033 -66.471 1.00 92.94 692 LYS A CA 1
ATOM 5040 C C . LYS A 1 692 ? 41.176 -4.622 -65.586 1.00 92.94 692 LYS A C 1
ATOM 5042 O O . LYS A 1 692 ? 41.293 -3.441 -65.252 1.00 92.94 692 LYS A O 1
ATOM 5047 N N . TYR A 1 693 ? 42.047 -5.567 -65.228 1.00 94.00 693 TYR A N 1
ATOM 5048 C CA . TYR A 1 693 ? 43.301 -5.273 -64.535 1.00 94.00 693 TYR A CA 1
ATOM 5049 C C . TYR A 1 693 ? 44.219 -4.391 -65.382 1.00 94.00 693 TYR A C 1
ATOM 5051 O O . TYR A 1 693 ? 44.627 -3.324 -64.924 1.00 94.00 693 TYR A O 1
ATOM 5059 N N . LEU A 1 694 ? 44.471 -4.777 -66.635 1.00 91.38 694 LEU A N 1
ATOM 5060 C CA . LEU A 1 694 ? 45.320 -4.004 -67.543 1.00 91.38 694 LEU A CA 1
ATOM 5061 C C . LEU A 1 694 ? 44.725 -2.637 -67.883 1.00 91.38 694 LEU A C 1
ATOM 5063 O O . LEU A 1 694 ? 45.459 -1.657 -67.960 1.00 91.38 694 LEU A O 1
ATOM 5067 N N . GLN A 1 695 ? 43.402 -2.533 -68.012 1.00 89.62 695 GLN A N 1
ATOM 5068 C CA . GLN A 1 695 ? 42.725 -1.244 -68.164 1.00 89.62 695 GLN A CA 1
ATOM 5069 C C . GLN A 1 695 ? 42.942 -0.334 -66.949 1.00 89.62 695 GLN A C 1
ATOM 5071 O O . GLN A 1 695 ? 43.266 0.840 -67.120 1.00 89.62 695 GLN A O 1
ATOM 5076 N N . ALA A 1 696 ? 42.791 -0.858 -65.728 1.00 90.38 696 ALA A N 1
ATOM 5077 C CA . ALA A 1 696 ? 43.022 -0.086 -64.508 1.00 90.38 696 ALA A CA 1
ATOM 5078 C C . ALA A 1 696 ? 44.491 0.343 -64.365 1.00 90.38 696 ALA A C 1
ATOM 5080 O O . ALA A 1 696 ? 44.767 1.488 -64.007 1.00 90.38 696 ALA A O 1
ATOM 5081 N N . LEU A 1 697 ? 45.423 -0.556 -64.691 1.00 89.31 697 LEU A N 1
ATOM 5082 C CA . LEU A 1 697 ? 46.856 -0.282 -64.697 1.00 89.31 697 LEU A CA 1
ATOM 5083 C C . LEU A 1 697 ? 47.213 0.800 -65.726 1.00 89.31 697 LEU A C 1
ATOM 5085 O O . LEU A 1 697 ? 47.847 1.792 -65.380 1.00 89.31 697 LEU A O 1
ATOM 5089 N N . GLY A 1 698 ? 46.762 0.645 -66.974 1.00 84.56 698 GLY A N 1
ATOM 5090 C CA . GLY A 1 698 ? 47.045 1.584 -68.059 1.00 84.56 698 GLY A CA 1
ATOM 5091 C C . GLY A 1 698 ? 46.416 2.963 -67.858 1.00 84.56 698 GLY A C 1
ATOM 5092 O O . GLY A 1 698 ? 46.960 3.961 -68.317 1.00 84.56 698 GLY A O 1
ATOM 5093 N N . ALA A 1 699 ? 45.308 3.038 -67.117 1.00 85.88 699 ALA A N 1
ATOM 5094 C CA . ALA A 1 699 ? 44.705 4.297 -66.689 1.00 85.88 699 ALA A CA 1
ATOM 5095 C C . ALA A 1 699 ? 45.408 4.940 -65.472 1.00 85.88 699 ALA A C 1
ATOM 5097 O O . ALA A 1 699 ? 44.975 5.996 -65.012 1.00 85.88 699 ALA A O 1
ATOM 5098 N N . GLY A 1 700 ? 46.464 4.320 -64.927 1.00 86.44 700 GLY A N 1
ATOM 5099 C CA . GLY A 1 700 ? 47.190 4.814 -63.753 1.00 86.44 700 GLY A CA 1
ATOM 5100 C C . GLY A 1 700 ? 46.386 4.739 -62.451 1.00 86.44 700 GLY A C 1
ATOM 5101 O O . GLY A 1 700 ? 46.637 5.507 -61.526 1.00 86.44 700 GLY A O 1
ATOM 5102 N N . LEU A 1 701 ? 45.392 3.847 -62.377 1.00 90.00 701 LEU A N 1
ATOM 5103 C CA . LEU A 1 701 ? 44.496 3.711 -61.221 1.00 90.00 701 LEU A CA 1
ATOM 5104 C C . LEU A 1 701 ? 45.027 2.747 -60.148 1.00 90.00 701 LEU A C 1
ATOM 5106 O O . LEU A 1 701 ? 44.403 2.611 -59.094 1.00 90.00 701 LEU A O 1
ATOM 5110 N N . LEU A 1 702 ? 46.150 2.079 -60.423 1.00 91.56 702 LEU A N 1
ATOM 5111 C CA . LEU A 1 702 ? 46.851 1.163 -59.526 1.00 91.56 702 LEU A CA 1
ATOM 5112 C C . LEU A 1 702 ? 48.248 1.715 -59.212 1.00 91.56 702 LEU A C 1
ATOM 5114 O O . LEU A 1 702 ? 48.983 2.077 -60.128 1.00 91.56 702 LEU A O 1
ATOM 5118 N N . SER A 1 703 ? 48.625 1.744 -57.932 1.00 89.25 703 SER A N 1
ATOM 5119 C CA . SER A 1 703 ? 49.991 2.045 -57.472 1.00 89.25 703 SER A CA 1
ATOM 5120 C C . SER A 1 703 ? 50.607 0.860 -56.730 1.00 89.25 703 SER A C 1
ATOM 5122 O O . SER A 1 703 ? 49.895 -0.028 -56.278 1.00 89.25 703 SER A O 1
ATOM 5124 N N . ASP A 1 704 ? 51.927 0.833 -56.560 1.00 88.06 704 ASP A N 1
ATOM 5125 C CA . ASP A 1 704 ? 52.617 -0.131 -55.685 1.00 88.06 704 ASP A CA 1
ATOM 5126 C C . ASP A 1 704 ? 52.310 -1.619 -55.967 1.00 88.06 704 ASP A C 1
ATOM 5128 O O . ASP A 1 704 ? 52.298 -2.419 -55.030 1.00 88.06 704 ASP A O 1
ATOM 5132 N N . GLY A 1 705 ? 51.991 -1.997 -57.208 1.00 87.19 705 GLY A N 1
ATOM 5133 C CA . GLY A 1 705 ? 51.773 -3.396 -57.593 1.00 87.19 705 GLY A CA 1
ATOM 5134 C C . GLY A 1 705 ? 53.076 -4.192 -57.687 1.00 87.19 705 GLY A C 1
ATOM 5135 O O . GLY A 1 705 ? 54.155 -3.612 -57.811 1.00 87.19 705 GLY A O 1
ATOM 5136 N N . ASP A 1 706 ? 52.961 -5.518 -57.643 1.00 89.06 706 ASP A N 1
ATOM 5137 C CA . ASP A 1 706 ? 54.033 -6.412 -58.072 1.00 89.06 706 ASP A CA 1
ATOM 5138 C C . ASP A 1 706 ? 54.271 -6.248 -59.576 1.00 89.06 706 ASP A C 1
ATOM 5140 O O . ASP A 1 706 ? 53.475 -5.649 -60.309 1.00 89.06 706 ASP A O 1
ATOM 5144 N N . PHE A 1 707 ? 55.388 -6.792 -60.047 1.00 87.31 707 PHE A N 1
ATOM 5145 C CA . PHE A 1 707 ? 55.768 -6.681 -61.441 1.00 87.31 707 PHE A CA 1
ATOM 5146 C C . PHE A 1 707 ? 54.685 -7.249 -62.370 1.00 87.31 707 PHE A C 1
ATOM 5148 O O . PHE A 1 707 ? 54.230 -8.381 -62.211 1.00 87.31 707 PHE A O 1
ATOM 5155 N N . VAL A 1 708 ? 54.274 -6.456 -63.364 1.00 86.81 708 VAL A N 1
ATOM 5156 C CA . VAL A 1 708 ? 53.102 -6.747 -64.208 1.00 86.81 708 VAL A CA 1
ATOM 5157 C C . VAL A 1 708 ? 53.241 -8.088 -64.928 1.00 86.81 708 VAL A C 1
ATOM 5159 O O . VAL A 1 708 ? 52.269 -8.835 -65.003 1.00 86.81 708 VAL A O 1
ATOM 5162 N N . LEU A 1 709 ? 54.439 -8.433 -65.419 1.00 87.44 709 LEU A N 1
ATOM 5163 C CA . LEU A 1 709 ? 54.661 -9.732 -66.067 1.00 87.44 709 LEU A CA 1
ATOM 5164 C C . LEU A 1 709 ? 54.501 -10.893 -65.083 1.00 87.44 709 LEU A C 1
ATOM 5166 O O . LEU A 1 709 ? 53.892 -11.896 -65.446 1.00 87.44 709 LEU A O 1
ATOM 5170 N N . ASP A 1 710 ? 54.974 -10.747 -63.843 1.00 85.69 710 ASP A N 1
ATOM 5171 C CA . ASP A 1 710 ? 54.822 -11.781 -62.817 1.00 85.69 710 ASP A CA 1
ATOM 5172 C C . ASP A 1 710 ? 53.356 -11.966 -62.437 1.00 85.69 710 ASP A C 1
ATOM 5174 O O . ASP A 1 710 ? 52.893 -13.097 -62.293 1.00 85.69 710 ASP A O 1
ATOM 5178 N N . VAL A 1 711 ? 52.607 -10.867 -62.337 1.00 90.56 711 VAL A N 1
ATOM 5179 C CA . VAL A 1 711 ? 51.164 -10.894 -62.098 1.00 90.56 711 VAL A CA 1
ATOM 5180 C C . VAL A 1 711 ? 50.433 -11.603 -63.246 1.00 90.56 711 VAL A C 1
ATOM 5182 O O . VAL A 1 711 ? 49.617 -12.487 -62.993 1.00 90.56 711 VAL A O 1
ATOM 5185 N N . LEU A 1 712 ? 50.722 -11.273 -64.508 1.00 91.50 712 LEU A N 1
ATOM 5186 C CA . LEU A 1 712 ? 50.071 -11.909 -65.662 1.00 91.50 712 LEU A CA 1
ATOM 5187 C C . LEU A 1 712 ? 50.414 -13.403 -65.772 1.00 91.50 712 LEU A C 1
ATOM 5189 O O . LEU A 1 712 ? 49.515 -14.233 -65.917 1.00 91.50 712 LEU A O 1
ATOM 5193 N N . ALA A 1 713 ? 51.696 -13.750 -65.648 1.00 89.44 713 ALA A N 1
ATOM 5194 C CA . ALA A 1 713 ? 52.164 -15.126 -65.780 1.00 89.44 713 ALA A CA 1
ATOM 5195 C C . ALA A 1 713 ? 51.685 -16.021 -64.630 1.00 89.44 713 ALA A C 1
ATOM 5197 O O . ALA A 1 713 ? 51.305 -17.165 -64.863 1.00 89.44 713 ALA A O 1
ATOM 5198 N N . HIS A 1 714 ? 51.674 -15.517 -63.393 1.00 90.50 714 HIS A N 1
ATOM 5199 C CA . HIS A 1 714 ? 51.468 -16.364 -62.217 1.00 90.50 714 HIS A CA 1
ATOM 5200 C C . HIS A 1 714 ? 50.141 -16.132 -61.487 1.00 90.50 714 HIS A C 1
ATOM 5202 O O . HIS A 1 714 ? 49.599 -17.073 -60.910 1.00 90.50 714 HIS A O 1
ATOM 5208 N N . ALA A 1 715 ? 49.595 -14.912 -61.492 1.00 91.12 715 ALA A N 1
ATOM 5209 C CA . ALA A 1 715 ? 48.297 -14.641 -60.870 1.00 91.12 715 ALA A CA 1
ATOM 5210 C C . ALA A 1 715 ? 47.135 -14.950 -61.829 1.00 91.12 715 ALA A C 1
ATOM 5212 O O . ALA A 1 715 ? 46.135 -15.530 -61.402 1.00 91.12 715 ALA A O 1
ATOM 5213 N N . TYR A 1 716 ? 47.280 -14.617 -63.120 1.00 94.25 716 TYR A N 1
ATOM 5214 C CA . TYR A 1 716 ? 46.273 -14.899 -64.156 1.00 94.25 716 TYR A CA 1
ATOM 5215 C C . TYR A 1 716 ? 46.526 -16.189 -64.950 1.00 94.25 716 TYR A C 1
ATOM 5217 O O . TYR A 1 716 ? 45.601 -16.685 -65.587 1.00 94.25 716 TYR A O 1
ATOM 5225 N N . ASN A 1 717 ? 47.719 -16.789 -64.847 1.00 93.69 717 ASN A N 1
ATOM 5226 C CA . ASN A 1 717 ? 48.132 -17.971 -65.621 1.00 93.69 717 ASN A CA 1
ATOM 5227 C C . ASN A 1 717 ? 48.095 -17.745 -67.146 1.00 93.69 717 ASN A C 1
ATOM 5229 O O . ASN A 1 717 ? 47.739 -18.652 -67.899 1.00 93.69 717 ASN A O 1
ATOM 5233 N N . GLU A 1 718 ? 48.434 -16.539 -67.606 1.00 93.19 718 GLU A N 1
ATOM 5234 C CA . GLU A 1 718 ? 48.493 -16.224 -69.035 1.00 93.19 718 GLU A CA 1
ATOM 5235 C C . GLU A 1 718 ? 49.756 -16.810 -69.687 1.00 93.19 718 GLU A C 1
ATOM 5237 O O . GLU A 1 718 ? 50.857 -16.727 -69.139 1.00 93.19 718 GLU A O 1
ATOM 5242 N N . GLU A 1 719 ? 49.619 -17.378 -70.888 1.00 90.50 719 GLU A N 1
ATOM 5243 C CA . GLU A 1 719 ? 50.766 -17.832 -71.686 1.00 90.50 719 GLU A CA 1
ATOM 5244 C C . GLU A 1 719 ? 51.533 -16.641 -72.286 1.00 90.50 719 GLU A C 1
ATOM 5246 O O . GLU A 1 719 ? 50.953 -15.593 -72.566 1.00 90.50 719 GLU A O 1
ATOM 5251 N N . VAL A 1 720 ? 52.834 -16.805 -72.555 1.00 82.38 720 VAL A N 1
ATOM 5252 C CA . VAL A 1 720 ? 53.725 -15.725 -73.038 1.00 82.38 720 VAL A CA 1
ATOM 5253 C C . VAL A 1 720 ? 53.175 -14.995 -74.276 1.00 82.38 720 VAL A C 1
ATOM 5255 O O . VAL A 1 720 ? 53.178 -13.764 -74.310 1.00 82.38 720 VAL A O 1
ATOM 5258 N N . ASP A 1 721 ? 52.637 -15.719 -75.263 1.00 80.81 721 ASP A N 1
ATOM 5259 C CA . ASP A 1 721 ? 52.055 -15.118 -76.476 1.00 80.81 721 ASP A CA 1
ATOM 5260 C C . ASP A 1 721 ? 50.774 -14.304 -76.173 1.00 80.81 721 ASP A C 1
ATOM 5262 O O . ASP A 1 721 ? 50.514 -13.266 -76.798 1.00 80.81 721 ASP A O 1
ATOM 5266 N N . SER A 1 722 ? 49.993 -14.744 -75.176 1.00 86.06 722 SER A N 1
ATOM 5267 C CA . SER A 1 722 ? 48.814 -14.029 -74.661 1.00 86.06 722 SER A CA 1
ATOM 5268 C C . SER A 1 722 ? 49.234 -12.759 -73.922 1.00 86.06 722 SER A C 1
ATOM 5270 O O . SER A 1 722 ? 48.691 -11.689 -74.187 1.00 86.06 722 SER A O 1
ATOM 5272 N N . ILE A 1 723 ? 50.278 -12.835 -73.086 1.00 87.62 723 ILE A N 1
ATOM 5273 C CA . ILE A 1 723 ? 50.848 -11.686 -72.366 1.00 87.62 723 ILE A CA 1
ATOM 5274 C C . ILE A 1 723 ? 51.275 -10.587 -73.344 1.00 87.62 723 ILE A C 1
ATOM 5276 O O . ILE A 1 723 ? 50.897 -9.433 -73.157 1.00 87.62 723 ILE A O 1
ATOM 5280 N N . ILE A 1 724 ? 51.999 -10.924 -74.418 1.00 81.12 724 ILE A N 1
ATOM 5281 C CA . ILE A 1 724 ? 52.417 -9.943 -75.437 1.00 81.12 724 ILE A CA 1
ATOM 5282 C C . ILE A 1 724 ? 51.191 -9.273 -76.078 1.00 81.12 724 ILE A C 1
ATOM 5284 O O . ILE A 1 724 ? 51.147 -8.048 -76.216 1.00 81.12 724 ILE A O 1
ATOM 5288 N N . SER A 1 725 ? 50.174 -10.065 -76.427 1.00 86.56 725 SER A N 1
ATOM 5289 C CA . SER A 1 725 ? 48.932 -9.574 -77.037 1.00 86.56 725 SER A CA 1
ATOM 5290 C C . SER A 1 725 ? 48.108 -8.693 -76.091 1.00 86.56 725 SER A C 1
ATOM 5292 O O . SER A 1 725 ? 47.444 -7.758 -76.537 1.00 86.56 725 SER A O 1
ATOM 5294 N N . LEU A 1 726 ? 48.139 -8.984 -74.791 1.00 87.94 726 LEU A N 1
ATOM 5295 C CA . LEU A 1 726 ? 47.468 -8.230 -73.737 1.00 87.94 726 LEU A CA 1
ATOM 5296 C C . LEU A 1 726 ? 48.192 -6.910 -73.433 1.00 87.94 726 LEU A C 1
ATOM 5298 O O . LEU A 1 726 ? 47.551 -5.866 -73.332 1.00 87.94 726 LEU A O 1
ATOM 5302 N N . LEU A 1 727 ? 49.526 -6.918 -73.362 1.00 85.38 727 LEU A N 1
ATOM 5303 C CA . LEU A 1 727 ? 50.323 -5.706 -73.152 1.00 85.38 727 LEU A CA 1
ATOM 5304 C C . LEU A 1 727 ? 50.248 -4.741 -74.339 1.00 85.38 727 LEU A C 1
ATOM 5306 O O . LEU A 1 727 ? 50.208 -3.531 -74.135 1.00 85.38 727 LEU A O 1
ATOM 5310 N N . ALA A 1 728 ? 50.143 -5.256 -75.568 1.00 82.81 728 ALA A N 1
ATOM 5311 C CA . ALA A 1 728 ? 49.946 -4.436 -76.766 1.00 82.81 728 ALA A CA 1
ATOM 5312 C C . ALA A 1 728 ? 48.619 -3.644 -76.766 1.00 82.81 728 ALA A C 1
ATOM 5314 O O . ALA A 1 728 ? 48.458 -2.727 -77.571 1.00 82.81 728 ALA A O 1
ATOM 5315 N N . GLN A 1 729 ? 47.669 -3.983 -75.884 1.00 81.31 729 GLN A N 1
ATOM 5316 C CA . GLN A 1 729 ? 46.394 -3.268 -75.724 1.00 81.31 729 GLN A CA 1
ATOM 5317 C C . GLN A 1 729 ? 46.478 -2.085 -74.748 1.00 81.31 729 GLN A C 1
ATOM 5319 O O . GLN A 1 729 ? 45.515 -1.322 -74.637 1.00 81.31 729 GLN A O 1
ATOM 5324 N N . LEU A 1 730 ? 47.596 -1.915 -74.032 1.00 80.94 730 LEU A N 1
ATOM 5325 C CA . LEU A 1 730 ? 47.803 -0.758 -73.164 1.00 80.94 730 LEU A CA 1
ATOM 5326 C C . LEU A 1 730 ? 47.913 0.526 -73.998 1.00 80.94 730 LEU A C 1
ATOM 5328 O O . LEU A 1 730 ? 48.414 0.531 -75.122 1.00 80.94 730 LEU A O 1
ATOM 5332 N N . GLN A 1 731 ? 47.420 1.637 -73.449 1.00 73.25 731 GLN A N 1
ATOM 5333 C CA . GLN A 1 731 ? 47.488 2.933 -74.125 1.00 73.25 731 GLN A CA 1
ATOM 5334 C C . GLN A 1 731 ? 48.946 3.398 -74.279 1.00 73.25 731 GLN A C 1
ATOM 5336 O O . GLN A 1 731 ? 49.801 3.104 -73.442 1.00 73.25 731 GLN A O 1
ATOM 5341 N N . ALA A 1 732 ? 49.228 4.153 -75.344 1.00 63.50 732 ALA A N 1
ATOM 5342 C CA . ALA A 1 732 ? 50.558 4.708 -75.585 1.00 63.50 732 ALA A CA 1
ATOM 5343 C C . ALA A 1 732 ? 51.003 5.595 -74.406 1.00 63.50 732 ALA A C 1
ATOM 5345 O O . ALA A 1 732 ? 50.265 6.488 -73.988 1.00 63.50 732 ALA A O 1
ATOM 5346 N N . GLY A 1 733 ? 52.211 5.353 -73.889 1.00 63.62 733 GLY A N 1
ATOM 5347 C CA . GLY A 1 733 ? 52.794 6.102 -72.769 1.00 63.62 733 GLY A CA 1
ATOM 5348 C C . GLY A 1 733 ? 52.708 5.429 -71.392 1.00 63.62 733 GLY A C 1
ATOM 5349 O O . GLY A 1 733 ? 53.209 6.001 -70.426 1.00 63.62 733 GLY A O 1
ATOM 5350 N N . VAL A 1 734 ? 52.127 4.228 -71.275 1.00 66.69 734 VAL A N 1
ATOM 5351 C CA . VAL A 1 734 ? 52.192 3.425 -70.039 1.00 66.69 734 VAL A CA 1
ATOM 5352 C C . VAL A 1 734 ? 53.591 2.816 -69.901 1.00 66.69 734 VAL A C 1
ATOM 5354 O O . VAL A 1 734 ? 54.019 2.045 -70.756 1.00 66.69 734 VAL A O 1
ATOM 5357 N N . HIS A 1 735 ? 54.303 3.163 -68.827 1.00 63.66 735 HIS A N 1
ATOM 5358 C CA . HIS A 1 735 ? 55.621 2.610 -68.511 1.00 63.66 735 HIS A CA 1
ATOM 5359 C C . HIS A 1 735 ? 55.469 1.379 -67.609 1.00 63.66 735 HIS A C 1
ATOM 5361 O O . HIS A 1 735 ? 54.840 1.468 -66.554 1.00 63.66 735 HIS A O 1
ATOM 5367 N N . ILE A 1 736 ? 56.020 0.235 -68.020 1.00 63.22 736 ILE A N 1
ATOM 5368 C CA . ILE A 1 736 ? 56.064 -0.983 -67.202 1.00 63.22 736 ILE A CA 1
ATOM 5369 C C . ILE A 1 736 ? 57.499 -1.156 -66.718 1.00 63.22 736 ILE A C 1
ATOM 5371 O O . ILE A 1 736 ? 58.355 -1.642 -67.453 1.00 63.22 736 ILE A O 1
ATOM 5375 N N . ASP A 1 737 ? 57.759 -0.747 -65.481 1.00 54.81 737 ASP A N 1
ATOM 5376 C CA . ASP A 1 737 ? 59.055 -0.938 -64.839 1.00 54.81 737 ASP A CA 1
ATOM 5377 C C . ASP A 1 737 ? 59.173 -2.338 -64.231 1.00 54.81 737 ASP A C 1
ATOM 5379 O O . ASP A 1 737 ? 58.352 -2.740 -63.405 1.00 54.81 737 ASP A O 1
ATOM 5383 N N . GLY A 1 738 ? 60.232 -3.064 -64.587 1.00 49.22 738 GLY A N 1
ATOM 5384 C CA . GLY A 1 738 ? 60.705 -4.206 -63.808 1.00 49.22 738 GLY A CA 1
ATOM 5385 C C . GLY A 1 738 ? 61.809 -5.014 -64.482 1.00 49.22 738 GLY A C 1
ATOM 5386 O O . GLY A 1 738 ? 62.068 -4.889 -65.677 1.00 49.22 738 GLY A O 1
ATOM 5387 N N . ASN A 1 739 ? 62.491 -5.822 -63.670 1.00 41.59 739 ASN A N 1
ATOM 5388 C CA . ASN A 1 739 ? 63.553 -6.726 -64.094 1.00 41.59 739 ASN A CA 1
ATOM 5389 C C . ASN A 1 739 ? 62.976 -8.153 -64.101 1.00 41.59 739 ASN A C 1
ATOM 5391 O O . ASN A 1 739 ? 62.794 -8.712 -63.019 1.00 41.59 739 ASN A O 1
ATOM 5395 N N . PRO A 1 740 ? 62.611 -8.722 -65.262 1.00 45.84 740 PRO A N 1
ATOM 5396 C CA . PRO A 1 740 ? 62.011 -10.049 -65.311 1.00 45.84 740 PRO A CA 1
ATOM 5397 C C . PRO A 1 740 ? 63.018 -11.118 -64.866 1.00 45.84 740 PRO A C 1
ATOM 5399 O O . PRO A 1 740 ? 64.061 -11.276 -65.497 1.00 45.84 740 PRO A O 1
ATOM 5402 N N . ASP A 1 741 ? 62.691 -11.886 -63.825 1.00 43.06 741 ASP A N 1
ATOM 5403 C CA . ASP A 1 741 ? 63.448 -13.081 -63.431 1.00 43.06 741 ASP A CA 1
ATOM 5404 C C . ASP A 1 741 ? 62.675 -14.332 -63.880 1.00 43.06 741 ASP A C 1
ATOM 5406 O O . ASP A 1 741 ? 61.965 -14.982 -63.114 1.00 43.06 741 ASP A O 1
ATOM 5410 N N . PHE A 1 742 ? 62.736 -14.642 -65.179 1.00 43.38 742 PHE A N 1
ATOM 5411 C CA . PHE A 1 742 ? 62.135 -15.868 -65.702 1.00 43.38 742 PHE A CA 1
ATOM 5412 C C . PHE A 1 742 ? 63.005 -17.073 -65.318 1.00 43.38 742 PHE A C 1
ATOM 5414 O O . PHE A 1 742 ? 64.091 -17.268 -65.870 1.00 43.38 742 PHE A O 1
ATOM 5421 N N . HIS A 1 743 ? 62.515 -17.937 -64.425 1.00 41.09 743 HIS A N 1
ATOM 5422 C CA . HIS A 1 743 ? 63.149 -19.232 -64.180 1.00 41.09 743 HIS A CA 1
ATOM 5423 C C . HIS A 1 743 ? 62.859 -20.181 -65.353 1.00 41.09 743 HIS A C 1
ATOM 5425 O O . HIS A 1 743 ? 61.808 -20.817 -65.421 1.00 41.09 743 HIS A O 1
ATOM 5431 N N . ILE A 1 744 ? 63.783 -20.264 -66.312 1.00 42.84 744 ILE A N 1
ATOM 5432 C CA . ILE A 1 744 ? 63.706 -21.250 -67.396 1.00 42.84 744 ILE A CA 1
ATOM 5433 C C . ILE A 1 744 ? 64.190 -22.597 -66.852 1.00 42.84 744 ILE A C 1
ATOM 5435 O O . ILE A 1 744 ? 65.391 -22.868 -66.807 1.00 42.84 744 ILE A O 1
ATOM 5439 N N . ASP A 1 745 ? 63.250 -23.457 -66.462 1.00 41.22 745 ASP A N 1
ATOM 5440 C CA . ASP A 1 745 ? 63.538 -24.839 -66.075 1.00 41.22 745 ASP A CA 1
ATOM 5441 C C . ASP A 1 745 ? 63.850 -25.678 -67.328 1.00 41.22 745 ASP A C 1
ATOM 5443 O O . ASP A 1 745 ? 62.983 -26.256 -67.992 1.00 41.22 745 ASP A O 1
ATOM 5447 N N . VAL A 1 746 ? 65.128 -25.734 -67.699 1.00 42.75 746 VAL A N 1
ATOM 5448 C CA . VAL A 1 746 ? 65.608 -26.642 -68.745 1.00 42.75 746 VAL A CA 1
ATOM 5449 C C . VAL A 1 746 ? 65.664 -28.065 -68.187 1.00 42.75 746 VAL A C 1
ATOM 5451 O O . VAL A 1 746 ? 66.545 -28.413 -67.402 1.00 42.75 746 VAL A O 1
ATOM 5454 N N . SER A 1 747 ? 64.718 -28.912 -68.609 1.00 37.94 747 SER A N 1
ATOM 5455 C CA . SER A 1 747 ? 64.700 -30.345 -68.270 1.00 37.94 747 SER A CA 1
ATOM 5456 C C . SER A 1 747 ? 66.061 -31.025 -68.531 1.00 37.94 747 SER A C 1
ATOM 5458 O O . SER A 1 747 ? 66.766 -30.676 -69.479 1.00 37.94 747 SER A O 1
ATOM 5460 N N . GLN A 1 748 ? 66.423 -32.019 -67.704 1.00 44.94 748 GLN A N 1
ATOM 5461 C CA . GLN A 1 748 ? 67.744 -32.683 -67.614 1.00 44.94 748 GLN A CA 1
ATOM 5462 C C . GLN A 1 748 ? 68.224 -33.474 -68.861 1.00 44.94 748 GLN A C 1
ATOM 5464 O O . GLN A 1 748 ? 68.965 -34.449 -68.738 1.00 44.94 748 GLN A O 1
ATOM 5469 N N . CYS A 1 749 ? 67.841 -33.101 -70.080 1.00 43.50 749 CYS A N 1
ATOM 5470 C CA . CYS A 1 749 ? 68.261 -33.778 -71.310 1.00 43.50 749 CYS A CA 1
ATOM 5471 C C . CYS A 1 749 ? 68.758 -32.817 -72.403 1.00 43.50 749 CYS A C 1
ATOM 5473 O O . CYS A 1 749 ? 68.484 -33.038 -73.581 1.00 43.50 749 CYS A O 1
ATOM 5475 N N . ILE A 1 750 ? 69.543 -31.792 -72.044 1.00 44.34 750 ILE A N 1
ATOM 5476 C CA . ILE A 1 750 ? 70.288 -30.985 -73.027 1.00 44.34 750 ILE A CA 1
ATOM 5477 C C . ILE A 1 750 ? 71.802 -31.259 -72.893 1.00 44.34 750 ILE A C 1
ATOM 5479 O O . ILE A 1 750 ? 72.375 -31.018 -71.830 1.00 44.34 750 ILE A O 1
ATOM 5483 N N . PRO A 1 751 ? 72.478 -31.779 -73.939 1.00 44.88 751 PRO A N 1
ATOM 5484 C CA . PRO A 1 751 ? 73.924 -32.006 -73.937 1.00 44.88 751 PRO A CA 1
ATOM 5485 C C . PRO A 1 751 ? 74.707 -30.692 -73.802 1.00 44.88 751 PRO A C 1
ATOM 5487 O O . PRO A 1 751 ? 74.406 -29.711 -74.481 1.00 44.88 751 PRO A O 1
ATOM 5490 N N . ALA A 1 752 ? 75.771 -30.698 -72.994 1.00 44.12 752 ALA A N 1
ATOM 5491 C CA . ALA A 1 752 ? 76.582 -29.536 -72.596 1.00 44.12 752 ALA A CA 1
ATOM 5492 C C . ALA A 1 752 ? 77.362 -28.807 -73.723 1.00 44.12 752 ALA A C 1
ATOM 5494 O O . ALA A 1 752 ? 78.285 -28.046 -73.437 1.00 44.12 752 ALA A O 1
ATOM 5495 N N . HIS A 1 753 ? 77.034 -29.018 -75.001 1.00 42.50 753 HIS A N 1
ATOM 5496 C CA . HIS A 1 753 ? 77.779 -28.452 -76.136 1.00 42.50 753 HIS A CA 1
ATOM 5497 C C . HIS A 1 753 ? 76.913 -27.769 -77.204 1.00 42.50 753 HIS A C 1
ATOM 5499 O O . HIS A 1 753 ? 77.432 -27.404 -78.256 1.00 42.50 753 HIS A O 1
ATOM 5505 N N . SER A 1 754 ? 75.620 -27.549 -76.960 1.00 44.81 754 SER A N 1
ATOM 5506 C CA . SER A 1 754 ? 74.776 -26.815 -77.914 1.00 44.81 754 SER A CA 1
ATOM 5507 C C . SER A 1 754 ? 73.584 -26.121 -77.254 1.00 44.81 754 SER A C 1
ATOM 5509 O O . SER A 1 754 ? 72.446 -26.296 -77.681 1.00 44.81 754 SER A O 1
ATOM 5511 N N . PHE A 1 755 ? 73.851 -25.317 -76.225 1.00 38.31 755 PHE A N 1
ATOM 5512 C CA . PHE A 1 755 ? 72.918 -24.290 -75.767 1.00 38.31 755 PHE A CA 1
ATOM 5513 C C . PHE A 1 755 ? 73.584 -22.923 -75.951 1.00 38.31 755 PHE A C 1
ATOM 5515 O O . PHE A 1 755 ? 74.330 -22.457 -75.096 1.00 38.31 755 PHE A O 1
ATOM 5522 N N . HIS A 1 756 ? 73.366 -22.313 -77.117 1.00 35.31 756 HIS A N 1
ATOM 5523 C CA . HIS A 1 756 ? 73.418 -20.860 -77.231 1.00 35.31 756 HIS A CA 1
ATOM 5524 C C . HIS A 1 756 ? 72.049 -20.375 -76.762 1.00 35.31 756 HIS A C 1
ATOM 5526 O O . HIS A 1 756 ? 71.077 -20.464 -77.509 1.00 35.31 756 HIS A O 1
ATOM 5532 N N . ALA A 1 757 ? 71.961 -19.917 -75.516 1.00 35.19 757 ALA A N 1
ATOM 5533 C CA . ALA A 1 757 ? 70.886 -19.012 -75.157 1.00 35.19 757 ALA A CA 1
ATOM 5534 C C . ALA A 1 757 ? 71.238 -17.680 -75.817 1.00 35.19 757 ALA A C 1
ATOM 5536 O O . ALA A 1 757 ? 72.193 -17.020 -75.406 1.00 35.19 757 ALA A O 1
ATOM 5537 N N . ASP A 1 758 ? 70.522 -17.318 -76.874 1.00 37.69 758 ASP A N 1
ATOM 5538 C CA . ASP A 1 758 ? 70.546 -15.956 -77.387 1.00 37.69 758 ASP A CA 1
ATOM 5539 C C . ASP A 1 758 ? 69.801 -15.070 -76.373 1.00 37.69 758 ASP A C 1
ATOM 5541 O O . ASP A 1 758 ? 68.629 -14.749 -76.523 1.00 37.69 758 ASP A O 1
ATOM 5545 N N . LEU A 1 759 ? 70.469 -14.753 -75.259 1.00 35.56 759 LEU A N 1
ATOM 5546 C CA . LEU A 1 759 ? 69.985 -13.821 -74.232 1.00 35.56 759 LEU A CA 1
ATOM 5547 C C . LEU A 1 759 ? 70.276 -12.358 -74.618 1.00 35.56 759 LEU A C 1
ATOM 5549 O O . LEU A 1 759 ? 70.294 -11.471 -73.770 1.00 35.56 759 LEU A O 1
ATOM 5553 N N . GLY A 1 760 ? 70.501 -12.092 -75.909 1.00 32.97 760 GLY A N 1
ATOM 5554 C CA . GLY A 1 760 ? 70.716 -10.756 -76.464 1.00 32.97 760 GLY A CA 1
ATOM 5555 C C . GLY A 1 760 ? 69.438 -9.975 -76.783 1.00 32.97 760 GLY A C 1
ATOM 5556 O O . GLY A 1 760 ? 69.532 -8.855 -77.279 1.00 32.97 760 GLY A O 1
ATOM 5557 N N . GLN A 1 761 ? 68.249 -10.520 -76.511 1.00 33.38 761 GLN A N 1
ATOM 5558 C CA . GLN A 1 761 ? 66.978 -9.818 -76.706 1.00 33.38 761 GLN A CA 1
ATOM 5559 C C . GLN A 1 761 ? 66.065 -9.955 -75.486 1.00 33.38 761 GLN A C 1
ATOM 5561 O O . GLN A 1 761 ? 64.999 -10.554 -75.552 1.00 33.38 761 GLN A O 1
ATOM 5566 N N . ILE A 1 762 ? 66.440 -9.318 -74.378 1.00 33.28 762 ILE A N 1
ATOM 5567 C CA . ILE A 1 762 ? 65.420 -8.650 -73.561 1.00 33.28 762 ILE A CA 1
ATOM 5568 C C . ILE A 1 762 ? 65.459 -7.190 -73.999 1.00 33.28 762 ILE A C 1
ATOM 5570 O O . ILE A 1 762 ? 66.146 -6.343 -73.434 1.00 33.28 762 ILE A O 1
ATOM 5574 N N . ILE A 1 763 ? 64.801 -6.941 -75.130 1.00 32.47 763 ILE A N 1
ATOM 5575 C CA . ILE A 1 763 ? 64.493 -5.597 -75.597 1.00 32.47 763 ILE A CA 1
ATOM 5576 C C . ILE A 1 763 ? 63.545 -5.006 -74.555 1.00 32.47 763 ILE A C 1
ATOM 5578 O O . ILE A 1 763 ? 62.467 -5.549 -74.322 1.00 32.47 763 ILE A O 1
ATOM 5582 N N . ASN A 1 764 ? 63.940 -3.893 -73.940 1.00 31.53 764 ASN A N 1
ATOM 5583 C CA . ASN A 1 764 ? 62.974 -3.005 -73.315 1.00 31.53 764 ASN A CA 1
ATOM 5584 C C . ASN A 1 764 ? 62.089 -2.468 -74.454 1.00 31.53 764 ASN A C 1
ATOM 5586 O O . ASN A 1 764 ? 62.551 -1.674 -75.279 1.00 31.53 764 ASN A O 1
ATOM 5590 N N . TYR A 1 765 ? 60.876 -3.003 -74.602 1.00 32.06 765 TYR A N 1
ATOM 5591 C CA . TYR A 1 765 ? 59.962 -2.588 -75.662 1.00 32.06 765 TYR A CA 1
ATOM 5592 C C . TYR A 1 765 ? 59.399 -1.204 -75.325 1.00 32.06 765 TYR A C 1
ATOM 5594 O O . TYR A 1 765 ? 58.403 -1.085 -74.619 1.00 32.06 765 TYR A O 1
ATOM 5602 N N . HIS A 1 766 ? 59.991 -0.151 -75.889 1.00 26.97 766 HIS A N 1
ATOM 5603 C CA . HIS A 1 766 ? 59.257 1.087 -76.141 1.00 26.97 766 HIS A CA 1
ATOM 5604 C C . HIS A 1 766 ? 58.473 0.920 -77.450 1.00 26.97 766 HIS A C 1
ATOM 5606 O O . HIS A 1 766 ? 59.052 0.918 -78.537 1.00 26.97 766 HIS A O 1
ATOM 5612 N N . PHE A 1 767 ? 57.152 0.752 -77.359 1.00 31.45 767 PHE A N 1
ATOM 5613 C CA . PHE A 1 767 ? 56.263 0.830 -78.520 1.00 31.45 767 PHE A CA 1
ATOM 5614 C C . PHE A 1 767 ? 55.950 2.297 -78.839 1.00 31.45 767 PHE A C 1
ATOM 5616 O O . PHE A 1 767 ? 54.913 2.818 -78.436 1.00 31.45 767 PHE A O 1
ATOM 5623 N N . ASP A 1 768 ? 56.814 2.946 -79.619 1.00 33.53 768 ASP A N 1
ATOM 5624 C CA . ASP A 1 768 ? 56.438 4.173 -80.325 1.00 33.53 768 ASP A CA 1
ATOM 5625 C C . ASP A 1 768 ? 55.910 3.800 -81.716 1.00 33.53 768 ASP A C 1
ATOM 5627 O O . ASP A 1 768 ? 56.654 3.506 -82.654 1.00 33.53 768 ASP A O 1
ATOM 5631 N N . HIS A 1 769 ? 54.583 3.764 -81.848 1.00 28.39 769 HIS A N 1
ATOM 5632 C CA . HIS A 1 769 ? 53.913 3.502 -83.118 1.00 28.39 769 HIS A CA 1
ATOM 5633 C C . HIS A 1 769 ? 53.897 4.772 -83.984 1.00 28.39 769 HIS A C 1
ATOM 5635 O O . HIS A 1 769 ? 53.053 5.650 -83.804 1.00 28.39 769 HIS A O 1
ATOM 5641 N N . HIS A 1 770 ? 54.800 4.865 -84.965 1.00 30.44 770 HIS A N 1
ATOM 5642 C CA . HIS A 1 770 ? 54.678 5.837 -86.053 1.00 30.44 770 HIS A CA 1
ATOM 5643 C C . HIS A 1 770 ? 53.934 5.230 -87.247 1.00 30.44 770 HIS A C 1
ATOM 5645 O O . HIS A 1 770 ? 54.392 4.287 -87.890 1.00 30.44 770 HIS A O 1
ATOM 5651 N N . ILE A 1 771 ? 52.776 5.820 -87.547 1.00 32.56 771 ILE A N 1
ATOM 5652 C CA . ILE A 1 771 ? 51.954 5.553 -88.728 1.00 32.56 771 ILE A CA 1
ATOM 5653 C C . ILE A 1 771 ? 52.763 5.879 -89.993 1.00 32.56 771 ILE A C 1
ATOM 5655 O O . ILE A 1 771 ? 53.116 7.037 -90.211 1.00 32.56 771 ILE A O 1
ATOM 5659 N N . PHE A 1 772 ? 52.968 4.891 -90.867 1.00 30.81 772 PHE A N 1
ATOM 5660 C CA . PHE A 1 772 ? 53.254 5.126 -92.283 1.00 30.81 772 PHE A CA 1
ATOM 5661 C C . PHE A 1 772 ? 52.264 4.346 -93.149 1.00 30.81 772 PHE A C 1
ATOM 5663 O O . PHE A 1 772 ? 52.129 3.129 -93.057 1.00 30.81 772 PHE A O 1
ATOM 5670 N N . THR A 1 773 ? 51.556 5.088 -93.992 1.00 34.91 773 THR A N 1
ATOM 5671 C CA . THR A 1 773 ? 50.747 4.588 -95.101 1.00 34.91 773 THR A CA 1
ATOM 5672 C C . THR A 1 773 ? 51.652 3.921 -96.139 1.00 34.91 773 THR A C 1
ATOM 5674 O O . THR A 1 773 ? 52.599 4.547 -96.614 1.00 34.91 773 THR A O 1
ATOM 5677 N N . HIS A 1 774 ? 51.352 2.674 -96.500 1.00 32.62 774 HIS A N 1
ATOM 5678 C CA . HIS A 1 774 ? 51.980 1.968 -97.616 1.00 32.62 774 HIS A CA 1
ATOM 5679 C C . HIS A 1 774 ? 51.432 2.465 -98.962 1.00 32.62 774 HIS A C 1
ATOM 5681 O O . HIS A 1 774 ? 50.222 2.434 -99.174 1.00 32.62 774 HIS A O 1
ATOM 5687 N N . GLU A 1 775 ? 52.327 2.816 -99.886 1.00 36.03 775 GLU A N 1
ATOM 5688 C CA . GLU A 1 775 ? 52.123 2.633 -101.326 1.00 36.03 775 GLU A CA 1
ATOM 5689 C C . GLU A 1 775 ? 53.342 1.915 -101.924 1.00 36.03 775 GLU A C 1
ATOM 5691 O O . GLU A 1 775 ? 54.476 2.067 -101.464 1.00 36.03 775 GLU A O 1
ATOM 5696 N N . ASP A 1 776 ? 53.043 1.074 -102.908 1.00 37.59 776 ASP A N 1
ATOM 5697 C CA . ASP A 1 776 ? 53.893 0.110 -103.600 1.00 37.59 776 ASP A CA 1
ATOM 5698 C C . ASP A 1 776 ? 55.147 0.698 -104.271 1.00 37.59 776 ASP A C 1
ATOM 5700 O O . ASP A 1 776 ? 55.085 1.765 -104.878 1.00 37.59 776 ASP A O 1
ATOM 5704 N N . ALA A 1 777 ? 56.243 -0.075 -104.294 1.00 31.23 777 ALA A N 1
ATOM 5705 C CA . ALA A 1 777 ? 56.977 -0.430 -105.522 1.00 31.23 777 ALA A CA 1
ATOM 5706 C C . ALA A 1 777 ? 58.255 -1.234 -105.214 1.00 31.23 777 ALA A C 1
ATOM 5708 O O . ALA A 1 777 ? 59.118 -0.816 -104.445 1.00 31.23 777 ALA A O 1
ATOM 5709 N N . HIS A 1 778 ? 58.405 -2.373 -105.893 1.00 33.97 778 HIS A N 1
ATOM 5710 C CA . HIS A 1 778 ? 59.680 -3.071 -106.055 1.00 33.97 778 HIS A CA 1
ATOM 5711 C C . HIS A 1 778 ? 60.640 -2.249 -106.934 1.00 33.97 778 HIS A C 1
ATOM 5713 O O . HIS A 1 778 ? 60.218 -1.696 -107.950 1.00 33.97 778 HIS A O 1
ATOM 5719 N N . GLY A 1 779 ? 61.933 -2.237 -106.604 1.00 30.28 779 GLY A N 1
ATOM 5720 C CA . GLY A 1 779 ? 62.977 -1.665 -107.456 1.00 30.28 779 GLY A CA 1
ATOM 5721 C C . GLY A 1 779 ? 64.378 -1.952 -106.921 1.00 30.28 779 GLY A C 1
ATOM 5722 O O . GLY A 1 779 ? 64.660 -1.694 -105.757 1.00 30.28 779 GLY A O 1
ATOM 5723 N N . ASP A 1 780 ? 65.207 -2.531 -107.784 1.00 33.50 780 ASP A N 1
ATOM 5724 C CA . ASP A 1 780 ? 66.537 -3.083 -107.534 1.00 33.50 780 ASP A CA 1
ATOM 5725 C C . ASP A 1 780 ? 67.586 -2.128 -106.938 1.00 33.50 780 ASP A C 1
ATOM 5727 O O . ASP A 1 780 ? 67.533 -0.905 -107.051 1.00 33.50 780 ASP A O 1
ATOM 5731 N N . VAL A 1 781 ? 68.593 -2.782 -106.353 1.00 32.91 781 VAL A N 1
ATOM 5732 C CA . VAL A 1 781 ? 69.863 -2.270 -105.833 1.00 32.91 781 VAL A CA 1
ATOM 5733 C C . VAL A 1 781 ? 70.598 -1.405 -106.863 1.00 32.91 781 VAL A C 1
ATOM 5735 O O . VAL A 1 781 ? 71.008 -1.905 -107.909 1.00 32.91 781 VAL A O 1
ATOM 5738 N N . ASP A 1 782 ? 70.881 -0.151 -106.501 1.00 33.41 782 ASP A N 1
ATOM 5739 C CA . ASP A 1 782 ? 71.950 0.641 -107.114 1.00 33.41 782 ASP A CA 1
ATOM 5740 C C . ASP A 1 782 ? 72.933 1.105 -106.029 1.00 33.41 782 ASP A C 1
ATOM 5742 O O . ASP A 1 782 ? 72.585 1.795 -105.066 1.00 33.41 782 ASP A O 1
ATOM 5746 N N . ALA A 1 783 ? 74.175 0.646 -106.155 1.00 46.00 783 ALA A N 1
ATOM 5747 C CA . ALA A 1 783 ? 75.262 0.925 -105.237 1.00 46.00 783 ALA A CA 1
ATOM 5748 C C . ALA A 1 783 ? 75.949 2.225 -105.662 1.00 46.00 783 ALA A C 1
ATOM 5750 O O . ALA A 1 783 ? 76.838 2.216 -106.511 1.00 46.00 783 ALA A O 1
ATOM 5751 N N . GLY A 1 784 ? 75.571 3.341 -105.037 1.00 45.16 784 GLY A N 1
ATOM 5752 C CA . GLY A 1 784 ? 76.354 4.567 -105.160 1.00 45.16 784 GLY A CA 1
ATOM 5753 C C . GLY A 1 784 ? 75.580 5.864 -105.028 1.00 45.16 784 GLY A C 1
ATOM 5754 O O . GLY A 1 784 ? 75.592 6.654 -105.957 1.00 45.16 784 GLY A O 1
ATOM 5755 N N . THR A 1 785 ? 74.989 6.148 -103.868 1.00 33.62 785 THR A N 1
ATOM 5756 C CA . THR A 1 785 ? 74.749 7.533 -103.429 1.00 33.62 785 THR A CA 1
ATOM 5757 C C . THR A 1 785 ? 74.758 7.608 -101.901 1.00 33.62 785 THR A C 1
ATOM 5759 O O . THR A 1 785 ? 74.244 6.732 -101.210 1.00 33.62 785 THR A O 1
ATOM 5762 N N . ASN A 1 786 ? 75.413 8.642 -101.368 1.00 39.53 786 ASN A N 1
ATOM 5763 C CA . ASN A 1 786 ? 75.508 8.925 -99.938 1.00 39.53 786 ASN A CA 1
ATOM 5764 C C . ASN A 1 786 ? 74.112 9.163 -99.346 1.00 39.53 786 ASN A C 1
ATOM 5766 O O . ASN A 1 786 ? 73.507 10.204 -99.600 1.00 39.53 786 ASN A O 1
ATOM 5770 N N . PHE A 1 787 ? 73.639 8.236 -98.515 1.00 28.84 787 PHE A N 1
ATOM 5771 C CA . PHE A 1 787 ? 72.510 8.473 -97.624 1.00 28.84 787 PHE A CA 1
ATOM 5772 C C . PHE A 1 787 ? 73.005 9.175 -96.357 1.00 28.84 787 PHE A C 1
ATOM 5774 O O . PHE A 1 787 ? 73.747 8.601 -95.561 1.00 28.84 787 PHE A O 1
ATOM 5781 N N . SER A 1 788 ? 72.578 10.422 -96.155 1.00 36.03 788 SER A N 1
ATOM 5782 C CA . SER A 1 788 ? 72.517 11.007 -94.819 1.00 36.03 788 SER A CA 1
ATOM 5783 C C . SER A 1 788 ? 71.370 10.327 -94.074 1.00 36.03 788 SER A C 1
ATOM 5785 O O . SER A 1 788 ? 70.202 10.542 -94.403 1.00 36.03 788 SER A O 1
ATOM 5787 N N . THR A 1 789 ? 71.694 9.493 -93.092 1.00 29.83 789 THR A N 1
ATOM 5788 C CA . THR A 1 789 ? 70.718 9.002 -92.117 1.00 29.83 789 THR A CA 1
ATOM 5789 C C . THR A 1 789 ? 70.060 10.195 -91.410 1.00 29.83 789 THR A C 1
ATOM 5791 O O . THR A 1 789 ? 70.784 11.107 -90.994 1.00 29.83 789 THR A O 1
ATOM 5794 N N . PRO A 1 790 ? 68.728 10.216 -91.228 1.00 32.25 790 PRO A N 1
ATOM 5795 C CA . PRO A 1 790 ? 68.117 11.117 -90.261 1.00 32.25 790 PRO A CA 1
ATOM 5796 C C . PRO A 1 790 ? 68.707 10.824 -88.876 1.00 32.25 790 PRO A C 1
ATOM 5798 O O . PRO A 1 790 ? 68.983 9.668 -88.551 1.00 32.25 790 PRO A O 1
ATOM 5801 N N . GLN A 1 791 ? 68.930 11.867 -88.073 1.00 29.53 791 GLN A N 1
ATOM 5802 C CA . GLN A 1 791 ? 69.314 11.715 -86.672 1.00 29.53 791 GLN A CA 1
ATOM 5803 C C . GLN A 1 791 ? 68.267 10.861 -85.950 1.00 29.53 791 GLN A C 1
ATOM 5805 O O . GLN A 1 791 ? 67.154 11.314 -85.699 1.00 29.53 791 GLN A O 1
ATOM 5810 N N . PHE A 1 792 ? 68.650 9.634 -85.611 1.00 25.14 792 PHE A N 1
ATOM 5811 C CA . PHE A 1 792 ? 68.023 8.865 -84.551 1.00 25.14 792 PHE A CA 1
ATOM 5812 C C . PHE A 1 792 ? 68.715 9.249 -83.248 1.00 25.14 792 PHE A C 1
ATOM 5814 O O . PHE A 1 792 ? 69.898 8.964 -83.055 1.00 25.14 792 PHE A O 1
ATOM 5821 N N . THR A 1 793 ? 67.986 9.917 -82.363 1.00 27.72 793 THR A N 1
ATOM 5822 C CA . THR A 1 793 ? 68.403 10.082 -80.973 1.00 27.72 793 THR A CA 1
ATOM 5823 C C . THR A 1 793 ? 67.878 8.873 -80.215 1.00 27.72 793 THR A C 1
ATOM 5825 O O . THR A 1 793 ? 66.687 8.785 -79.940 1.00 27.72 793 THR A O 1
ATOM 5828 N N . VAL A 1 794 ? 68.757 7.920 -79.917 1.00 24.89 794 VAL A N 1
ATOM 5829 C CA . VAL A 1 794 ? 68.482 6.863 -78.941 1.00 24.89 794 VAL A CA 1
ATOM 5830 C C . VAL A 1 794 ? 69.176 7.280 -77.652 1.00 24.89 794 VAL A C 1
ATOM 5832 O O . VAL A 1 794 ? 70.405 7.284 -77.585 1.00 24.89 794 VAL A O 1
ATOM 5835 N N . SER A 1 795 ? 68.401 7.656 -76.638 1.00 27.06 795 SER A N 1
ATOM 5836 C CA . SER A 1 795 ? 68.916 7.768 -75.274 1.00 27.06 795 SER A CA 1
ATOM 5837 C C . SER A 1 795 ? 69.044 6.358 -74.705 1.00 27.06 795 SER A C 1
ATOM 5839 O O . SER A 1 795 ? 68.074 5.782 -74.223 1.00 27.06 795 SER A O 1
ATOM 5841 N N . LEU A 1 796 ? 70.238 5.776 -74.803 1.00 26.53 796 LEU A N 1
ATOM 5842 C CA . LEU A 1 796 ? 70.605 4.608 -74.008 1.00 26.53 796 LEU A CA 1
ATOM 5843 C C . LEU A 1 796 ? 70.988 5.103 -72.612 1.00 26.53 796 LEU A C 1
ATOM 5845 O O . LEU A 1 796 ? 72.004 5.776 -72.468 1.00 26.53 796 LEU A O 1
ATOM 5849 N N . LEU A 1 797 ? 70.177 4.731 -71.621 1.00 31.23 797 LEU A N 1
ATOM 5850 C CA . LEU A 1 797 ? 70.420 4.884 -70.184 1.00 31.23 797 LEU A CA 1
ATOM 5851 C C . LEU A 1 797 ? 70.570 6.329 -69.664 1.00 31.23 797 LEU A C 1
ATOM 5853 O O . LEU A 1 797 ? 71.632 6.943 -69.737 1.00 31.23 797 LEU A O 1
ATOM 5857 N N . ASP A 1 798 ? 69.523 6.807 -68.991 1.00 30.97 798 ASP A N 1
ATOM 5858 C CA . ASP A 1 798 ? 69.639 7.850 -67.969 1.00 30.97 798 ASP A CA 1
ATOM 5859 C C . ASP A 1 798 ? 70.089 7.189 -66.652 1.00 30.97 798 ASP A C 1
ATOM 5861 O O . ASP A 1 798 ? 69.279 6.682 -65.876 1.00 30.97 798 ASP A O 1
ATOM 5865 N N . ILE A 1 799 ? 71.406 7.092 -66.436 1.00 32.97 799 ILE A N 1
ATOM 5866 C CA . ILE A 1 799 ? 71.963 6.730 -65.125 1.00 32.97 799 ILE A CA 1
ATOM 5867 C C . ILE A 1 799 ? 72.129 8.024 -64.331 1.00 32.97 799 ILE A C 1
ATOM 5869 O O . ILE A 1 799 ? 72.991 8.852 -64.633 1.00 32.97 799 ILE A O 1
ATOM 5873 N N . ASN A 1 800 ? 71.351 8.163 -63.261 1.00 35.47 800 ASN A N 1
ATOM 5874 C CA . ASN A 1 800 ? 71.606 9.159 -62.228 1.00 35.47 800 ASN A CA 1
ATOM 5875 C C . ASN A 1 800 ? 73.034 8.950 -61.657 1.00 35.47 800 ASN A C 1
ATOM 5877 O O . ASN A 1 800 ? 73.342 7.840 -61.219 1.00 35.47 800 ASN A O 1
ATOM 5881 N N . PRO A 1 801 ? 73.906 9.979 -61.612 1.00 35.84 801 PRO A N 1
ATOM 5882 C CA . PRO A 1 801 ? 75.335 9.860 -61.272 1.00 35.84 801 PRO A CA 1
ATOM 5883 C C . PRO A 1 801 ? 75.672 9.363 -59.849 1.00 35.84 801 PRO A C 1
ATOM 5885 O O . PRO A 1 801 ? 76.848 9.307 -59.496 1.00 35.84 801 PRO A O 1
ATOM 5888 N N . ASN A 1 802 ? 74.684 8.973 -59.039 1.00 35.44 802 ASN A N 1
ATOM 5889 C CA . ASN A 1 802 ? 74.873 8.516 -57.660 1.00 35.44 802 ASN A CA 1
ATOM 5890 C C . ASN A 1 802 ? 74.604 7.014 -57.435 1.00 35.44 802 ASN A C 1
ATOM 5892 O O . ASN A 1 802 ? 74.507 6.596 -56.282 1.00 35.44 802 ASN A O 1
ATOM 5896 N N . GLN A 1 803 ? 74.472 6.192 -58.483 1.00 34.84 803 GLN A N 1
ATOM 5897 C CA . GLN A 1 803 ? 74.302 4.738 -58.336 1.00 34.84 803 GLN A CA 1
ATOM 5898 C C . GLN A 1 803 ? 75.333 3.957 -59.164 1.00 34.84 803 GLN A C 1
ATOM 5900 O O . GLN A 1 803 ? 75.526 4.216 -60.350 1.00 34.84 803 GLN A O 1
ATOM 5905 N N . HIS A 1 804 ? 76.021 3.012 -58.517 1.00 33.00 804 HIS A N 1
ATOM 5906 C CA . HIS A 1 804 ? 76.996 2.114 -59.139 1.00 33.00 804 HIS A CA 1
ATOM 5907 C C . HIS A 1 804 ? 76.313 0.805 -59.555 1.00 33.00 804 HIS A C 1
ATOM 5909 O O . HIS A 1 804 ? 75.469 0.285 -58.826 1.00 33.00 804 HIS A O 1
ATOM 5915 N N . PHE A 1 805 ? 76.706 0.276 -60.712 1.00 30.47 805 PHE A N 1
ATOM 5916 C CA . PHE A 1 805 ? 76.291 -1.020 -61.243 1.00 30.47 805 PHE A CA 1
ATOM 5917 C C . PHE A 1 805 ? 77.445 -2.013 -61.047 1.00 30.47 805 PHE A C 1
ATOM 5919 O O . PHE A 1 805 ? 78.451 -1.919 -61.748 1.00 30.47 805 PHE A O 1
ATOM 5926 N N . ASP A 1 806 ? 77.317 -2.937 -60.091 1.00 31.55 806 ASP A N 1
ATOM 5927 C CA . ASP A 1 806 ? 78.323 -3.973 -59.826 1.00 31.55 806 ASP A CA 1
ATOM 5928 C C . ASP A 1 806 ? 77.840 -5.335 -60.334 1.00 31.55 806 ASP A C 1
ATOM 5930 O O . ASP A 1 806 ? 76.795 -5.838 -59.920 1.00 31.55 806 ASP A O 1
ATOM 5934 N N . LEU A 1 807 ? 78.640 -5.965 -61.199 1.00 27.11 807 LEU A N 1
ATOM 5935 C CA . LEU A 1 807 ? 78.422 -7.328 -61.679 1.00 27.11 807 LEU A CA 1
ATOM 5936 C C . LEU A 1 807 ? 79.668 -8.163 -61.363 1.00 27.11 807 LEU A C 1
ATOM 5938 O O . LEU A 1 807 ? 80.723 -7.991 -61.973 1.00 27.11 807 LEU A O 1
ATOM 5942 N N . ALA A 1 808 ? 79.561 -9.051 -60.375 1.00 26.94 808 ALA A N 1
ATOM 5943 C CA . ALA A 1 808 ? 80.630 -9.970 -59.999 1.00 26.94 808 ALA A CA 1
ATOM 5944 C C . ALA A 1 808 ? 80.448 -11.317 -60.715 1.00 26.94 808 ALA A C 1
ATOM 5946 O O . ALA A 1 808 ? 79.421 -11.974 -60.560 1.00 26.94 808 ALA A O 1
ATOM 5947 N N . MET A 1 809 ? 81.472 -11.760 -61.448 1.00 27.98 809 MET A N 1
ATOM 5948 C CA . MET A 1 809 ? 81.601 -13.143 -61.921 1.00 27.98 809 MET A CA 1
ATOM 5949 C C . MET A 1 809 ? 82.880 -13.785 -61.351 1.00 27.98 809 MET A C 1
ATOM 5951 O O . MET A 1 809 ? 83.901 -13.103 -61.227 1.00 27.98 809 MET A O 1
ATOM 5955 N N . PRO A 1 810 ? 82.859 -15.086 -61.004 1.00 29.73 810 PRO A N 1
ATOM 5956 C CA . PRO A 1 810 ? 84.018 -15.791 -60.460 1.00 29.73 810 PRO A CA 1
ATOM 5957 C C . PRO A 1 810 ? 84.969 -16.246 -61.584 1.00 29.73 810 PRO A C 1
ATOM 5959 O O . PRO A 1 810 ? 84.488 -16.646 -62.645 1.00 29.73 810 PRO A O 1
ATOM 5962 N N . PRO A 1 811 ? 86.300 -16.302 -61.373 1.00 38.97 811 PRO A N 1
ATOM 5963 C CA . PRO A 1 811 ? 87.192 -16.944 -62.327 1.00 38.97 811 PRO A CA 1
ATOM 5964 C C . PRO A 1 811 ? 87.751 -18.267 -61.789 1.00 38.97 811 PRO A C 1
ATOM 5966 O O . PRO A 1 811 ? 88.361 -18.318 -60.723 1.00 38.97 811 PRO A O 1
ATOM 5969 N N . GLN A 1 812 ? 87.658 -19.320 -62.599 1.00 29.50 812 GLN A N 1
ATOM 5970 C CA . GLN A 1 812 ? 88.730 -20.306 -62.731 1.00 29.50 812 GLN A CA 1
ATOM 5971 C C . GLN A 1 812 ? 88.779 -20.819 -64.169 1.00 29.50 812 GLN A C 1
ATOM 5973 O O . GLN A 1 812 ? 87.888 -21.560 -64.552 1.00 29.50 812 GLN A O 1
ATOM 5978 N N . VAL A 1 813 ? 89.844 -20.486 -64.911 1.00 26.80 813 VAL A N 1
ATOM 5979 C CA . VAL A 1 813 ? 90.675 -21.454 -65.656 1.00 26.80 813 VAL A CA 1
ATOM 5980 C C . VAL A 1 813 ? 92.098 -20.881 -65.782 1.00 26.80 813 VAL A C 1
ATOM 5982 O O . VAL A 1 813 ? 92.296 -19.729 -66.157 1.00 26.80 813 VAL A O 1
ATOM 5985 N N . HIS A 1 814 ? 93.072 -21.722 -65.431 1.00 28.61 814 HIS A N 1
ATOM 5986 C CA . HIS A 1 814 ? 94.525 -21.560 -65.525 1.00 28.61 814 HIS A CA 1
ATOM 5987 C C . HIS A 1 814 ? 95.045 -21.247 -66.942 1.00 28.61 814 HIS A C 1
ATOM 5989 O O . HIS A 1 814 ? 94.681 -21.934 -67.894 1.00 28.61 814 HIS A O 1
ATOM 5995 N N . ALA A 1 815 ? 96.055 -20.375 -67.029 1.00 27.77 815 ALA A N 1
ATOM 5996 C CA . ALA A 1 815 ? 97.195 -20.545 -67.933 1.00 27.77 815 ALA A CA 1
ATOM 5997 C C . ALA A 1 815 ? 98.457 -19.931 -67.296 1.00 27.77 815 ALA A C 1
ATOM 5999 O O . ALA A 1 815 ? 98.412 -18.854 -66.708 1.00 27.77 815 ALA A O 1
ATOM 6000 N N . ASP A 1 816 ? 99.547 -20.688 -67.368 1.00 30.17 816 ASP A N 1
ATOM 6001 C CA . ASP A 1 816 ? 100.827 -20.518 -66.681 1.00 30.17 816 ASP A CA 1
ATOM 6002 C C . ASP A 1 816 ? 101.818 -19.613 -67.451 1.00 30.17 816 ASP A C 1
ATOM 6004 O O . ASP A 1 816 ? 101.775 -19.515 -68.677 1.00 30.17 816 ASP A O 1
ATOM 6008 N N . ALA A 1 817 ? 102.764 -19.080 -66.674 1.00 28.56 817 ALA A N 1
ATOM 6009 C CA . ALA A 1 817 ? 104.144 -18.714 -66.987 1.00 28.56 817 ALA A CA 1
ATOM 6010 C C . ALA A 1 817 ? 104.523 -17.291 -67.468 1.00 28.56 817 ALA A C 1
ATOM 6012 O O . ALA A 1 817 ? 104.305 -16.876 -68.603 1.00 28.56 817 ALA A O 1
ATOM 6013 N N . SER A 1 818 ? 105.357 -16.691 -66.600 1.00 28.25 818 SER A N 1
ATOM 6014 C CA . SER A 1 818 ? 106.511 -15.794 -66.825 1.00 28.25 818 SER A CA 1
ATOM 6015 C C . SER A 1 818 ? 106.330 -14.265 -66.701 1.00 28.25 818 SER A C 1
ATOM 6017 O O . SER A 1 818 ? 105.871 -13.572 -67.599 1.00 28.25 818 SER A O 1
ATOM 6019 N N . SER A 1 819 ? 106.794 -13.740 -65.554 1.00 28.16 819 SER A N 1
ATOM 6020 C CA . SER A 1 819 ? 107.246 -12.350 -65.308 1.00 28.16 819 SER A CA 1
ATOM 6021 C C . SER A 1 819 ? 108.484 -11.985 -66.170 1.00 28.16 819 SER A C 1
ATOM 6023 O O . SER A 1 819 ? 108.952 -12.861 -66.900 1.00 28.16 819 SER A O 1
ATOM 6025 N N . PRO A 1 820 ? 109.177 -10.827 -65.993 1.00 48.94 820 PRO A N 1
ATOM 6026 C CA . PRO A 1 820 ? 108.877 -9.580 -65.249 1.00 48.94 820 PRO A CA 1
ATOM 6027 C C . PRO A 1 820 ? 109.194 -8.292 -66.063 1.00 48.94 820 PRO A C 1
ATOM 6029 O O . PRO A 1 820 ? 109.787 -8.369 -67.132 1.00 48.94 820 PRO A O 1
ATOM 6032 N N . HIS A 1 821 ? 108.877 -7.102 -65.520 1.00 27.31 821 HIS A N 1
ATOM 6033 C CA . HIS A 1 821 ? 109.859 -6.059 -65.130 1.00 27.31 821 HIS A CA 1
ATOM 6034 C C . HIS A 1 821 ? 109.341 -4.605 -65.182 1.00 27.31 821 HIS A C 1
ATOM 6036 O O . HIS A 1 821 ? 108.812 -4.186 -66.202 1.00 27.31 821 HIS A O 1
ATOM 6042 N N . LEU A 1 822 ? 109.682 -3.877 -64.097 1.00 25.19 822 LEU A N 1
ATOM 6043 C CA . LEU A 1 822 ? 110.250 -2.509 -64.021 1.00 25.19 822 LEU A CA 1
ATOM 6044 C C . LEU A 1 822 ? 109.402 -1.338 -64.567 1.00 25.19 822 LEU A C 1
ATOM 6046 O O . LEU A 1 822 ? 108.835 -1.422 -65.640 1.00 25.19 822 LEU A O 1
ATOM 6050 N N . ASP A 1 823 ? 109.355 -0.143 -63.984 1.00 28.78 823 ASP A N 1
ATOM 6051 C CA . ASP A 1 823 ? 109.879 0.481 -62.761 1.00 28.78 823 ASP A CA 1
ATOM 6052 C C . ASP A 1 823 ? 109.395 1.955 -62.811 1.00 28.78 823 ASP A C 1
ATOM 6054 O O . ASP A 1 823 ? 108.887 2.408 -63.837 1.00 28.78 823 ASP A O 1
ATOM 6058 N N . ILE A 1 824 ? 109.660 2.705 -61.741 1.00 29.62 824 ILE A N 1
ATOM 6059 C CA . ILE A 1 824 ? 109.846 4.168 -61.673 1.00 29.62 824 ILE A CA 1
ATOM 6060 C C . ILE A 1 824 ? 108.673 5.128 -61.996 1.00 29.62 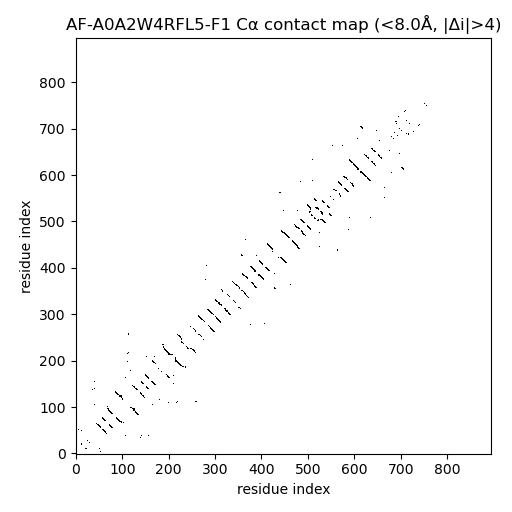824 ILE A C 1
ATOM 6062 O O . ILE A 1 824 ? 108.445 5.573 -63.117 1.00 29.62 824 ILE A O 1
ATOM 6066 N N . SER A 1 825 ? 108.054 5.619 -60.912 1.00 34.31 825 SER A N 1
ATOM 6067 C CA . SER A 1 825 ? 107.617 7.026 -60.720 1.00 34.31 825 SER A CA 1
ATOM 6068 C C . SER A 1 825 ? 108.789 8.024 -60.989 1.00 34.31 825 SER A C 1
ATOM 6070 O O . SER A 1 825 ? 109.911 7.524 -61.095 1.00 34.31 825 SER A O 1
ATOM 6072 N N . PRO A 1 826 ? 108.674 9.391 -60.955 1.00 42.47 826 PRO A N 1
ATOM 6073 C CA . PRO A 1 826 ? 107.648 10.184 -60.248 1.00 42.47 826 PRO A CA 1
ATOM 6074 C C . PRO A 1 826 ? 107.295 11.606 -60.804 1.00 42.47 826 PRO A C 1
ATOM 6076 O O . PRO A 1 826 ? 107.934 12.130 -61.711 1.00 42.47 826 PRO A O 1
ATOM 6079 N N . HIS A 1 827 ? 106.302 12.235 -60.141 1.00 25.31 827 HIS A N 1
ATOM 6080 C CA . HIS A 1 827 ? 106.182 13.665 -59.751 1.00 25.31 827 HIS A CA 1
ATOM 6081 C C . HIS A 1 827 ? 105.045 14.550 -60.324 1.00 25.31 827 HIS A C 1
ATOM 6083 O O . HIS A 1 827 ? 104.881 14.691 -61.530 1.00 25.31 827 HIS A O 1
ATOM 6089 N N . ILE A 1 828 ? 104.452 15.288 -59.363 1.00 25.09 828 ILE A N 1
ATOM 6090 C CA . ILE A 1 828 ? 103.838 16.638 -59.389 1.00 25.09 828 ILE A CA 1
ATOM 6091 C C . ILE A 1 828 ? 102.314 16.753 -59.622 1.00 25.09 828 ILE A C 1
ATOM 6093 O O . ILE A 1 828 ? 101.810 16.866 -60.731 1.00 25.09 828 ILE A O 1
ATOM 6097 N N . ASP A 1 829 ? 101.624 16.712 -58.474 1.00 26.86 829 ASP A N 1
ATOM 6098 C CA . ASP A 1 829 ? 100.859 17.779 -57.803 1.00 26.86 829 ASP A CA 1
ATOM 6099 C C . ASP A 1 829 ? 99.552 18.384 -58.363 1.00 26.86 829 ASP A C 1
ATOM 6101 O O . ASP A 1 829 ? 99.526 19.189 -59.287 1.00 26.86 829 ASP A O 1
ATOM 6105 N N . ILE A 1 830 ? 98.530 18.146 -57.524 1.00 26.02 830 ILE A N 1
ATOM 6106 C CA . ILE A 1 830 ? 97.493 19.059 -57.013 1.00 26.02 830 ILE A CA 1
ATOM 6107 C C . ILE A 1 830 ? 96.288 19.342 -57.920 1.00 26.02 830 ILE A C 1
ATOM 6109 O O . ILE A 1 830 ? 96.347 20.064 -58.908 1.00 26.02 830 ILE A O 1
ATOM 6113 N N . GLY A 1 831 ? 95.131 18.897 -57.421 1.00 24.20 831 GLY A N 1
ATOM 6114 C CA . GLY A 1 831 ? 93.810 19.371 -57.816 1.00 24.20 831 GLY A CA 1
ATOM 6115 C C . GLY A 1 831 ? 92.722 18.760 -56.938 1.00 24.20 831 GLY A C 1
ATOM 6116 O O . GLY A 1 831 ? 92.195 17.701 -57.247 1.00 24.20 831 GLY A O 1
ATOM 6117 N N . ILE A 1 832 ? 92.444 19.418 -55.813 1.00 29.97 832 ILE A N 1
ATOM 6118 C CA . ILE A 1 832 ? 91.402 19.093 -54.829 1.00 29.97 832 ILE A CA 1
ATOM 6119 C C . ILE A 1 832 ? 90.005 19.259 -55.437 1.00 29.97 832 ILE A C 1
ATOM 6121 O O . ILE A 1 832 ? 89.732 20.299 -56.028 1.00 29.97 832 ILE A O 1
ATOM 6125 N N . ALA A 1 833 ? 89.132 18.283 -55.177 1.00 27.81 833 ALA A N 1
ATOM 6126 C CA . ALA A 1 833 ? 87.705 18.388 -54.818 1.00 27.81 833 ALA A CA 1
ATOM 6127 C C . ALA A 1 833 ? 87.101 17.007 -55.128 1.00 27.81 833 ALA A C 1
ATOM 6129 O O . ALA A 1 833 ? 87.009 16.620 -56.281 1.00 27.81 833 ALA A O 1
ATOM 6130 N N . GLY A 1 834 ? 86.806 16.137 -54.171 1.00 26.70 834 GLY A N 1
ATOM 6131 C CA . GLY A 1 834 ? 86.104 16.393 -52.925 1.00 26.70 834 GLY A CA 1
ATOM 6132 C C . GLY A 1 834 ? 84.794 15.613 -53.008 1.00 26.70 834 GLY A C 1
ATOM 6133 O O . GLY A 1 834 ? 83.888 16.041 -53.711 1.00 26.70 834 GLY A O 1
ATOM 6134 N N . GLY A 1 835 ? 84.728 14.473 -52.312 1.00 26.05 835 GLY A N 1
ATOM 6135 C CA . GLY A 1 835 ? 83.485 13.735 -52.073 1.00 26.05 835 GLY A CA 1
ATOM 6136 C C . GLY A 1 835 ? 83.446 12.318 -52.641 1.00 26.05 835 GLY A C 1
ATOM 6137 O O . GLY A 1 835 ? 82.665 12.046 -53.543 1.00 26.05 835 GLY A O 1
ATOM 6138 N N . SER A 1 836 ? 84.241 11.405 -52.081 1.00 26.59 836 SER A N 1
ATOM 6139 C CA . SER A 1 836 ? 83.913 9.980 -52.093 1.00 26.59 836 SER A CA 1
ATOM 6140 C C . SER A 1 836 ? 83.170 9.623 -50.811 1.00 26.59 836 SER A C 1
ATOM 6142 O O . SER A 1 836 ? 83.571 9.998 -49.710 1.00 26.59 836 SER A O 1
ATOM 6144 N N . VAL A 1 837 ? 82.087 8.890 -51.025 1.00 25.08 837 VAL A N 1
ATOM 6145 C CA . VAL A 1 837 ? 81.390 7.993 -50.109 1.00 25.08 837 VAL A CA 1
ATOM 6146 C C . VAL A 1 837 ? 82.349 7.304 -49.133 1.00 25.08 837 VAL A C 1
ATOM 6148 O O . VAL A 1 837 ? 83.358 6.741 -49.552 1.00 25.08 837 VAL A O 1
ATOM 6151 N N . GLU A 1 838 ? 81.975 7.260 -47.855 1.00 24.56 838 GLU A N 1
ATOM 6152 C CA . GLU A 1 838 ? 82.344 6.140 -46.991 1.00 24.56 838 GLU A CA 1
ATOM 6153 C C . GLU A 1 838 ? 81.094 5.312 -46.689 1.00 2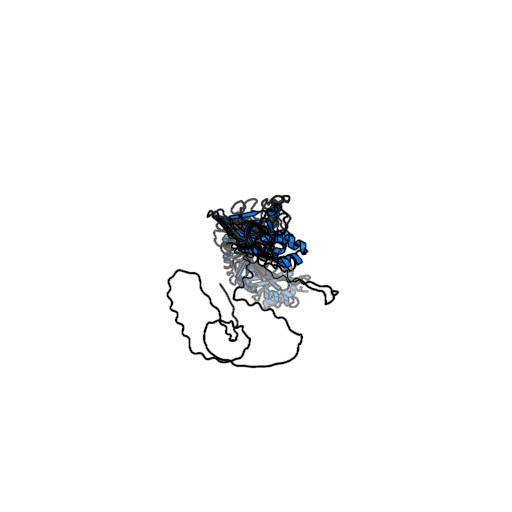4.56 838 GLU A C 1
ATOM 6155 O O . GLU A 1 838 ? 80.103 5.793 -46.137 1.00 24.56 838 GLU A O 1
ATOM 6160 N N . VAL A 1 839 ? 81.176 4.043 -47.080 1.00 26.72 839 VAL A N 1
ATOM 6161 C CA . VAL A 1 839 ? 80.373 2.944 -46.557 1.00 26.72 839 VAL A CA 1
ATOM 6162 C C . VAL A 1 839 ? 80.868 2.642 -45.146 1.00 26.72 839 VAL A C 1
ATOM 6164 O O . VAL A 1 839 ? 82.070 2.533 -44.905 1.00 26.72 839 VAL A O 1
ATOM 6167 N N . GLY A 1 840 ? 79.927 2.483 -44.218 1.00 26.53 840 GLY A N 1
ATOM 6168 C CA . GLY A 1 840 ? 80.205 2.060 -42.854 1.00 26.53 840 GLY A CA 1
ATOM 6169 C C . GLY A 1 840 ? 80.758 0.635 -42.788 1.00 26.53 840 GLY A C 1
ATOM 6170 O O . GLY A 1 840 ? 80.185 -0.302 -43.340 1.00 26.53 840 GLY A O 1
ATOM 6171 N N . GLY A 1 841 ? 81.846 0.477 -42.039 1.00 26.56 841 GLY A N 1
ATOM 6172 C CA . GLY A 1 841 ? 82.316 -0.796 -41.509 1.00 26.56 841 GLY A CA 1
ATOM 6173 C C . GLY A 1 841 ? 82.146 -0.828 -39.991 1.00 26.56 841 GLY A C 1
ATOM 6174 O O . GLY A 1 841 ? 82.621 0.055 -39.281 1.00 26.56 841 GLY A O 1
ATOM 6175 N N . ASN A 1 842 ? 81.464 -1.863 -39.506 1.00 37.38 842 ASN A N 1
ATOM 6176 C CA . ASN A 1 842 ? 81.305 -2.213 -38.096 1.00 37.38 842 ASN A CA 1
ATOM 6177 C C . ASN A 1 842 ? 82.658 -2.411 -37.392 1.00 37.38 842 ASN A C 1
ATOM 6179 O O . ASN A 1 842 ? 83.424 -3.286 -37.786 1.00 37.38 842 ASN A O 1
ATOM 6183 N N . ALA A 1 843 ? 82.879 -1.721 -36.273 1.00 26.83 843 ALA A N 1
ATOM 6184 C CA . ALA A 1 843 ? 83.688 -2.228 -35.164 1.00 26.83 843 ALA A CA 1
ATOM 6185 C C . ALA A 1 843 ? 83.429 -1.388 -33.908 1.00 26.83 843 ALA A C 1
ATOM 6187 O O . ALA A 1 843 ? 83.862 -0.242 -33.799 1.00 26.83 843 ALA A O 1
ATOM 6188 N N . GLY A 1 844 ? 82.734 -1.966 -32.929 1.00 34.19 844 GLY A N 1
ATOM 6189 C CA . GLY A 1 844 ? 82.704 -1.402 -31.587 1.00 34.19 844 GLY A CA 1
ATOM 6190 C C . GLY A 1 844 ? 84.062 -1.579 -30.913 1.00 34.19 844 GLY A C 1
ATOM 6191 O O . GLY A 1 844 ? 84.515 -2.709 -30.760 1.00 34.19 844 GLY A O 1
ATOM 6192 N N . VAL A 1 845 ? 84.672 -0.485 -30.450 1.00 25.39 845 VAL A N 1
ATOM 6193 C CA . VAL A 1 845 ? 85.651 -0.510 -29.354 1.00 25.39 845 VAL A CA 1
ATOM 6194 C C . VAL A 1 845 ? 85.502 0.752 -28.498 1.00 25.39 845 VAL A C 1
ATOM 6196 O O . VAL A 1 845 ? 85.477 1.874 -28.995 1.00 25.39 845 VAL A O 1
ATOM 6199 N N . ASN A 1 846 ? 85.408 0.525 -27.187 1.00 27.88 846 ASN A N 1
ATOM 6200 C CA . ASN A 1 846 ? 85.481 1.495 -26.095 1.00 27.88 846 ASN A CA 1
ATOM 6201 C C . ASN A 1 846 ? 86.585 2.555 -26.276 1.00 27.88 846 ASN A C 1
ATOM 6203 O O . ASN A 1 846 ? 87.738 2.178 -26.466 1.00 27.88 846 ASN A O 1
ATOM 6207 N N . ALA A 1 847 ? 86.286 3.834 -26.007 1.00 23.84 847 ALA A N 1
ATOM 6208 C CA . ALA A 1 847 ? 86.851 4.551 -24.850 1.00 23.84 847 ALA A CA 1
ATOM 6209 C C . ALA A 1 847 ? 86.562 6.069 -24.826 1.00 23.84 847 ALA A C 1
ATOM 6211 O O . ALA A 1 847 ? 86.686 6.772 -25.819 1.00 23.84 847 ALA A O 1
ATOM 6212 N N . LYS A 1 848 ? 86.362 6.531 -23.583 1.00 25.17 848 LYS A N 1
ATOM 6213 C CA . LYS A 1 848 ? 86.737 7.822 -22.974 1.00 25.17 848 LYS A CA 1
ATOM 6214 C C . LYS A 1 848 ? 86.073 9.133 -23.427 1.00 25.17 848 LYS A C 1
ATOM 6216 O O . LYS A 1 848 ? 86.399 9.746 -24.432 1.00 25.17 848 LYS A O 1
ATOM 6221 N N . ILE A 1 849 ? 85.287 9.627 -22.472 1.00 30.81 849 ILE A N 1
ATOM 6222 C CA . ILE A 1 849 ? 84.963 11.023 -22.165 1.00 30.81 849 ILE A CA 1
ATOM 6223 C C . ILE A 1 849 ? 86.196 11.943 -22.250 1.00 30.81 849 ILE A C 1
ATOM 6225 O O . ILE A 1 849 ? 87.211 11.672 -21.608 1.00 30.81 849 ILE A O 1
ATOM 6229 N N . SER A 1 850 ? 86.013 13.088 -22.911 1.00 26.89 850 SER A N 1
ATOM 6230 C CA . SER A 1 850 ? 86.501 14.400 -22.464 1.00 26.89 850 SER A CA 1
ATOM 6231 C C . SER A 1 850 ? 85.460 15.456 -22.844 1.00 26.89 850 SER A C 1
ATOM 6233 O O . SER A 1 850 ? 85.264 15.756 -24.017 1.00 26.89 850 SER A O 1
ATOM 6235 N N . LEU A 1 851 ? 84.768 15.989 -21.836 1.00 31.83 851 LEU A N 1
ATOM 6236 C CA . LEU A 1 851 ? 83.922 17.175 -21.948 1.00 31.83 851 LEU A CA 1
ATOM 6237 C C . LEU A 1 851 ? 84.803 18.421 -21.826 1.00 31.83 851 LEU A C 1
ATOM 6239 O O . LEU A 1 851 ? 85.483 18.599 -20.817 1.00 31.83 851 LEU A O 1
ATOM 6243 N N . SER A 1 852 ? 84.715 19.320 -22.800 1.00 29.39 852 SER A N 1
ATOM 6244 C CA . SER A 1 852 ? 85.046 20.733 -22.612 1.00 29.39 852 SER A CA 1
ATOM 6245 C C . SER A 1 852 ? 84.069 21.586 -23.425 1.00 29.39 852 SER A C 1
ATOM 6247 O O . SER A 1 852 ? 84.273 21.771 -24.617 1.00 29.39 852 SER A O 1
ATOM 6249 N N . ASN A 1 853 ? 83.015 22.054 -22.743 1.00 33.25 853 ASN A N 1
ATOM 6250 C CA . ASN A 1 853 ? 82.084 23.144 -23.083 1.00 33.25 853 ASN A CA 1
ATOM 6251 C C . ASN A 1 853 ? 81.502 23.230 -24.509 1.00 33.25 853 ASN A C 1
ATOM 6253 O O . ASN A 1 853 ? 82.202 23.605 -25.446 1.00 33.25 853 ASN A O 1
ATOM 6257 N N . PRO A 1 854 ? 80.160 23.200 -24.605 1.00 30.56 854 PRO A N 1
ATOM 6258 C CA . PRO A 1 854 ? 79.474 24.189 -25.431 1.00 30.56 854 PRO A CA 1
ATOM 6259 C C . PRO A 1 854 ? 78.433 24.982 -24.628 1.00 30.56 854 PRO A C 1
ATOM 6261 O O . PRO A 1 854 ? 77.567 24.424 -23.957 1.00 30.56 854 PRO A O 1
ATOM 6264 N N . SER A 1 855 ? 78.515 26.309 -24.725 1.00 28.33 855 SER A N 1
ATOM 6265 C CA . SER A 1 855 ? 77.432 27.237 -24.397 1.00 28.33 855 SER A CA 1
ATOM 6266 C C . SER A 1 855 ? 76.593 27.491 -25.647 1.00 28.33 855 SER A C 1
ATOM 6268 O O . SER A 1 855 ? 77.160 27.819 -26.689 1.00 28.33 855 SER A O 1
ATOM 6270 N N . PHE A 1 856 ? 75.267 27.436 -25.523 1.00 26.55 856 PHE A N 1
ATOM 6271 C CA . PHE A 1 856 ? 74.343 28.028 -26.488 1.00 26.55 856 PHE A CA 1
ATOM 6272 C C . PHE A 1 856 ? 73.457 29.054 -25.786 1.00 26.55 856 PHE A C 1
ATOM 6274 O O . PHE A 1 856 ? 72.810 28.765 -24.781 1.00 26.55 856 PHE A O 1
ATOM 6281 N N . THR A 1 857 ? 73.454 30.257 -26.349 1.00 24.62 857 THR A N 1
ATOM 6282 C CA . THR A 1 857 ? 72.546 31.358 -26.042 1.00 24.62 857 THR A CA 1
ATOM 6283 C C . THR A 1 857 ? 71.405 31.298 -27.053 1.00 24.62 857 THR A C 1
ATOM 6285 O O . THR A 1 857 ? 71.663 31.268 -28.255 1.00 24.62 857 THR A O 1
ATOM 6288 N N . ALA A 1 858 ? 70.158 31.322 -26.588 1.00 24.16 858 ALA A N 1
ATOM 6289 C CA . ALA A 1 858 ? 68.997 31.616 -27.421 1.00 24.16 858 ALA A CA 1
ATOM 6290 C C . ALA A 1 858 ? 68.194 32.726 -26.737 1.00 24.16 858 ALA A C 1
ATOM 6292 O O . ALA A 1 858 ? 67.842 32.621 -25.562 1.00 24.16 858 ALA A O 1
ATOM 6293 N N . GLN A 1 859 ? 67.983 33.814 -27.474 1.00 24.64 859 GLN A N 1
ATOM 6294 C CA . GLN A 1 859 ? 67.244 34.994 -27.049 1.00 24.64 859 GLN A CA 1
ATOM 6295 C C . GLN A 1 859 ? 65.844 34.938 -27.667 1.00 24.64 859 GLN A C 1
ATOM 6297 O O . GLN A 1 859 ? 65.691 34.677 -28.858 1.00 24.64 859 GLN A O 1
ATOM 6302 N N . LEU A 1 860 ? 64.846 35.156 -26.815 1.00 23.27 860 LEU A N 1
ATOM 6303 C CA . LEU A 1 860 ? 63.417 35.114 -27.093 1.00 23.27 860 LEU A CA 1
ATOM 6304 C C . LEU A 1 860 ? 62.905 36.541 -27.366 1.00 23.27 860 LEU A C 1
ATOM 6306 O O . LEU A 1 860 ? 63.175 37.445 -26.574 1.00 23.27 860 LEU A O 1
ATOM 6310 N N . SER A 1 861 ? 62.110 36.722 -28.419 1.00 24.41 861 SER A N 1
ATOM 6311 C CA . SER A 1 861 ? 61.123 37.804 -28.516 1.00 24.41 861 SER A CA 1
ATOM 6312 C C . SER A 1 861 ? 59.808 37.222 -29.022 1.00 24.41 861 SER A C 1
ATOM 6314 O O . SER A 1 861 ? 59.775 36.524 -30.032 1.00 24.41 861 SER A O 1
ATOM 6316 N N . VAL A 1 862 ? 58.750 37.506 -28.268 1.00 28.36 862 VAL A N 1
ATOM 6317 C CA . VAL A 1 862 ? 57.358 37.096 -28.474 1.00 28.36 862 VAL A CA 1
ATOM 6318 C C . VAL A 1 862 ? 56.596 38.266 -29.099 1.00 28.36 862 VAL A C 1
ATOM 6320 O O . VAL A 1 862 ? 56.888 39.416 -28.773 1.00 28.36 862 VAL A O 1
ATOM 6323 N N . ASN A 1 863 ? 55.602 37.978 -29.940 1.00 25.14 863 ASN A N 1
ATOM 6324 C CA . ASN A 1 863 ? 54.304 38.647 -29.851 1.00 25.14 863 ASN A CA 1
ATOM 6325 C C . ASN A 1 863 ? 53.176 37.716 -30.321 1.00 25.14 863 ASN A C 1
ATOM 6327 O O . ASN A 1 863 ? 53.369 36.846 -31.166 1.00 25.14 863 ASN A O 1
ATOM 6331 N N . GLU A 1 864 ? 52.042 37.912 -29.662 1.00 29.00 864 GLU A N 1
ATOM 6332 C CA . GLU A 1 864 ? 50.878 37.052 -29.438 1.00 29.00 864 GLU A CA 1
ATOM 6333 C C . GLU A 1 864 ? 49.985 36.796 -30.669 1.00 29.00 864 GLU A C 1
ATOM 6335 O O . GLU A 1 864 ? 49.808 37.676 -31.509 1.00 29.00 864 GLU A O 1
ATOM 6340 N N . HIS A 1 865 ? 49.334 35.624 -30.728 1.00 24.16 865 HIS A N 1
ATOM 6341 C CA . HIS A 1 865 ? 47.928 35.495 -30.299 1.00 24.16 865 HIS A CA 1
ATOM 6342 C C . HIS A 1 865 ? 47.460 34.026 -30.204 1.00 24.16 865 HIS A C 1
ATOM 6344 O O . HIS A 1 865 ? 47.262 33.358 -31.214 1.00 24.16 865 HIS A O 1
ATOM 6350 N N . ALA A 1 866 ? 47.317 33.593 -28.944 1.00 27.33 866 ALA A N 1
ATOM 6351 C CA . ALA A 1 866 ? 46.208 32.902 -28.270 1.00 27.33 866 ALA A CA 1
ATOM 6352 C C . ALA A 1 866 ? 45.450 31.730 -28.929 1.00 27.33 866 ALA A C 1
ATOM 6354 O O . ALA A 1 866 ? 44.945 31.848 -30.038 1.00 27.33 866 ALA A O 1
ATOM 6355 N N . ASP A 1 867 ? 45.067 30.676 -28.205 1.00 26.80 867 ASP A N 1
ATOM 6356 C CA . ASP A 1 867 ? 45.638 29.934 -27.063 1.00 26.80 867 ASP A CA 1
ATOM 6357 C C . ASP A 1 867 ? 44.669 28.777 -26.770 1.00 26.80 867 ASP A C 1
ATOM 6359 O O . ASP A 1 867 ? 43.471 28.993 -26.581 1.00 26.80 867 ASP A O 1
ATOM 6363 N N . ALA A 1 868 ? 45.214 27.564 -26.714 1.00 21.92 868 ALA A N 1
ATOM 6364 C CA . ALA A 1 868 ? 44.683 26.348 -26.091 1.00 21.92 868 ALA A CA 1
ATOM 6365 C C . ALA A 1 868 ? 45.897 25.387 -26.026 1.00 21.92 868 ALA A C 1
ATOM 6367 O O . ALA A 1 868 ? 46.579 25.256 -27.038 1.00 21.92 868 ALA A O 1
ATOM 6368 N N . HIS A 1 869 ? 46.329 24.698 -24.965 1.00 30.84 869 HIS A N 1
ATOM 6369 C CA . HIS A 1 869 ? 45.884 24.343 -23.609 1.00 30.84 869 HIS A CA 1
ATOM 6370 C C . HIS A 1 869 ? 47.147 23.884 -22.813 1.00 30.84 869 HIS A C 1
ATOM 6372 O O . HIS A 1 869 ? 48.107 23.445 -23.442 1.00 30.84 869 HIS A O 1
ATOM 6378 N N . ALA A 1 870 ? 47.130 23.869 -21.468 1.00 24.09 870 ALA A N 1
ATOM 6379 C CA . ALA A 1 870 ? 48.020 23.068 -20.580 1.00 24.09 870 ALA A CA 1
ATOM 6380 C C . ALA A 1 870 ? 47.414 23.035 -19.146 1.00 24.09 870 ALA A C 1
ATOM 6382 O O . ALA A 1 870 ? 46.629 23.930 -18.842 1.00 24.09 870 ALA A O 1
ATOM 6383 N N . ASP A 1 871 ? 47.616 22.094 -18.204 1.00 25.98 871 ASP A N 1
ATOM 6384 C CA . ASP A 1 871 ? 48.705 21.152 -17.824 1.00 25.98 871 ASP A CA 1
ATOM 6385 C C . ASP A 1 871 ? 48.099 20.016 -16.923 1.00 25.98 871 ASP A C 1
ATOM 6387 O O . ASP A 1 871 ? 47.040 20.240 -16.339 1.00 25.98 871 ASP A O 1
ATOM 6391 N N . VAL A 1 872 ? 48.534 18.737 -16.832 1.00 23.03 872 VAL A N 1
ATOM 6392 C CA . VAL A 1 872 ? 49.772 18.032 -16.354 1.00 23.03 872 VAL A CA 1
ATOM 6393 C C . VAL A 1 872 ? 49.949 17.879 -14.818 1.00 23.03 872 VAL A C 1
ATOM 6395 O O . VAL A 1 872 ? 49.990 18.871 -14.100 1.00 23.03 872 VAL A O 1
ATOM 6398 N N . SER A 1 873 ? 50.175 16.632 -14.326 1.00 22.95 873 SER A N 1
ATOM 6399 C CA . SER A 1 873 ? 51.334 16.203 -13.473 1.00 22.95 873 SER A CA 1
ATOM 6400 C C . SER A 1 873 ? 51.182 14.818 -12.775 1.00 22.95 873 SER A C 1
ATOM 6402 O O . SER A 1 873 ? 50.085 14.396 -12.424 1.00 22.95 873 SER A O 1
ATOM 6404 N N . ILE A 1 874 ? 52.311 14.112 -12.553 1.00 24.00 874 ILE A N 1
ATOM 6405 C CA . ILE A 1 874 ? 52.480 12.718 -12.071 1.00 24.00 874 ILE A CA 1
ATOM 6406 C C . ILE A 1 874 ? 53.521 12.609 -10.907 1.00 24.00 874 ILE A C 1
ATOM 6408 O O . ILE A 1 874 ? 54.596 13.194 -10.993 1.00 24.00 874 ILE A O 1
ATOM 6412 N N . ARG A 1 875 ? 53.241 11.703 -9.932 1.00 26.52 875 ARG A N 1
ATOM 6413 C CA . ARG A 1 875 ? 54.092 10.893 -8.981 1.00 26.52 875 ARG A CA 1
ATOM 6414 C C . ARG A 1 875 ? 54.776 11.477 -7.717 1.00 26.52 875 ARG A C 1
ATOM 6416 O O . ARG A 1 875 ? 55.718 12.257 -7.809 1.00 26.52 875 ARG A O 1
ATOM 6423 N N . LYS A 1 876 ? 54.544 10.782 -6.575 1.00 25.00 876 LYS A N 1
ATOM 6424 C CA . LYS A 1 876 ? 55.582 10.086 -5.753 1.00 25.00 876 LYS A CA 1
ATOM 6425 C C . LYS A 1 876 ? 55.012 9.079 -4.721 1.00 25.00 876 LYS A C 1
ATOM 6427 O O . LYS A 1 876 ? 53.915 9.257 -4.215 1.00 25.00 876 LYS A O 1
ATOM 6432 N N . LEU A 1 877 ? 55.813 8.044 -4.421 1.00 26.52 877 LEU A N 1
ATOM 6433 C CA . LEU A 1 877 ? 55.606 6.881 -3.534 1.00 26.52 877 LEU A CA 1
ATOM 6434 C C . LEU A 1 877 ? 56.530 6.974 -2.291 1.00 26.52 877 LEU A C 1
ATOM 6436 O O . LEU A 1 877 ? 57.716 7.263 -2.470 1.00 26.52 877 LEU A O 1
ATOM 6440 N N . HIS A 1 878 ? 56.035 6.664 -1.078 1.00 23.05 878 HIS A N 1
ATOM 6441 C CA . HIS A 1 878 ? 56.808 6.070 0.039 1.00 23.05 878 HIS A CA 1
ATOM 6442 C C . HIS A 1 878 ? 55.897 5.512 1.161 1.00 23.05 878 HIS A C 1
ATOM 6444 O O . HIS A 1 878 ? 54.903 6.130 1.526 1.00 23.05 878 HIS A O 1
ATOM 6450 N N . ILE A 1 879 ? 56.281 4.348 1.699 1.00 29.98 879 ILE A N 1
ATOM 6451 C CA . ILE A 1 879 ? 55.686 3.568 2.809 1.00 29.98 879 ILE A CA 1
ATOM 6452 C C . ILE A 1 879 ? 56.357 3.959 4.147 1.00 29.98 879 ILE A C 1
ATOM 6454 O O . ILE A 1 879 ? 57.545 4.262 4.109 1.00 29.98 879 ILE A O 1
ATOM 6458 N N . ILE A 1 880 ? 55.653 3.881 5.298 1.00 28.62 880 ILE A N 1
ATOM 6459 C CA . ILE A 1 880 ? 56.113 3.330 6.609 1.00 28.62 880 ILE A CA 1
ATOM 6460 C C . ILE A 1 880 ? 54.939 3.227 7.624 1.00 28.62 880 ILE A C 1
ATOM 6462 O O . ILE A 1 880 ? 54.137 4.140 7.777 1.00 28.62 880 ILE A O 1
ATOM 6466 N N . ASN A 1 881 ? 54.912 2.080 8.318 1.00 26.69 881 ASN A N 1
ATOM 6467 C CA . ASN A 1 881 ? 54.079 1.588 9.434 1.00 26.69 881 ASN A CA 1
ATOM 6468 C C . ASN A 1 881 ? 53.887 2.498 10.672 1.00 26.69 881 ASN A C 1
ATOM 6470 O O . ASN A 1 881 ? 54.859 3.106 11.119 1.00 26.69 881 ASN A O 1
ATOM 6474 N N . LYS A 1 882 ? 52.749 2.333 11.388 1.00 24.34 882 LYS A N 1
ATOM 6475 C CA . LYS A 1 882 ? 52.715 1.772 12.772 1.00 24.34 882 LYS A CA 1
ATOM 6476 C C . LYS A 1 882 ? 51.302 1.469 13.335 1.00 24.34 882 LYS A C 1
ATOM 6478 O O . LYS A 1 882 ? 50.377 2.249 13.163 1.00 24.34 882 LYS A O 1
ATOM 6483 N N . HIS A 1 883 ? 51.236 0.328 14.036 1.00 25.12 883 HIS A N 1
ATOM 6484 C CA . HIS A 1 883 ? 50.202 -0.271 14.913 1.00 25.12 883 HIS A CA 1
ATOM 6485 C C . HIS A 1 883 ? 49.551 0.696 15.928 1.00 25.12 883 HIS A C 1
ATOM 6487 O O . HIS A 1 883 ? 50.230 1.618 16.372 1.00 25.12 883 HIS A O 1
ATOM 6493 N N . GLY A 1 884 ? 48.258 0.565 16.278 1.00 25.20 884 GLY A N 1
ATOM 6494 C CA . GLY A 1 884 ? 47.657 -0.358 17.281 1.00 25.20 884 GLY A CA 1
ATOM 6495 C C . GLY A 1 884 ? 47.261 0.466 18.530 1.00 25.20 884 GLY A C 1
ATOM 6496 O O . GLY A 1 884 ? 47.929 1.452 18.803 1.00 25.20 884 GLY A O 1
ATOM 6497 N N . ASP A 1 885 ? 46.241 0.226 19.353 1.00 29.61 885 ASP A N 1
ATOM 6498 C CA . ASP A 1 885 ? 45.207 -0.799 19.519 1.00 29.61 885 ASP A CA 1
ATOM 6499 C C . ASP A 1 885 ? 44.220 -0.261 20.608 1.00 29.61 885 ASP A C 1
ATOM 6501 O O . ASP A 1 885 ? 44.573 0.662 21.345 1.00 29.61 885 ASP A O 1
ATOM 6505 N N . THR A 1 886 ? 43.054 -0.897 20.784 1.00 27.81 886 THR A N 1
ATOM 6506 C CA . THR A 1 886 ? 42.145 -0.886 21.971 1.00 27.81 886 THR A CA 1
ATOM 6507 C C . THR A 1 886 ? 41.261 0.330 22.338 1.00 27.81 886 THR A C 1
ATOM 6509 O O . THR A 1 886 ? 41.727 1.446 22.539 1.00 27.81 886 THR A O 1
ATOM 6512 N N . GLY A 1 887 ? 39.965 0.055 22.586 1.00 26.06 887 GLY A N 1
ATOM 6513 C CA . GLY A 1 887 ? 39.073 0.916 23.385 1.00 26.06 887 GLY A CA 1
ATOM 6514 C C . GLY A 1 887 ? 37.567 0.649 23.221 1.00 26.06 887 GLY A C 1
ATOM 6515 O O . GLY A 1 887 ? 36.952 1.128 22.281 1.00 26.06 887 GLY A O 1
ATOM 6516 N N . GLN A 1 888 ? 36.979 -0.116 24.144 1.00 27.92 888 GLN A N 1
ATOM 6517 C CA . GLN A 1 888 ? 35.569 -0.530 24.227 1.00 27.92 888 GLN A CA 1
ATOM 6518 C C . GLN A 1 888 ? 34.571 0.557 24.708 1.00 27.92 888 GLN A C 1
ATOM 6520 O O . GLN A 1 888 ? 34.927 1.379 25.540 1.00 27.92 888 GLN A O 1
ATOM 6525 N N . ARG A 1 889 ? 33.296 0.369 24.299 1.00 28.33 889 ARG A N 1
ATOM 6526 C CA . ARG A 1 889 ? 31.997 0.520 25.026 1.00 28.33 889 ARG A CA 1
ATOM 6527 C C . ARG A 1 889 ? 31.591 1.853 25.695 1.00 28.33 889 ARG A C 1
ATOM 6529 O O . ARG A 1 889 ? 32.211 2.266 26.662 1.00 28.33 889 ARG A O 1
ATOM 6536 N N . HIS A 1 890 ? 30.412 2.361 25.303 1.00 27.39 890 HIS A N 1
ATOM 6537 C CA . HIS A 1 890 ? 29.164 2.565 26.096 1.00 27.39 890 HIS A CA 1
ATOM 6538 C C . HIS A 1 890 ? 28.135 3.277 25.177 1.00 27.39 890 HIS A C 1
ATOM 6540 O O . HIS A 1 890 ? 28.496 4.246 24.524 1.00 27.39 890 HIS A O 1
ATOM 6546 N N . GLN A 1 891 ? 27.001 2.670 24.805 1.00 30.75 891 GLN A N 1
ATOM 6547 C CA . GLN A 1 891 ? 25.671 2.712 25.451 1.00 30.75 891 GLN A CA 1
ATOM 6548 C C . GLN A 1 891 ? 25.070 4.117 25.702 1.00 30.75 891 GLN A C 1
ATOM 6550 O O . GLN A 1 891 ? 25.528 4.837 26.581 1.00 30.75 891 GLN A O 1
ATOM 6555 N N . ASP A 1 892 ? 23.990 4.376 24.946 1.00 29.70 892 ASP A N 1
ATOM 6556 C CA . ASP A 1 892 ? 22.656 4.850 25.369 1.00 29.70 892 ASP A CA 1
ATOM 6557 C C . ASP A 1 892 ? 22.152 6.310 25.158 1.00 29.70 892 ASP A C 1
ATOM 6559 O O . ASP A 1 892 ? 22.509 7.208 25.910 1.00 29.70 892 ASP A O 1
ATOM 6563 N N . ILE A 1 893 ? 21.199 6.420 24.192 1.00 28.14 893 ILE A N 1
ATOM 6564 C CA . ILE A 1 893 ? 19.822 7.025 24.204 1.00 28.14 893 ILE A CA 1
ATOM 6565 C C . ILE A 1 893 ? 19.679 8.579 24.361 1.00 28.14 893 ILE A C 1
ATOM 6567 O O . ILE A 1 893 ? 20.511 9.193 25.018 1.00 28.14 893 ILE A O 1
ATOM 6571 N N . PRO A 1 894 ? 18.558 9.246 23.967 1.00 37.00 894 PRO A N 1
ATOM 6572 C CA . PRO A 1 894 ? 17.851 9.403 22.671 1.00 37.00 894 PRO A CA 1
ATOM 6573 C C . PRO A 1 894 ? 17.736 10.893 22.220 1.00 37.00 894 PRO A C 1
ATOM 6575 O O . PRO A 1 894 ? 17.996 11.794 23.011 1.00 37.00 894 PRO A O 1
ATOM 6578 N N . PHE A 1 895 ? 17.246 11.152 21.001 1.00 32.34 895 PHE A N 1
ATOM 6579 C CA . PHE A 1 895 ? 16.148 12.096 20.694 1.00 32.34 895 PHE A CA 1
ATOM 6580 C C . PHE A 1 895 ? 15.625 11.833 19.282 1.00 32.34 895 PHE A C 1
ATOM 6582 O O . PHE A 1 895 ? 16.467 11.523 18.407 1.00 32.34 895 PHE A O 1
#

Radius of gyration: 63.71 Å; Cα contacts (8 Å, |Δi|>4): 1767; chains: 1; bounding box: 154×80×201 Å

pLDDT: mean 70.62, std 21.95, range [21.92, 96.38]

Organism: NCBI:txid2202197